Protein AF-0000000066221129 (afdb_homodimer)

Secondary structure (DSSP, 8-state):
-TTEE--SSSTTPPP--TTSEEEETTTTEEE--HHHHTS-SSPPGGGS-B--SSPPPEES-GGG-EEEEEES-SS-EEEEHHHHHTSPPEEEEEEEE-TTTTHHHHHHHS---S----S-SEEEEEEEEEEHHHHHHTTT--SS-S--TT---EEEEEES--BGGGTTB--EEEEEHHHHT-GGGT-EEEEEETTEE--GGGTTT-EEE-TTB-GGGS-SSEEEEEEESS---SHHHHSSS----TT--TTT--GGGSPPP-B---EEEE-SS-SEEEE-SEEEEEEEEEE-STT--EEEEEEESSTTSS-EEPEEESSTTS---TT-TTS-TB--EEEEEEEEESS-EEEEEEEEETT--B--S-GGGG--TT-----SPEEEEEEEP----/-TTEE--SSSTTPPP--TTSEEEETTTTEEE--GGGGGS-SSPPGGGS-B--SSPPPEES-GGG-EEEEEES-SS-EEEEHHHHHTSPPEEEEEEEE-TTTTHHHHHHHS---S----S-SEEEEEEEEEEHHHHHHTTT--SS-S--TT---EEEEEES--BGGGTTB--EEEEEHHHHT-GGGT-EEEEEETTEE--GGGTTT-EEE-TTB-GGGS-SSEEEEEEESS---SHHHHSSS----TT--TTT--GGGSPPP-B---EEEE-SS-SEEEE-SEEEEEEEEEE-STT--EEEEEEESSTTSS-EEPEEESSTTS---TT-TTS-TB--EEEEEEEEESS-EEEEEEEEETT--B--S-GGGG--TT-----S-EEEEEEEP----

Radius of gyration: 26.93 Å; Cα contacts (8 Å, |Δi|>4): 2223; chains: 2; bounding box: 74×80×70 Å

Organism: Arabidopsis thaliana (NCBI:txid3702)

Solvent-accessible surface area (backbone atoms only — not comparable to full-atom values): 39886 Å² total; per-residue (Å²): 102,62,25,37,44,44,40,91,57,68,87,75,54,77,89,72,55,84,70,44,45,74,54,35,78,85,38,46,23,30,23,29,53,46,50,61,61,65,72,37,74,59,39,52,75,74,54,36,40,42,84,48,70,29,28,62,49,46,75,78,34,71,87,57,24,52,35,37,38,41,64,57,57,88,50,64,45,76,40,37,61,68,60,51,66,69,42,71,73,47,77,46,50,27,32,41,30,47,52,34,26,26,15,40,66,40,31,72,77,53,78,43,57,69,72,60,22,59,86,22,34,41,36,27,38,37,36,27,25,23,43,39,21,63,56,42,39,77,44,69,42,59,64,67,33,56,61,47,96,74,49,20,31,15,37,29,40,30,25,46,31,26,16,69,86,44,77,60,31,48,50,38,29,48,47,46,23,38,53,48,16,24,72,88,48,57,30,24,43,25,41,26,45,69,91,34,71,40,49,59,92,72,10,38,72,34,18,40,41,43,51,14,27,33,35,78,60,31,44,42,29,51,37,33,40,30,31,29,58,57,74,44,80,31,49,62,35,51,71,34,63,51,83,52,56,66,72,44,42,92,90,69,63,56,55,85,79,47,64,57,63,43,35,38,39,37,23,40,42,70,22,64,56,52,63,71,30,80,42,75,74,39,79,43,72,46,29,19,44,34,40,30,28,71,48,35,25,58,63,46,38,35,38,15,67,62,85,59,76,50,58,43,77,36,50,61,34,56,55,89,95,44,85,64,48,62,80,36,90,89,44,62,50,29,36,52,31,39,34,42,39,78,42,79,38,86,56,70,35,50,41,34,38,40,25,25,23,59,37,62,39,41,33,27,66,48,55,78,73,56,34,25,50,56,20,46,64,56,31,24,45,28,69,29,34,38,37,60,64,76,76,81,127,102,62,26,37,43,44,39,94,56,66,88,75,56,78,90,71,55,84,72,43,46,76,54,34,78,86,37,46,23,29,23,30,52,44,50,60,62,66,72,36,74,58,39,54,76,74,55,37,40,42,82,48,70,29,29,60,49,48,76,78,32,72,86,56,25,50,34,38,39,41,63,55,56,89,50,64,46,77,40,36,62,68,58,49,66,68,42,72,73,46,78,47,49,27,32,40,29,48,52,34,28,27,14,41,65,40,30,72,76,53,76,44,57,70,72,58,21,58,85,23,34,43,38,28,39,38,34,27,25,22,43,38,22,64,56,41,40,76,44,69,42,60,64,68,33,56,60,47,96,75,49,22,33,16,37,28,42,31,26,46,31,27,15,68,85,44,78,59,32,48,51,37,27,47,49,47,23,39,53,47,16,24,70,88,49,57,30,23,43,24,41,25,45,68,89,34,70,41,49,58,91,73,10,38,74,32,18,40,42,45,52,14,26,33,35,80,59,32,45,43,28,52,37,32,39,30,32,28,58,58,75,45,80,30,48,63,36,51,72,33,64,51,81,54,56,65,72,44,43,94,90,68,64,57,54,85,79,46,63,54,62,43,34,38,39,38,23,41,43,71,23,63,56,53,63,70,29,80,41,74,74,40,80,44,74,47,29,21,44,35,40,30,28,71,48,35,24,58,63,46,38,35,38,17,67,63,83,60,74,50,60,43,77,36,51,58,34,55,54,88,95,43,84,63,49,62,80,36,90,89,42,61,51,31,35,52,32,38,34,40,40,78,42,79,39,86,54,69,35,49,40,35,39,40,26,24,24,61,38,62,39,42,34,26,67,47,55,76,74,58,34,26,50,56,20,46,63,56,31,26,43,27,67,30,34,39,37,59,64,78,75,82,126

InterPro domains:
  IPR000572 Oxidoreductase, molybdopterin-binding domain [PF00174] (53-236)
  IPR005066 Moybdenum cofactor oxidoreductase, dimerisation [PF03404] (260-386)
  IPR008335 Eukaryotic molybdopterin oxidoreductase [PR00407] (20-34)
  IPR008335 Eukaryotic molybdopterin oxidoreductase [PR00407] (41-57)
  IPR008335 Eukaryotic molybdopterin oxidoreductase [PR00407] (94-105)
  IPR008335 Eukaryotic molybdopterin oxidoreductase [PR00407] (105-117)
  IPR008335 Eukaryotic molybdopterin oxidoreductase [PR00407] (120-135)
  IPR008335 Eukaryotic molybdopterin oxidoreductase [PR00407] (182-198)
  IPR008335 Eukaryotic molybdopterin oxidoreductase [PR00407] (199-212)
  IPR008335 Eukaryotic molybdopterin oxidoreductase [PR00407] (215-228)
  IPR008335 Eukaryotic molybdopterin oxidoreductase [PR00407] (286-300)
  IPR008335 Eukaryotic molybdopterin oxidoreductase [PR00407] (300-312)
  IPR008335 Eukaryotic molybdopterin oxidoreductase [PR00407] (354-366)
  IPR008335 Eukaryotic molybdopterin oxidoreductase [PR00407] (369-382)
  IPR014756 Immunoglobulin E-set [SSF81296] (263-387)
  IPR036374 Oxidoreductase, molybdopterin-binding domain superfamily [G3DSA:3.90.420.10] (1-262)
  IPR036374 Oxidoreductase, molybdopterin-binding domain superfamily [SSF56524] (5-259)

GO terms:
  GO:0005777 peroxisome (C, IDA)
  GO:0008482 sulfite oxidase activity (F, IDA)
  GO:0006790 sulfur compound metabolic process (P, IDA)
  GO:0005739 mitochondrion (C, HDA)
  GO:0005777 peroxisome (C, HDA)
  GO:0005829 cytosol (C, HDA)
  GO:0010477 response to sulfur dioxide (P, IMP)
  GO:0015994 chlorophyll metabolic process (P, IMP)

Nearest PDB structures (foldseek):
  1ogp-assembly3_E  TM=9.984E-01  e=9.300E-80  Arabidopsis thaliana
  3r18-assembly1_A-2  TM=9.622E-01  e=3.123E-51  Gallus gallus
  2bpb-assembly1_A  TM=8.918E-01  e=7.217E-36  Ancylobacter novellus
  2bih-assembly1_A-2  TM=8.557E-01  e=4.887E-36  Ogataea angusta
  2bii-assembly1_A  TM=8.752E-01  e=2.159E-34  Ogataea angusta

pLDDT: mean 96.02, std 6.0, range [30.11, 98.94]

Structure (mmCIF, N/CA/C/O backbone):
data_AF-0000000066221129-model_v1
#
loop_
_entity.id
_entity.type
_entity.pdbx_description
1 polymer 'Sulfite oxidase'
#
loop_
_atom_site.group_PDB
_atom_site.id
_atom_site.type_symbol
_atom_site.label_atom_id
_atom_site.label_alt_id
_atom_site.label_comp_id
_atom_site.label_asym_id
_atom_site.label_entity_id
_atom_site.label_seq_id
_atom_site.pdbx_PDB_ins_code
_atom_site.Cartn_x
_atom_site.Cartn_y
_atom_site.Cartn_z
_atom_site.occupancy
_atom_site.B_iso_or_equiv
_atom_site.auth_seq_id
_atom_site.auth_comp_id
_atom_site.auth_asym_id
_atom_site.auth_atom_id
_atom_site.pdbx_PDB_model_num
ATOM 1 N N . MET A 1 1 ? -15.648 35.062 8.656 1 78.5 1 MET A N 1
ATOM 2 C CA . MET A 1 1 ? -16.719 34.188 9.156 1 78.5 1 MET A CA 1
ATOM 3 C C . MET A 1 1 ? -17.062 34.531 10.602 1 78.5 1 MET A C 1
ATOM 5 O O . MET A 1 1 ? -16.188 34.906 11.383 1 78.5 1 MET A O 1
ATOM 9 N N . PRO A 1 2 ? -18.312 34.406 10.93 1 83.81 2 PRO A N 1
ATOM 10 C CA . PRO A 1 2 ? -18.641 34.719 12.328 1 83.81 2 PRO A CA 1
ATOM 11 C C . PRO A 1 2 ? -17.891 33.844 13.312 1 83.81 2 PRO A C 1
ATOM 13 O O . PRO A 1 2 ? -17.75 32.625 13.094 1 83.81 2 PRO A O 1
ATOM 16 N N . GLY A 1 3 ? -17.266 34.562 14.281 1 91.5 3 GLY A N 1
ATOM 17 C CA . GLY A 1 3 ? -16.672 33.844 15.398 1 91.5 3 GLY A CA 1
ATOM 18 C C . GLY A 1 3 ? -15.195 33.594 15.219 1 91.5 3 GLY A C 1
ATOM 19 O O . GLY A 1 3 ? -14.477 33.344 16.188 1 91.5 3 GLY A O 1
ATOM 20 N N . ILE A 1 4 ? -14.711 33.594 13.953 1 94.56 4 ILE A N 1
ATOM 21 C CA . ILE A 1 4 ? -13.312 33.281 13.68 1 94.56 4 ILE A CA 1
ATOM 22 C C . ILE A 1 4 ? -12.82 34.125 12.508 1 94.56 4 ILE A C 1
ATOM 24 O O . ILE A 1 4 ? -13.57 34.375 11.562 1 94.56 4 ILE A O 1
ATOM 28 N N . ARG A 1 5 ? -11.602 34.688 12.594 1 94.56 5 ARG A N 1
ATOM 29 C CA . ARG A 1 5 ? -11.047 35.5 11.516 1 94.56 5 ARG A CA 1
ATOM 30 C C . ARG A 1 5 ? -9.695 34.969 11.062 1 94.56 5 ARG A C 1
ATOM 32 O O . ARG A 1 5 ? -8.898 34.5 11.891 1 94.56 5 ARG A O 1
ATOM 39 N N . GLY A 1 6 ? -9.484 34.969 9.781 1 95.81 6 GLY A N 1
ATOM 40 C CA . GLY A 1 6 ? -8.188 34.688 9.195 1 95.81 6 GLY A CA 1
ATOM 41 C C . GLY A 1 6 ? -7.348 35.938 8.984 1 95.81 6 GLY A C 1
ATOM 42 O O . GLY A 1 6 ? -7.551 36.656 8.016 1 95.81 6 GLY A O 1
ATOM 43 N N . PRO A 1 7 ? -6.398 36.156 9.883 1 95.38 7 PRO A N 1
ATOM 44 C CA . PRO A 1 7 ? -5.602 37.406 9.758 1 95.38 7 PRO A CA 1
ATOM 45 C C . PRO A 1 7 ? -4.672 37.375 8.547 1 95.38 7 PRO A C 1
ATOM 47 O O . PRO A 1 7 ? -4.402 36.312 7.992 1 95.38 7 PRO A O 1
ATOM 50 N N . SER A 1 8 ? -4.207 38.594 8.172 1 93.56 8 SER A N 1
ATOM 51 C CA . SER A 1 8 ? -3.244 38.688 7.082 1 93.56 8 SER A CA 1
ATOM 52 C C . SER A 1 8 ? -1.837 38.938 7.613 1 93.56 8 SER A C 1
ATOM 54 O O . SER A 1 8 ? -0.865 38.906 6.855 1 93.56 8 SER A O 1
ATOM 56 N N . GLU A 1 9 ? -1.808 39.156 8.867 1 94.94 9 GLU A N 1
ATOM 57 C CA . GLU A 1 9 ? -0.515 39.469 9.477 1 94.94 9 GLU A CA 1
ATOM 58 C C . GLU A 1 9 ? -0.186 38.469 10.586 1 94.94 9 GLU A C 1
ATOM 60 O O . GLU A 1 9 ? -1.065 37.75 11.07 1 94.94 9 GLU A O 1
ATOM 65 N N . TYR A 1 10 ? 1.005 38.438 11 1 96.75 10 TYR A N 1
ATOM 66 C CA . TYR A 1 10 ? 1.511 37.406 11.898 1 96.75 10 TYR A CA 1
ATOM 67 C C . TYR A 1 10 ? 1.676 37.938 13.312 1 96.75 10 TYR A C 1
ATOM 69 O O . TYR A 1 10 ? 2.344 37.312 14.141 1 96.75 10 TYR A O 1
ATOM 77 N N . SER A 1 11 ? 1.11 39.031 13.672 1 96 11 SER A N 1
ATOM 78 C CA . SER A 1 11 ? 1.355 39.719 14.93 1 96 11 SER A CA 1
ATOM 79 C C . SER A 1 11 ? 0.704 39 16.094 1 96 11 SER A C 1
ATOM 81 O O . SER A 1 11 ? 1.082 39.188 17.25 1 96 11 SER A O 1
ATOM 83 N N . GLN A 1 12 ? -0.255 38.125 15.914 1 96.5 12 GLN A N 1
ATOM 84 C CA . GLN A 1 12 ? -0.996 37.5 17 1 96.5 12 GLN A CA 1
ATOM 85 C C . GLN A 1 12 ? -0.803 35.969 16.984 1 96.5 12 GLN A C 1
ATOM 87 O O . GLN A 1 12 ? -1.718 35.219 17.344 1 96.5 12 GLN A O 1
ATOM 92 N N . GLU A 1 13 ? 0.343 35.562 16.547 1 97.38 13 GLU A N 1
ATOM 93 C CA . GLU A 1 13 ? 0.664 34.125 16.562 1 97.38 13 GLU A CA 1
ATOM 94 C C . GLU A 1 13 ? 0.7 33.594 17.984 1 97.38 13 GLU A C 1
ATOM 96 O O . GLU A 1 13 ? 1.102 34.281 18.922 1 97.38 13 GLU A O 1
ATOM 101 N N . PRO A 1 14 ? 0.333 32.406 18.234 1 97.06 14 PRO A N 1
ATOM 102 C CA . PRO A 1 14 ? 0.402 31.828 19.578 1 97.06 14 PRO A CA 1
ATOM 103 C C . PRO A 1 14 ? 1.832 31.516 20.016 1 97.06 14 PRO A C 1
ATOM 105 O O . PRO A 1 14 ? 2.715 31.344 19.172 1 97.06 14 PRO A O 1
ATOM 108 N N . PRO A 1 15 ? 2.076 31.484 21.297 1 96.25 15 PRO A N 1
ATOM 109 C CA . PRO A 1 15 ? 3.391 31.047 21.781 1 96.25 15 PRO A CA 1
ATOM 110 C C . PRO A 1 15 ? 3.635 29.562 21.531 1 96.25 15 PRO A C 1
ATOM 112 O O . PRO A 1 15 ? 2.686 28.766 21.484 1 96.25 15 PRO A O 1
ATOM 115 N N . ARG A 1 16 ? 4.84 29.25 21.312 1 97.25 16 ARG A N 1
ATOM 116 C CA . ARG A 1 16 ? 5.215 27.859 21.078 1 97.25 16 ARG A CA 1
ATOM 117 C C . ARG A 1 16 ? 6.34 27.438 22.016 1 97.25 16 ARG A C 1
ATOM 119 O O . ARG A 1 16 ? 7.047 28.281 22.562 1 97.25 16 ARG A O 1
ATOM 126 N N . HIS A 1 17 ? 6.434 26.125 22.172 1 97.31 17 HIS A N 1
ATOM 127 C CA . HIS A 1 17 ? 7.477 25.562 23.016 1 97.31 17 HIS A CA 1
ATOM 128 C C . HIS A 1 17 ? 8.867 25.969 22.531 1 97.31 17 HIS A C 1
ATOM 130 O O . HIS A 1 17 ? 9.164 25.859 21.328 1 97.31 17 HIS A O 1
ATOM 136 N N . PRO A 1 18 ? 9.758 26.406 23.359 1 97.56 18 PRO A N 1
ATOM 137 C CA . PRO A 1 18 ? 11.055 26.938 22.953 1 97.56 18 PRO A CA 1
ATOM 138 C C . PRO A 1 18 ? 11.984 25.859 22.375 1 97.56 18 PRO A C 1
ATOM 140 O O . PRO A 1 18 ? 12.969 26.172 21.719 1 97.56 18 PRO A O 1
ATOM 143 N N . SER A 1 19 ? 11.703 24.594 22.594 1 97.44 19 SER A N 1
ATOM 144 C CA . SER A 1 19 ? 12.586 23.531 22.141 1 97.44 19 SER A CA 1
ATOM 145 C C . SER A 1 19 ? 12.367 23.219 20.672 1 97.44 19 SER A C 1
ATOM 147 O O . SER A 1 19 ? 13.148 22.484 20.062 1 97.44 19 SER A O 1
ATOM 149 N N . LEU A 1 20 ? 11.328 23.781 20.094 1 98.5 20 LEU A N 1
ATOM 150 C CA . LEU A 1 20 ? 11.07 23.547 18.672 1 98.5 20 LEU A CA 1
ATOM 151 C C . LEU A 1 20 ? 12.148 24.172 17.812 1 98.5 20 LEU A C 1
ATOM 153 O O . LEU A 1 20 ? 12.609 25.281 18.094 1 98.5 20 LEU A O 1
ATOM 157 N N . LYS A 1 21 ? 12.617 23.438 16.922 1 98.38 21 LYS A N 1
ATOM 158 C CA . LYS A 1 21 ? 13.453 24.016 15.867 1 98.38 21 LYS A CA 1
ATOM 159 C C . LYS A 1 21 ? 12.609 24.75 14.828 1 98.38 21 LYS A C 1
ATOM 161 O O . LYS A 1 21 ? 11.805 24.125 14.125 1 98.38 21 LYS A O 1
ATOM 166 N N . VAL A 1 22 ? 12.797 26.062 14.703 1 98.56 22 VAL A N 1
ATOM 167 C CA . VAL A 1 22 ? 12.023 26.859 13.766 1 98.56 22 VAL A CA 1
ATOM 168 C C . VAL A 1 22 ? 12.609 26.719 12.359 1 98.56 22 VAL A C 1
ATOM 170 O O . VAL A 1 22 ? 13.75 27.125 12.117 1 98.56 22 VAL A O 1
ATOM 173 N N . ASN A 1 23 ? 11.859 26.156 11.461 1 98.5 23 ASN A N 1
ATOM 174 C CA . ASN A 1 23 ? 12.289 25.953 10.078 1 98.5 23 ASN A CA 1
ATOM 175 C C . ASN A 1 23 ? 11.883 27.125 9.18 1 98.5 23 ASN A C 1
ATOM 177 O O . ASN A 1 23 ? 12.508 27.359 8.148 1 98.5 23 ASN A O 1
ATOM 181 N N . ALA A 1 24 ? 10.781 27.781 9.523 1 97.81 24 ALA A N 1
ATOM 182 C CA . ALA A 1 24 ? 10.297 29.016 8.906 1 97.81 24 ALA A CA 1
ATOM 183 C C . ALA A 1 24 ? 9.508 29.859 9.906 1 97.81 24 ALA A C 1
ATOM 185 O O . ALA A 1 24 ? 8.594 29.359 10.562 1 97.81 24 ALA A O 1
ATOM 186 N N . LYS A 1 25 ? 9.758 31.094 9.969 1 97.19 25 LYS A N 1
ATOM 187 C CA . LYS A 1 25 ? 9.141 31.969 10.961 1 97.19 25 LYS A CA 1
ATOM 188 C C . LYS A 1 25 ? 7.766 32.438 10.492 1 97.19 25 LYS A C 1
ATOM 190 O O . LYS A 1 25 ? 6.836 32.562 11.297 1 97.19 25 LYS A O 1
ATOM 195 N N . GLU A 1 26 ? 7.723 32.844 9.242 1 96.69 26 GLU A N 1
ATOM 196 C CA . GLU A 1 26 ? 6.48 33.344 8.656 1 96.69 26 GLU A CA 1
ATOM 197 C C . GLU A 1 26 ? 6.258 32.75 7.258 1 96.69 26 GLU A C 1
ATOM 199 O O . GLU A 1 26 ? 6.934 33.156 6.305 1 96.69 26 GLU A O 1
ATOM 204 N N . PRO A 1 27 ? 5.266 31.922 7.141 1 97.25 27 PRO A N 1
ATOM 205 C CA . PRO A 1 27 ? 4.414 31.281 8.141 1 97.25 27 PRO A CA 1
ATOM 206 C C . PRO A 1 27 ? 5.203 30.391 9.102 1 97.25 27 PRO A C 1
ATOM 208 O O . PRO A 1 27 ? 6.273 29.906 8.75 1 97.25 27 PRO A O 1
ATOM 211 N N . PHE A 1 28 ? 4.676 30.234 10.258 1 98 28 PHE A N 1
ATOM 212 C CA . PHE A 1 28 ? 5.422 29.531 11.297 1 98 28 PHE A CA 1
ATOM 213 C C . PHE A 1 28 ? 5.449 28.031 11.016 1 98 28 PHE A C 1
ATOM 215 O O . PHE A 1 28 ? 4.398 27.391 10.914 1 98 28 PHE A O 1
ATOM 222 N N . ASN A 1 29 ? 6.594 27.453 10.859 1 98.69 29 ASN A N 1
ATOM 223 C CA . ASN A 1 29 ? 6.879 26.031 10.695 1 98.69 29 ASN A CA 1
ATOM 224 C C . ASN A 1 29 ? 8.023 25.578 11.602 1 98.69 29 ASN A C 1
ATOM 226 O O . ASN A 1 29 ? 9.07 26.234 11.656 1 98.69 29 ASN A O 1
ATOM 230 N N . ALA A 1 30 ? 7.785 24.531 12.297 1 98.88 30 ALA A N 1
ATOM 231 C CA . ALA A 1 30 ? 8.789 24.078 13.258 1 98.88 30 ALA A CA 1
ATOM 232 C C . ALA A 1 30 ? 8.648 22.578 13.531 1 98.88 30 ALA A C 1
ATOM 234 O O . ALA A 1 30 ? 7.57 22.016 13.336 1 98.88 30 ALA A O 1
ATOM 235 N N . GLU A 1 31 ? 9.727 21.953 13.914 1 98.81 31 GLU A N 1
ATOM 236 C CA . GLU A 1 31 ? 9.742 20.547 14.281 1 98.81 31 GLU A CA 1
ATOM 237 C C . GLU A 1 31 ? 10.414 20.328 15.633 1 98.81 31 GLU A C 1
ATOM 239 O O . GLU A 1 31 ? 11.289 21.109 16.031 1 98.81 31 GLU A O 1
ATOM 244 N N . PRO A 1 32 ? 10.016 19.375 16.359 1 98.69 32 PRO A N 1
ATOM 245 C CA . PRO A 1 32 ? 10.656 19.094 17.641 1 98.69 32 PRO A CA 1
ATOM 246 C C . PRO A 1 32 ? 12.023 18.438 17.5 1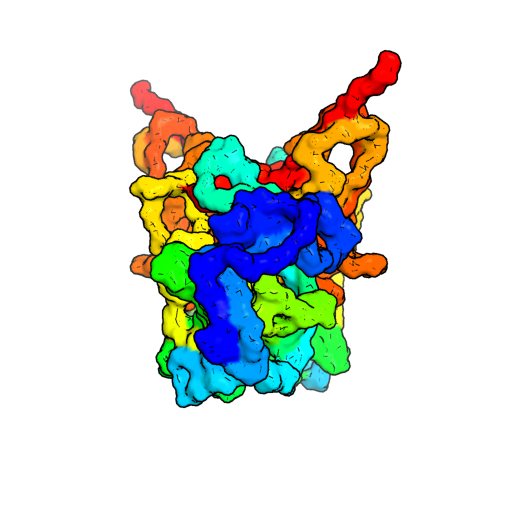 98.69 32 PRO A C 1
ATOM 248 O O . PRO A 1 32 ? 12.367 17.953 16.422 1 98.69 32 PRO A O 1
ATOM 251 N N . PRO A 1 33 ? 12.805 18.516 18.625 1 98 33 PRO A N 1
ATOM 252 C CA . PRO A 1 33 ? 13.969 17.641 18.578 1 98 33 PRO A CA 1
ATOM 253 C C . PRO A 1 33 ? 13.594 16.172 18.328 1 98 33 PRO A C 1
ATOM 255 O O . PRO A 1 33 ? 12.609 15.68 18.875 1 98 33 PRO A O 1
ATOM 258 N N . ARG A 1 34 ? 14.375 15.539 17.469 1 98 34 ARG A N 1
ATOM 259 C CA . ARG A 1 34 ? 13.992 14.203 17.031 1 98 34 ARG A CA 1
ATOM 260 C C . ARG A 1 34 ? 13.891 13.242 18.203 1 98 34 ARG A C 1
ATOM 262 O O . ARG A 1 34 ? 13.062 12.328 18.203 1 98 34 ARG A O 1
ATOM 269 N N . SER A 1 35 ? 14.672 13.477 19.234 1 97.44 35 SER A N 1
ATOM 270 C CA . SER A 1 35 ? 14.633 12.586 20.391 1 97.44 35 SER A CA 1
ATOM 271 C C . SER A 1 35 ? 13.281 12.648 21.094 1 97.44 35 SER A C 1
ATOM 273 O O . SER A 1 35 ? 12.867 11.688 21.75 1 97.44 35 SER A O 1
ATOM 275 N N . ALA A 1 36 ? 12.578 13.742 20.953 1 97.69 36 ALA A N 1
ATOM 276 C CA . ALA A 1 36 ? 11.273 13.898 21.578 1 97.69 36 ALA A CA 1
ATOM 277 C C . ALA A 1 36 ? 10.242 12.961 20.953 1 97.69 36 ALA A C 1
ATOM 279 O O . ALA A 1 36 ? 9.281 12.555 21.609 1 97.69 36 ALA A O 1
ATOM 280 N N . LEU A 1 37 ? 10.453 12.539 19.734 1 97.81 37 LEU A N 1
ATOM 281 C CA . LEU A 1 37 ? 9.484 11.719 19.016 1 97.81 37 LEU A CA 1
ATOM 282 C C . LEU A 1 37 ? 9.453 10.297 19.578 1 97.81 37 LEU A C 1
ATOM 284 O O . LEU A 1 37 ? 8.445 9.594 19.438 1 97.81 37 LEU A O 1
ATOM 288 N N . VAL A 1 38 ? 10.492 9.891 20.219 1 96.56 38 VAL A N 1
ATOM 289 C CA . VAL A 1 38 ? 10.547 8.5 20.641 1 96.56 38 VAL A CA 1
ATOM 290 C C . VAL A 1 38 ? 10.453 8.422 22.172 1 96.56 38 VAL A C 1
ATOM 292 O O . VAL A 1 38 ? 10.727 7.375 22.766 1 96.56 38 VAL A O 1
ATOM 295 N N . SER A 1 39 ? 10.156 9.531 22.766 1 94.94 39 SER A N 1
ATOM 296 C CA . SER A 1 39 ? 10.008 9.562 24.219 1 94.94 39 SER A CA 1
ATOM 297 C C . SER A 1 39 ? 8.625 9.062 24.641 1 94.94 39 SER A C 1
ATOM 299 O O . SER A 1 39 ? 8.438 8.633 25.781 1 94.94 39 SER A O 1
ATOM 301 N N . SER A 1 40 ? 7.691 9.148 23.75 1 95 40 SER A N 1
ATOM 302 C CA . SER A 1 40 ? 6.336 8.664 24 1 95 40 SER A CA 1
ATOM 303 C C . SER A 1 40 ? 5.656 8.242 22.688 1 95 40 SER A C 1
ATOM 305 O O . SER A 1 40 ? 5.926 8.805 21.641 1 95 40 SER A O 1
ATOM 307 N N . TYR A 1 41 ? 4.773 7.238 22.859 1 96.69 41 TYR A N 1
ATOM 308 C CA . TYR A 1 41 ? 4.023 6.762 21.719 1 96.69 41 TYR A CA 1
ATOM 309 C C . TYR A 1 41 ? 3.129 7.859 21.156 1 96.69 41 TYR A C 1
ATOM 311 O O . TYR A 1 41 ? 3.061 8.055 19.938 1 96.69 41 TYR A O 1
ATOM 319 N N . VAL A 1 42 ? 2.502 8.57 22.062 1 97.81 42 VAL A N 1
ATOM 320 C CA . VAL A 1 42 ? 1.704 9.734 21.703 1 97.81 42 VAL A CA 1
ATOM 321 C C . VAL A 1 42 ? 2.545 11 21.844 1 97.81 42 VAL A C 1
ATOM 323 O O . VAL A 1 42 ? 3.084 11.281 22.922 1 97.81 42 VAL A O 1
ATOM 326 N N . THR A 1 43 ? 2.707 11.773 20.781 1 98.31 43 THR A N 1
ATOM 327 C CA . THR A 1 43 ? 3.496 13 20.797 1 98.31 43 THR A CA 1
ATOM 328 C C . THR A 1 43 ? 2.801 14.078 21.625 1 98.31 43 THR A C 1
ATOM 330 O O . THR A 1 43 ? 1.631 14.391 21.391 1 98.31 43 THR A O 1
ATOM 333 N N . PRO A 1 44 ? 3.514 14.641 22.547 1 98 44 PRO A N 1
ATOM 334 C CA . PRO A 1 44 ? 2.906 15.758 23.281 1 98 44 PRO A CA 1
ATOM 335 C C . PRO A 1 44 ? 2.477 16.906 22.359 1 98 44 PRO A C 1
ATOM 337 O O . PRO A 1 44 ? 3.174 17.219 21.391 1 98 44 PRO A O 1
ATOM 340 N N . VAL A 1 45 ? 1.406 17.531 22.688 1 98.19 45 VAL A N 1
ATOM 341 C CA . VAL A 1 45 ? 0.809 18.547 21.828 1 98.19 45 VAL A CA 1
ATOM 342 C C . VAL A 1 45 ? 1.818 19.656 21.562 1 98.19 45 VAL A C 1
ATOM 344 O O . VAL A 1 45 ? 1.97 20.109 20.438 1 98.19 45 VAL A O 1
ATOM 347 N N . ASP A 1 46 ? 2.572 20.062 22.562 1 97.38 46 ASP A N 1
ATOM 348 C CA . ASP A 1 46 ? 3.512 21.188 22.453 1 97.38 46 ASP A CA 1
ATOM 349 C C . ASP A 1 46 ? 4.699 20.812 21.578 1 97.38 46 ASP A C 1
ATOM 351 O O . ASP A 1 46 ? 5.371 21.688 21.031 1 97.38 46 ASP A O 1
ATOM 355 N N . LEU A 1 47 ? 4.926 19.5 21.422 1 98.25 47 LEU A N 1
ATOM 356 C CA . LEU A 1 47 ? 6.074 19.047 20.641 1 98.25 47 LEU A CA 1
ATOM 357 C C . LEU A 1 47 ? 5.629 18.469 19.297 1 98.25 47 LEU A C 1
ATOM 359 O O . LEU A 1 47 ? 6.438 17.875 18.578 1 98.25 47 LEU A O 1
ATOM 363 N N . PHE A 1 48 ? 4.344 18.562 19.062 1 98.69 48 PHE A N 1
ATOM 364 C CA . PHE A 1 48 ? 3.859 18.188 17.75 1 98.69 48 PHE A CA 1
ATOM 365 C C . PHE A 1 48 ? 4.32 19.188 16.688 1 98.69 48 PHE A C 1
ATOM 367 O O . PHE A 1 48 ? 4.309 20.406 16.938 1 98.69 48 PHE A O 1
ATOM 374 N N . TYR A 1 49 ? 4.773 18.766 15.57 1 98.81 49 TYR A N 1
ATOM 375 C CA . TYR A 1 49 ? 5.305 19.688 14.562 1 98.81 49 TYR A CA 1
ATOM 376 C C . TYR A 1 49 ? 4.258 20.719 14.156 1 98.81 49 TYR A C 1
ATOM 378 O O . TYR A 1 49 ? 3.055 20.469 14.273 1 98.81 49 TYR A O 1
ATOM 386 N N . LYS A 1 50 ? 4.734 21.891 13.797 1 98.75 50 LYS A N 1
ATOM 387 C CA . LYS A 1 50 ? 3.879 22.953 13.289 1 98.75 50 LYS A CA 1
ATOM 388 C C . LYS A 1 50 ? 4.082 23.156 11.789 1 98.75 50 LYS A C 1
ATOM 390 O O . LYS A 1 50 ? 5.203 23.391 11.336 1 98.75 50 LYS A O 1
ATOM 395 N N . ARG A 1 51 ? 3.092 22.984 11.062 1 98.38 51 ARG A N 1
ATOM 396 C CA . ARG A 1 51 ? 3.094 23.25 9.625 1 98.38 51 ARG A CA 1
ATOM 397 C C . ARG A 1 51 ? 1.963 24.203 9.242 1 98.38 51 ARG A C 1
ATOM 399 O O . ARG A 1 51 ? 0.787 23.844 9.336 1 98.38 51 ARG A O 1
ATOM 406 N N . ASN A 1 52 ? 2.291 25.375 8.82 1 98.06 52 ASN A N 1
ATOM 407 C CA . ASN A 1 52 ? 1.307 26.391 8.453 1 98.06 52 ASN A CA 1
ATOM 408 C C . ASN A 1 52 ? 1.645 27.047 7.113 1 98.06 52 ASN A C 1
ATOM 410 O O . ASN A 1 52 ? 2.814 27.125 6.734 1 98.06 52 ASN A O 1
ATOM 414 N N . HIS A 1 53 ? 0.661 27.484 6.395 1 97.62 53 HIS A N 1
ATOM 415 C CA . HIS A 1 53 ? 0.824 28.172 5.113 1 97.62 53 HIS A CA 1
ATOM 416 C C . HIS A 1 53 ? 0.405 29.625 5.203 1 97.62 53 HIS A C 1
ATOM 418 O O . HIS A 1 53 ? 0.514 30.375 4.227 1 97.62 53 HIS A O 1
ATOM 424 N N . GLY A 1 54 ? -0.101 30.078 6.324 1 97.62 54 GLY A N 1
ATOM 425 C CA . GLY A 1 54 ? -0.5 31.438 6.629 1 97.62 54 GLY A CA 1
ATOM 426 C C . GLY A 1 54 ? -0.545 31.734 8.117 1 97.62 54 GLY A C 1
ATOM 427 O O . GLY A 1 54 ? -0.156 30.891 8.93 1 97.62 54 GLY A O 1
ATOM 428 N N . PRO A 1 55 ? -0.962 32.969 8.422 1 98 55 PRO A N 1
ATOM 429 C CA . PRO A 1 55 ? -1.117 33.312 9.836 1 98 55 PRO A CA 1
ATOM 430 C C . PRO A 1 55 ? -2.182 32.438 10.523 1 98 55 PRO A C 1
ATOM 432 O O . PRO A 1 55 ? -3.17 32.062 9.898 1 98 55 PRO A O 1
ATOM 435 N N . ILE A 1 56 ? -2.016 32.281 11.812 1 98.38 56 ILE A N 1
ATOM 436 C CA . ILE A 1 56 ? -2.914 31.406 12.57 1 98.38 56 ILE A CA 1
ATOM 437 C C . ILE A 1 56 ? -4.246 32.125 12.797 1 98.38 56 ILE A C 1
ATOM 439 O O . ILE A 1 56 ? -4.281 33.219 13.359 1 98.38 56 ILE A O 1
ATOM 443 N N . PRO A 1 57 ? -5.309 31.484 12.383 1 98.19 57 PRO A N 1
ATOM 444 C CA . PRO A 1 57 ? -6.621 32.094 12.609 1 98.19 57 PRO A CA 1
ATOM 445 C C . PRO A 1 57 ? -6.895 32.375 14.086 1 98.19 57 PRO A C 1
ATOM 447 O O . PRO A 1 57 ? -6.309 31.719 14.961 1 98.19 57 PRO A O 1
ATOM 450 N N . ILE A 1 58 ? -7.82 33.375 14.328 1 97.5 58 ILE A N 1
ATOM 451 C CA . ILE A 1 58 ? -8.141 33.844 15.672 1 97.5 58 ILE A CA 1
ATOM 452 C C . ILE A 1 58 ? -9.625 33.625 15.953 1 97.5 58 ILE A C 1
ATOM 454 O O . ILE A 1 58 ? -10.484 34.094 15.203 1 97.5 58 ILE A O 1
ATOM 458 N N . VAL A 1 59 ? -9.859 32.906 16.984 1 94.56 59 VAL A N 1
ATOM 459 C CA . VAL A 1 59 ? -11.234 32.625 17.375 1 94.56 59 VAL A CA 1
ATOM 460 C C . VAL A 1 59 ? -11.719 33.719 18.328 1 94.56 59 VAL A C 1
ATOM 462 O O . VAL A 1 59 ? -11.234 33.812 19.469 1 94.56 59 VAL A O 1
ATOM 465 N N . ASP A 1 60 ? -12.719 34.406 17.969 1 94.25 60 ASP A N 1
ATOM 466 C CA . ASP A 1 60 ? -13.25 35.5 18.766 1 94.25 60 ASP A CA 1
ATOM 467 C C . ASP A 1 60 ? -14.461 35.062 19.594 1 94.25 60 ASP A C 1
ATOM 469 O O . ASP A 1 60 ? -14.586 35.406 20.766 1 94.25 60 ASP A O 1
ATOM 473 N N . HIS A 1 61 ? -15.391 34.375 18.969 1 95.69 61 HIS A N 1
ATOM 474 C CA . HIS A 1 61 ? -16.609 33.875 19.594 1 95.69 61 HIS A CA 1
ATOM 475 C C . HIS A 1 61 ? -16.922 32.469 19.156 1 95.69 61 HIS A C 1
ATOM 477 O O . HIS A 1 61 ? -17.641 32.25 18.172 1 95.69 61 HIS A O 1
ATOM 483 N N . LEU A 1 62 ? -16.547 31.531 19.984 1 95.75 62 LEU A N 1
ATOM 484 C CA . LEU A 1 62 ? -16.672 30.125 19.641 1 95.75 62 LEU A CA 1
ATOM 485 C C . LEU A 1 62 ? -18.141 29.766 19.375 1 95.75 62 LEU A C 1
ATOM 487 O O . LEU A 1 62 ? -18.422 28.938 18.5 1 95.75 62 LEU A O 1
ATOM 491 N N . GLN A 1 63 ? -19.047 30.359 20.047 1 94.94 63 GLN A N 1
ATOM 492 C CA . GLN A 1 63 ? -20.453 30.031 19.922 1 94.94 63 GLN A CA 1
ATOM 493 C C . GLN A 1 63 ? -21.016 30.469 18.578 1 94.94 63 GLN A C 1
ATOM 495 O O . GLN A 1 63 ? -22.031 29.938 18.109 1 94.94 63 GLN A O 1
ATOM 500 N N . SER A 1 64 ? -20.375 31.453 18 1 96.25 64 SER A N 1
ATOM 501 C CA . SER A 1 64 ? -20.828 31.969 16.703 1 96.25 64 SER A CA 1
ATOM 502 C C . SER A 1 64 ? -20.172 31.219 15.547 1 96.25 64 SER A C 1
ATOM 504 O O . SER A 1 64 ? -20.609 31.328 14.406 1 96.25 64 SER A O 1
ATOM 506 N N . TYR A 1 65 ? -19.125 30.516 15.867 1 97 65 TYR A N 1
ATOM 507 C CA . TYR A 1 65 ? -18.422 29.734 14.859 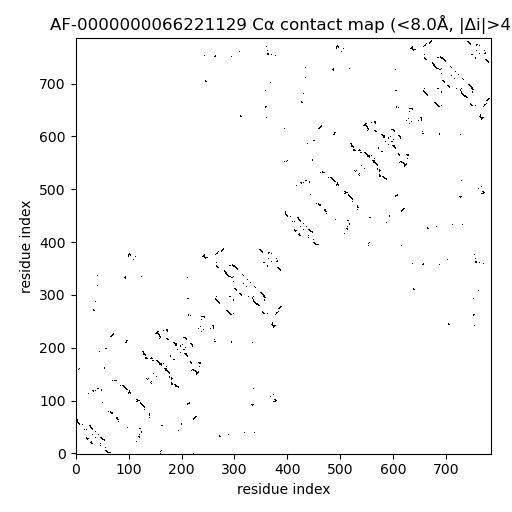1 97 65 TYR A CA 1
ATOM 508 C C . TYR A 1 65 ? -19.312 28.609 14.312 1 97 65 TYR A C 1
ATOM 510 O O . TYR A 1 65 ? -20.031 27.969 15.07 1 97 65 TYR A O 1
ATOM 518 N N . SER A 1 66 ? -19.281 28.453 12.945 1 97.69 66 SER A N 1
ATOM 519 C CA . SER A 1 66 ? -20.016 27.359 12.297 1 97.69 66 SER A CA 1
ATOM 520 C C . SER A 1 66 ? -19.312 26.906 11.016 1 97.69 66 SER A C 1
ATOM 522 O O . SER A 1 66 ? -18.5 27.641 10.453 1 97.69 66 SER A O 1
ATOM 524 N N . VAL A 1 67 ? -19.562 25.688 10.656 1 98.06 67 VAL A N 1
ATOM 525 C CA . VAL A 1 67 ? -19.109 25.141 9.383 1 98.06 67 VAL A CA 1
ATOM 526 C C . VAL A 1 67 ? -20.297 24.922 8.453 1 98.06 67 VAL A C 1
ATOM 528 O O . VAL A 1 67 ? -21.312 24.359 8.852 1 98.06 67 VAL A O 1
ATOM 531 N N . THR A 1 68 ? -20.141 25.391 7.238 1 97.94 68 THR A N 1
ATOM 532 C CA . THR A 1 68 ? -21.219 25.234 6.277 1 97.94 68 THR A CA 1
ATOM 533 C C . THR A 1 68 ? -20.984 24.031 5.379 1 97.94 68 THR A C 1
ATOM 535 O O . THR A 1 68 ? -19.875 23.844 4.863 1 97.94 68 THR A O 1
ATOM 538 N N . LEU A 1 69 ? -21.953 23.172 5.254 1 98.31 69 LEU A N 1
ATOM 539 C CA . LEU A 1 69 ? -21.969 22.078 4.289 1 98.31 69 LEU A CA 1
ATOM 540 C C . LEU A 1 69 ? -22.75 22.469 3.037 1 98.31 69 LEU A C 1
ATOM 542 O O . LEU A 1 69 ? -23.953 22.766 3.113 1 98.31 69 LEU A O 1
ATOM 546 N N . THR A 1 70 ? -22.031 22.516 1.904 1 97.94 70 THR A N 1
ATOM 547 C CA . THR A 1 70 ? -22.656 22.984 0.672 1 97.94 70 THR A CA 1
ATOM 548 C C . THR A 1 70 ? -22.188 22.156 -0.521 1 97.94 70 THR A C 1
ATOM 550 O O . THR A 1 70 ? -21.531 21.125 -0.347 1 97.94 70 THR A O 1
ATOM 553 N N . GLY A 1 71 ? -22.547 22.641 -1.735 1 97.88 71 GLY A N 1
ATOM 554 C CA . GLY A 1 71 ? -22.156 21.984 -2.971 1 97.88 71 GLY A CA 1
ATOM 555 C C . GLY A 1 71 ? -23.266 21.141 -3.572 1 97.88 71 GLY A C 1
ATOM 556 O O . GLY A 1 71 ? -24.422 21.578 -3.627 1 97.88 71 GLY A O 1
ATOM 557 N N . LEU A 1 72 ? -22.922 19.969 -4.109 1 97.94 72 LEU A N 1
ATOM 558 C CA . LEU A 1 72 ? -23.844 19.078 -4.82 1 97.94 72 LEU A CA 1
ATOM 559 C C . LEU A 1 72 ? -24.641 18.234 -3.842 1 97.94 72 LEU A C 1
ATOM 561 O O . LEU A 1 72 ? -24.578 17 -3.889 1 97.94 72 LEU A O 1
ATOM 565 N N . ILE A 1 73 ? -25.375 18.938 -3.01 1 96.25 73 ILE A N 1
ATOM 566 C CA . ILE A 1 73 ? -26.25 18.297 -2.035 1 96.25 73 ILE A CA 1
ATOM 567 C C . ILE A 1 73 ? -27.609 18.969 -2.045 1 96.25 73 ILE A C 1
ATOM 569 O O . ILE A 1 73 ? -27.734 20.125 -2.461 1 96.25 73 ILE A O 1
ATOM 573 N N . GLN A 1 74 ? -28.625 18.375 -1.563 1 92.94 74 GLN A N 1
ATOM 574 C CA . GLN A 1 74 ? -29.984 18.875 -1.611 1 92.94 74 GLN A CA 1
ATOM 575 C C . GLN A 1 74 ? -30.281 19.797 -0.429 1 92.94 74 GLN A C 1
ATOM 577 O O . GLN A 1 74 ? -31.031 20.766 -0.56 1 92.94 74 GLN A O 1
ATOM 582 N N . ASN A 1 75 ? -29.625 19.5 0.677 1 92 75 ASN A N 1
ATOM 583 C CA . ASN A 1 75 ? -29.969 20.219 1.9 1 92 75 ASN A CA 1
ATOM 584 C C . ASN A 1 75 ? -28.719 20.828 2.553 1 92 75 ASN A C 1
ATOM 586 O O . ASN A 1 75 ? -28.266 20.359 3.588 1 92 75 ASN A O 1
ATOM 590 N N . PRO A 1 76 ? -28.297 21.875 1.973 1 94.94 76 PRO A N 1
ATOM 591 C CA . PRO A 1 76 ? -27.172 22.547 2.648 1 94.94 76 PRO A CA 1
ATOM 592 C C . PRO A 1 76 ? -27.469 22.859 4.113 1 94.94 76 PRO A C 1
ATOM 594 O O . PRO A 1 76 ? -28.625 23.109 4.469 1 94.94 76 PRO A O 1
ATOM 597 N N . ARG A 1 77 ? -26.406 22.812 4.91 1 96.56 77 ARG A N 1
ATOM 598 C CA . ARG A 1 77 ? -26.609 22.984 6.348 1 96.56 77 ARG A CA 1
ATOM 599 C C . ARG A 1 77 ? -25.453 23.766 6.969 1 96.56 77 ARG A C 1
ATOM 601 O O . ARG A 1 77 ? -24.312 23.672 6.496 1 96.56 77 ARG A O 1
ATOM 608 N N . LYS A 1 78 ? -25.844 24.5 7.91 1 97.06 78 LYS A N 1
ATOM 609 C CA . LYS A 1 78 ? -24.859 25.141 8.773 1 97.06 78 LYS A CA 1
ATOM 610 C C . LYS A 1 78 ? -24.781 24.453 10.133 1 97.06 78 LYS A C 1
ATOM 612 O O . LYS A 1 78 ? -25.781 24.281 10.812 1 97.06 78 LYS A O 1
ATOM 617 N N . LEU A 1 79 ? -23.594 24.016 10.508 1 97.88 79 LEU A N 1
ATOM 618 C CA . LEU A 1 79 ? -23.422 23.297 11.766 1 97.88 79 LEU A CA 1
ATOM 619 C C . LEU A 1 79 ? -22.562 24.094 12.734 1 97.88 79 LEU A C 1
ATOM 621 O O . LEU A 1 79 ? -21.438 24.469 12.414 1 97.88 79 LEU A O 1
ATOM 625 N N . PHE A 1 80 ? -23.094 24.328 13.898 1 97.88 80 PHE A N 1
ATOM 626 C CA . PHE A 1 80 ? -22.312 24.922 14.977 1 97.88 80 PHE A CA 1
ATOM 627 C C . PHE A 1 80 ? -21.531 23.844 15.727 1 97.88 80 PHE A C 1
ATOM 629 O O . PHE A 1 80 ? -21.75 22.656 15.523 1 97.88 80 PHE A O 1
ATOM 636 N N . ILE A 1 81 ? -20.609 24.281 16.531 1 97.31 81 ILE A N 1
ATOM 637 C CA . ILE A 1 81 ? -19.766 23.344 17.266 1 97.31 81 ILE A CA 1
ATOM 638 C C . ILE A 1 81 ? -20.625 22.422 18.109 1 97.31 81 ILE A C 1
ATOM 640 O O . ILE A 1 81 ? -20.344 21.219 18.25 1 97.31 81 ILE A O 1
ATOM 644 N N . LYS A 1 82 ? -21.703 22.969 18.688 1 97 82 LYS A N 1
ATOM 645 C CA . LYS A 1 82 ? -22.609 22.172 19.516 1 97 82 LYS A CA 1
ATOM 646 C C . LYS A 1 82 ? -23.25 21.031 18.719 1 97 82 LYS A C 1
ATOM 648 O O . LYS A 1 82 ? -23.469 19.938 19.234 1 97 82 LYS A O 1
ATOM 653 N N . ASP A 1 83 ? -23.594 21.312 17.469 1 97.56 83 ASP A N 1
ATOM 654 C CA . ASP A 1 83 ? -24.188 20.297 16.594 1 97.56 83 ASP A CA 1
ATOM 655 C C . ASP A 1 83 ? -23.203 19.156 16.344 1 97.56 83 ASP A C 1
ATOM 657 O O . ASP A 1 83 ? -23.594 17.984 16.359 1 97.56 83 ASP A O 1
ATOM 661 N N . ILE A 1 84 ? -22 19.5 16.125 1 97.94 84 ILE A N 1
ATOM 662 C CA . ILE A 1 84 ? -20.969 18.5 15.852 1 97.94 84 ILE A CA 1
ATOM 663 C C . ILE A 1 84 ? -20.703 17.672 17.109 1 97.94 84 ILE A C 1
ATOM 665 O O . ILE A 1 84 ? -20.578 16.438 17.031 1 97.94 84 ILE A O 1
ATOM 669 N N . ARG A 1 85 ? -20.703 18.312 18.234 1 97.62 85 ARG A N 1
ATOM 670 C CA . ARG A 1 85 ? -20.422 17.641 19.5 1 97.62 85 ARG A CA 1
ATOM 671 C C . ARG A 1 85 ? -21.594 16.75 19.906 1 97.62 85 ARG A C 1
ATOM 673 O O . ARG A 1 85 ? -21.438 15.875 20.766 1 97.62 85 ARG A O 1
ATOM 680 N N . SER A 1 86 ? -22.719 16.953 19.312 1 98 86 SER A N 1
ATOM 681 C CA . SER A 1 86 ? -23.891 16.141 19.641 1 98 86 SER A CA 1
ATOM 682 C C . SER A 1 86 ? -23.828 14.797 18.922 1 98 86 SER A C 1
ATOM 684 O O . SER A 1 86 ? -24.562 13.875 19.266 1 98 86 SER A O 1
ATOM 686 N N . LEU A 1 87 ? -23.016 14.719 17.938 1 98.44 87 LEU A N 1
ATOM 687 C CA . LEU A 1 87 ? -22.812 13.438 17.25 1 98.44 87 LEU A CA 1
ATOM 688 C C . LEU A 1 87 ? -21.922 12.523 18.094 1 98.44 87 LEU A C 1
ATOM 690 O O . LEU A 1 87 ? -21.203 12.984 18.984 1 98.44 87 LEU A O 1
ATOM 694 N N . PRO A 1 88 ? -21.969 11.195 17.797 1 98.38 88 PRO A N 1
ATOM 695 C CA . PRO A 1 88 ? -21.062 10.289 18.516 1 98.38 88 PRO A CA 1
ATOM 696 C C . PRO A 1 88 ? -19.609 10.711 18.391 1 98.38 88 PRO A C 1
ATOM 698 O O . PRO A 1 88 ? -19.156 11.086 17.297 1 98.38 88 PRO A O 1
ATOM 701 N N . LYS A 1 89 ? -18.922 10.703 19.5 1 98.62 89 LYS A N 1
ATOM 702 C CA . LYS A 1 89 ? -17.5 11.023 19.5 1 98.62 89 LYS A CA 1
ATOM 703 C C . LYS A 1 89 ? -16.656 9.773 19.312 1 98.62 89 LYS A C 1
ATOM 705 O O . LYS A 1 89 ? -16.922 8.734 19.922 1 98.62 89 LYS A O 1
ATOM 710 N N . TYR A 1 90 ? -15.68 9.844 18.516 1 98.69 90 TYR A N 1
ATOM 711 C CA . TYR A 1 90 ? -14.695 8.789 18.312 1 98.69 90 TYR A CA 1
ATOM 712 C C . TYR A 1 90 ? -13.289 9.289 18.641 1 98.69 90 TYR A C 1
ATOM 714 O O . TYR A 1 90 ? -13 10.484 18.516 1 98.69 90 TYR A O 1
ATOM 722 N N . ASN A 1 91 ? -12.414 8.445 19.125 1 98.62 91 ASN A N 1
ATOM 723 C CA . ASN A 1 91 ? -10.984 8.68 19.281 1 98.62 91 ASN A CA 1
ATOM 724 C C . ASN A 1 91 ? -10.172 7.836 18.312 1 98.62 91 ASN A C 1
ATOM 726 O O . ASN A 1 91 ? -10.297 6.609 18.281 1 98.62 91 ASN A O 1
ATOM 730 N N . VAL A 1 92 ? -9.406 8.461 17.516 1 98.38 92 VAL A N 1
ATOM 731 C CA . VAL A 1 92 ? -8.578 7.785 16.516 1 98.38 92 VAL A CA 1
ATOM 732 C C . VAL A 1 92 ? -7.109 8.164 16.719 1 98.38 92 VAL A C 1
ATOM 734 O O . VAL A 1 92 ? -6.754 9.344 16.688 1 98.38 92 VAL A O 1
ATOM 737 N N . THR A 1 93 ? -6.258 7.184 17 1 98.44 93 THR A N 1
ATOM 738 C CA . THR A 1 93 ? -4.82 7.43 17.031 1 98.44 93 THR A CA 1
ATOM 739 C C . THR A 1 93 ? -4.242 7.406 15.617 1 98.44 93 THR A C 1
ATOM 741 O O . THR A 1 93 ? -4.332 6.395 14.922 1 98.44 93 THR A O 1
ATOM 744 N N . ALA A 1 94 ? -3.715 8.562 15.188 1 98.69 94 ALA A N 1
ATOM 745 C CA . ALA A 1 94 ? -3.213 8.648 13.812 1 98.69 94 ALA A CA 1
ATOM 746 C C . ALA A 1 94 ? -1.958 9.516 13.75 1 98.69 94 ALA A C 1
ATOM 748 O O . ALA A 1 94 ? -1.867 10.539 14.43 1 98.69 94 ALA A O 1
ATOM 749 N N . THR A 1 95 ? -1.046 9.039 12.961 1 98.75 95 THR A N 1
ATOM 750 C CA . THR A 1 95 ? 0.154 9.805 12.641 1 98.75 95 THR A CA 1
ATOM 751 C C . THR A 1 95 ? -0.135 10.828 11.547 1 98.75 95 THR A C 1
ATOM 753 O O . THR A 1 95 ? -0.737 10.492 10.523 1 98.75 95 THR A O 1
ATOM 756 N N . LEU A 1 96 ? 0.238 12.055 11.758 1 98.69 96 LEU A N 1
ATOM 757 C CA . LEU A 1 96 ? 0.25 13.07 10.711 1 98.69 96 LEU A CA 1
ATOM 758 C C . LEU A 1 96 ? 1.68 13.453 10.344 1 98.69 96 LEU A C 1
ATOM 760 O O . LEU A 1 96 ? 2.549 13.539 11.211 1 98.69 96 LEU A O 1
ATOM 764 N N . GLN A 1 97 ? 1.896 13.68 9.133 1 98.38 97 GLN A N 1
ATOM 765 C CA . GLN A 1 97 ? 3.221 14.062 8.656 1 98.38 97 GLN A CA 1
ATOM 766 C C . GLN A 1 97 ? 3.127 15.086 7.527 1 98.38 97 GLN A C 1
ATOM 768 O O . GLN A 1 97 ? 2.219 15.016 6.695 1 98.38 97 GLN A O 1
ATOM 773 N N . CYS A 1 98 ? 4.039 16.016 7.559 1 98.44 98 CYS A N 1
ATOM 774 C CA . CYS A 1 98 ? 4.238 16.859 6.379 1 98.44 98 CYS A CA 1
ATOM 775 C C . CYS A 1 98 ? 4.793 16.047 5.219 1 98.44 98 CYS A C 1
ATOM 777 O O . CYS A 1 98 ? 5.66 15.188 5.418 1 98.44 98 CYS A O 1
ATOM 779 N N . ALA A 1 99 ? 4.32 16.297 4.023 1 97.75 99 ALA A N 1
ATOM 780 C CA . ALA A 1 99 ? 4.844 15.625 2.836 1 97.75 99 ALA A CA 1
ATOM 781 C C . ALA A 1 99 ? 6.348 15.859 2.691 1 97.75 99 ALA A C 1
ATOM 783 O O . ALA A 1 99 ? 7.059 15.031 2.119 1 97.75 99 ALA A O 1
ATOM 784 N N . GLY A 1 100 ? 6.824 16.953 3.27 1 98.12 100 GLY A N 1
ATOM 785 C CA . GLY A 1 100 ? 8.219 17.344 3.115 1 98.12 100 GLY A CA 1
ATOM 786 C C . GLY A 1 100 ? 9.117 16.797 4.207 1 98.12 100 GLY A C 1
ATOM 787 O O . GLY A 1 100 ? 10.289 17.141 4.289 1 98.12 100 GLY A O 1
ATOM 788 N N . ASN A 1 101 ? 8.57 15.961 5.172 1 98.38 101 ASN A N 1
ATOM 789 C CA . ASN A 1 101 ? 9.43 15.344 6.176 1 98.38 101 ASN A CA 1
ATOM 790 C C . ASN A 1 101 ? 10.68 14.734 5.547 1 98.38 101 ASN A C 1
ATOM 792 O O . ASN A 1 101 ? 10.594 14.039 4.535 1 98.38 101 ASN A O 1
ATOM 796 N N . ARG A 1 102 ? 11.891 15.133 6.109 1 98.19 102 ARG A N 1
ATOM 797 C CA . ARG A 1 102 ? 13.203 14.664 5.684 1 98.19 102 ARG A CA 1
ATOM 798 C C . ARG A 1 102 ? 13.625 15.336 4.379 1 98.19 102 ARG A C 1
ATOM 800 O O . ARG A 1 102 ? 14.43 14.789 3.623 1 98.19 102 ARG A O 1
ATOM 807 N N . ARG A 1 103 ? 13.062 16.531 4.055 1 98.25 103 ARG A N 1
ATOM 808 C CA . ARG A 1 103 ? 13.359 17.266 2.832 1 98.25 103 ARG A CA 1
ATOM 809 C C . ARG A 1 103 ? 14.812 17.719 2.809 1 98.25 103 ARG A C 1
ATOM 811 O O . ARG A 1 103 ? 15.445 17.734 1.749 1 98.25 103 ARG A O 1
ATOM 818 N N . THR A 1 104 ? 15.352 18.109 3.971 1 97.81 104 THR A N 1
ATOM 819 C CA . THR A 1 104 ? 16.703 18.625 4.031 1 97.81 104 THR A CA 1
ATOM 820 C C . THR A 1 104 ? 17.703 17.625 3.457 1 97.81 104 THR A C 1
ATOM 822 O O . THR A 1 104 ? 18.609 18 2.703 1 97.81 104 THR A O 1
ATOM 825 N N . ALA A 1 105 ? 17.562 16.375 3.787 1 96.62 105 ALA A N 1
ATOM 826 C CA . ALA A 1 105 ? 18.453 15.344 3.266 1 96.62 105 ALA A CA 1
ATOM 827 C C . ALA A 1 105 ? 18.375 15.266 1.744 1 96.62 105 ALA A C 1
ATOM 829 O O . ALA A 1 105 ? 19.391 15.055 1.075 1 96.62 105 ALA A O 1
ATOM 830 N N . MET A 1 106 ? 17.203 15.367 1.218 1 96.75 106 MET A N 1
ATOM 831 C CA . MET A 1 106 ? 17.047 15.359 -0.233 1 96.75 106 MET A CA 1
ATOM 832 C C . MET A 1 106 ? 17.688 16.594 -0.858 1 96.75 106 MET A C 1
ATOM 834 O O . MET A 1 106 ? 18.344 16.5 -1.904 1 96.75 106 MET A O 1
ATOM 838 N N . SER A 1 107 ? 17.531 17.766 -0.224 1 97.19 107 SER A N 1
ATOM 839 C CA . SER A 1 107 ? 18.094 19.016 -0.709 1 97.19 107 SER A CA 1
ATOM 840 C C . SER A 1 107 ? 19.609 18.969 -0.731 1 97.19 107 SER A C 1
ATOM 842 O O . SER A 1 107 ? 20.25 19.656 -1.534 1 97.19 107 SER A O 1
ATOM 844 N N . LYS A 1 108 ? 20.203 18.188 0.137 1 96.25 108 LYS A N 1
ATOM 845 C CA . LYS A 1 108 ? 21.656 18.047 0.175 1 96.25 108 LYS A CA 1
ATOM 846 C C . LYS A 1 108 ? 22.172 17.312 -1.059 1 96.25 108 LYS A C 1
ATOM 848 O O . LYS A 1 108 ? 23.312 17.516 -1.482 1 96.25 108 LYS A O 1
ATOM 853 N N . VAL A 1 109 ? 21.328 16.438 -1.626 1 94.44 109 VAL A N 1
ATOM 854 C CA . VAL A 1 109 ? 21.703 15.727 -2.846 1 94.44 109 VAL A CA 1
ATOM 855 C C . VAL A 1 109 ? 21.609 16.672 -4.043 1 94.44 109 VAL A C 1
ATOM 857 O O . VAL A 1 109 ? 22.531 16.75 -4.852 1 94.44 109 VAL A O 1
ATOM 860 N N . ARG A 1 110 ? 20.516 17.328 -4.281 1 94.5 110 ARG A N 1
ATOM 861 C CA . ARG A 1 110 ? 20.188 18.359 -5.262 1 94.5 110 ARG A CA 1
ATOM 862 C C . ARG A 1 110 ? 19.125 19.312 -4.727 1 94.5 110 ARG A C 1
ATOM 864 O O . ARG A 1 110 ? 18.047 18.875 -4.297 1 94.5 110 ARG A O 1
ATOM 871 N N . ASN A 1 111 ? 19.359 20.5 -4.766 1 95.62 111 ASN A N 1
ATOM 872 C CA . ASN A 1 111 ? 18.531 21.516 -4.117 1 95.62 111 ASN A CA 1
ATOM 873 C C . ASN A 1 111 ? 17.078 21.391 -4.527 1 95.62 111 ASN A C 1
ATOM 875 O O . ASN A 1 111 ? 16.766 21.234 -5.711 1 95.62 111 ASN A O 1
ATOM 879 N N . VAL A 1 112 ? 16.234 21.422 -3.492 1 96.44 112 VAL A N 1
ATOM 880 C CA . VAL A 1 112 ? 14.805 21.391 -3.729 1 96.44 112 VAL A CA 1
ATOM 881 C C . VAL A 1 112 ? 14.156 22.656 -3.166 1 96.44 112 VAL A C 1
ATOM 883 O O . VAL A 1 112 ? 14.797 23.406 -2.441 1 96.44 112 VAL A O 1
ATOM 886 N N . ARG A 1 113 ? 12.906 22.953 -3.578 1 92.31 113 ARG A N 1
ATOM 887 C CA . ARG A 1 113 ? 12.18 24.109 -3.07 1 92.31 113 ARG A CA 1
ATOM 888 C C . ARG A 1 113 ? 11.156 23.688 -2.023 1 92.31 113 ARG A C 1
ATOM 890 O O . ARG A 1 113 ? 10.305 22.828 -2.283 1 92.31 113 ARG A O 1
ATOM 897 N N . GLY A 1 114 ? 11.195 24.297 -0.874 1 93.69 114 GLY A N 1
ATOM 898 C CA . GLY A 1 114 ? 10.297 24.031 0.239 1 93.69 114 GLY A CA 1
ATOM 899 C C . GLY A 1 114 ? 10.938 24.281 1.593 1 93.69 114 GLY A C 1
ATOM 900 O O . GLY A 1 114 ? 12.156 24.406 1.693 1 93.69 114 GLY A O 1
ATOM 901 N N . VAL A 1 115 ? 10.117 24.328 2.605 1 96.06 115 VAL A N 1
ATOM 902 C CA . VAL A 1 115 ? 10.617 24.453 3.973 1 96.06 115 VAL A CA 1
ATOM 903 C C . VAL A 1 115 ? 11.523 23.266 4.305 1 96.06 115 VAL A C 1
ATOM 905 O O . VAL A 1 115 ? 11.188 22.125 4.004 1 96.06 115 VAL A O 1
ATOM 908 N N . GLY A 1 116 ? 12.703 23.531 4.812 1 97.31 116 GLY A N 1
ATOM 909 C CA . GLY A 1 116 ? 13.602 22.469 5.23 1 97.31 116 GLY A CA 1
ATOM 910 C C . GLY A 1 116 ? 13.102 21.719 6.449 1 97.31 116 GLY A C 1
ATOM 911 O O . GLY A 1 116 ? 12.648 22.328 7.418 1 97.31 116 GLY A O 1
ATOM 912 N N . TRP A 1 117 ? 13.156 20.438 6.352 1 98.5 117 TRP A N 1
ATOM 913 C CA . TRP A 1 117 ? 12.75 19.562 7.445 1 98.5 117 TRP A CA 1
ATOM 914 C C . TRP A 1 117 ? 13.812 18.5 7.707 1 98.5 117 TRP A C 1
ATOM 916 O O . TRP A 1 117 ? 14.305 17.859 6.773 1 98.5 117 TRP A O 1
ATOM 926 N N . ASP A 1 118 ? 14.141 18.328 8.945 1 98 118 ASP A N 1
ATOM 927 C CA . ASP A 1 118 ? 14.883 17.125 9.32 1 98 118 ASP A CA 1
ATOM 928 C C . ASP A 1 118 ? 13.977 15.906 9.336 1 98 118 ASP A C 1
ATOM 930 O O . ASP A 1 118 ? 13.266 15.633 8.367 1 98 118 ASP A O 1
ATOM 934 N N . VAL A 1 119 ? 13.945 15.164 10.43 1 98.44 119 VAL A N 1
ATOM 935 C CA . VAL A 1 119 ? 13.203 13.906 10.414 1 98.44 119 VAL A CA 1
ATOM 936 C C . VAL A 1 119 ? 11.961 14.031 11.289 1 98.44 119 VAL A C 1
ATOM 938 O O . VAL A 1 119 ? 11.328 13.023 11.617 1 98.44 119 VAL A O 1
ATOM 941 N N . SER A 1 120 ? 11.539 15.266 11.719 1 98.75 120 SER A N 1
ATOM 942 C CA . SER A 1 120 ? 10.562 15.336 12.805 1 98.75 120 SER A CA 1
ATOM 943 C C . SER A 1 120 ? 9.336 16.156 12.398 1 98.75 120 SER A C 1
ATOM 945 O O . SER A 1 120 ? 8.625 16.672 13.258 1 98.75 120 SER A O 1
ATOM 947 N N . ALA A 1 121 ? 9.148 16.391 11.109 1 98.69 121 ALA A N 1
ATOM 948 C CA . ALA A 1 121 ? 7.883 16.984 10.664 1 98.69 121 ALA A CA 1
ATOM 949 C C . ALA A 1 121 ? 6.777 15.922 10.609 1 98.69 121 ALA A C 1
ATOM 951 O O . ALA A 1 121 ? 6.113 15.766 9.586 1 98.69 121 ALA A O 1
ATOM 952 N N . ILE A 1 122 ? 6.652 15.258 11.68 1 98.75 122 ILE A N 1
ATOM 953 C CA . ILE A 1 122 ? 5.719 14.148 11.867 1 98.75 122 ILE A CA 1
ATOM 954 C C . ILE A 1 122 ? 5.371 14.008 13.344 1 98.75 122 ILE A C 1
ATOM 956 O O . ILE A 1 122 ? 6.141 14.422 14.211 1 98.75 122 ILE A O 1
ATOM 960 N N . GLY A 1 123 ? 4.195 13.492 13.648 1 98.69 123 GLY A N 1
ATOM 961 C CA . GLY A 1 123 ? 3.758 13.227 15.008 1 98.69 123 GLY A CA 1
ATOM 962 C C . GLY A 1 123 ? 2.57 12.289 15.078 1 98.69 123 GLY A C 1
ATOM 963 O O . GLY A 1 123 ? 1.885 12.07 14.078 1 98.69 123 GLY A O 1
ATOM 964 N N . ASN A 1 124 ? 2.41 11.656 16.219 1 98.62 124 ASN A N 1
ATOM 965 C CA . ASN A 1 124 ? 1.314 10.727 16.5 1 98.62 124 ASN A CA 1
ATOM 966 C C . ASN A 1 124 ? 0.413 11.242 17.609 1 98.62 124 ASN A C 1
ATOM 968 O O . ASN A 1 124 ? 0.885 11.523 18.719 1 98.62 124 ASN A O 1
ATOM 972 N N . ALA A 1 125 ? -0.857 11.367 17.328 1 98.69 125 ALA A N 1
ATOM 973 C CA . ALA A 1 125 ? -1.777 11.914 18.312 1 98.69 125 ALA A CA 1
ATOM 974 C C . ALA A 1 125 ? -3.088 11.133 18.344 1 98.69 125 ALA A C 1
ATOM 976 O O . ALA A 1 125 ? -3.395 10.391 17.406 1 98.69 125 ALA A O 1
ATOM 977 N N . VAL A 1 126 ? -3.801 11.258 19.453 1 98.75 126 VAL A N 1
ATOM 978 C CA . VAL A 1 126 ? -5.176 10.781 19.562 1 98.75 126 VAL A CA 1
ATOM 979 C C . VAL A 1 126 ? -6.141 11.922 19.234 1 98.75 126 VAL A C 1
ATOM 981 O O . VAL A 1 126 ? -6.238 12.898 19.969 1 98.75 126 VAL A O 1
ATOM 984 N N . TRP A 1 127 ? -6.863 11.758 18.172 1 98.94 127 TRP A N 1
ATOM 985 C CA . TRP A 1 127 ? -7.805 12.773 17.719 1 98.94 127 TRP A CA 1
ATOM 986 C C . TRP A 1 127 ? -9.234 12.414 18.109 1 98.94 127 TRP A C 1
ATOM 988 O O . TRP A 1 127 ? -9.664 11.273 17.938 1 98.94 127 TRP A O 1
ATOM 998 N N . GLY A 1 128 ? -9.922 13.336 18.656 1 98.94 128 GLY A N 1
ATOM 999 C CA . GLY A 1 128 ? -11.297 13.117 19.078 1 98.94 128 GLY A CA 1
ATOM 1000 C C . GLY A 1 128 ? -12.289 13.992 18.344 1 98.94 128 GLY A C 1
ATOM 1001 O O . GLY A 1 128 ? -12.07 15.195 18.188 1 98.94 128 GLY A O 1
ATOM 1002 N N . GLY A 1 129 ? -13.344 13.438 17.906 1 98.88 129 GLY A N 1
ATOM 1003 C CA . GLY A 1 129 ? -14.383 14.188 17.219 1 98.88 129 GLY A CA 1
ATOM 1004 C C . GLY A 1 129 ? -15.414 13.297 16.547 1 98.88 129 GLY A C 1
ATOM 1005 O O . GLY A 1 129 ? -15.555 12.125 16.906 1 98.88 129 GLY A O 1
ATOM 1006 N N . ALA A 1 130 ? -16.188 13.898 15.664 1 98.88 130 ALA A N 1
ATOM 1007 C CA . ALA A 1 130 ? -17.219 13.18 14.922 1 98.88 130 ALA A CA 1
ATOM 1008 C C . ALA A 1 130 ? -16.672 12.641 13.609 1 98.88 130 ALA A C 1
ATOM 1010 O O . ALA A 1 130 ? -15.875 13.297 12.938 1 98.88 130 ALA A O 1
ATOM 1011 N N . LYS A 1 131 ? -17.125 11.461 13.234 1 98.88 131 LYS A N 1
ATOM 1012 C CA . LYS A 1 131 ? -16.75 10.953 11.914 1 98.88 131 LYS A CA 1
ATOM 1013 C C . LYS A 1 131 ? -17.406 11.781 10.805 1 98.88 131 LYS A C 1
ATOM 1015 O O . LYS A 1 131 ? -18.578 12.164 10.914 1 98.88 131 LYS A O 1
ATOM 1020 N N . LEU A 1 132 ? -16.656 12.086 9.828 1 98.88 132 LEU A N 1
ATOM 1021 C CA . LEU A 1 132 ? -17.172 12.82 8.68 1 98.88 132 LEU A CA 1
ATOM 1022 C C . LEU A 1 132 ? -18.359 12.086 8.055 1 98.88 132 LEU A C 1
ATOM 1024 O O . LEU A 1 132 ? -19.297 12.719 7.57 1 98.88 132 LEU A O 1
ATOM 1028 N N . ALA A 1 133 ? -18.281 10.719 8.039 1 98.56 133 ALA A N 1
ATOM 1029 C CA . ALA A 1 133 ? -19.375 9.914 7.496 1 98.56 133 ALA A CA 1
ATOM 1030 C C . ALA A 1 133 ? -20.688 10.227 8.203 1 98.56 133 ALA A C 1
ATOM 1032 O O . ALA A 1 133 ? -21.734 10.328 7.559 1 98.56 133 ALA A O 1
ATOM 1033 N N . ASP A 1 134 ? -20.672 10.375 9.516 1 98.38 134 ASP A N 1
ATOM 1034 C CA . ASP A 1 134 ? -21.859 10.727 10.297 1 98.38 134 ASP A CA 1
ATOM 1035 C C . ASP A 1 134 ? -22.344 12.125 9.953 1 98.38 134 ASP A C 1
ATOM 1037 O O . ASP A 1 134 ? -23.547 12.367 9.867 1 98.38 134 ASP A O 1
ATOM 1041 N N . VAL A 1 135 ? -21.469 13.008 9.75 1 98.5 135 VAL A N 1
ATOM 1042 C CA . VAL A 1 135 ? -21.812 14.391 9.438 1 98.5 135 VAL A CA 1
ATOM 1043 C C . VAL A 1 135 ? -22.484 14.461 8.07 1 98.5 135 VAL A C 1
ATOM 1045 O O . VAL A 1 135 ? -23.469 15.172 7.891 1 98.5 135 VAL A O 1
ATOM 1048 N N . LEU A 1 136 ? -21.906 13.758 7.09 1 98.25 136 LEU A N 1
ATOM 1049 C CA . LEU A 1 136 ? -22.438 13.781 5.734 1 98.25 136 LEU A CA 1
ATOM 1050 C C . LEU A 1 136 ? -23.812 13.148 5.68 1 98.25 136 LEU A C 1
ATOM 1052 O O . LEU A 1 136 ? -24.656 13.531 4.852 1 98.25 136 LEU A O 1
ATOM 1056 N N . GLU A 1 137 ? -24.078 12.227 6.574 1 97.19 137 GLU A N 1
ATOM 1057 C CA . GLU A 1 137 ? -25.406 11.641 6.668 1 97.19 137 GLU A CA 1
ATOM 1058 C C . GLU A 1 137 ? -26.453 12.688 7.035 1 97.19 137 GLU A C 1
ATOM 1060 O O . GLU A 1 137 ? -27.609 12.594 6.621 1 97.19 137 GLU A O 1
ATOM 1065 N N . LEU A 1 138 ? -26.094 13.688 7.801 1 95.94 138 LEU A N 1
ATOM 1066 C CA . LEU A 1 138 ? -27.016 14.75 8.203 1 95.94 138 LEU A CA 1
ATOM 1067 C C . LEU A 1 138 ? -27.547 15.5 6.988 1 95.94 138 LEU A C 1
ATOM 1069 O O . LEU A 1 138 ? -28.625 16.109 7.047 1 95.94 138 LEU A O 1
ATOM 1073 N N . VAL A 1 139 ? -26.75 15.461 5.941 1 95.94 139 VAL A N 1
ATOM 1074 C CA . VAL A 1 139 ? -27.172 16.219 4.766 1 95.94 139 VAL A CA 1
ATOM 1075 C C . VAL A 1 139 ? -27.641 15.242 3.676 1 95.94 139 VAL A C 1
ATOM 1077 O O . VAL A 1 139 ? -27.719 15.617 2.502 1 95.94 139 VAL A O 1
ATOM 1080 N N . GLY A 1 140 ? -27.781 14.031 3.996 1 95.5 140 GLY A N 1
ATOM 1081 C CA . GLY A 1 140 ? -28.469 13.094 3.125 1 95.5 140 GLY A CA 1
ATOM 1082 C C . GLY A 1 140 ? -27.531 12.242 2.295 1 95.5 140 GLY A C 1
ATOM 1083 O O . GLY A 1 140 ? -27.953 11.594 1.335 1 95.5 140 GLY A O 1
ATOM 1084 N N . ILE A 1 141 ? -26.312 12.219 2.564 1 97.12 141 ILE A N 1
ATOM 1085 C CA . ILE A 1 141 ? -25.375 11.352 1.844 1 97.12 141 ILE A CA 1
ATOM 1086 C C . ILE A 1 141 ? -25.156 10.055 2.629 1 97.12 141 ILE A C 1
ATOM 1088 O O . ILE A 1 141 ? -24.562 10.07 3.707 1 97.12 141 ILE A O 1
ATOM 1092 N N . PRO A 1 142 ? -25.594 8.961 2.094 1 96.06 142 PRO A N 1
ATOM 1093 C CA . PRO A 1 142 ? -25.438 7.695 2.818 1 96.06 142 PRO A CA 1
ATOM 1094 C C . PRO A 1 142 ? -23.984 7.281 2.977 1 96.06 142 PRO A C 1
ATOM 1096 O O . PRO A 1 142 ? -23.141 7.668 2.17 1 96.06 142 PRO A O 1
ATOM 1099 N N . LYS A 1 143 ? -23.734 6.488 3.99 1 95.56 143 LYS A N 1
ATOM 1100 C CA . LYS A 1 143 ? -22.406 5.883 4.141 1 95.56 143 LYS A CA 1
ATOM 1101 C C . LYS A 1 143 ? -22.062 5.016 2.936 1 95.56 143 LYS A C 1
ATOM 1103 O O . LYS A 1 143 ? -22.953 4.496 2.26 1 95.56 143 LYS A O 1
ATOM 1108 N N . LEU A 1 144 ? -20.812 4.961 2.666 1 92.75 144 LEU A N 1
ATOM 1109 C CA . LEU A 1 144 ? -20.266 4.113 1.609 1 92.75 144 LEU A CA 1
ATOM 1110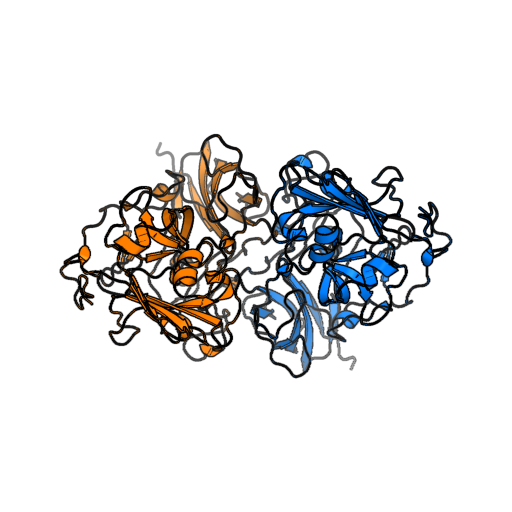 C C . LEU A 1 144 ? -20.828 4.512 0.25 1 92.75 144 LEU A C 1
ATOM 1112 O O . LEU A 1 144 ? -21.281 3.654 -0.515 1 92.75 144 LEU A O 1
ATOM 1116 N N . THR A 1 145 ? -20.844 5.809 -0.027 1 94.75 145 THR A N 1
ATOM 1117 C CA . THR A 1 145 ? -21.25 6.379 -1.306 1 94.75 145 THR A CA 1
ATOM 1118 C C . THR A 1 145 ? -20.047 6.82 -2.117 1 94.75 145 THR A C 1
ATOM 1120 O O . THR A 1 145 ? -19.25 7.652 -1.661 1 94.75 145 THR A O 1
ATOM 1123 N N . ALA A 1 146 ? -19.953 6.285 -3.301 1 92.19 146 ALA A N 1
ATOM 1124 C CA . ALA A 1 146 ? -18.812 6.656 -4.141 1 92.19 146 ALA A CA 1
ATOM 1125 C C . ALA A 1 146 ? -19.172 7.82 -5.059 1 92.19 146 ALA A C 1
ATOM 1127 O O . ALA A 1 146 ? -18.297 8.602 -5.445 1 92.19 146 ALA A O 1
ATOM 1128 N N . SER A 1 147 ? -20.391 7.906 -5.445 1 94.88 147 SER A N 1
ATOM 1129 C CA . SER A 1 147 ? -20.906 8.977 -6.285 1 94.88 147 SER A CA 1
ATOM 1130 C C . SER A 1 147 ? -22.391 9.203 -6.027 1 94.88 147 SER A C 1
ATOM 1132 O O . SER A 1 147 ? -23.109 8.281 -5.621 1 94.88 147 SER A O 1
ATOM 1134 N N . THR A 1 148 ? -22.828 10.422 -6.164 1 95.94 148 THR A N 1
ATOM 1135 C CA . THR A 1 148 ? -24.25 10.727 -5.977 1 95.94 148 THR A CA 1
ATOM 1136 C C . THR A 1 148 ? -24.922 10.977 -7.316 1 95.94 148 THR A C 1
ATOM 1138 O O . THR A 1 148 ? -24.25 11.141 -8.336 1 95.94 148 THR A O 1
ATOM 1141 N N . ASN A 1 149 ? -26.219 11.008 -7.301 1 94.5 149 ASN A N 1
ATOM 1142 C CA . ASN A 1 149 ? -27 11.297 -8.5 1 94.5 149 ASN A CA 1
ATOM 1143 C C . ASN A 1 149 ? -26.75 12.711 -9.008 1 94.5 149 ASN A C 1
ATOM 1145 O O . ASN A 1 149 ? -26.953 12.992 -10.188 1 94.5 149 ASN A O 1
ATOM 1149 N N . LEU A 1 150 ? -26.266 13.555 -8.133 1 95.5 150 LEU A N 1
ATOM 1150 C CA . LEU A 1 150 ? -25.969 14.938 -8.508 1 95.5 150 LEU A CA 1
ATOM 1151 C C . LEU A 1 150 ? -24.578 15.062 -9.094 1 95.5 150 LEU A C 1
ATOM 1153 O O . LEU A 1 150 ? -24.141 16.156 -9.461 1 95.5 150 LEU A O 1
ATOM 1157 N N . GLY A 1 151 ? -23.812 13.953 -9.102 1 95.75 151 GLY A N 1
ATOM 1158 C CA . GLY A 1 151 ? -22.516 13.914 -9.742 1 95.75 151 GLY A CA 1
ATOM 1159 C C . GLY A 1 151 ? -21.375 14.141 -8.766 1 95.75 151 GLY A C 1
ATOM 1160 O O . GLY A 1 151 ? -20.219 14.32 -9.18 1 95.75 151 GLY A O 1
ATOM 1161 N N . ALA A 1 152 ? -21.688 14.156 -7.484 1 97 152 ALA A N 1
ATOM 1162 C CA . ALA A 1 152 ? -20.656 14.383 -6.473 1 97 152 ALA A CA 1
ATOM 1163 C C . ALA A 1 152 ? -19.719 13.188 -6.367 1 97 152 ALA A C 1
ATOM 1165 O O . ALA A 1 152 ? -20.172 12.039 -6.336 1 97 152 ALA A O 1
ATOM 1166 N N . ARG A 1 153 ? -18.375 13.5 -6.328 1 97.06 153 ARG A N 1
ATOM 1167 C CA . ARG A 1 153 ? -17.391 12.438 -6.203 1 97.06 153 ARG A CA 1
ATOM 1168 C C . ARG A 1 153 ? -16.281 12.82 -5.215 1 97.06 153 ARG A C 1
ATOM 1170 O O . ARG A 1 153 ? -15.438 12 -4.875 1 97.06 153 ARG A O 1
ATOM 1177 N N . HIS A 1 154 ? -16.328 14.078 -4.746 1 98.31 154 HIS A N 1
ATOM 1178 C CA . HIS A 1 154 ? -15.305 14.57 -3.826 1 98.31 154 HIS A CA 1
ATOM 1179 C C . HIS A 1 154 ? -15.93 15.406 -2.709 1 98.31 154 HIS A C 1
ATOM 1181 O O . HIS A 1 154 ? -17.047 15.891 -2.844 1 98.31 154 HIS A O 1
ATOM 1187 N N . VAL A 1 155 ? -15.219 15.5 -1.643 1 98.88 155 VAL A N 1
ATOM 1188 C CA . VAL A 1 155 ? -15.531 16.422 -0.548 1 98.88 155 VAL A CA 1
ATOM 1189 C C . VAL A 1 155 ? -14.367 17.391 -0.339 1 98.88 155 VAL A C 1
ATOM 1191 O O . VAL A 1 155 ? -13.242 16.953 -0.055 1 98.88 155 VAL A O 1
ATOM 1194 N N . GLU A 1 156 ? -14.625 18.641 -0.474 1 98.88 156 GLU A N 1
ATOM 1195 C CA . GLU A 1 156 ? -13.602 19.672 -0.325 1 98.88 156 GLU A CA 1
ATOM 1196 C C . GLU A 1 156 ? -13.688 20.344 1.045 1 98.88 156 GLU A C 1
ATOM 1198 O O . GLU A 1 156 ? -14.781 20.625 1.531 1 98.88 156 GLU A O 1
ATOM 1203 N N . PHE A 1 157 ? -12.617 20.562 1.643 1 98.94 157 PHE A N 1
ATOM 1204 C CA . PHE A 1 157 ? -12.477 21.281 2.902 1 98.94 157 PHE A CA 1
ATOM 1205 C C . PHE A 1 157 ? -11.836 22.641 2.674 1 98.94 157 PHE A C 1
ATOM 1207 O O . PHE A 1 157 ? -10.773 22.734 2.059 1 98.94 157 PHE A O 1
ATOM 1214 N N . VAL A 1 158 ? -12.477 23.641 3.182 1 98.75 158 VAL A N 1
ATOM 1215 C CA . VAL A 1 158 ? -11.977 25 3.033 1 98.75 158 VAL A CA 1
ATOM 1216 C C . VAL A 1 158 ? -11.625 25.578 4.402 1 98.75 158 VAL A C 1
ATOM 1218 O O . VAL A 1 158 ? -12.438 25.516 5.332 1 98.75 158 VAL A O 1
ATOM 1221 N N . SER A 1 159 ? -10.469 26.141 4.5 1 98.62 159 SER A N 1
ATOM 1222 C CA . SER A 1 159 ? -9.984 26.719 5.746 1 98.62 159 SER A CA 1
ATOM 1223 C C . SER A 1 159 ? -10.375 28.188 5.852 1 98.62 159 SER A C 1
ATOM 1225 O O . SER A 1 159 ? -10.758 28.812 4.855 1 98.62 159 SER A O 1
ATOM 1227 N N . VAL A 1 160 ? -10.234 28.719 7.074 1 98.19 160 VAL A N 1
ATOM 1228 C CA . VAL A 1 160 ? -10.422 30.156 7.336 1 98.19 160 VAL A CA 1
ATOM 1229 C C . VAL A 1 160 ? -9.117 30.906 7.047 1 98.19 160 VAL A C 1
ATOM 1231 O O . VAL A 1 160 ? -9.133 32.125 6.832 1 98.19 160 VAL A O 1
ATOM 1234 N N . ASP A 1 161 ? -8.008 30.203 7.031 1 97.88 161 ASP A N 1
ATOM 1235 C CA . ASP A 1 161 ? -6.699 30.844 6.93 1 97.88 161 ASP A CA 1
ATOM 1236 C C . ASP A 1 161 ? -6.531 31.531 5.578 1 97.88 161 ASP A C 1
ATOM 1238 O O . ASP A 1 161 ? -7.41 31.453 4.719 1 97.88 161 ASP A O 1
ATOM 1242 N N . ARG A 1 162 ? -5.516 32.312 5.465 1 96.62 162 ARG A N 1
ATOM 1243 C CA . ARG A 1 162 ? -5.148 33.062 4.25 1 96.62 162 ARG A CA 1
ATOM 1244 C C . ARG A 1 162 ? -3.729 32.688 3.814 1 96.62 162 ARG A C 1
ATOM 1246 O O . ARG A 1 162 ? -2.777 32.875 4.574 1 96.62 162 ARG A O 1
ATOM 1253 N N . CYS A 1 163 ? -3.623 32.281 2.594 1 96.19 163 CYS A N 1
ATOM 1254 C CA . CYS A 1 163 ? -2.336 31.797 2.1 1 96.19 163 CYS A CA 1
ATOM 1255 C C . CYS A 1 163 ? -1.877 32.594 0.896 1 96.19 163 CYS A C 1
ATOM 1257 O O . CYS A 1 163 ? -2.672 32.906 0.003 1 96.19 163 CYS A O 1
ATOM 1259 N N . LYS A 1 164 ? -0.644 32.906 0.879 1 95.5 164 LYS A N 1
ATOM 1260 C CA . LYS A 1 164 ? -0.066 33.656 -0.25 1 95.5 164 LYS A CA 1
ATOM 1261 C C . LYS A 1 164 ? -0.216 32.844 -1.546 1 95.5 164 LYS A C 1
ATOM 1263 O O . LYS A 1 164 ? -0.51 33.438 -2.598 1 95.5 164 LYS A O 1
ATOM 1268 N N . GLU A 1 165 ? -0.004 31.516 -1.473 1 95.56 165 GLU A N 1
ATOM 1269 C CA . GLU A 1 165 ? -0.072 30.656 -2.643 1 95.56 165 GLU A CA 1
ATOM 1270 C C . GLU A 1 165 ? -1.473 30.656 -3.248 1 95.56 165 GLU A C 1
ATOM 1272 O O . GLU A 1 165 ? -1.642 30.359 -4.434 1 95.56 165 GLU A O 1
ATOM 1277 N N . GLU A 1 166 ? -2.439 30.984 -2.4 1 96.69 166 GLU A N 1
ATOM 1278 C CA . GLU A 1 166 ? -3.828 31.078 -2.842 1 96.69 166 GLU A CA 1
ATOM 1279 C C . GLU A 1 166 ? -4.223 32.531 -3.119 1 96.69 166 GLU A C 1
ATOM 1281 O O . GLU A 1 166 ? -5.398 32.875 -3.01 1 96.69 166 GLU A O 1
ATOM 1286 N N . ASN A 1 167 ? -3.305 33.375 -3.426 1 95.94 167 ASN A N 1
ATOM 1287 C CA . ASN A 1 167 ? -3.514 34.781 -3.676 1 95.94 167 ASN A CA 1
ATOM 1288 C C . ASN A 1 167 ? -4.301 35.438 -2.545 1 95.94 167 ASN A C 1
ATOM 1290 O O . ASN A 1 167 ? -5.273 36.156 -2.795 1 95.94 167 ASN A O 1
ATOM 1294 N N . GLY A 1 168 ? -3.959 35.062 -1.376 1 95.19 168 GLY A N 1
ATOM 1295 C CA . GLY A 1 168 ? -4.621 35.594 -0.207 1 95.19 168 GLY A CA 1
ATOM 1296 C C . GLY A 1 168 ? -5.918 34.906 0.136 1 95.19 168 GLY A C 1
ATOM 1297 O O . GLY A 1 168 ? -6.648 35.344 1.033 1 95.19 168 GLY A O 1
ATOM 1298 N N . GLY A 1 169 ? -6.215 33.875 -0.564 1 96.19 169 GLY A N 1
ATOM 1299 C CA . GLY A 1 169 ? -7.391 33.062 -0.286 1 96.19 169 GLY A CA 1
ATOM 1300 C C . GLY A 1 169 ? -7.113 31.938 0.667 1 96.19 169 GLY A C 1
ATOM 1301 O O . GLY A 1 169 ? -5.992 31.781 1.154 1 96.19 169 GLY A O 1
ATOM 1302 N N . PRO A 1 170 ? -8.125 31.156 0.898 1 97.56 170 PRO A N 1
ATOM 1303 C CA . PRO A 1 170 ? -8.023 30.078 1.9 1 97.56 170 PRO A CA 1
ATOM 1304 C C . PRO A 1 170 ? -7.34 28.828 1.363 1 97.56 170 PRO A C 1
ATOM 1306 O O . PRO A 1 170 ? -7.391 28.562 0.161 1 97.56 170 PRO A O 1
ATOM 1309 N N . TYR A 1 171 ? -6.719 28.156 2.309 1 98.44 171 TYR A N 1
ATOM 1310 C CA . TYR A 1 171 ? -6.25 26.797 2.041 1 98.44 171 TYR A CA 1
ATOM 1311 C C . TYR A 1 171 ? -7.414 25.875 1.708 1 98.44 171 TYR A C 1
ATOM 1313 O O . TYR A 1 171 ? -8.461 25.922 2.361 1 98.44 171 TYR A O 1
ATOM 1321 N N . LYS A 1 172 ? -7.234 25 0.642 1 98.19 172 LYS A N 1
ATOM 1322 C CA . LYS A 1 172 ? -8.258 24.047 0.23 1 98.19 172 LYS A CA 1
ATOM 1323 C C . LYS A 1 172 ? -7.641 22.688 -0.084 1 98.19 172 LYS A C 1
ATOM 1325 O O . LYS A 1 172 ? -6.543 22.609 -0.636 1 98.19 172 LYS A O 1
ATOM 1330 N N . ALA A 1 173 ? -8.367 21.625 0.228 1 98.56 173 ALA A N 1
ATOM 1331 C CA . ALA A 1 173 ? -8.016 20.266 -0.146 1 98.56 173 ALA A CA 1
ATOM 1332 C C . ALA A 1 173 ? -9.258 19.375 -0.197 1 98.56 173 ALA A C 1
ATOM 1334 O O . ALA A 1 173 ? -10.305 19.719 0.338 1 98.56 173 ALA A O 1
ATOM 1335 N N . SER A 1 174 ? -9.188 18.281 -0.86 1 98.75 174 SER A N 1
ATOM 1336 C CA . SER A 1 174 ? -10.344 17.406 -0.941 1 98.75 174 SER A CA 1
ATOM 1337 C C . SER A 1 174 ? -9.93 15.938 -0.856 1 98.75 174 SER A C 1
ATOM 1339 O O . SER A 1 174 ? -8.758 15.609 -1.027 1 98.75 174 SER A O 1
ATOM 1341 N N . ILE A 1 175 ? -10.812 15.109 -0.493 1 98.5 175 ILE A N 1
ATOM 1342 C CA . ILE A 1 175 ? -10.727 13.656 -0.575 1 98.5 175 ILE A CA 1
ATOM 1343 C C . ILE A 1 175 ? -11.898 13.109 -1.377 1 98.5 175 ILE A C 1
ATOM 1345 O O . ILE A 1 175 ? -12.852 13.844 -1.673 1 98.5 175 ILE A O 1
ATOM 1349 N N . THR A 1 176 ? -11.805 11.898 -1.799 1 97.12 176 THR A N 1
ATOM 1350 C CA . THR A 1 176 ? -12.891 11.297 -2.562 1 97.12 176 THR A CA 1
ATOM 1351 C C . THR A 1 176 ? -14.133 11.125 -1.688 1 97.12 176 THR A C 1
ATOM 1353 O O . THR A 1 176 ? -14.016 10.953 -0.472 1 97.12 176 THR A O 1
ATOM 1356 N N . LEU A 1 177 ? -15.273 11.18 -2.303 1 98 177 LEU A N 1
ATOM 1357 C CA . LEU A 1 177 ? -16.516 10.945 -1.587 1 98 177 LEU A CA 1
ATOM 1358 C C . LEU A 1 177 ? -16.531 9.555 -0.962 1 98 177 LEU A C 1
ATOM 1360 O O . LEU A 1 177 ? -17.047 9.375 0.146 1 98 177 LEU A O 1
ATOM 1364 N N . SER A 1 178 ? -16 8.578 -1.656 1 95.38 178 SER A N 1
ATOM 1365 C CA . SER A 1 178 ? -15.93 7.215 -1.149 1 95.38 178 SER A CA 1
ATOM 1366 C C . SER A 1 178 ? -15.172 7.156 0.175 1 95.38 178 SER A C 1
ATOM 1368 O O . SER A 1 178 ? -15.594 6.461 1.104 1 95.38 178 SER A O 1
ATOM 1370 N N . GLN A 1 179 ? -14.102 7.855 0.28 1 96.81 179 GLN A N 1
ATOM 1371 C CA . GLN A 1 179 ? -13.336 7.891 1.523 1 96.81 179 GLN A CA 1
ATOM 1372 C C . GLN A 1 179 ? -14.086 8.664 2.605 1 96.81 179 GLN A C 1
ATOM 1374 O O . GLN A 1 179 ? -14.125 8.242 3.764 1 96.81 179 GLN A O 1
ATOM 1379 N N . ALA A 1 180 ? -14.688 9.719 2.234 1 98.69 180 ALA A N 1
ATOM 1380 C CA . ALA A 1 180 ? -15.367 10.609 3.172 1 98.69 180 ALA A CA 1
ATOM 1381 C C . ALA A 1 180 ? -16.562 9.914 3.816 1 98.69 180 ALA A C 1
ATOM 1383 O O . ALA A 1 180 ? -16.906 10.188 4.973 1 98.69 180 ALA A O 1
ATOM 1384 N N . THR A 1 181 ? -17.172 9.016 3.064 1 97.94 181 THR A N 1
ATOM 1385 C CA . THR A 1 181 ? -18.406 8.398 3.537 1 97.94 181 THR A CA 1
ATOM 1386 C C . THR A 1 181 ? -18.141 7.016 4.113 1 97.94 181 THR A C 1
ATOM 1388 O O . THR A 1 181 ? -19.062 6.281 4.453 1 97.94 181 THR A O 1
ATOM 1391 N N . ASN A 1 182 ? -16.922 6.637 4.184 1 95.69 182 ASN A N 1
ATOM 1392 C CA . ASN A 1 182 ? -16.531 5.336 4.727 1 95.69 182 ASN A CA 1
ATOM 1393 C C . ASN A 1 182 ? -16.219 5.422 6.215 1 95.69 182 ASN A C 1
ATOM 1395 O O . ASN A 1 182 ? -15.188 5.965 6.605 1 95.69 182 ASN A O 1
ATOM 1399 N N . PRO A 1 183 ? -17.078 4.84 7.047 1 95.56 183 PRO A N 1
ATOM 1400 C CA . PRO A 1 183 ? -16.797 4.906 8.484 1 95.56 183 PRO A CA 1
ATOM 1401 C C . PRO A 1 183 ? -15.445 4.273 8.852 1 95.56 183 PRO A C 1
ATOM 1403 O O . PRO A 1 183 ? -14.812 4.695 9.82 1 95.56 183 PRO A O 1
ATOM 1406 N N . GLU A 1 184 ? -14.969 3.346 8.062 1 92.62 184 GLU A N 1
ATOM 1407 C CA . GLU A 1 184 ? -13.742 2.627 8.375 1 92.62 184 GLU A CA 1
ATOM 1408 C C . GLU A 1 184 ? -12.508 3.443 7.984 1 92.62 184 GLU A C 1
ATOM 1410 O O . GLU A 1 184 ? -11.391 3.121 8.391 1 92.62 184 GLU A O 1
ATOM 1415 N N . ALA A 1 185 ? -12.766 4.508 7.215 1 96.62 185 ALA A N 1
ATOM 1416 C CA . ALA A 1 185 ? -11.664 5.398 6.871 1 96.62 185 ALA A CA 1
ATOM 1417 C C . ALA A 1 185 ? -11.312 6.32 8.039 1 96.62 185 ALA A C 1
ATOM 1419 O O . ALA A 1 185 ? -10.266 6.965 8.039 1 96.62 185 ALA A O 1
ATOM 1420 N N . ASP A 1 186 ? -12.156 6.477 9 1 98.12 186 ASP A N 1
ATOM 1421 C CA . ASP A 1 186 ? -11.945 7.164 10.266 1 98.12 186 ASP A CA 1
ATOM 1422 C C . ASP A 1 186 ? -11.625 8.641 10.047 1 98.12 186 ASP A C 1
ATOM 1424 O O . ASP A 1 186 ? -10.812 9.219 10.766 1 98.12 186 ASP A O 1
ATOM 1428 N N . VAL A 1 187 ? -12.211 9.18 8.953 1 98.88 187 VAL A N 1
ATOM 1429 C CA . VAL A 1 187 ? -12.055 10.617 8.789 1 98.88 187 VAL A CA 1
ATOM 1430 C C . VAL A 1 187 ? -12.859 11.352 9.859 1 98.88 187 VAL A C 1
ATOM 1432 O O . VAL A 1 187 ? -14.055 11.102 10.031 1 98.88 187 VAL A O 1
ATOM 1435 N N . LEU A 1 188 ? -12.188 12.352 10.539 1 98.88 188 LEU A N 1
ATOM 1436 C CA . LEU A 1 188 ? -12.82 13 11.68 1 98.88 188 LEU A CA 1
ATOM 1437 C C . LEU A 1 188 ? -12.938 14.5 11.453 1 98.88 188 LEU A C 1
ATOM 1439 O O . LEU A 1 188 ? -12.031 15.125 10.898 1 98.88 188 LEU A O 1
ATOM 1443 N N . LEU A 1 189 ? -14.016 14.984 11.836 1 98.94 189 LEU A N 1
ATOM 1444 C CA . LEU A 1 189 ? -14.016 16.375 12.297 1 98.94 189 LEU A CA 1
ATOM 1445 C C . LEU A 1 189 ? -13.57 16.469 13.758 1 98.94 189 LEU A C 1
ATOM 1447 O O . LEU A 1 189 ? -14.375 16.25 14.664 1 98.94 189 LEU A O 1
ATOM 1451 N N . ALA A 1 190 ? -12.406 16.828 13.938 1 98.94 190 ALA A N 1
ATOM 1452 C CA . ALA A 1 190 ? -11.781 16.734 15.258 1 98.94 190 ALA A CA 1
ATOM 1453 C C . ALA A 1 190 ? -11.859 18.062 15.992 1 98.94 190 ALA A C 1
ATOM 1455 O O . ALA A 1 190 ? -11.547 19.109 15.414 1 98.94 190 ALA A O 1
ATOM 1456 N N . TYR A 1 191 ? -12.273 18.031 17.203 1 98.88 191 TYR A N 1
ATOM 1457 C CA . TYR A 1 191 ? -12.266 19.188 18.094 1 98.88 191 TYR A CA 1
ATOM 1458 C C . TYR A 1 191 ? -11.414 18.938 19.328 1 98.88 191 TYR A C 1
ATOM 1460 O O . TYR A 1 191 ? -11.289 19.797 20.188 1 98.88 191 TYR A O 1
ATOM 1468 N N . GLU A 1 192 ? -10.781 17.75 19.406 1 98.88 192 GLU A N 1
ATOM 1469 C CA . GLU A 1 192 ? -9.875 17.391 20.484 1 98.88 192 GLU A CA 1
ATOM 1470 C C . GLU A 1 192 ? -8.594 16.75 19.969 1 98.88 192 GLU A C 1
ATOM 1472 O O . GLU A 1 192 ? -8.602 16.125 18.891 1 98.88 192 GLU A O 1
ATOM 1477 N N . MET A 1 193 ? -7.551 16.953 20.703 1 98.81 193 MET A N 1
ATOM 1478 C CA . MET A 1 193 ? -6.242 16.328 20.516 1 98.81 193 MET A CA 1
ATOM 1479 C C . MET A 1 193 ? -5.656 15.875 21.844 1 98.81 193 MET A C 1
ATOM 1481 O O . MET A 1 193 ? -5.512 16.672 22.766 1 98.81 193 MET A O 1
ATOM 1485 N N . ASN A 1 194 ? -5.367 14.57 21.875 1 98.62 194 ASN A N 1
ATOM 1486 C CA . ASN A 1 194 ? -4.805 13.961 23.078 1 98.62 194 ASN A CA 1
ATOM 1487 C C . ASN A 1 194 ? -5.699 14.195 24.281 1 98.62 194 ASN A C 1
ATOM 1489 O O . ASN A 1 194 ? -5.207 14.492 25.375 1 98.62 194 ASN A O 1
ATOM 1493 N N . GLY A 1 195 ? -6.953 14.195 24.109 1 98.38 195 GLY A N 1
ATOM 1494 C CA . GLY A 1 195 ? -7.91 14.258 25.203 1 98.38 195 GLY A CA 1
ATOM 1495 C C . GLY A 1 195 ? -8.266 15.68 25.594 1 98.38 195 GLY A C 1
ATOM 1496 O O . GLY A 1 195 ? -9.102 15.891 26.484 1 98.38 195 GLY A O 1
ATOM 1497 N N . GLU A 1 196 ? -7.688 16.625 24.938 1 98.5 196 GLU A N 1
ATOM 1498 C CA . GLU A 1 196 ? -7.949 18.047 25.234 1 98.5 196 GLU A CA 1
ATOM 1499 C C . GLU A 1 196 ? -8.477 18.766 24 1 98.5 196 GLU A C 1
ATOM 1501 O O . GLU A 1 196 ? -8.312 18.281 22.875 1 98.5 196 GLU A O 1
ATOM 1506 N N . THR A 1 197 ? -9.062 19.922 24.281 1 98.31 197 THR A N 1
ATOM 1507 C CA . THR A 1 197 ? -9.508 20.781 23.188 1 98.31 197 THR A CA 1
ATOM 1508 C C . THR A 1 197 ? -8.336 21.172 22.297 1 98.31 197 THR A C 1
ATOM 1510 O O . THR A 1 197 ? -7.246 21.469 22.797 1 98.31 197 THR A O 1
ATOM 1513 N N . LEU A 1 198 ? -8.547 21.203 21.016 1 98.5 198 LEU A N 1
ATOM 1514 C CA . LEU A 1 198 ? -7.516 21.641 20.078 1 98.5 198 LEU A CA 1
ATOM 1515 C C . LEU A 1 198 ? -6.969 23 20.484 1 98.5 198 LEU A C 1
ATOM 1517 O O . LEU A 1 198 ? -7.707 23.844 21 1 98.5 198 LEU A O 1
ATOM 1521 N N . ASN A 1 199 ? -5.727 23.234 20.266 1 98 199 ASN A N 1
ATOM 1522 C CA . ASN A 1 199 ? -5.211 24.594 20.375 1 98 199 ASN A CA 1
ATOM 1523 C C . ASN A 1 199 ? -5.195 25.297 19.016 1 98 199 ASN A C 1
ATOM 1525 O O . ASN A 1 199 ? -5.547 24.703 18 1 98 199 ASN A O 1
ATOM 1529 N N . ARG A 1 200 ? -4.805 26.531 18.922 1 97.56 200 ARG A N 1
ATOM 1530 C CA . ARG A 1 200 ? -4.906 27.344 17.719 1 97.56 200 ARG A CA 1
ATOM 1531 C C . ARG A 1 200 ? -3.975 26.812 16.625 1 97.56 200 ARG A C 1
ATOM 1533 O O . ARG A 1 200 ? -4.352 26.75 15.453 1 97.56 200 ARG A O 1
ATOM 1540 N N . ASP A 1 201 ? -2.787 26.297 16.969 1 97.69 201 ASP A N 1
ATOM 1541 C CA . ASP A 1 201 ? -1.83 25.797 15.992 1 97.69 201 ASP A CA 1
ATOM 1542 C C . ASP A 1 201 ? -2.375 24.562 15.281 1 97.69 201 ASP A C 1
ATOM 1544 O O . ASP A 1 201 ? -2.025 24.297 14.125 1 97.69 201 ASP A O 1
ATOM 1548 N N . HIS A 1 202 ? -3.18 23.875 15.953 1 98.56 202 HIS A N 1
ATOM 1549 C CA . HIS A 1 202 ? -3.57 22.562 15.438 1 98.56 202 HIS A CA 1
ATOM 1550 C C . HIS A 1 202 ? -5.02 22.578 14.961 1 98.56 202 HIS A C 1
ATOM 1552 O O . HIS A 1 202 ? -5.645 21.516 14.836 1 98.56 202 HIS A O 1
ATOM 1558 N N . GLY A 1 203 ? -5.562 23.719 14.797 1 98.5 203 GLY A N 1
ATOM 1559 C CA . GLY A 1 203 ? -6.777 23.797 14 1 98.5 203 GLY A CA 1
ATOM 1560 C C . GLY A 1 203 ? -8.008 24.109 14.82 1 98.5 203 GLY A C 1
ATOM 1561 O O . GLY A 1 203 ? -9.141 23.922 14.359 1 98.5 203 GLY A O 1
ATOM 1562 N N . PHE A 1 204 ? -7.852 24.594 16.094 1 98.5 204 PHE A N 1
ATOM 1563 C CA . PHE A 1 204 ? -8.992 25.062 16.875 1 98.5 204 PHE A CA 1
ATOM 1564 C C . PHE A 1 204 ? -9.828 26.047 16.062 1 98.5 204 PHE A C 1
ATOM 1566 O O . PHE A 1 204 ? -9.289 26.953 15.43 1 98.5 204 PHE A O 1
ATOM 1573 N N . PRO A 1 205 ? -11.125 25.891 16.078 1 98.25 205 PRO A N 1
ATOM 1574 C CA . PRO A 1 205 ? -11.93 25.016 16.922 1 98.25 205 PRO A CA 1
ATOM 1575 C C . PRO A 1 205 ? -12.211 23.656 16.297 1 98.25 205 PRO A C 1
ATOM 1577 O O . PRO A 1 205 ? -12.617 22.719 16.984 1 98.25 205 PRO A O 1
ATOM 1580 N N . LEU A 1 206 ? -11.984 23.594 14.945 1 98.75 206 LEU A N 1
ATOM 1581 C CA . LEU A 1 206 ? -12.359 22.375 14.234 1 98.75 206 LEU A CA 1
ATOM 1582 C C . LEU A 1 206 ? -11.438 22.141 13.039 1 98.75 206 LEU A C 1
ATOM 1584 O O . LEU A 1 206 ? -11.148 23.062 12.289 1 98.75 206 LEU A O 1
ATOM 1588 N N . ARG A 1 207 ? -10.992 20.938 12.938 1 98.88 207 ARG A N 1
ATOM 1589 C CA . ARG A 1 207 ? -10.227 20.531 11.766 1 98.88 207 ARG A CA 1
ATOM 1590 C C . ARG A 1 207 ? -10.703 19.188 11.227 1 98.88 207 ARG A C 1
ATOM 1592 O O . ARG A 1 207 ? -11.398 18.438 11.93 1 98.88 207 ARG A O 1
ATOM 1599 N N . VAL A 1 208 ? -10.367 18.922 10 1 98.94 208 VAL A N 1
ATOM 1600 C CA . VAL A 1 208 ? -10.539 17.562 9.508 1 98.94 208 VAL A CA 1
ATOM 1601 C C . VAL A 1 208 ? -9.242 16.781 9.68 1 98.94 208 VAL A C 1
ATOM 1603 O O . VAL A 1 208 ? -8.148 17.328 9.516 1 98.94 208 VAL A O 1
ATOM 1606 N N . VAL A 1 209 ? -9.289 15.578 10.125 1 98.94 209 VAL A N 1
ATOM 1607 C CA . VAL A 1 209 ? -8.18 14.625 10.188 1 98.94 209 VAL A CA 1
ATOM 1608 C C . VAL A 1 209 ? -8.453 13.461 9.25 1 98.94 209 VAL A C 1
ATOM 1610 O O . VAL A 1 209 ? -9.461 12.766 9.383 1 98.94 209 VAL A O 1
ATOM 1613 N N . VAL A 1 210 ? -7.617 13.289 8.289 1 98.88 210 VAL A N 1
ATOM 1614 C CA . VAL A 1 210 ? -7.695 12.195 7.328 1 98.88 210 VAL A CA 1
ATOM 1615 C C . VAL A 1 210 ? -6.57 11.195 7.59 1 98.88 210 VAL A C 1
ATOM 1617 O O . VAL A 1 210 ? -5.492 11.289 7 1 98.88 210 VAL A O 1
ATOM 1620 N N . PRO A 1 211 ? -6.805 10.148 8.391 1 98.62 211 PRO A N 1
ATOM 1621 C CA . PRO A 1 211 ? -5.738 9.227 8.789 1 98.62 211 PRO A CA 1
ATOM 1622 C C . PRO A 1 211 ? -5.133 8.477 7.602 1 98.62 211 PRO A C 1
ATOM 1624 O O . PRO A 1 211 ? -5.852 8.086 6.684 1 98.62 211 PRO A O 1
ATOM 1627 N N . GLY A 1 212 ? -3.801 8.305 7.637 1 97.75 212 GLY A N 1
ATOM 1628 C CA . GLY A 1 212 ? -3.117 7.504 6.633 1 97.75 212 GLY A CA 1
ATOM 1629 C C . GLY A 1 212 ? -2.723 8.297 5.402 1 97.75 212 GLY A C 1
ATOM 1630 O O . GLY A 1 212 ? -2.092 7.762 4.488 1 97.75 212 GLY A O 1
ATOM 1631 N N . VAL A 1 213 ? -3.094 9.555 5.375 1 98.19 213 VAL A N 1
ATOM 1632 C CA . VAL A 1 213 ? -2.828 10.469 4.27 1 98.19 213 VAL A CA 1
ATOM 1633 C C . VAL A 1 213 ? -1.901 11.586 4.738 1 98.19 213 VAL A C 1
ATOM 1635 O O . VAL A 1 213 ? -1.842 11.891 5.934 1 98.19 213 VAL A O 1
ATOM 1638 N N . ILE A 1 214 ? -1.149 12.133 3.789 1 98.19 214 ILE A N 1
ATOM 1639 C CA . ILE A 1 214 ? -0.247 13.219 4.156 1 98.19 214 ILE A CA 1
ATOM 1640 C C . ILE A 1 214 ? -1.027 14.32 4.871 1 98.19 214 ILE A C 1
ATOM 1642 O O . ILE A 1 214 ? -2.201 14.555 4.574 1 98.19 214 ILE A O 1
ATOM 1646 N N . GLY A 1 215 ? -0.373 15.039 5.73 1 98.56 215 GLY A N 1
ATOM 1647 C CA . GLY A 1 215 ? -0.99 16.047 6.57 1 98.56 215 GLY A CA 1
ATOM 1648 C C . GLY A 1 215 ? -1.68 17.141 5.777 1 98.56 215 GLY A C 1
ATOM 1649 O O . GLY A 1 215 ? -2.629 17.766 6.262 1 98.56 215 GLY A O 1
ATOM 1650 N N . ALA A 1 216 ? -1.28 17.312 4.559 1 98.5 216 ALA A N 1
ATOM 1651 C CA . ALA A 1 216 ? -1.789 18.375 3.711 1 98.5 216 ALA A CA 1
ATOM 1652 C C . ALA A 1 216 ? -3.283 18.219 3.451 1 98.5 216 ALA A C 1
ATOM 1654 O O . ALA A 1 216 ? -3.957 19.156 3.041 1 98.5 216 ALA A O 1
ATOM 1655 N N . ARG A 1 217 ? -3.814 17 3.695 1 98.69 217 ARG A N 1
ATOM 1656 C CA . ARG A 1 217 ? -5.23 16.781 3.428 1 98.69 217 ARG A CA 1
ATOM 1657 C C . ARG A 1 217 ? -6.062 16.953 4.695 1 98.69 217 ARG A C 1
ATOM 1659 O O . ARG A 1 217 ? -7.293 16.922 4.641 1 98.69 217 ARG A O 1
ATOM 1666 N N . SER A 1 218 ? -5.426 17.094 5.812 1 98.88 218 SER A N 1
ATOM 1667 C CA . SER A 1 218 ? -6.082 17.344 7.094 1 98.88 218 SER A CA 1
ATOM 1668 C C . SER A 1 218 ? -6.203 18.828 7.379 1 98.88 218 SER A C 1
ATOM 1670 O O . SER A 1 218 ? -5.488 19.359 8.227 1 98.88 218 SER A O 1
ATOM 1672 N N . VAL A 1 219 ? -7.129 19.406 6.789 1 98.88 219 VAL A N 1
ATOM 1673 C CA . VAL A 1 219 ? -7.273 20.859 6.762 1 98.88 219 VAL A CA 1
ATOM 1674 C C . VAL A 1 219 ? -7.645 21.375 8.156 1 98.88 219 VAL A C 1
ATOM 1676 O O . VAL A 1 219 ? -8.531 20.812 8.805 1 98.88 219 VAL A O 1
ATOM 1679 N N . LYS A 1 220 ? -6.988 22.406 8.586 1 98.56 220 LYS A N 1
ATOM 1680 C CA . LYS A 1 220 ? -7.23 23.062 9.875 1 98.56 220 LYS A CA 1
ATOM 1681 C C . LYS A 1 220 ? -8.211 24.219 9.727 1 98.56 220 LYS A C 1
ATOM 1683 O O . LYS A 1 220 ? -8.367 24.781 8.641 1 98.56 220 LYS A O 1
ATOM 1688 N N . TRP A 1 221 ? -8.867 24.641 10.828 1 98.62 221 TRP A N 1
ATOM 1689 C CA . TRP A 1 221 ? -9.719 25.812 10.938 1 98.62 221 TRP A CA 1
ATOM 1690 C C . TRP A 1 221 ? -10.789 25.812 9.852 1 98.62 221 TRP A C 1
ATOM 1692 O O . TRP A 1 221 ? -10.844 26.719 9.023 1 98.62 221 TRP A O 1
ATOM 1702 N N . LEU A 1 222 ? -11.656 24.844 9.914 1 98.69 222 LEU A N 1
ATOM 1703 C CA . LEU A 1 222 ? -12.609 24.609 8.836 1 98.69 222 LEU A CA 1
ATOM 1704 C C . LEU A 1 222 ? -13.602 25.766 8.719 1 98.69 222 LEU A C 1
ATOM 1706 O O . LEU A 1 222 ? -14.148 26.219 9.727 1 98.69 222 LEU A O 1
ATOM 1710 N N . ASP A 1 223 ? -13.758 26.219 7.512 1 98.38 223 ASP A N 1
ATOM 1711 C CA . ASP A 1 223 ? -14.789 27.188 7.156 1 98.38 223 ASP A CA 1
ATOM 1712 C C . ASP A 1 223 ? -16 26.5 6.535 1 98.38 223 ASP A C 1
ATOM 1714 O O . ASP A 1 223 ? -17.141 26.75 6.938 1 98.38 223 ASP A O 1
ATOM 1718 N N . SER A 1 224 ? -15.719 25.641 5.582 1 98.56 224 SER A N 1
ATOM 1719 C CA . SER A 1 224 ? -16.812 24.953 4.898 1 98.56 224 SER A CA 1
ATOM 1720 C C . SER A 1 224 ? -16.375 23.578 4.402 1 98.56 224 SER A C 1
ATOM 1722 O O . SER A 1 224 ? -15.18 23.297 4.281 1 98.56 224 SER A O 1
ATOM 1724 N N . ILE A 1 225 ? -17.328 22.734 4.227 1 98.81 225 ILE A N 1
ATOM 1725 C CA . ILE A 1 225 ? -17.219 21.406 3.621 1 98.81 225 ILE A CA 1
ATOM 1726 C C . ILE A 1 225 ? -18.125 21.328 2.391 1 98.81 225 ILE A C 1
ATOM 1728 O O . ILE A 1 225 ? -19.344 21.438 2.504 1 98.81 225 ILE A O 1
ATOM 1732 N N . ASN A 1 226 ? -17.516 21.172 1.256 1 98.81 226 ASN A N 1
ATOM 1733 C CA . ASN A 1 226 ? -18.25 21.219 0.001 1 98.81 226 ASN A CA 1
ATOM 1734 C C . ASN A 1 226 ? -18.25 19.875 -0.71 1 98.81 226 ASN A C 1
ATOM 1736 O O . ASN A 1 226 ? -17.188 19.344 -1.018 1 98.81 226 ASN A O 1
ATOM 1740 N N . VAL A 1 227 ? -19.422 19.344 -0.948 1 98.62 227 VAL A N 1
ATOM 1741 C CA . VAL A 1 227 ? -19.547 18.156 -1.788 1 98.62 227 VAL A CA 1
ATOM 1742 C C . VAL A 1 227 ? -19.484 18.547 -3.26 1 98.62 227 VAL A C 1
ATOM 1744 O O . VAL A 1 227 ? -20.312 19.328 -3.736 1 98.62 227 VAL A O 1
ATOM 1747 N N . ILE A 1 228 ? -18.453 18.031 -3.988 1 98.62 228 ILE A N 1
ATOM 1748 C CA . ILE A 1 228 ? -18.188 18.578 -5.316 1 98.62 228 ILE A CA 1
ATOM 1749 C C . ILE A 1 228 ? -17.953 17.438 -6.305 1 98.62 228 ILE A C 1
ATOM 1751 O O . ILE A 1 228 ? -17.766 16.297 -5.902 1 98.62 228 ILE A O 1
ATOM 1755 N N . ALA A 1 229 ? -17.953 17.734 -7.586 1 97.69 229 ALA A N 1
ATOM 1756 C CA . ALA A 1 229 ? -17.891 16.734 -8.648 1 97.69 229 ALA A CA 1
ATOM 1757 C C . ALA A 1 229 ? -16.453 16.281 -8.898 1 97.69 229 ALA A C 1
ATOM 1759 O O . ALA A 1 229 ? -16.188 15.117 -9.188 1 97.69 229 ALA A O 1
ATOM 1760 N N . GLU A 1 230 ? -15.555 17.266 -8.836 1 96.25 230 GLU A N 1
ATOM 1761 C CA . GLU A 1 230 ? -14.148 17.016 -9.156 1 96.25 230 GLU A CA 1
ATOM 1762 C C . GLU A 1 230 ? -13.242 17.391 -7.98 1 96.25 230 GLU A C 1
ATOM 1764 O O . GLU A 1 230 ? -13.672 18.078 -7.047 1 96.25 230 GLU A O 1
ATOM 1769 N N . GLU A 1 231 ? -12.062 16.922 -8.055 1 96.56 231 GLU A N 1
ATOM 1770 C CA . GLU A 1 231 ? -11.047 17.234 -7.043 1 96.56 231 GLU A CA 1
ATOM 1771 C C . GLU A 1 231 ? -10.891 18.734 -6.852 1 96.56 231 GLU A C 1
ATOM 1773 O O . GLU A 1 231 ? -11.039 19.5 -7.801 1 96.56 231 GLU A O 1
ATOM 1778 N N . SER A 1 232 ? -10.539 19.125 -5.637 1 98.31 232 SER A N 1
ATOM 1779 C CA . SER A 1 232 ? -10.344 20.531 -5.309 1 98.31 232 SER A CA 1
ATOM 1780 C C . SER A 1 232 ? -9.391 21.203 -6.297 1 98.31 232 SER A C 1
ATOM 1782 O O . SER A 1 232 ? -8.383 20.609 -6.688 1 98.31 232 SER A O 1
ATOM 1784 N N . GLN A 1 233 ? -9.695 22.375 -6.668 1 97.38 233 GLN A N 1
ATOM 1785 C CA . GLN A 1 233 ? -8.875 23.125 -7.617 1 97.38 233 GLN A CA 1
ATOM 1786 C C . GLN A 1 233 ? -7.93 24.078 -6.891 1 97.38 233 GLN A C 1
ATOM 1788 O O . GLN A 1 233 ? -7.285 24.922 -7.52 1 97.38 233 GLN A O 1
ATOM 1793 N N . GLY A 1 234 ? -7.871 23.984 -5.555 1 97.75 234 GLY A N 1
ATOM 1794 C CA . GLY A 1 234 ? -6.926 24.781 -4.789 1 97.75 234 GLY A CA 1
ATOM 1795 C C . GLY A 1 234 ? -5.48 24.516 -5.16 1 97.75 234 GLY A C 1
ATOM 1796 O O . GLY A 1 234 ? -5.152 23.438 -5.676 1 97.75 234 GLY A O 1
ATOM 1797 N N . PHE A 1 235 ? -4.648 25.484 -4.859 1 98.06 235 PHE A N 1
ATOM 1798 C CA . PHE A 1 235 ? -3.23 25.438 -5.195 1 98.06 235 PHE A CA 1
ATOM 1799 C C . PHE A 1 235 ? -2.58 24.172 -4.637 1 98.06 235 PHE A C 1
ATOM 1801 O O . PHE A 1 235 ? -1.808 23.5 -5.332 1 98.06 235 PHE A O 1
ATOM 1808 N N . PHE A 1 236 ? -2.875 23.797 -3.449 1 97.81 236 PHE A N 1
ATOM 1809 C CA . PHE A 1 236 ? -2.176 22.75 -2.713 1 97.81 236 PHE A CA 1
ATOM 1810 C C . PHE A 1 236 ? -2.629 21.375 -3.172 1 97.81 236 PHE A C 1
ATOM 1812 O O . PHE A 1 236 ? -2.082 20.359 -2.736 1 97.81 236 PHE A O 1
ATOM 1819 N N . MET A 1 237 ? -3.584 21.344 -4.016 1 97.12 237 MET A N 1
ATOM 1820 C CA . MET A 1 237 ? -3.994 20.109 -4.684 1 97.12 237 MET A CA 1
ATOM 1821 C C . MET A 1 237 ? -3.494 20.078 -6.125 1 97.12 237 MET A C 1
ATOM 1823 O O . MET A 1 237 ? -3.068 19.031 -6.617 1 97.12 237 MET A O 1
ATOM 1827 N N . GLN A 1 238 ? -3.459 21.234 -6.766 1 97.38 238 GLN A N 1
ATOM 1828 C CA . GLN A 1 238 ? -3.234 21.266 -8.211 1 97.38 238 GLN A CA 1
ATOM 1829 C C . GLN A 1 238 ? -1.782 21.609 -8.531 1 97.38 238 GLN A C 1
ATOM 1831 O O . GLN A 1 238 ? -1.271 21.234 -9.586 1 97.38 238 GLN A O 1
ATOM 1836 N N . LYS A 1 239 ? -1.088 22.25 -7.598 1 96.62 239 LYS A N 1
ATOM 1837 C CA . LYS A 1 239 ? 0.213 22.797 -7.969 1 96.62 239 LYS A CA 1
ATOM 1838 C C . LYS A 1 239 ? 1.25 22.547 -6.879 1 96.62 239 LYS A C 1
ATOM 1840 O O . LYS A 1 239 ? 2.32 23.156 -6.879 1 96.62 239 LYS A O 1
ATOM 1845 N N . ASP A 1 240 ? 0.921 21.734 -5.922 1 96.38 240 ASP A N 1
ATOM 1846 C CA . ASP A 1 240 ? 1.838 21.328 -4.863 1 96.38 240 ASP A CA 1
ATOM 1847 C C . ASP A 1 240 ? 1.485 19.938 -4.336 1 96.38 240 ASP A C 1
ATOM 1849 O O . ASP A 1 240 ? 0.469 19.359 -4.73 1 96.38 240 ASP A O 1
ATOM 1853 N N . TYR A 1 241 ? 2.387 19.375 -3.584 1 96.94 241 TYR A N 1
ATOM 1854 C CA . TYR A 1 241 ? 2.18 18.062 -2.965 1 96.94 241 TYR A CA 1
ATOM 1855 C C . TYR A 1 241 ? 1.909 17 -4.02 1 96.94 241 TYR A C 1
ATOM 1857 O O . TYR A 1 241 ? 0.927 16.266 -3.926 1 96.94 241 TYR A O 1
ATOM 1865 N N . LYS A 1 242 ? 2.682 17 -4.98 1 95.69 242 LYS A N 1
ATOM 1866 C CA . LYS A 1 242 ? 2.738 16 -6.043 1 95.69 242 LYS A CA 1
ATOM 1867 C C . LYS A 1 242 ? 4.145 15.43 -6.18 1 95.69 242 LYS A C 1
ATOM 1869 O O . LYS A 1 242 ? 5.133 16.141 -6.004 1 95.69 242 LYS A O 1
ATOM 1874 N N . MET A 1 243 ? 4.258 14.188 -6.402 1 93.44 243 MET A N 1
ATOM 1875 C CA . MET A 1 243 ? 5.562 13.539 -6.512 1 93.44 243 MET A CA 1
ATOM 1876 C C . MET A 1 243 ? 5.961 13.359 -7.973 1 93.44 243 MET A C 1
ATOM 1878 O O . MET A 1 243 ? 5.375 12.547 -8.688 1 93.44 243 MET A O 1
ATOM 1882 N N . PHE A 1 244 ? 6.945 14.055 -8.422 1 94.19 244 PHE A N 1
ATOM 1883 C CA . PHE A 1 244 ? 7.469 13.984 -9.781 1 94.19 244 PHE A CA 1
ATOM 1884 C C . PHE A 1 244 ? 8.703 13.094 -9.836 1 94.19 244 PHE A C 1
ATOM 1886 O O . PHE A 1 244 ? 9.367 12.875 -8.812 1 94.19 244 PHE A O 1
ATOM 1893 N N . PRO A 1 245 ? 9.008 12.555 -10.984 1 92.56 245 PRO A N 1
ATOM 1894 C CA . PRO A 1 245 ? 10.266 11.82 -11.109 1 92.56 245 PRO A CA 1
ATOM 1895 C C . PRO A 1 245 ? 11.492 12.734 -11.047 1 92.56 245 PRO A C 1
ATOM 1897 O O . PRO A 1 245 ? 11.367 13.945 -11.234 1 92.56 245 PRO A O 1
ATOM 1900 N N . PRO A 1 246 ? 12.617 12.117 -10.82 1 91.12 246 PRO A N 1
ATOM 1901 C CA . PRO A 1 246 ? 13.844 12.906 -10.656 1 91.12 246 PRO A CA 1
ATOM 1902 C C . PRO A 1 246 ? 14.211 13.68 -11.922 1 91.12 246 PRO A C 1
ATOM 1904 O O . PRO A 1 246 ? 15.008 14.625 -11.859 1 91.12 246 PRO A O 1
ATOM 1907 N N . SER A 1 247 ? 13.633 13.359 -13.062 1 90 247 SER A N 1
ATOM 1908 C CA . SER A 1 247 ? 13.961 14.016 -14.32 1 90 247 SER A CA 1
ATOM 1909 C C . SER A 1 247 ? 13.242 15.352 -14.461 1 90 247 SER A C 1
ATOM 1911 O O . SER A 1 247 ? 13.57 16.156 -15.328 1 90 247 SER A O 1
ATOM 1913 N N . VAL A 1 248 ? 12.234 15.578 -13.641 1 94.06 248 VAL A N 1
ATOM 1914 C CA . VAL A 1 248 ? 11.43 16.797 -13.734 1 94.06 248 VAL A CA 1
ATOM 1915 C C . VAL A 1 248 ? 12.07 17.906 -12.898 1 94.06 248 VAL A C 1
ATOM 1917 O O . VAL A 1 248 ? 12.531 17.656 -11.789 1 94.06 248 VAL A O 1
ATOM 1920 N N . ASN A 1 249 ? 12.133 19.078 -13.492 1 93.31 249 ASN A N 1
ATOM 1921 C CA . ASN A 1 249 ? 12.609 20.297 -12.844 1 93.31 249 ASN A CA 1
ATOM 1922 C C . ASN A 1 249 ? 11.672 21.469 -13.094 1 93.31 249 ASN A C 1
ATOM 1924 O O . ASN A 1 249 ? 10.562 21.281 -13.602 1 93.31 249 ASN A O 1
ATOM 1928 N N . TRP A 1 250 ? 12.062 22.672 -12.688 1 94.75 250 TRP A N 1
ATOM 1929 C CA . TRP A 1 250 ? 11.18 23.844 -12.734 1 94.75 250 TRP A CA 1
ATOM 1930 C C . TRP A 1 250 ? 10.984 24.328 -14.164 1 94.75 250 TRP A C 1
ATOM 1932 O O . TRP A 1 250 ? 10.047 25.062 -14.453 1 94.75 250 TRP A O 1
ATOM 1942 N N . ASP A 1 251 ? 11.812 23.859 -15.133 1 95.5 251 ASP A N 1
ATOM 1943 C CA . ASP A 1 251 ? 11.734 24.297 -16.531 1 95.5 251 ASP A CA 1
ATOM 1944 C C . ASP A 1 251 ? 10.805 23.391 -17.328 1 95.5 251 ASP A C 1
ATOM 1946 O O . ASP A 1 251 ? 10.305 23.781 -18.391 1 95.5 251 ASP A O 1
ATOM 1950 N N . ASN A 1 252 ? 10.57 22.125 -16.812 1 95.06 252 ASN A N 1
ATOM 1951 C CA . ASN A 1 252 ? 9.812 21.188 -17.625 1 95.06 252 ASN A CA 1
ATOM 1952 C C . ASN A 1 252 ? 8.625 20.609 -16.859 1 95.06 252 ASN A C 1
ATOM 1954 O O . ASN A 1 252 ? 7.996 19.641 -17.297 1 95.06 252 ASN A O 1
ATOM 1958 N N . ILE A 1 253 ? 8.297 21.219 -15.773 1 96.25 253 ILE A N 1
ATOM 1959 C CA . ILE A 1 253 ? 7.238 20.703 -14.914 1 96.25 253 ILE A CA 1
ATOM 1960 C C . ILE A 1 253 ? 5.883 20.891 -15.594 1 96.25 253 ILE A C 1
ATOM 1962 O O . ILE A 1 253 ? 5.598 21.953 -16.141 1 96.25 253 ILE A O 1
ATOM 1966 N N . ASN A 1 254 ? 5.105 19.781 -15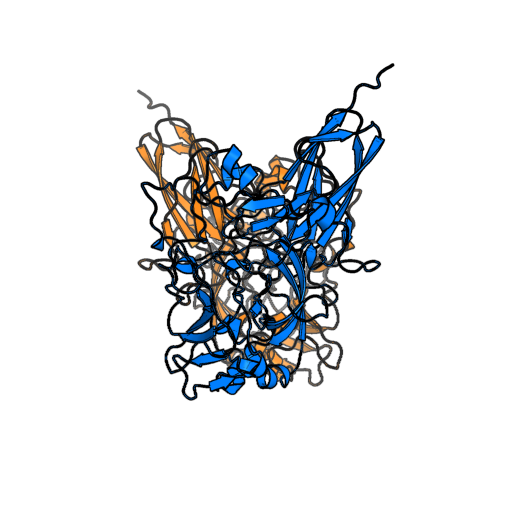.594 1 96.75 254 ASN A N 1
ATOM 1967 C CA . ASN A 1 254 ? 3.682 19.766 -15.898 1 96.75 254 ASN A CA 1
ATOM 1968 C C . ASN A 1 254 ? 2.857 19.266 -14.711 1 96.75 254 ASN A C 1
ATOM 1970 O O . ASN A 1 254 ? 2.652 18.062 -14.547 1 96.75 254 ASN A O 1
ATOM 1974 N N . TRP A 1 255 ? 2.287 20.203 -13.992 1 96.06 255 TRP A N 1
ATOM 1975 C CA . TRP A 1 255 ? 1.608 19.891 -12.734 1 96.06 255 TRP A CA 1
ATOM 1976 C C . TRP A 1 255 ? 0.46 18.922 -12.961 1 96.06 255 TRP A C 1
ATOM 1978 O O . TRP A 1 255 ? 0.193 18.062 -12.117 1 96.06 255 TRP A O 1
ATOM 1988 N N . SER A 1 256 ? -0.172 19.016 -14.062 1 94.19 256 SER A N 1
ATOM 1989 C CA . SER A 1 256 ? -1.365 18.219 -14.336 1 94.19 256 SER A CA 1
ATOM 1990 C C . SER A 1 256 ? -1.005 16.766 -14.672 1 94.19 256 SER A C 1
ATOM 1992 O O . SER A 1 256 ? -1.877 15.906 -14.711 1 94.19 256 SER A O 1
ATOM 1994 N N . SER A 1 257 ? 0.29 16.484 -14.812 1 92.81 257 SER A N 1
ATOM 1995 C CA . SER A 1 257 ? 0.727 15.141 -15.18 1 92.81 257 SER A CA 1
ATOM 1996 C C . SER A 1 257 ? 0.753 14.219 -13.969 1 92.81 257 SER A C 1
ATOM 1998 O O . SER A 1 257 ? 0.892 13 -14.109 1 92.81 257 SER A O 1
ATOM 2000 N N . ARG A 1 258 ? 0.584 14.828 -12.781 1 94.5 258 ARG A N 1
ATOM 2001 C CA . ARG A 1 258 ? 0.633 14.039 -11.555 1 94.5 258 ARG A CA 1
ATOM 2002 C C . ARG A 1 258 ? -0.629 14.242 -10.719 1 94.5 258 ARG A C 1
ATOM 2004 O O . ARG A 1 258 ? -1.187 15.344 -10.688 1 94.5 258 ARG A O 1
ATOM 2011 N N . ARG A 1 259 ? -0.993 13.203 -10.133 1 93.38 259 ARG A N 1
ATOM 2012 C CA . ARG A 1 259 ? -2.096 13.281 -9.18 1 93.38 259 ARG A CA 1
ATOM 2013 C C . ARG A 1 259 ? -1.636 13.898 -7.859 1 93.38 259 ARG A C 1
ATOM 2015 O O . ARG A 1 259 ? -0.452 13.836 -7.52 1 93.38 259 ARG A O 1
ATOM 2022 N N . PRO A 1 260 ? -2.572 14.469 -7.125 1 96.06 260 PRO A N 1
ATOM 2023 C CA . PRO A 1 260 ? -2.207 14.898 -5.773 1 96.06 260 PRO A CA 1
ATOM 2024 C C . PRO A 1 260 ? -1.75 13.742 -4.891 1 96.06 260 PRO A C 1
ATOM 2026 O O . PRO A 1 260 ? -2.32 12.648 -4.953 1 96.06 260 PRO A O 1
ATOM 2029 N N . GLN A 1 261 ? -0.747 14.047 -4.129 1 95.81 261 GLN A N 1
ATOM 2030 C CA . GLN A 1 261 ? -0.272 13.047 -3.172 1 95.81 261 GLN A CA 1
ATOM 2031 C C . GLN A 1 261 ? -1.299 12.812 -2.066 1 95.81 261 GLN A C 1
ATOM 2033 O O . GLN A 1 261 ? -1.813 13.766 -1.479 1 95.81 261 GLN A O 1
ATOM 2038 N N . MET A 1 262 ? -1.664 11.531 -1.843 1 96.88 262 MET A N 1
ATOM 2039 C CA . MET A 1 262 ? -2.568 11.148 -0.762 1 96.88 262 MET A CA 1
ATOM 2040 C C . MET A 1 262 ? -1.85 10.281 0.267 1 96.88 262 MET A C 1
ATOM 2042 O O . MET A 1 262 ? -1.022 10.773 1.033 1 96.88 262 MET A O 1
ATOM 2046 N N . ASP A 1 263 ? -1.887 8.922 0.169 1 96.88 263 ASP A N 1
ATOM 2047 C CA . ASP A 1 263 ? -1.181 8.023 1.078 1 96.88 263 ASP A CA 1
ATOM 2048 C C . ASP A 1 263 ? 0.329 8.242 1.006 1 96.88 263 ASP A C 1
ATOM 2050 O O . ASP A 1 263 ? 0.842 8.734 -0.003 1 96.88 263 ASP A O 1
ATOM 2054 N N . PHE A 1 264 ? 0.973 8.031 2.072 1 96.75 264 PHE A N 1
ATOM 2055 C CA . PHE A 1 264 ? 2.43 8.102 2.049 1 96.75 264 PHE A CA 1
ATOM 2056 C C . PHE A 1 264 ? 3.043 6.719 2.207 1 96.75 264 PHE A C 1
ATOM 2058 O O . PHE A 1 264 ? 2.449 5.836 2.834 1 96.75 264 PHE A O 1
ATOM 2065 N N . PRO A 1 265 ? 4.156 6.539 1.602 1 97.62 265 PRO A N 1
ATOM 2066 C CA . PRO A 1 265 ? 4.785 5.219 1.576 1 97.62 265 PRO A CA 1
ATOM 2067 C C . PRO A 1 265 ? 5.449 4.855 2.902 1 97.62 265 PRO A C 1
ATOM 2069 O O . PRO A 1 265 ? 5.539 5.695 3.803 1 97.62 265 PRO A O 1
ATOM 2072 N N . VAL A 1 266 ? 5.867 3.58 3.018 1 98.5 266 VAL A N 1
ATOM 2073 C CA . VAL A 1 266 ? 6.57 3.088 4.199 1 98.5 266 VAL A CA 1
ATOM 2074 C C . VAL A 1 266 ? 7.859 3.887 4.402 1 98.5 266 VAL A C 1
ATOM 2076 O O . VAL A 1 266 ? 8.555 4.211 3.439 1 98.5 266 VAL A O 1
ATOM 2079 N N . GLN A 1 267 ? 8.125 4.227 5.645 1 98.56 267 GLN A N 1
ATOM 2080 C CA . GLN A 1 267 ? 9.312 5 5.996 1 98.56 267 GLN A CA 1
ATOM 2081 C C . GLN A 1 267 ? 9.719 4.75 7.449 1 98.56 267 GLN A C 1
ATOM 2083 O O . GLN A 1 267 ? 8.953 4.18 8.227 1 98.56 267 GLN A O 1
ATOM 2088 N N . SER A 1 268 ? 10.914 5.195 7.809 1 98.81 268 SER A N 1
ATOM 2089 C CA . SER A 1 268 ? 11.438 5.129 9.172 1 98.81 268 SER A CA 1
ATOM 2090 C C . SER A 1 268 ? 12.547 6.152 9.383 1 98.81 268 SER A C 1
ATOM 2092 O O . SER A 1 268 ? 13.125 6.668 8.422 1 98.81 268 SER A O 1
ATOM 2094 N N . ALA A 1 269 ? 12.797 6.473 10.594 1 98.88 269 ALA A N 1
ATOM 2095 C CA . ALA A 1 269 ? 13.914 7.352 10.93 1 98.88 269 ALA A CA 1
ATOM 2096 C C . ALA A 1 269 ? 14.422 7.074 12.344 1 98.88 269 ALA A C 1
ATOM 2098 O O . ALA A 1 269 ? 13.633 6.832 13.258 1 98.88 269 ALA A O 1
ATOM 2099 N N . ILE A 1 270 ? 15.703 7.078 12.43 1 98.88 270 ILE A N 1
ATOM 2100 C CA . ILE A 1 270 ? 16.359 6.977 13.727 1 98.88 270 ILE A CA 1
ATOM 2101 C C . ILE A 1 270 ? 16.281 8.32 14.453 1 98.88 270 ILE A C 1
ATOM 2103 O O . ILE A 1 270 ? 16.641 9.359 13.891 1 98.88 270 ILE A O 1
ATOM 2107 N N . CYS A 1 271 ? 15.875 8.258 15.727 1 98.75 271 CYS A N 1
ATOM 2108 C CA . CYS A 1 271 ? 15.609 9.508 16.438 1 98.75 271 CYS A CA 1
ATOM 2109 C C . CYS A 1 271 ? 16.422 9.586 17.719 1 98.75 271 CYS A C 1
ATOM 2111 O O . CYS A 1 271 ? 16.547 10.664 18.312 1 98.75 271 CYS A O 1
ATOM 2113 N N . SER A 1 272 ? 17.047 8.531 18.188 1 98 272 SER A N 1
ATOM 2114 C CA . SER A 1 272 ? 17.734 8.5 19.469 1 98 272 SER A CA 1
ATOM 2115 C C . SER A 1 272 ? 19.109 9.156 19.375 1 98 272 SER A C 1
ATOM 2117 O O . SER A 1 272 ? 19.734 9.453 20.391 1 98 272 SER A O 1
ATOM 2119 N N . VAL A 1 273 ? 19.672 9.305 18.172 1 96.94 273 VAL A N 1
ATOM 2120 C CA . VAL A 1 273 ? 20.953 9.953 17.938 1 96.94 273 VAL A CA 1
ATOM 2121 C C . VAL A 1 273 ? 20.828 10.938 16.781 1 96.94 273 VAL A C 1
ATOM 2123 O O . VAL A 1 273 ? 19.953 10.805 15.93 1 96.94 273 VAL A O 1
ATOM 2126 N N . GLU A 1 274 ? 21.672 11.883 16.766 1 96.62 274 GLU A N 1
ATOM 2127 C CA . GLU A 1 274 ? 21.703 12.852 15.68 1 96.62 274 GLU A CA 1
ATOM 2128 C C . GLU A 1 274 ? 22.359 12.258 14.43 1 96.62 274 GLU A C 1
ATOM 2130 O O . GLU A 1 274 ? 22.812 11.109 14.453 1 96.62 274 GLU A O 1
ATOM 2135 N N . ASP A 1 275 ? 22.375 13.016 13.359 1 96.31 275 ASP A N 1
ATOM 2136 C CA . ASP A 1 275 ? 22.938 12.547 12.109 1 96.31 275 ASP A CA 1
ATOM 2137 C C . ASP A 1 275 ? 24.375 12.07 12.305 1 96.31 275 ASP A C 1
ATOM 2139 O O . ASP A 1 275 ? 24.797 11.062 11.719 1 96.31 275 ASP A O 1
ATOM 2143 N N . VAL A 1 276 ? 25.062 12.898 13.031 1 95.94 276 VAL A N 1
ATOM 2144 C CA . VAL A 1 276 ? 26.406 12.562 13.508 1 95.94 276 VAL A CA 1
ATOM 2145 C C . VAL A 1 276 ? 26.469 12.695 15.023 1 95.94 276 VAL A C 1
ATOM 2147 O O . VAL A 1 276 ? 26.219 13.773 15.57 1 95.94 276 VAL A O 1
ATOM 2150 N N . GLN A 1 277 ? 26.75 11.562 15.648 1 95.44 277 GLN A N 1
ATOM 2151 C CA . GLN A 1 277 ? 26.734 11.547 17.109 1 95.44 277 GLN A CA 1
ATOM 2152 C C . GLN A 1 277 ? 28.016 10.922 17.656 1 95.44 277 GLN A C 1
ATOM 2154 O O . GLN A 1 277 ? 28.422 9.844 17.234 1 95.44 277 GLN A O 1
ATOM 2159 N N . MET A 1 278 ? 28.672 11.586 18.578 1 95.81 278 MET A N 1
ATOM 2160 C CA . MET A 1 278 ? 29.797 11 19.312 1 95.81 278 MET A CA 1
ATOM 2161 C C . MET A 1 278 ? 29.297 10.008 20.359 1 95.81 278 MET A C 1
ATOM 2163 O O . MET A 1 278 ? 28.391 10.32 21.141 1 95.81 278 MET A O 1
ATOM 2167 N N . VAL A 1 279 ? 29.922 8.773 20.266 1 94.81 279 VAL A N 1
ATOM 2168 C CA . VAL A 1 279 ? 29.5 7.754 21.219 1 94.81 279 VAL A CA 1
ATOM 2169 C C . VAL A 1 279 ? 30.719 7.047 21.797 1 94.81 279 VAL A C 1
ATOM 2171 O O . VAL A 1 279 ? 31.797 7.082 21.203 1 94.81 279 VAL A O 1
ATOM 2174 N N . LYS A 1 280 ? 30.609 6.402 23.016 1 92.81 280 LYS A N 1
ATOM 2175 C CA . LYS A 1 280 ? 31.625 5.504 23.594 1 92.81 280 LYS A CA 1
ATOM 2176 C C . LYS A 1 280 ? 31.453 4.086 23.062 1 92.81 280 LYS A C 1
ATOM 2178 O O . LYS A 1 280 ? 30.344 3.682 22.703 1 92.81 280 LYS A O 1
ATOM 2183 N N . PRO A 1 281 ? 32.594 3.463 22.953 1 93.56 281 PRO A N 1
ATOM 2184 C CA . PRO A 1 281 ? 32.438 2.062 22.547 1 93.56 281 PRO A CA 1
ATOM 2185 C C . PRO A 1 281 ? 31.531 1.265 23.484 1 93.56 281 PRO A C 1
ATOM 2187 O O . PRO A 1 281 ? 31.547 1.477 2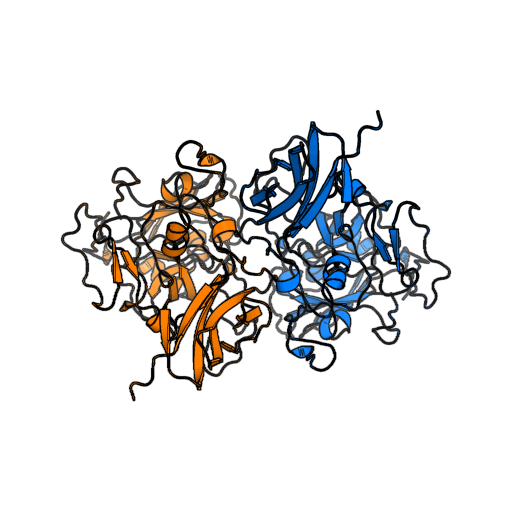4.703 1 93.56 281 PRO A O 1
ATOM 2190 N N . GLY A 1 282 ? 30.734 0.36 22.938 1 94.88 282 GLY A N 1
ATOM 2191 C CA . GLY A 1 282 ? 29.828 -0.458 23.719 1 94.88 282 GLY A CA 1
ATOM 2192 C C . GLY A 1 282 ? 28.422 -0.507 23.141 1 94.88 282 GLY A C 1
ATOM 2193 O O . GLY A 1 282 ? 28.234 -0.322 21.938 1 94.88 282 GLY A O 1
ATOM 2194 N N . LYS A 1 283 ? 27.531 -0.891 23.984 1 96.12 283 LYS A N 1
ATOM 2195 C CA . LYS A 1 283 ? 26.141 -1.046 23.578 1 96.12 283 LYS A CA 1
ATOM 2196 C C . LYS A 1 283 ? 25.453 0.31 23.422 1 96.12 283 LYS A C 1
ATOM 2198 O O . LYS A 1 283 ? 25.594 1.175 24.297 1 96.12 283 LYS A O 1
ATOM 2203 N N . VAL A 1 284 ? 24.844 0.539 22.328 1 95.94 284 VAL A N 1
ATOM 2204 C CA . VAL A 1 284 ? 24.094 1.757 22.047 1 95.94 284 VAL A CA 1
ATOM 2205 C C . VAL A 1 284 ? 22.641 1.403 21.688 1 95.94 284 VAL A C 1
ATOM 2207 O O . VAL A 1 284 ? 22.391 0.487 20.906 1 95.94 284 VAL A O 1
ATOM 2210 N N . SER A 1 285 ? 21.734 2.113 22.266 1 96.44 285 SER A N 1
ATOM 2211 C CA . SER A 1 285 ? 20.312 1.933 21.953 1 96.44 285 SER A CA 1
ATOM 2212 C C . SER A 1 285 ? 19.891 2.812 20.781 1 96.44 285 SER A C 1
ATOM 2214 O O . SER A 1 285 ? 20.047 4.035 20.844 1 96.44 285 SER A O 1
ATOM 2216 N N . ILE A 1 286 ? 19.406 2.195 19.75 1 98 286 ILE A N 1
ATOM 2217 C CA . ILE A 1 286 ? 18.891 2.889 18.578 1 98 286 ILE A CA 1
ATOM 2218 C C . ILE A 1 286 ? 17.359 2.855 18.594 1 98 286 ILE A C 1
ATOM 2220 O O . ILE A 1 286 ? 16.766 1.781 18.625 1 98 286 ILE A O 1
ATOM 2224 N N . LYS A 1 287 ? 16.734 4.035 18.625 1 98.5 287 LYS A N 1
ATOM 2225 C CA . LYS A 1 287 ? 15.281 4.172 18.641 1 98.5 287 LYS A CA 1
ATOM 2226 C C . LYS A 1 287 ? 14.805 5.078 17.516 1 98.5 287 LYS A C 1
ATOM 2228 O O . LYS A 1 287 ? 15.523 5.992 17.094 1 98.5 287 LYS A O 1
ATOM 2233 N N . GLY A 1 288 ? 13.68 4.816 17.047 1 98.81 288 GLY A N 1
ATOM 2234 C CA . GLY A 1 288 ? 13.07 5.648 16.016 1 98.81 288 GLY A CA 1
ATOM 2235 C C . GLY A 1 288 ? 11.617 5.312 15.766 1 98.81 288 GLY A C 1
ATOM 2236 O O . GLY A 1 288 ? 10.977 4.633 16.578 1 98.81 288 GLY A O 1
ATOM 2237 N N . TYR A 1 289 ? 11.055 5.914 14.742 1 98.88 289 TYR A N 1
ATOM 2238 C CA . TYR A 1 289 ? 9.688 5.621 14.32 1 98.88 289 TYR A CA 1
ATOM 2239 C C . TYR A 1 289 ? 9.664 4.961 12.953 1 98.88 289 TYR A C 1
ATOM 2241 O O . TYR A 1 289 ? 10.609 5.117 12.164 1 98.88 289 TYR A O 1
ATOM 2249 N N . ALA A 1 290 ? 8.672 4.164 12.68 1 98.88 290 ALA A N 1
ATOM 2250 C CA . ALA A 1 290 ? 8.305 3.643 11.367 1 98.88 290 ALA A CA 1
ATOM 2251 C C . ALA A 1 290 ? 6.809 3.793 11.117 1 98.88 290 ALA A C 1
ATOM 2253 O O . ALA A 1 290 ? 6 3.629 12.039 1 98.88 290 ALA A O 1
ATOM 2254 N N . VAL A 1 291 ? 6.473 4.129 9.906 1 98.56 291 VAL A N 1
ATOM 2255 C CA . VAL A 1 291 ? 5.066 4.379 9.602 1 98.56 291 VAL A CA 1
ATOM 2256 C C . VAL A 1 291 ? 4.797 4.102 8.125 1 98.56 291 VAL A C 1
ATOM 2258 O O . VAL A 1 291 ? 5.707 4.188 7.293 1 98.56 291 VAL A O 1
ATOM 2261 N N . SER A 1 292 ? 3.67 3.654 7.832 1 98.12 292 SER A N 1
ATOM 2262 C CA . SER A 1 292 ? 3.16 3.469 6.477 1 98.12 292 SER A CA 1
ATOM 2263 C C . SER A 1 292 ? 1.743 4.016 6.34 1 98.12 292 SER A C 1
ATOM 2265 O O . SER A 1 292 ? 0.907 3.816 7.223 1 98.12 292 SER A O 1
ATOM 2267 N N . GLY A 1 293 ? 1.477 4.73 5.309 1 96.75 293 GLY A N 1
ATOM 2268 C CA . GLY A 1 293 ? 0.17 5.332 5.09 1 96.75 293 GLY A CA 1
ATOM 2269 C C . GLY A 1 293 ? -0.865 4.344 4.59 1 96.75 293 GLY A C 1
ATOM 2270 O O . GLY A 1 293 ? -0.577 3.15 4.453 1 96.75 293 GLY A O 1
ATOM 2271 N N . GLY A 1 294 ? -2.113 4.867 4.375 1 95.06 294 GLY A N 1
ATOM 2272 C CA . GLY A 1 294 ? -3.199 4.09 3.803 1 95.06 294 GLY A CA 1
ATOM 2273 C C . GLY A 1 294 ? -3.699 2.992 4.727 1 95.06 294 GLY A C 1
ATOM 2274 O O . GLY A 1 294 ? -4.375 2.062 4.285 1 95.06 294 GLY A O 1
ATOM 2275 N N . GLY A 1 295 ? -3.248 3.014 5.945 1 93.69 295 GLY A N 1
ATOM 2276 C CA . GLY A 1 295 ? -3.738 2.043 6.91 1 93.69 295 GLY A CA 1
ATOM 2277 C C . GLY A 1 295 ? -2.873 0.8 7 1 93.69 295 GLY A C 1
ATOM 2278 O O . GLY A 1 295 ? -3.234 -0.168 7.672 1 93.69 295 GLY A O 1
ATOM 2279 N N . ARG A 1 296 ? -1.775 0.788 6.406 1 96.12 296 ARG A N 1
ATOM 2280 C CA . ARG A 1 296 ? -0.878 -0.361 6.477 1 96.12 296 ARG A CA 1
ATOM 2281 C C . ARG A 1 296 ? -0.005 -0.297 7.727 1 96.12 296 ARG A C 1
ATOM 2283 O O . ARG A 1 296 ? 0.448 0.78 8.117 1 96.12 296 ARG A O 1
ATOM 2290 N N . GLY A 1 297 ? 0.17 -1.448 8.32 1 96.62 297 GLY A N 1
ATOM 2291 C CA . GLY A 1 297 ? 1.051 -1.541 9.477 1 96.62 297 GLY A CA 1
ATOM 2292 C C . GLY A 1 297 ? 2.5 -1.783 9.102 1 96.62 297 GLY A C 1
ATOM 2293 O O . GLY A 1 297 ? 2.832 -1.897 7.918 1 96.62 297 GLY A O 1
ATOM 2294 N N . ILE A 1 298 ? 3.338 -1.796 10.062 1 98.06 298 ILE A N 1
ATOM 2295 C CA . ILE A 1 298 ? 4.762 -2.059 9.891 1 98.06 298 ILE A CA 1
ATOM 2296 C C . ILE A 1 298 ? 5.066 -3.514 10.242 1 98.06 298 ILE A C 1
ATOM 2298 O O . ILE A 1 298 ? 4.871 -3.934 11.391 1 98.06 298 ILE A O 1
ATOM 2302 N N . GLU A 1 299 ? 5.516 -4.242 9.297 1 96.75 299 GLU A N 1
ATOM 2303 C CA . GLU A 1 299 ? 5.82 -5.656 9.508 1 96.75 299 GLU A CA 1
ATOM 2304 C C . GLU A 1 299 ? 7.152 -5.832 10.234 1 96.75 299 GLU A C 1
ATOM 2306 O O . GLU A 1 299 ? 7.285 -6.715 11.086 1 96.75 299 GLU A O 1
ATOM 2311 N N . ARG A 1 300 ? 8.117 -5.016 9.844 1 96.94 300 ARG A N 1
ATOM 2312 C CA . ARG A 1 300 ? 9.438 -5.145 10.461 1 96.94 300 ARG A CA 1
ATOM 2313 C C . ARG A 1 300 ? 10.273 -3.889 10.227 1 96.94 300 ARG A C 1
ATOM 2315 O O . ARG A 1 300 ? 10 -3.117 9.305 1 96.94 300 ARG A O 1
ATOM 2322 N N . VAL A 1 301 ? 11.203 -3.674 11.086 1 98.12 301 VAL A N 1
ATOM 2323 C CA . VAL A 1 301 ? 12.258 -2.678 10.945 1 98.12 301 VAL A CA 1
ATOM 2324 C C . VAL A 1 301 ? 13.625 -3.348 11.086 1 98.12 301 VAL A C 1
ATOM 2326 O O . VAL A 1 301 ? 13.875 -4.047 12.07 1 98.12 301 VAL A O 1
ATOM 2329 N N . ASP A 1 302 ? 14.5 -3.107 10.133 1 97.44 302 ASP A N 1
ATOM 2330 C CA . ASP A 1 302 ? 15.828 -3.721 10.094 1 97.44 302 ASP A CA 1
ATOM 2331 C C . ASP A 1 302 ? 16.922 -2.676 10.305 1 97.44 302 ASP A C 1
ATOM 2333 O O . ASP A 1 302 ? 16.875 -1.595 9.711 1 97.44 302 ASP A O 1
ATOM 2337 N N . ILE A 1 303 ? 17.891 -3.016 11.156 1 98.12 303 ILE A N 1
ATOM 2338 C CA . ILE A 1 303 ? 19.016 -2.143 11.445 1 98.12 303 ILE A CA 1
ATOM 2339 C C . ILE A 1 303 ? 20.297 -2.766 10.898 1 98.12 303 ILE A C 1
ATOM 2341 O O . ILE A 1 303 ? 20.562 -3.955 11.109 1 98.12 303 ILE A O 1
ATOM 2345 N N . SER A 1 304 ? 21.062 -1.986 10.195 1 97.5 304 SER A N 1
ATOM 2346 C CA . SER A 1 304 ? 22.344 -2.463 9.656 1 97.5 304 SER A CA 1
ATOM 2347 C C . SER A 1 304 ? 23.5 -1.616 10.156 1 97.5 304 SER A C 1
ATOM 2349 O O . SER A 1 304 ? 23.375 -0.403 10.328 1 97.5 304 SER A O 1
ATOM 2351 N N . LEU A 1 305 ? 24.656 -2.277 10.344 1 97.19 305 LEU A N 1
ATOM 2352 C CA . LEU A 1 305 ? 25.875 -1.608 10.781 1 97.19 305 LEU A CA 1
ATOM 2353 C C . LEU A 1 305 ? 26.969 -1.724 9.734 1 97.19 305 LEU A C 1
ATOM 2355 O O . LEU A 1 305 ? 28.109 -1.31 9.961 1 97.19 305 LEU A O 1
ATOM 2359 N N . ASP A 1 306 ? 26.625 -2.324 8.57 1 95.88 306 ASP A N 1
ATOM 2360 C CA . ASP A 1 306 ? 27.656 -2.596 7.574 1 95.88 306 ASP A CA 1
ATOM 2361 C C . ASP A 1 306 ? 27.156 -2.268 6.168 1 95.88 306 ASP A C 1
ATOM 2363 O O . ASP A 1 306 ? 27.391 -3.029 5.23 1 95.88 306 ASP A O 1
ATOM 2367 N N . GLY A 1 307 ? 26.422 -1.237 6.152 1 94.31 307 GLY A N 1
ATOM 2368 C CA . GLY A 1 307 ? 26.031 -0.712 4.852 1 94.31 307 GLY A CA 1
ATOM 2369 C C . GLY A 1 307 ? 24.906 -1.499 4.207 1 94.31 307 GLY A C 1
ATOM 2370 O O . GLY A 1 307 ? 24.766 -1.502 2.98 1 94.31 307 GLY A O 1
ATOM 2371 N N . GLY A 1 308 ? 24.125 -2.314 4.918 1 93.69 308 GLY A N 1
ATOM 2372 C CA . GLY A 1 308 ? 22.984 -3.037 4.398 1 93.69 308 GLY A CA 1
ATOM 2373 C C . GLY A 1 308 ? 23.297 -4.477 4.031 1 93.69 308 GLY A C 1
ATOM 2374 O O . GLY A 1 308 ? 22.484 -5.152 3.396 1 93.69 308 GLY A O 1
ATOM 2375 N N . LYS A 1 309 ? 24.438 -4.93 4.426 1 93.38 309 LYS A N 1
ATOM 2376 C CA . LYS A 1 309 ? 24.812 -6.309 4.113 1 93.38 309 LYS A CA 1
ATOM 2377 C C . LYS A 1 309 ? 24.141 -7.289 5.07 1 93.38 309 LYS A C 1
ATOM 2379 O O . LYS A 1 309 ? 23.703 -8.359 4.66 1 93.38 309 LYS A O 1
ATOM 2384 N N . ASN A 1 310 ? 24.203 -6.922 6.32 1 92.94 310 ASN A N 1
ATOM 2385 C CA . ASN A 1 310 ? 23.531 -7.688 7.363 1 92.94 310 ASN A CA 1
ATOM 2386 C C . ASN A 1 310 ? 22.562 -6.824 8.156 1 92.94 310 ASN A C 1
ATOM 2388 O O . ASN A 1 310 ? 22.75 -5.609 8.266 1 92.94 310 ASN A O 1
ATOM 2392 N N . TRP A 1 311 ? 21.578 -7.539 8.672 1 94 311 TRP A N 1
ATOM 2393 C CA . TRP A 1 311 ? 20.516 -6.797 9.336 1 94 311 TRP A CA 1
ATOM 2394 C C . TRP A 1 311 ? 20.125 -7.453 10.656 1 94 311 TRP A C 1
ATOM 2396 O O . TRP A 1 311 ? 20.172 -8.68 10.781 1 94 311 TRP A O 1
ATOM 2406 N N . VAL A 1 312 ? 19.781 -6.594 11.562 1 93.44 312 VAL A N 1
ATOM 2407 C CA . VAL A 1 312 ? 19.172 -7.016 12.828 1 93.44 312 VAL A CA 1
ATOM 2408 C C . VAL A 1 312 ? 17.766 -6.43 12.953 1 93.44 312 VAL A C 1
ATOM 2410 O O . VAL A 1 312 ? 17.578 -5.23 12.742 1 93.44 312 VAL A O 1
ATOM 2413 N N . GLU A 1 313 ? 16.828 -7.305 13.242 1 95.62 313 GLU A N 1
ATOM 2414 C CA . GLU A 1 313 ? 15.445 -6.844 13.367 1 95.62 313 GLU A CA 1
ATOM 2415 C C . GLU A 1 313 ? 15.227 -6.117 14.695 1 95.62 313 GLU A C 1
ATOM 2417 O O . GLU A 1 313 ? 15.641 -6.602 15.75 1 95.62 313 GLU A O 1
ATOM 2422 N N . ALA A 1 314 ? 14.617 -4.941 14.641 1 97.44 314 ALA A N 1
ATOM 2423 C CA . ALA A 1 314 ? 14.305 -4.16 15.828 1 97.44 314 ALA A CA 1
ATOM 2424 C C . ALA A 1 314 ? 12.969 -4.594 16.422 1 97.44 314 ALA A C 1
ATOM 2426 O O . ALA A 1 314 ? 12.109 -5.129 15.719 1 97.44 314 ALA A O 1
ATOM 2427 N N . SER A 1 315 ? 12.805 -4.43 17.734 1 96.38 315 SER A N 1
ATOM 2428 C CA . SER A 1 315 ? 11.5 -4.578 18.359 1 96.38 315 SER A CA 1
ATOM 2429 C C . SER A 1 315 ? 10.586 -3.404 18.016 1 96.38 315 SER A C 1
ATOM 2431 O O . SER A 1 315 ? 11.062 -2.309 17.703 1 96.38 315 SER A O 1
ATOM 2433 N N . ARG A 1 316 ? 9.32 -3.605 18.047 1 96.56 316 ARG A N 1
ATOM 2434 C CA . ARG A 1 316 ? 8.328 -2.592 17.703 1 96.56 316 ARG A CA 1
ATOM 2435 C C . ARG A 1 316 ? 7.273 -2.473 18.812 1 96.56 316 ARG A C 1
ATOM 2437 O O . ARG A 1 316 ? 6.867 -3.479 19.391 1 96.56 316 ARG A O 1
ATOM 2444 N N . THR A 1 317 ? 6.773 -1.235 18.969 1 96.25 317 THR A N 1
ATOM 2445 C CA . THR A 1 317 ? 5.785 -1.028 20.016 1 96.25 317 THR A CA 1
ATOM 2446 C C . THR A 1 317 ? 4.828 0.1 19.641 1 96.25 317 THR A C 1
ATOM 2448 O O . THR A 1 317 ? 5.23 1.086 19.031 1 96.25 317 THR A O 1
ATOM 2451 N N . GLN A 1 318 ? 3.592 -0.04 19.984 1 95.94 318 GLN A N 1
ATOM 2452 C CA . GLN A 1 318 ? 2.602 1.028 20.047 1 95.94 318 GLN A CA 1
ATOM 2453 C C . GLN A 1 318 ? 2.182 1.308 21.484 1 95.94 318 GLN A C 1
ATOM 2455 O O . GLN A 1 318 ? 2.771 2.156 22.156 1 95.94 318 GLN A O 1
ATOM 2460 N N . GLU A 1 319 ? 1.371 0.427 22.016 1 88.06 319 GLU A N 1
ATOM 2461 C CA . GLU A 1 319 ? 1.028 0.518 23.422 1 88.06 319 GLU A CA 1
ATOM 2462 C C . GLU A 1 319 ? 2.084 -0.161 24.297 1 88.06 319 GLU A C 1
ATOM 2464 O O . GLU A 1 319 ? 2.432 -1.321 24.062 1 88.06 319 GLU A O 1
ATOM 2469 N N . PRO A 1 320 ? 2.51 0.606 25.297 1 82.75 320 PRO A N 1
ATOM 2470 C CA . PRO A 1 320 ? 3.531 -0.007 26.156 1 82.75 320 PRO A CA 1
ATOM 2471 C C . PRO A 1 320 ? 3.059 -1.307 26.797 1 82.75 320 PRO A C 1
ATOM 2473 O O . PRO A 1 320 ? 1.931 -1.379 27.297 1 82.75 320 PRO A O 1
ATOM 2476 N N . GLY A 1 321 ? 3.885 -2.289 26.75 1 80.81 321 GLY A N 1
ATOM 2477 C CA . GLY A 1 321 ? 3.604 -3.543 27.438 1 80.81 321 GLY A CA 1
ATOM 2478 C C . GLY A 1 321 ? 2.824 -4.523 26.578 1 80.81 321 GLY A C 1
ATOM 2479 O O . GLY A 1 321 ? 2.652 -5.684 26.953 1 80.81 321 GLY A O 1
ATOM 2480 N N . LYS A 1 322 ? 2.344 -4.035 25.422 1 87.44 322 LYS A N 1
ATOM 2481 C CA . LYS A 1 322 ? 1.587 -4.93 24.562 1 87.44 322 LYS A CA 1
ATOM 2482 C C . LYS A 1 322 ? 2.391 -5.285 23.312 1 87.44 322 LYS A C 1
ATOM 2484 O O . LYS A 1 322 ? 3.09 -4.438 22.75 1 87.44 322 LYS A O 1
ATOM 2489 N N . GLN A 1 323 ? 2.252 -6.52 22.953 1 88.75 323 GLN A N 1
ATOM 2490 C CA . GLN A 1 323 ? 2.916 -6.965 21.734 1 88.75 323 GLN A CA 1
ATOM 2491 C C . GLN A 1 323 ? 2.26 -6.359 20.5 1 88.75 323 GLN A C 1
ATOM 2493 O O . GLN A 1 323 ? 1.038 -6.422 20.344 1 88.75 323 GLN A O 1
ATOM 2498 N N . TYR A 1 324 ? 3.08 -5.762 19.75 1 92.94 324 TYR A N 1
ATOM 2499 C CA . TYR A 1 324 ? 2.566 -5.223 18.5 1 92.94 324 TYR A CA 1
ATOM 2500 C C . TYR A 1 324 ? 2.49 -6.309 17.422 1 92.94 324 TYR A C 1
ATOM 2502 O O . TYR A 1 324 ? 3.48 -6.996 17.156 1 92.94 324 TYR A O 1
ATOM 2510 N N . ILE A 1 325 ? 1.309 -6.469 16.859 1 88.5 325 ILE A N 1
ATOM 2511 C CA . ILE A 1 325 ? 1.103 -7.336 15.703 1 88.5 325 ILE A CA 1
ATOM 2512 C C . ILE A 1 325 ? 0.511 -6.527 14.555 1 88.5 325 ILE A C 1
ATOM 2514 O O . ILE A 1 325 ? -0.603 -6.008 14.656 1 88.5 325 ILE A O 1
ATOM 2518 N N . SER A 1 326 ? 1.26 -6.445 13.539 1 90.69 326 SER A N 1
ATOM 2519 C CA . SER A 1 326 ? 0.854 -5.641 12.391 1 90.69 326 SER A CA 1
ATOM 2520 C C . SER A 1 326 ? -0.52 -6.062 11.875 1 90.69 326 SER A C 1
ATOM 2522 O O . SER A 1 326 ? -0.786 -7.254 11.703 1 90.69 326 SER A O 1
ATOM 2524 N N . GLU A 1 327 ? -1.412 -5.086 11.664 1 86.69 327 GLU A N 1
ATOM 2525 C CA . GLU A 1 327 ? -2.748 -5.207 11.086 1 86.69 327 GLU A CA 1
ATOM 2526 C C . GLU A 1 327 ? -3.682 -5.98 12.008 1 86.69 327 GLU A C 1
ATOM 2528 O O . GLU A 1 327 ? -4.766 -6.402 11.594 1 86.69 327 GLU A O 1
ATOM 2533 N N . HIS A 1 328 ? -3.242 -6.262 13.211 1 86.5 328 HIS A N 1
ATOM 2534 C CA . HIS A 1 328 ? -4.125 -6.875 14.195 1 86.5 328 HIS A CA 1
ATOM 2535 C C . HIS A 1 328 ? -5.168 -5.883 14.703 1 86.5 328 HIS A C 1
ATOM 2537 O O . HIS A 1 328 ? -4.918 -4.672 14.727 1 86.5 328 HIS A O 1
ATOM 2543 N N . SER A 1 329 ? -6.273 -6.465 15.133 1 83 329 SER A N 1
ATOM 2544 C CA . SER A 1 329 ? -7.383 -5.629 15.594 1 83 329 SER A CA 1
ATOM 2545 C C . SER A 1 329 ? -7.008 -4.852 16.844 1 83 329 SER A C 1
ATOM 2547 O O . SER A 1 329 ? -7.605 -3.812 17.141 1 83 329 SER A O 1
ATOM 2549 N N . SER A 1 330 ? -5.988 -5.297 17.578 1 84.81 330 SER A N 1
ATOM 2550 C CA . SER A 1 330 ? -5.574 -4.629 18.797 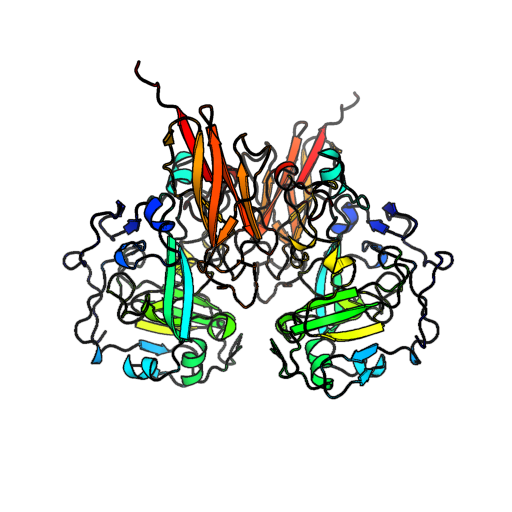1 84.81 330 SER A CA 1
ATOM 2551 C C . SER A 1 330 ? -4.602 -3.492 18.516 1 84.81 330 SER A C 1
ATOM 2553 O O . SER A 1 330 ? -4.297 -2.691 19.406 1 84.81 330 SER A O 1
ATOM 2555 N N . SER A 1 331 ? -4.137 -3.389 17.297 1 92 331 SER A N 1
ATOM 2556 C CA . SER A 1 331 ? -3.164 -2.359 16.953 1 92 331 SER A CA 1
ATOM 2557 C C . SER A 1 331 ? -3.854 -1.121 16.391 1 92 331 SER A C 1
ATOM 2559 O O . SER A 1 331 ? -4.926 -1.22 15.781 1 92 331 SER A O 1
ATOM 2561 N N . ASP A 1 332 ? -3.234 0.014 16.641 1 94.5 332 ASP A N 1
ATOM 2562 C CA . ASP A 1 332 ? -3.719 1.257 16.047 1 94.5 332 ASP A CA 1
ATOM 2563 C C . ASP A 1 332 ? -3.396 1.318 14.562 1 94.5 332 ASP A C 1
ATOM 2565 O O . ASP A 1 332 ? -2.258 1.592 14.18 1 94.5 332 ASP A O 1
ATOM 2569 N N . LYS A 1 333 ? -4.344 1.277 13.773 1 94.44 333 LYS A N 1
ATOM 2570 C CA . LYS A 1 333 ? -4.254 1.104 12.328 1 94.44 333 LYS A CA 1
ATOM 2571 C C . LYS A 1 333 ? -3.504 2.264 11.68 1 94.44 333 LYS A C 1
ATOM 2573 O O . LYS A 1 333 ? -2.711 2.059 10.758 1 94.44 333 LYS A O 1
ATOM 2578 N N . TRP A 1 334 ? -3.756 3.449 12.18 1 98 334 TRP A N 1
ATOM 2579 C CA . TRP A 1 334 ? -3.307 4.645 11.469 1 98 334 TRP A CA 1
ATOM 2580 C C . TRP A 1 334 ? -2.064 5.23 12.133 1 98 334 TRP A C 1
ATOM 2582 O O . TRP A 1 334 ? -1.613 6.32 11.758 1 98 334 TRP A O 1
ATOM 2592 N N . ALA A 1 335 ? -1.497 4.527 13.102 1 98.25 335 ALA A N 1
ATOM 2593 C CA . ALA A 1 335 ? -0.445 5.105 13.938 1 98.25 335 ALA A CA 1
ATOM 2594 C C . ALA A 1 335 ? 0.921 4.531 13.57 1 98.25 335 ALA A C 1
ATOM 2596 O O . ALA A 1 335 ? 1.016 3.406 13.078 1 98.25 335 ALA A O 1
ATOM 2597 N N . TRP A 1 336 ? 1.925 5.273 13.82 1 98.56 336 TRP A N 1
ATOM 2598 C CA . TRP A 1 336 ? 3.291 4.785 13.672 1 98.56 336 TRP A CA 1
ATOM 2599 C C . TRP A 1 336 ? 3.625 3.754 14.742 1 98.56 336 TRP A C 1
ATOM 2601 O O . TRP A 1 336 ? 2.812 3.49 15.633 1 98.56 336 TRP A O 1
ATOM 2611 N N . VAL A 1 337 ? 4.719 3.088 14.547 1 98.19 337 VAL A N 1
ATOM 2612 C CA . VAL A 1 337 ? 5.32 2.258 15.586 1 98.19 337 VAL A CA 1
ATOM 2613 C C . VAL A 1 337 ? 6.668 2.846 15.992 1 98.19 337 VAL A C 1
ATOM 2615 O O . VAL A 1 337 ? 7.348 3.488 15.188 1 98.19 337 VAL A O 1
ATOM 2618 N N . LEU A 1 338 ? 6.93 2.719 17.219 1 98.38 338 LEU A N 1
ATOM 2619 C CA . LEU A 1 338 ? 8.289 2.998 17.672 1 98.38 338 LEU A CA 1
ATOM 2620 C C . LEU A 1 338 ? 9.141 1.736 17.641 1 98.38 338 LEU A C 1
ATOM 2622 O O . LEU A 1 338 ? 8.664 0.648 17.969 1 98.38 338 LEU A O 1
ATOM 2626 N N . PHE A 1 339 ? 10.336 1.889 17.172 1 98.44 339 PHE A N 1
ATOM 2627 C CA . PHE A 1 339 ? 11.219 0.727 17.156 1 98.44 339 PHE A CA 1
ATOM 2628 C C . PHE A 1 339 ? 12.453 0.966 18.016 1 98.44 339 PHE A C 1
ATOM 2630 O O . PHE A 1 339 ? 12.828 2.113 18.266 1 98.44 339 PHE A O 1
ATOM 2637 N N . GLU A 1 340 ? 13.039 -0.13 18.453 1 97.62 340 GLU A N 1
ATOM 2638 C CA . GLU A 1 340 ? 14.242 -0.081 19.281 1 97.62 340 GLU A CA 1
ATOM 2639 C C . GLU A 1 340 ? 15.133 -1.292 19.016 1 97.62 340 GLU A C 1
ATOM 2641 O O . GLU A 1 340 ? 14.641 -2.406 18.828 1 97.62 340 GLU A O 1
ATOM 2646 N N . ALA A 1 341 ? 16.359 -1.052 18.953 1 97.75 341 ALA A N 1
ATOM 2647 C CA . ALA A 1 341 ? 17.375 -2.092 18.844 1 97.75 341 ALA A CA 1
ATOM 2648 C C . ALA A 1 341 ? 18.641 -1.701 19.625 1 97.75 341 ALA A C 1
ATOM 2650 O O . ALA A 1 341 ? 19 -0.523 19.672 1 97.75 341 ALA A O 1
ATOM 2651 N N . THR A 1 342 ? 19.25 -2.666 20.203 1 97.69 342 THR A N 1
ATOM 2652 C CA . THR A 1 342 ? 20.547 -2.453 20.828 1 97.69 342 THR A CA 1
ATOM 2653 C C . THR A 1 342 ? 21.672 -2.977 19.938 1 97.69 342 THR A C 1
ATOM 2655 O O . THR A 1 342 ? 21.656 -4.133 19.516 1 97.69 342 THR A O 1
ATOM 2658 N N . ILE A 1 343 ? 22.594 -2.105 19.703 1 96.75 343 ILE A N 1
ATOM 2659 C CA . ILE A 1 343 ? 23.719 -2.502 18.844 1 96.75 343 ILE A CA 1
ATOM 2660 C C . ILE A 1 343 ? 25.031 -2.346 19.609 1 96.75 343 ILE A C 1
ATOM 2662 O O . ILE A 1 343 ? 25.094 -1.597 20.594 1 96.75 343 ILE A O 1
ATOM 2666 N N . ASP A 1 344 ? 26.047 -3.098 19.141 1 95.88 344 ASP A N 1
ATOM 2667 C CA . ASP A 1 344 ? 27.391 -2.99 19.672 1 95.88 344 ASP A CA 1
ATOM 2668 C C . ASP A 1 344 ? 28.312 -2.213 18.734 1 95.88 344 ASP A C 1
ATOM 2670 O O . ASP A 1 344 ? 28.484 -2.604 17.578 1 95.88 344 ASP A O 1
ATOM 2674 N N . VAL A 1 345 ? 28.859 -1.131 19.25 1 95 345 VAL A N 1
ATOM 2675 C CA . VAL A 1 345 ? 29.688 -0.258 18.438 1 95 345 VAL A CA 1
ATOM 2676 C C . VAL A 1 345 ? 31.125 -0.277 18.938 1 95 345 VAL A C 1
ATOM 2678 O O . VAL A 1 345 ? 31.375 -0.007 20.109 1 95 345 VAL A O 1
ATOM 2681 N N . SER A 1 346 ? 32.094 -0.661 18.078 1 94.75 346 SER A N 1
ATOM 2682 C CA . SER A 1 346 ? 33.5 -0.722 18.453 1 94.75 346 SER A CA 1
ATOM 2683 C C . SER A 1 346 ? 34.375 0.197 17.594 1 94.75 346 SER A C 1
ATOM 2685 O O . SER A 1 346 ? 35.531 0.407 17.875 1 94.75 346 SER A O 1
ATOM 2687 N N . GLN A 1 347 ? 33.781 0.702 16.547 1 95.06 347 GLN A N 1
ATOM 2688 C CA . GLN A 1 347 ? 34.406 1.664 15.656 1 95.06 347 GLN A CA 1
ATOM 2689 C C . GLN A 1 347 ? 33.406 2.623 15.062 1 95.06 347 GLN A C 1
ATOM 2691 O O . GLN A 1 347 ? 32.188 2.469 15.289 1 95.06 347 GLN A O 1
ATOM 2696 N N . THR A 1 348 ? 33.938 3.648 14.484 1 95.69 348 THR A N 1
ATOM 2697 C CA . THR A 1 348 ? 33.031 4.527 13.766 1 95.69 348 THR A CA 1
ATOM 2698 C C . THR A 1 348 ? 32.156 3.723 12.82 1 95.69 348 THR A C 1
ATOM 2700 O O . THR A 1 348 ? 32.625 2.92 12.023 1 95.69 348 THR A O 1
ATOM 2703 N N . THR A 1 349 ? 30.797 3.896 12.977 1 96.38 349 THR A N 1
ATOM 2704 C CA . THR A 1 349 ? 29.844 3.008 12.328 1 96.38 349 THR A CA 1
ATOM 2705 C C . THR A 1 349 ? 28.656 3.797 11.781 1 96.38 349 THR A C 1
ATOM 2707 O O . THR A 1 349 ? 28.062 4.621 12.484 1 96.38 349 THR A O 1
ATOM 2710 N N . GLU A 1 350 ? 28.344 3.549 10.508 1 98.06 350 GLU A N 1
ATOM 2711 C CA . GLU A 1 350 ? 27.078 4.023 9.977 1 98.06 350 GLU A CA 1
ATOM 2712 C C . GLU A 1 350 ? 25.938 3.072 10.336 1 98.06 350 GLU A C 1
ATOM 2714 O O . GLU A 1 350 ? 26.016 1.871 10.07 1 98.06 350 GLU A O 1
ATOM 2719 N N . VAL A 1 351 ? 24.969 3.613 11 1 98.62 351 VAL A N 1
ATOM 2720 C CA . VAL A 1 351 ? 23.781 2.838 11.352 1 98.62 351 VAL A CA 1
ATOM 2721 C C . VAL A 1 351 ? 22.656 3.152 10.367 1 98.62 351 VAL A C 1
ATOM 2723 O O . VAL A 1 351 ? 22.359 4.32 10.109 1 98.62 351 VAL A O 1
ATOM 2726 N N . ILE A 1 352 ? 22.031 2.111 9.82 1 98.5 352 ILE A N 1
ATOM 2727 C CA . ILE A 1 352 ? 20.969 2.262 8.82 1 98.5 352 ILE A CA 1
ATOM 2728 C C . ILE A 1 352 ? 19.688 1.633 9.336 1 98.5 352 ILE A C 1
ATOM 2730 O O . ILE A 1 352 ? 19.703 0.537 9.898 1 98.5 352 ILE A O 1
ATOM 2734 N N . ALA A 1 353 ? 18.578 2.316 9.18 1 98.75 353 ALA A N 1
ATOM 2735 C CA . ALA A 1 353 ? 17.25 1.77 9.477 1 98.75 353 ALA A CA 1
ATOM 2736 C C . ALA A 1 353 ? 16.422 1.638 8.203 1 98.75 353 ALA A C 1
ATOM 2738 O O . ALA A 1 353 ? 16.391 2.555 7.379 1 98.75 353 ALA A O 1
ATOM 2739 N N . LYS A 1 354 ? 15.75 0.538 8.055 1 98 354 LYS A N 1
ATOM 2740 C CA . LYS A 1 354 ? 14.859 0.22 6.938 1 98 354 LYS A CA 1
ATOM 2741 C C . LYS A 1 354 ? 13.57 -0.441 7.43 1 98 354 LYS A C 1
ATOM 2743 O O . LYS A 1 354 ? 13.625 -1.431 8.164 1 98 354 LYS A O 1
ATOM 2748 N N . ALA A 1 355 ? 12.422 0.065 7 1 98.5 355 ALA A N 1
ATOM 2749 C CA . ALA A 1 355 ? 11.141 -0.504 7.41 1 98.5 355 ALA A CA 1
ATOM 2750 C C . ALA A 1 355 ? 10.477 -1.253 6.258 1 98.5 355 ALA A C 1
ATOM 2752 O O . ALA A 1 355 ? 10.742 -0.964 5.09 1 98.5 355 ALA A O 1
ATOM 2753 N N . VAL A 1 356 ? 9.703 -2.221 6.566 1 97.62 356 VAL A N 1
ATOM 2754 C CA . VAL A 1 356 ? 8.859 -3.012 5.68 1 97.62 356 VAL A CA 1
ATOM 2755 C C . VAL A 1 356 ? 7.414 -2.965 6.168 1 97.62 356 VAL A C 1
ATOM 2757 O O . VAL A 1 356 ? 7.141 -3.189 7.348 1 97.62 356 VAL A O 1
ATOM 2760 N N . ASP A 1 357 ? 6.523 -2.646 5.258 1 97.5 357 ASP A N 1
ATOM 2761 C CA . ASP A 1 357 ? 5.145 -2.559 5.73 1 97.5 357 ASP A CA 1
ATOM 2762 C C . ASP A 1 357 ? 4.414 -3.885 5.539 1 97.5 357 ASP A C 1
ATOM 2764 O O . ASP A 1 357 ? 5.016 -4.883 5.137 1 97.5 357 ASP A O 1
ATOM 2768 N N . SER A 1 358 ? 3.137 -3.941 5.855 1 95.88 358 SER A N 1
ATOM 2769 C CA . SER A 1 358 ? 2.355 -5.172 5.914 1 95.88 358 SER A CA 1
ATOM 2770 C C . SER A 1 358 ? 2.082 -5.719 4.516 1 95.88 358 SER A C 1
ATOM 2772 O O . SER A 1 358 ? 1.667 -6.871 4.363 1 95.88 358 SER A O 1
ATOM 2774 N N . ALA A 1 359 ? 2.266 -4.898 3.463 1 95.88 359 ALA A N 1
ATOM 2775 C CA . ALA A 1 359 ? 2.146 -5.359 2.082 1 95.88 359 ALA A CA 1
ATOM 2776 C C . ALA A 1 359 ? 3.51 -5.73 1.509 1 95.88 359 ALA A C 1
ATOM 2778 O O . ALA A 1 359 ? 3.654 -5.898 0.295 1 95.88 359 ALA A O 1
ATOM 2779 N N . ALA A 1 360 ? 4.539 -5.703 2.355 1 96.25 360 ALA A N 1
ATOM 2780 C CA . ALA A 1 360 ? 5.91 -6.105 2.045 1 96.25 360 ALA A CA 1
ATOM 2781 C C . ALA A 1 360 ? 6.613 -5.051 1.194 1 96.25 360 ALA A C 1
ATOM 2783 O O . ALA A 1 360 ? 7.609 -5.344 0.529 1 96.25 360 ALA A O 1
ATOM 2784 N N . ASN A 1 361 ? 6.039 -3.871 1.126 1 97.81 361 ASN A N 1
ATOM 2785 C CA . ASN A 1 361 ? 6.828 -2.789 0.545 1 97.81 361 ASN A CA 1
ATOM 2786 C C . ASN A 1 361 ? 8.031 -2.445 1.413 1 97.81 361 ASN A C 1
ATOM 2788 O O . ASN A 1 361 ? 7.93 -2.402 2.641 1 97.81 361 ASN A O 1
ATOM 2792 N N . VAL A 1 362 ? 9.125 -2.264 0.779 1 97.44 362 VAL A N 1
ATOM 2793 C CA . VAL A 1 362 ? 10.391 -1.982 1.456 1 97.44 362 VAL A CA 1
ATOM 2794 C C . VAL A 1 362 ? 10.867 -0.577 1.096 1 97.44 362 VAL A C 1
ATOM 2796 O O . VAL A 1 362 ? 10.75 -0.152 -0.056 1 97.44 362 VAL A O 1
ATOM 2799 N N . GLN A 1 363 ? 11.375 0.131 2.07 1 98.12 363 GLN A N 1
ATOM 2800 C CA . GLN A 1 363 ? 11.945 1.449 1.803 1 98.12 363 GLN A CA 1
ATOM 2801 C C . GLN A 1 363 ? 13.008 1.38 0.712 1 98.12 363 GLN A C 1
ATOM 2803 O O . GLN A 1 363 ? 13.797 0.434 0.668 1 98.12 363 GLN A O 1
ATOM 2808 N N . PRO A 1 364 ? 13.039 2.389 -0.152 1 97 364 PRO A N 1
ATOM 2809 C CA . PRO A 1 364 ? 14.156 2.459 -1.1 1 97 364 PRO A CA 1
ATOM 2810 C C . PRO A 1 364 ? 15.484 2.77 -0.422 1 97 364 PRO A C 1
ATOM 2812 O O . PRO A 1 364 ? 15.508 3.293 0.695 1 97 364 PRO A O 1
ATOM 2815 N N . GLU A 1 365 ? 16.516 2.523 -1.11 1 96.69 365 GLU A N 1
ATOM 2816 C CA . GLU A 1 365 ? 17.844 2.555 -0.489 1 96.69 365 GLU A CA 1
ATOM 2817 C C . GLU A 1 365 ? 18.391 3.977 -0.435 1 96.69 365 GLU A C 1
ATOM 2819 O O . GLU A 1 365 ? 18.828 4.438 0.621 1 96.69 365 GLU A O 1
ATOM 2824 N N . ASN A 1 366 ? 18.312 4.688 -1.545 1 95.31 366 ASN A N 1
ATOM 2825 C CA . ASN A 1 366 ? 19.047 5.941 -1.66 1 95.31 366 ASN A CA 1
ATOM 2826 C C . ASN A 1 366 ? 18.125 7.109 -1.972 1 95.31 366 ASN A C 1
ATOM 2828 O O . ASN A 1 366 ? 17.156 6.961 -2.73 1 95.31 366 ASN A O 1
ATOM 2832 N N . VAL A 1 367 ? 18.453 8.258 -1.415 1 95.56 367 VAL A N 1
ATOM 2833 C CA . VAL A 1 367 ? 17.656 9.461 -1.623 1 95.56 367 VAL A CA 1
ATOM 2834 C C . VAL A 1 367 ? 17.672 9.844 -3.102 1 95.56 367 VAL A C 1
ATOM 2836 O O . VAL A 1 367 ? 16.672 10.328 -3.635 1 95.56 367 VAL A O 1
ATOM 2839 N N . GLU A 1 368 ? 18.781 9.57 -3.83 1 93.62 368 GLU A N 1
ATOM 2840 C CA . GLU A 1 368 ? 18.938 9.938 -5.234 1 93.62 368 GLU A CA 1
ATOM 2841 C C . GLU A 1 368 ? 17.875 9.273 -6.105 1 93.62 368 GLU A C 1
ATOM 2843 O O . GLU A 1 368 ? 17.391 9.875 -7.07 1 93.62 368 GLU A O 1
ATOM 2848 N N . SER A 1 369 ? 17.484 8.109 -5.688 1 90.69 369 SER A N 1
ATOM 2849 C CA . SER A 1 369 ? 16.578 7.328 -6.52 1 90.69 369 SER A CA 1
ATOM 2850 C C . SER A 1 369 ? 15.125 7.781 -6.34 1 90.69 369 SER A C 1
ATOM 2852 O O . SER A 1 369 ? 14.258 7.422 -7.133 1 90.69 369 SER A O 1
ATOM 2854 N N . VAL A 1 370 ? 14.852 8.594 -5.32 1 93.88 370 VAL A N 1
ATOM 2855 C CA . VAL A 1 370 ? 13.484 9.047 -5.078 1 93.88 370 VAL A CA 1
ATOM 2856 C C . VAL A 1 370 ? 13.438 10.578 -5.102 1 93.88 370 VAL A C 1
ATOM 2858 O O . VAL A 1 370 ? 12.438 11.172 -4.695 1 93.88 370 VAL A O 1
ATOM 2861 N N . TRP A 1 371 ? 14.516 11.234 -5.523 1 95.69 371 TRP A N 1
ATOM 2862 C CA . TRP A 1 371 ? 14.594 12.695 -5.535 1 95.69 371 TRP A CA 1
ATOM 2863 C C . TRP A 1 371 ? 13.477 13.289 -6.387 1 95.69 371 TRP A C 1
ATOM 2865 O O . TRP A 1 371 ? 13.133 12.75 -7.441 1 95.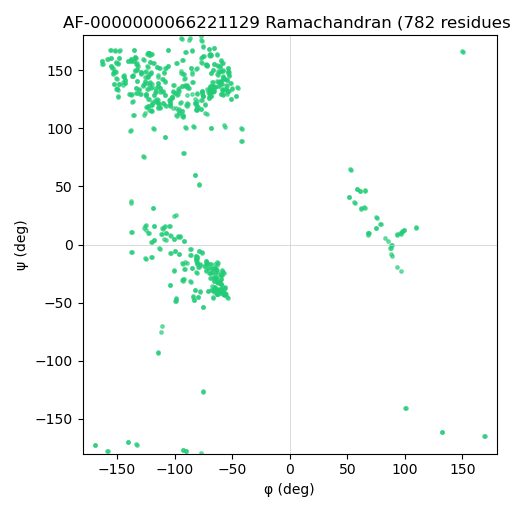69 371 TRP A O 1
ATOM 2875 N N . ASN A 1 372 ? 12.883 14.383 -6.031 1 95.81 372 ASN A N 1
ATOM 2876 C CA . ASN A 1 372 ? 11.953 15.188 -6.82 1 95.81 372 ASN A CA 1
ATOM 2877 C C . ASN A 1 372 ? 12.07 16.672 -6.473 1 95.81 372 ASN A C 1
ATOM 2879 O O . ASN A 1 372 ? 12.539 17.031 -5.391 1 95.81 372 ASN A O 1
ATOM 2883 N N . LEU A 1 373 ? 11.625 17.547 -7.289 1 95.62 373 LEU A N 1
ATOM 2884 C CA . LEU A 1 373 ? 11.93 18.969 -7.258 1 95.62 373 LEU A CA 1
ATOM 2885 C C . LEU A 1 373 ? 11.32 19.641 -6.027 1 95.62 373 LEU A C 1
ATOM 2887 O O . LEU A 1 373 ? 11.766 20.703 -5.605 1 95.62 373 LEU A O 1
ATOM 2891 N N . ARG A 1 374 ? 10.258 18.969 -5.418 1 96.25 374 ARG A N 1
ATOM 2892 C CA . ARG A 1 374 ? 9.617 19.562 -4.258 1 96.25 374 ARG A CA 1
ATOM 2893 C C . ARG A 1 374 ? 10.125 18.938 -2.963 1 96.25 374 ARG A C 1
ATOM 2895 O O . ARG A 1 374 ? 9.773 19.391 -1.87 1 96.25 374 ARG A O 1
ATOM 2902 N N . GLY A 1 375 ? 10.953 17.906 -3.096 1 96.94 375 GLY A N 1
ATOM 2903 C CA . GLY A 1 375 ? 11.539 17.25 -1.937 1 96.94 375 GLY A CA 1
ATOM 2904 C C . GLY A 1 375 ? 10.516 16.578 -1.047 1 96.94 375 GLY A C 1
ATOM 2905 O O . GLY A 1 375 ? 10.656 16.562 0.177 1 96.94 375 GLY A O 1
ATOM 2906 N N . VAL A 1 376 ? 9.477 16.094 -1.662 1 97.19 376 VAL A N 1
ATOM 2907 C CA . VAL A 1 376 ? 8.445 15.438 -0.859 1 97.19 376 VAL A CA 1
ATOM 2908 C C . VAL A 1 376 ? 8.727 13.938 -0.796 1 97.19 376 VAL A C 1
ATOM 2910 O O . VAL A 1 376 ? 9.352 13.375 -1.698 1 97.19 376 VAL A O 1
ATOM 2913 N N . LEU A 1 377 ? 8.391 13.297 0.344 1 96.31 377 LEU A N 1
ATOM 2914 C CA . LEU A 1 377 ? 8.359 11.852 0.528 1 96.31 377 LEU A CA 1
ATOM 2915 C C . LEU A 1 377 ? 9.766 11.258 0.408 1 96.31 377 LEU A C 1
ATOM 2917 O O . LEU A 1 377 ? 9.977 10.312 -0.353 1 96.31 377 LEU A O 1
ATOM 2921 N N . ASN A 1 378 ? 10.734 11.867 1.06 1 96.69 378 ASN A N 1
ATOM 2922 C CA . ASN A 1 378 ? 12 11.156 1.244 1 96.69 378 ASN A CA 1
ATOM 2923 C C . ASN A 1 378 ? 11.836 9.969 2.184 1 96.69 378 ASN A C 1
ATOM 2925 O O . ASN A 1 378 ? 11.883 10.117 3.404 1 96.69 378 ASN A O 1
ATOM 2929 N N . THR A 1 379 ? 11.734 8.805 1.606 1 95 379 THR A N 1
ATOM 2930 C CA . THR A 1 379 ? 11.469 7.617 2.404 1 95 379 THR A CA 1
ATOM 2931 C C . THR A 1 379 ? 12.617 6.617 2.285 1 95 379 THR A C 1
ATOM 2933 O O . THR A 1 379 ? 12.445 5.426 2.553 1 95 379 THR A O 1
ATOM 2936 N N . SER A 1 380 ? 13.758 7.098 1.793 1 97.62 380 SER A N 1
ATOM 2937 C CA . SER A 1 380 ? 14.93 6.238 1.67 1 97.62 380 SER A CA 1
ATOM 2938 C C . SER A 1 380 ? 15.406 5.75 3.035 1 97.62 380 SER A C 1
ATOM 2940 O O . SER A 1 380 ? 14.977 6.273 4.066 1 97.62 380 SER A O 1
ATOM 2942 N N . TRP A 1 381 ? 16.234 4.734 2.998 1 98.5 381 TRP A N 1
ATOM 2943 C CA . TRP A 1 381 ? 16.844 4.289 4.242 1 98.5 381 TRP A CA 1
ATOM 2944 C C . TRP A 1 381 ? 17.375 5.473 5.043 1 98.5 381 TRP A C 1
ATOM 2946 O O . TRP A 1 381 ? 17.953 6.406 4.473 1 98.5 381 TRP A O 1
ATOM 2956 N N . HIS A 1 382 ? 17.125 5.488 6.336 1 98.75 382 HIS A N 1
ATOM 2957 C CA . HIS A 1 382 ? 17.703 6.539 7.164 1 98.75 382 HIS A CA 1
ATOM 2958 C C . HIS A 1 382 ? 19.078 6.125 7.691 1 98.75 382 HIS A C 1
ATOM 2960 O O . HIS A 1 382 ? 19.266 4.984 8.125 1 98.75 382 HIS A O 1
ATOM 2966 N N . ARG A 1 383 ? 19.984 7.02 7.648 1 98.38 383 ARG A N 1
ATOM 2967 C CA . ARG A 1 383 ? 21.375 6.746 8.031 1 98.38 383 ARG A CA 1
ATOM 2968 C C . ARG A 1 383 ? 21.859 7.766 9.055 1 98.38 383 ARG A C 1
ATOM 2970 O O . ARG A 1 383 ? 21.562 8.953 8.945 1 98.38 383 ARG A O 1
ATOM 2977 N N . VAL A 1 384 ? 22.531 7.285 10.031 1 98.31 384 VAL A N 1
ATOM 2978 C CA . VAL A 1 384 ? 23.234 8.125 11 1 98.31 384 VAL A CA 1
ATOM 2979 C C . VAL A 1 384 ? 24.656 7.613 11.195 1 98.31 384 VAL A C 1
ATOM 2981 O O . VAL A 1 384 ? 24.938 6.43 10.984 1 98.31 384 VAL A O 1
ATOM 2984 N N . LEU A 1 385 ? 25.547 8.508 11.578 1 98.19 385 LEU A N 1
ATOM 2985 C CA . LEU A 1 385 ? 26.938 8.148 11.789 1 98.19 385 LEU A CA 1
ATOM 2986 C C . LEU A 1 385 ? 27.312 8.258 13.266 1 98.19 385 LEU A C 1
ATOM 2988 O O . LEU A 1 385 ? 27.219 9.344 13.859 1 98.19 385 LEU A O 1
ATOM 2992 N N . LEU A 1 386 ? 27.688 7.137 13.859 1 97.81 386 LEU A N 1
ATOM 2993 C CA . LEU A 1 386 ? 28.219 7.113 15.219 1 97.81 386 LEU A CA 1
ATOM 2994 C C . LEU A 1 386 ? 29.734 7.199 15.211 1 97.81 386 LEU A C 1
ATOM 2996 O O . LEU A 1 386 ? 30.406 6.273 14.758 1 97.81 386 LEU A O 1
ATOM 3000 N N . ARG A 1 387 ? 30.281 8.312 15.68 1 96.06 387 ARG A N 1
ATOM 3001 C CA . ARG A 1 387 ? 31.719 8.523 15.727 1 96.06 387 ARG A CA 1
ATOM 3002 C C . ARG A 1 387 ? 32.281 8.195 17.109 1 96.06 387 ARG A C 1
ATOM 3004 O O . ARG A 1 387 ? 31.688 8.57 18.125 1 96.06 387 ARG A O 1
ATOM 3011 N N . LEU A 1 388 ? 33.406 7.43 17.125 1 89.94 388 LEU A N 1
ATOM 3012 C CA . LEU A 1 388 ? 34 7.129 18.406 1 89.94 388 LEU A CA 1
ATOM 3013 C C . LEU A 1 388 ? 34.875 8.289 18.891 1 89.94 388 LEU A C 1
ATOM 3015 O O . LEU A 1 388 ? 35.594 8.891 18.109 1 89.94 388 LEU A O 1
ATOM 3019 N N . GLY A 1 389 ? 34.562 8.891 20.062 1 75.81 389 GLY A N 1
ATOM 3020 C CA . GLY A 1 389 ? 35.375 9.938 20.672 1 75.81 389 GLY A CA 1
ATOM 3021 C C . GLY A 1 389 ? 36.75 9.445 21.125 1 75.81 389 GLY A C 1
ATOM 3022 O O . GLY A 1 389 ? 36.906 8.258 21.406 1 75.81 389 GLY A O 1
ATOM 3023 N N . HIS A 1 390 ? 37.875 10.141 20.812 1 62.25 390 HIS A N 1
ATOM 3024 C CA . HIS A 1 390 ? 39.188 9.867 21.375 1 62.25 390 HIS A CA 1
ATOM 3025 C C . HIS A 1 390 ? 39.188 9.922 22.891 1 62.25 390 HIS A C 1
ATOM 3027 O O . HIS A 1 390 ? 38.562 10.82 23.484 1 62.25 390 HIS A O 1
ATOM 3033 N N . SER A 1 391 ? 39.156 8.844 23.531 1 49.94 391 SER A N 1
ATOM 3034 C CA . SER A 1 391 ? 39.5 8.93 24.953 1 49.94 391 SER A CA 1
ATOM 3035 C C . SER A 1 391 ? 40.688 9.859 25.172 1 49.94 391 SER A C 1
ATOM 3037 O O . SER A 1 391 ? 41.719 9.719 24.516 1 49.94 391 SER A O 1
ATOM 3039 N N . ASN A 1 392 ? 40.469 11.156 25.375 1 41.81 392 ASN A N 1
ATOM 3040 C CA . ASN A 1 392 ? 41.625 11.812 25.969 1 41.81 392 ASN A CA 1
ATOM 3041 C C . ASN A 1 392 ? 42.25 10.969 27.078 1 41.81 392 ASN A C 1
ATOM 3043 O O . ASN A 1 392 ? 41.594 10.648 28.062 1 41.81 392 ASN A O 1
ATOM 3047 N N . LEU A 1 393 ? 43.344 10.219 26.875 1 30.11 393 LEU A N 1
ATOM 3048 C CA . LEU A 1 393 ? 44.344 10.156 27.953 1 30.11 393 LEU A CA 1
ATOM 3049 C C . LEU A 1 393 ? 45 11.508 28.141 1 30.11 393 LEU A C 1
ATOM 3051 O O . LEU A 1 393 ? 45.312 12.203 27.172 1 30.11 393 LEU A O 1
ATOM 3055 N N . MET B 1 1 ? -15.062 -36.312 -3.018 1 78.88 1 MET B N 1
ATOM 3056 C CA . MET B 1 1 ? -16.297 -35.531 -3.086 1 78.88 1 MET B CA 1
ATOM 3057 C C . MET B 1 1 ? -17.109 -35.906 -4.324 1 78.88 1 MET B C 1
ATOM 3059 O O . MET B 1 1 ? -16.531 -36.219 -5.371 1 78.88 1 MET B O 1
ATOM 3063 N N . PRO B 1 2 ? -18.391 -35.875 -4.211 1 83.88 2 PRO B N 1
ATOM 3064 C CA . PRO B 1 2 ? -19.172 -36.219 -5.406 1 83.88 2 PRO B CA 1
ATOM 3065 C C . PRO B 1 2 ? -18.859 -35.312 -6.59 1 83.88 2 PRO B C 1
ATOM 3067 O O . PRO B 1 2 ? -18.719 -34.094 -6.414 1 83.88 2 PRO B O 1
ATOM 3070 N N . GLY B 1 3 ? -18.578 -36 -7.703 1 91.69 3 GLY B N 1
ATOM 3071 C CA . GLY B 1 3 ? -18.453 -35.281 -8.961 1 91.69 3 GLY B CA 1
ATOM 3072 C C . GLY B 1 3 ? -17.031 -34.875 -9.289 1 91.69 3 GLY B C 1
ATOM 3073 O O . GLY B 1 3 ? -16.703 -34.594 -10.445 1 91.69 3 GLY B O 1
ATOM 3074 N N . ILE B 1 4 ? -16.125 -34.844 -8.281 1 94.5 4 ILE B N 1
ATOM 3075 C CA . ILE B 1 4 ? -14.75 -34.438 -8.5 1 94.5 4 ILE B CA 1
ATOM 3076 C C . ILE B 1 4 ? -13.82 -35.25 -7.586 1 94.5 4 ILE B C 1
ATOM 3078 O O . ILE B 1 4 ? -14.172 -35.531 -6.438 1 94.5 4 ILE B O 1
ATOM 3082 N N . ARG B 1 5 ? -12.656 -35.688 -8.078 1 94.5 5 ARG B N 1
ATOM 3083 C CA . ARG B 1 5 ? -11.703 -36.438 -7.277 1 94.5 5 ARG B CA 1
ATOM 3084 C C . ARG B 1 5 ? -10.32 -35.812 -7.312 1 94.5 5 ARG B C 1
ATOM 3086 O O . ARG B 1 5 ? -9.898 -35.281 -8.352 1 94.5 5 ARG B O 1
ATOM 3093 N N . GLY B 1 6 ? -9.695 -35.781 -6.176 1 95.81 6 GLY B N 1
ATOM 3094 C CA . GLY B 1 6 ? -8.297 -35.406 -6.07 1 95.81 6 GLY B CA 1
ATOM 3095 C C . GLY B 1 6 ? -7.348 -36.562 -6.18 1 95.81 6 GLY B C 1
ATOM 3096 O O . GLY B 1 6 ? -7.152 -37.312 -5.211 1 95.81 6 GLY B O 1
ATOM 3097 N N . PRO B 1 7 ? -6.742 -36.75 -7.359 1 95.44 7 PRO B N 1
ATOM 3098 C CA . PRO B 1 7 ? -5.863 -37.906 -7.531 1 95.44 7 PRO B CA 1
ATOM 3099 C C . PRO B 1 7 ? -4.578 -37.781 -6.715 1 95.44 7 PRO B C 1
ATOM 3101 O O . PRO B 1 7 ? -4.219 -36.688 -6.266 1 95.44 7 PRO B O 1
ATOM 3104 N N . SER B 1 8 ? -3.92 -38.969 -6.547 1 93.69 8 SER B N 1
ATOM 3105 C CA . SER B 1 8 ? -2.635 -39 -5.855 1 93.69 8 SER B CA 1
ATOM 3106 C C . SER B 1 8 ? -1.482 -39.156 -6.844 1 93.69 8 SER B C 1
ATOM 3108 O O . SER B 1 8 ? -0.315 -39.031 -6.465 1 93.69 8 SER B O 1
ATOM 3110 N N . GLU B 1 9 ? -1.872 -39.375 -8.031 1 95 9 GLU B N 1
ATOM 3111 C CA . GLU B 1 9 ? -0.855 -39.594 -9.055 1 95 9 GLU B CA 1
ATOM 3112 C C . GLU B 1 9 ? -1.001 -38.594 -10.203 1 95 9 GLU B C 1
ATOM 3114 O O . GLU B 1 9 ? -2.039 -37.938 -10.336 1 95 9 GLU B O 1
ATOM 3119 N N . TYR B 1 10 ? -0.036 -38.469 -10.992 1 96.75 10 TYR B N 1
ATOM 3120 C CA . TYR B 1 10 ? 0.052 -37.438 -12 1 96.75 10 TYR B CA 1
ATOM 3121 C C . TYR B 1 10 ? -0.243 -37.969 -13.391 1 96.75 10 TYR B C 1
ATOM 3123 O O . TYR B 1 10 ? 0.056 -37.312 -14.391 1 96.75 10 TYR B O 1
ATOM 3131 N N . SER B 1 11 ? -0.822 -39.125 -13.539 1 96.12 11 SER B N 1
ATOM 3132 C CA . SER B 1 11 ? -0.982 -39.812 -14.812 1 96.12 11 SER B CA 1
ATOM 3133 C C . SER B 1 11 ? -2.049 -39.156 -15.672 1 96.12 11 SER B C 1
ATOM 3135 O O . SER B 1 11 ? -2.086 -39.344 -16.891 1 96.12 11 SER B O 1
ATOM 3137 N N . GLN B 1 12 ? -2.945 -38.344 -15.164 1 96.56 12 GLN B N 1
ATOM 3138 C CA . GLN B 1 12 ? -4.062 -37.781 -15.922 1 96.56 12 GLN B CA 1
ATOM 3139 C C . GLN B 1 12 ? -3.99 -36.25 -15.953 1 96.56 12 GLN B C 1
ATOM 3141 O O . GLN B 1 12 ? -5.023 -35.562 -15.953 1 96.56 12 GLN B O 1
ATOM 3146 N N . GLU B 1 13 ? -2.785 -35.75 -15.93 1 97.38 13 GLU B N 1
ATOM 3147 C CA . GLU B 1 13 ? -2.598 -34.312 -16.047 1 97.38 13 GLU B CA 1
ATOM 3148 C C . GLU B 1 13 ? -3.1 -33.781 -17.375 1 97.38 13 GLU B C 1
ATOM 3150 O O . GLU B 1 13 ? -2.996 -34.469 -18.406 1 97.38 13 GLU B O 1
ATOM 3155 N N . PRO B 1 14 ? -3.621 -32.625 -17.469 1 97.06 14 PRO B N 1
ATOM 3156 C CA . PRO B 1 14 ? -4.066 -32.062 -18.75 1 97.06 14 PRO B CA 1
ATOM 3157 C C . PRO B 1 14 ? -2.906 -31.641 -19.656 1 97.06 14 PRO B C 1
ATOM 3159 O O . PRO B 1 14 ? -1.801 -31.391 -19.172 1 97.06 14 PRO B O 1
ATOM 3162 N N . PRO B 1 15 ? -3.121 -31.625 -20.938 1 96.38 15 PRO B N 1
ATOM 3163 C CA . PRO B 1 15 ? -2.09 -31.094 -21.828 1 96.38 15 PRO B CA 1
ATOM 3164 C C . PRO B 1 15 ? -1.887 -29.594 -21.672 1 96.38 15 PRO B C 1
ATOM 3166 O O . PRO B 1 15 ? -2.82 -28.875 -21.312 1 96.38 15 PRO B O 1
ATOM 3169 N N . ARG B 1 16 ? -0.704 -29.203 -21.875 1 97.31 16 ARG B N 1
ATOM 3170 C CA . ARG B 1 16 ? -0.377 -27.781 -21.766 1 97.31 16 ARG B CA 1
ATOM 3171 C C . ARG B 1 16 ? 0.319 -27.281 -23.031 1 97.31 16 ARG B C 1
ATOM 3173 O O . ARG B 1 16 ? 0.846 -28.078 -23.812 1 97.31 16 ARG B O 1
ATOM 3180 N N . HIS B 1 17 ? 0.258 -25.984 -23.203 1 97.25 17 HIS B N 1
ATOM 3181 C CA . HIS B 1 17 ? 0.898 -25.344 -24.344 1 97.25 17 HIS B CA 1
ATOM 3182 C C . HIS B 1 17 ? 2.395 -25.641 -24.375 1 97.25 17 HIS B C 1
ATOM 3184 O O . HIS B 1 17 ? 3.078 -25.484 -23.359 1 97.25 17 HIS B O 1
ATOM 3190 N N . PRO B 1 18 ? 2.977 -26.016 -25.469 1 97.56 18 PRO B N 1
ATOM 3191 C CA . PRO B 1 18 ? 4.375 -26.438 -25.547 1 97.56 18 PRO B CA 1
ATOM 3192 C C . PRO B 1 18 ? 5.355 -25.297 -25.328 1 97.56 18 PRO B C 1
ATOM 3194 O O . PRO B 1 18 ? 6.535 -25.531 -25.047 1 97.56 18 PRO B O 1
ATOM 3197 N N . SER B 1 19 ? 4.934 -24.062 -25.422 1 97.5 19 SER B N 1
ATOM 3198 C CA . SER B 1 19 ? 5.84 -22.922 -25.281 1 97.5 19 SER B CA 1
ATOM 3199 C C . SER B 1 19 ? 6.125 -22.609 -23.812 1 97.5 19 SER B C 1
ATOM 3201 O O . SER B 1 19 ? 7.016 -21.828 -23.516 1 97.5 19 SER B O 1
ATOM 3203 N N . LEU B 1 20 ? 5.379 -23.234 -22.922 1 98.5 20 LEU B N 1
ATOM 3204 C CA . LEU B 1 20 ? 5.609 -23 -21.5 1 98.5 20 LEU B CA 1
ATOM 3205 C C . LEU B 1 20 ? 6.969 -23.547 -21.078 1 98.5 20 LEU B C 1
ATOM 3207 O O . LEU B 1 20 ? 7.379 -24.625 -21.516 1 98.5 20 LEU B O 1
ATOM 3211 N N . LYS B 1 21 ? 7.668 -22.75 -20.391 1 98.38 21 LYS B N 1
ATOM 3212 C CA . LYS B 1 21 ? 8.859 -23.25 -19.703 1 98.38 21 LYS B CA 1
ATOM 3213 C C . LYS B 1 21 ? 8.484 -24.031 -18.438 1 98.38 21 LYS B C 1
ATOM 3215 O O . LYS B 1 21 ? 7.938 -23.469 -17.5 1 98.38 21 LYS B O 1
ATOM 3220 N N . VAL B 1 22 ? 8.797 -25.344 -18.406 1 98.56 22 VAL B N 1
ATOM 3221 C CA . VAL B 1 22 ? 8.461 -26.172 -17.266 1 98.56 22 VAL B CA 1
ATOM 3222 C C . VAL B 1 22 ? 9.492 -25.969 -16.156 1 98.56 22 VAL B C 1
ATOM 3224 O O . VAL B 1 22 ? 10.672 -26.266 -16.328 1 98.56 22 VAL B O 1
ATOM 3227 N N . ASN B 1 23 ? 9.062 -25.453 -15.039 1 98.44 23 ASN B N 1
ATOM 3228 C CA . ASN B 1 23 ? 9.93 -25.203 -13.898 1 98.44 23 ASN B CA 1
ATOM 3229 C C . ASN B 1 23 ? 9.945 -26.375 -12.93 1 98.44 23 ASN B C 1
ATOM 3231 O O . ASN B 1 23 ? 10.906 -26.562 -12.18 1 98.44 23 ASN B O 1
ATOM 3235 N N . ALA B 1 24 ? 8.836 -27.125 -12.867 1 97.81 24 ALA B N 1
ATOM 3236 C CA . ALA B 1 24 ? 8.695 -28.391 -12.133 1 97.81 24 ALA B CA 1
ATOM 3237 C C . ALA B 1 24 ? 7.676 -29.297 -12.805 1 97.81 24 ALA B C 1
ATOM 3239 O O . ALA B 1 24 ? 6.555 -28.875 -13.102 1 97.81 24 ALA B O 1
ATOM 3240 N N . LYS B 1 25 ? 7.98 -30.516 -12.961 1 97.19 25 LYS B N 1
ATOM 3241 C CA . LYS B 1 25 ? 7.125 -31.438 -13.688 1 97.19 25 LYS B CA 1
ATOM 3242 C C . LYS B 1 25 ? 6.031 -32 -12.789 1 97.19 25 LYS B C 1
ATOM 3244 O O . LYS B 1 25 ? 4.891 -32.188 -13.219 1 97.19 25 LYS B O 1
ATOM 3249 N N . GLU B 1 26 ? 6.445 -32.375 -11.602 1 96.75 26 GLU B N 1
ATOM 3250 C CA . GLU B 1 26 ? 5.523 -32.969 -10.633 1 96.75 26 GLU B CA 1
ATOM 3251 C C . GLU B 1 26 ? 5.754 -32.375 -9.234 1 96.75 26 GLU B C 1
ATOM 3253 O O . GLU B 1 26 ? 6.746 -32.719 -8.586 1 96.75 26 GLU B O 1
ATOM 3258 N N . PRO B 1 27 ? 4.809 -31.625 -8.766 1 97.25 27 PRO B N 1
ATOM 3259 C CA . PRO B 1 27 ? 3.619 -31.062 -9.398 1 97.25 27 PRO B CA 1
ATOM 3260 C C . PRO B 1 27 ? 3.961 -30.125 -10.562 1 97.25 27 PRO B C 1
ATOM 3262 O O . PRO B 1 27 ? 5.051 -29.547 -10.594 1 97.25 27 PRO B O 1
ATOM 3265 N N . PHE B 1 28 ? 3.053 -30.031 -11.469 1 98.06 28 PHE B N 1
ATOM 3266 C CA . PHE B 1 28 ? 3.342 -29.281 -12.688 1 98.06 28 PHE B CA 1
ATOM 3267 C C . PHE B 1 28 ? 3.355 -27.781 -12.414 1 98.06 28 PHE B C 1
ATOM 3269 O O . PHE B 1 28 ? 2.367 -27.219 -11.938 1 98.06 28 PHE B O 1
ATOM 3276 N N . ASN B 1 29 ? 4.441 -27.125 -12.664 1 98.69 29 ASN B N 1
ATOM 3277 C CA . ASN B 1 29 ? 4.66 -25.672 -12.594 1 98.69 29 ASN B CA 1
ATOM 3278 C C . ASN B 1 29 ? 5.387 -25.156 -13.836 1 98.69 29 ASN B C 1
ATOM 3280 O O . ASN B 1 29 ? 6.395 -25.734 -14.258 1 98.69 29 ASN B O 1
ATOM 3284 N N . ALA B 1 30 ? 4.84 -24.141 -14.391 1 98.88 30 ALA B N 1
ATOM 3285 C CA . ALA B 1 30 ? 5.41 -23.625 -15.633 1 98.88 30 ALA B CA 1
ATOM 3286 C C . ALA B 1 30 ? 5.074 -22.156 -15.82 1 98.88 30 ALA B C 1
ATOM 3288 O O . ALA B 1 30 ? 4.094 -21.656 -15.266 1 98.88 30 ALA B O 1
ATOM 3289 N N . GLU B 1 31 ? 5.91 -21.453 -16.547 1 98.81 31 GLU B N 1
ATOM 3290 C CA . GLU B 1 31 ? 5.695 -20.047 -16.891 1 98.81 31 GLU B CA 1
ATOM 3291 C C . GLU B 1 31 ? 5.84 -19.812 -18.391 1 98.81 31 GLU B C 1
ATOM 3293 O O . GLU B 1 31 ? 6.574 -20.531 -19.062 1 98.81 31 GLU B O 1
ATOM 3298 N N . PRO B 1 32 ? 5.137 -18.891 -18.906 1 98.69 32 PRO B N 1
ATOM 3299 C CA . PRO B 1 32 ? 5.266 -18.594 -20.344 1 98.69 32 PRO B CA 1
ATOM 3300 C C . PRO B 1 32 ? 6.551 -17.828 -20.672 1 98.69 32 PRO B C 1
ATOM 3302 O O . PRO B 1 32 ? 7.211 -17.312 -19.766 1 98.69 32 PRO B O 1
ATOM 3305 N N . PRO B 1 33 ? 6.898 -17.875 -22 1 98 33 PRO B N 1
ATOM 3306 C CA . PRO B 1 33 ? 7.938 -16.891 -22.359 1 98 33 PRO B CA 1
ATOM 3307 C C . PRO B 1 33 ? 7.57 -15.469 -21.969 1 98 33 PRO B C 1
ATOM 3309 O O . PRO B 1 33 ? 6.418 -15.055 -22.125 1 98 33 PRO B O 1
ATOM 3312 N N . ARG B 1 34 ? 8.539 -14.766 -21.422 1 98 34 ARG B N 1
ATOM 3313 C CA . ARG B 1 34 ? 8.242 -13.461 -20.859 1 98 34 ARG B CA 1
ATOM 3314 C C . ARG B 1 34 ? 7.664 -12.523 -21.922 1 98 34 ARG B C 1
ATOM 3316 O O . ARG B 1 34 ? 6.824 -11.672 -21.609 1 98 34 ARG B O 1
ATOM 3323 N N . SER B 1 35 ? 8.055 -12.711 -23.172 1 97.44 35 SER B N 1
ATOM 3324 C CA . SER B 1 35 ? 7.543 -11.844 -24.219 1 97.44 35 SER B CA 1
ATOM 3325 C C . SER B 1 35 ? 6.039 -12.023 -24.406 1 97.44 35 SER B C 1
ATOM 3327 O O . SER B 1 35 ? 5.355 -11.102 -24.859 1 97.44 35 SER B O 1
ATOM 3329 N N . ALA B 1 36 ? 5.523 -13.156 -24.031 1 97.69 36 ALA B N 1
ATOM 3330 C CA . ALA B 1 36 ? 4.094 -13.43 -24.172 1 97.69 36 ALA B CA 1
ATOM 3331 C C . ALA B 1 36 ? 3.283 -12.555 -23.219 1 97.69 36 ALA B C 1
ATOM 3333 O O . ALA B 1 36 ? 2.123 -12.234 -23.484 1 97.69 36 ALA B O 1
ATOM 3334 N N . LEU B 1 37 ? 3.859 -12.094 -22.141 1 97.81 37 LEU B N 1
ATOM 3335 C CA . LEU B 1 37 ? 3.148 -11.336 -21.125 1 97.81 37 LEU B CA 1
ATOM 3336 C C . LEU B 1 37 ? 2.818 -9.93 -21.625 1 97.81 37 LEU B C 1
ATOM 3338 O O . LEU B 1 37 ? 1.883 -9.297 -21.125 1 97.81 37 LEU B O 1
ATOM 3342 N N . VAL B 1 38 ? 3.535 -9.461 -22.578 1 96.62 38 VAL B N 1
ATOM 3343 C CA . VAL B 1 38 ? 3.34 -8.078 -23 1 96.62 38 VAL B CA 1
ATOM 3344 C C . VAL B 1 38 ? 2.727 -8.031 -24.391 1 96.62 38 VAL B C 1
ATOM 3346 O O . VAL B 1 38 ? 2.699 -6.977 -25.031 1 96.62 38 VAL B O 1
ATOM 3349 N N . SER B 1 39 ? 2.326 -9.164 -24.875 1 94.94 39 SER B N 1
ATOM 3350 C CA . SER B 1 39 ? 1.684 -9.227 -26.188 1 94.94 39 SER B CA 1
ATOM 3351 C C . SER B 1 39 ? 0.213 -8.828 -26.094 1 94.94 39 SER B C 1
ATOM 3353 O O . SER B 1 39 ? -0.385 -8.43 -27.094 1 94.94 39 SER B O 1
ATOM 3355 N N . SER B 1 40 ? -0.345 -8.984 -24.938 1 95 40 SER B N 1
ATOM 3356 C CA . SER B 1 40 ? -1.733 -8.609 -24.688 1 95 40 SER B CA 1
ATOM 3357 C C . SER B 1 40 ? -1.953 -8.219 -23.234 1 95 40 SER B C 1
ATOM 3359 O O . SER B 1 40 ? -1.291 -8.742 -22.328 1 95 40 SER B O 1
ATOM 3361 N N . TYR B 1 41 ? -2.912 -7.277 -23.078 1 96.81 41 TYR B N 1
ATOM 3362 C CA . TYR B 1 41 ? -3.254 -6.84 -21.734 1 96.81 41 TYR B CA 1
ATOM 3363 C C . TYR B 1 41 ? -3.807 -7.996 -20.906 1 96.81 41 TYR B C 1
ATOM 3365 O O . TYR B 1 41 ? -3.436 -8.172 -19.75 1 96.81 41 TYR B O 1
ATOM 3373 N N . VAL B 1 42 ? -4.656 -8.758 -21.562 1 97.88 42 VAL B N 1
ATOM 3374 C CA . VAL B 1 42 ? -5.188 -9.977 -20.953 1 97.88 42 VAL B CA 1
ATOM 3375 C C . VAL B 1 42 ? -4.355 -11.18 -21.375 1 97.88 42 VAL B C 1
ATOM 3377 O O . VAL B 1 42 ? -4.195 -11.43 -22.578 1 97.88 42 VAL B O 1
ATOM 3380 N N . THR B 1 43 ? -3.793 -11.914 -20.453 1 98.31 43 THR B N 1
ATOM 3381 C CA . THR B 1 43 ? -2.971 -13.078 -20.75 1 98.31 43 THR B CA 1
ATOM 3382 C C . THR B 1 43 ? -3.828 -14.219 -21.297 1 98.31 43 THR B C 1
ATOM 3384 O O . THR B 1 43 ? -4.824 -14.602 -20.672 1 98.31 43 THR B O 1
ATOM 3387 N N . PRO B 1 44 ? -3.434 -14.75 -22.422 1 98 44 PRO B N 1
ATOM 3388 C CA . PRO B 1 44 ? -4.172 -15.922 -22.906 1 98 44 PRO B CA 1
ATOM 3389 C C . PRO B 1 44 ? -4.176 -17.078 -21.891 1 98 44 PRO B C 1
ATOM 3391 O O . PRO B 1 44 ? -3.166 -17.328 -21.234 1 98 44 PRO B O 1
ATOM 3394 N N . VAL B 1 45 ? -5.25 -17.781 -21.844 1 98.19 45 VAL B N 1
ATOM 3395 C CA . VAL B 1 45 ? -5.441 -18.828 -20.844 1 98.19 45 VAL B CA 1
ATOM 3396 C C . VAL B 1 45 ? -4.324 -19.859 -20.953 1 98.19 45 VAL B C 1
ATOM 3398 O O . VAL B 1 45 ? -3.758 -20.281 -19.938 1 98.19 45 VAL B O 1
ATOM 3401 N N . ASP B 1 46 ? -3.936 -20.219 -22.156 1 97.31 46 ASP B N 1
ATOM 3402 C CA . ASP B 1 46 ? -2.938 -21.266 -22.391 1 97.31 46 ASP B CA 1
ATOM 3403 C C . ASP B 1 46 ? -1.547 -20.797 -21.969 1 97.31 46 ASP B C 1
ATOM 3405 O O . ASP B 1 46 ? -0.666 -21.609 -21.688 1 97.31 46 ASP B O 1
ATOM 3409 N N . LEU B 1 47 ? -1.372 -19.484 -21.875 1 98.25 47 LEU B N 1
ATOM 3410 C CA . LEU B 1 47 ? -0.062 -18.938 -21.547 1 98.25 47 LEU B CA 1
ATOM 3411 C C . LEU B 1 47 ? -0.059 -18.359 -20.141 1 98.25 47 LEU B C 1
ATOM 3413 O O . LEU B 1 47 ? 0.909 -17.719 -19.719 1 98.25 47 LEU B O 1
ATOM 3417 N N . PHE B 1 48 ? -1.179 -18.547 -19.469 1 98.69 48 PHE B N 1
ATOM 3418 C CA . PHE B 1 48 ? -1.199 -18.188 -18.062 1 98.69 48 PHE B CA 1
ATOM 3419 C C . PHE B 1 48 ? -0.331 -19.141 -17.25 1 98.69 48 PHE B C 1
ATOM 3421 O O . PHE B 1 48 ? -0.339 -20.344 -17.484 1 98.69 48 PHE B O 1
ATOM 3428 N N . TYR B 1 49 ? 0.459 -18.656 -16.344 1 98.81 49 TYR B N 1
ATOM 3429 C CA . TYR B 1 49 ? 1.372 -19.516 -15.602 1 98.81 49 TYR B CA 1
ATOM 3430 C C . TYR B 1 49 ? 0.611 -20.625 -14.867 1 98.81 49 TYR B C 1
ATOM 3432 O O . TYR B 1 49 ? -0.573 -20.469 -14.562 1 98.81 49 TYR B O 1
ATOM 3440 N N . LYS B 1 50 ? 1.272 -21.75 -14.703 1 98.75 50 LYS B N 1
ATOM 3441 C CA . LYS B 1 50 ? 0.727 -22.875 -13.938 1 98.75 50 LYS B CA 1
ATOM 3442 C C . LYS B 1 50 ? 1.454 -23.031 -12.609 1 98.75 50 LYS B C 1
ATOM 3444 O O . LYS B 1 50 ? 2.678 -23.172 -12.578 1 98.75 50 LYS B O 1
ATOM 3449 N N . ARG B 1 51 ? 0.777 -22.938 -11.578 1 98.44 51 ARG B N 1
ATOM 3450 C CA . ARG B 1 51 ? 1.293 -23.172 -10.234 1 98.44 51 ARG B CA 1
ATOM 3451 C C . ARG B 1 51 ? 0.438 -24.188 -9.492 1 98.44 51 ARG B C 1
ATOM 3453 O O . ARG B 1 51 ? -0.718 -23.922 -9.164 1 98.44 51 ARG B O 1
ATOM 3460 N N . ASN B 1 52 ? 0.976 -25.344 -9.234 1 98.06 52 ASN B N 1
ATOM 3461 C CA . ASN B 1 52 ? 0.253 -26.422 -8.562 1 98.06 52 ASN B CA 1
ATOM 3462 C C . ASN B 1 52 ? 1.079 -27.031 -7.434 1 98.06 52 ASN B C 1
ATOM 3464 O O . ASN B 1 52 ? 2.311 -27.031 -7.484 1 98.06 52 ASN B O 1
ATOM 3468 N N . HIS B 1 53 ? 0.439 -27.547 -6.426 1 97.62 53 HIS B N 1
ATOM 3469 C CA . HIS B 1 53 ? 1.084 -28.188 -5.289 1 97.62 53 HIS B CA 1
ATOM 3470 C C . HIS B 1 53 ? 0.762 -29.672 -5.246 1 97.62 53 HIS B C 1
ATOM 3472 O O . HIS B 1 53 ? 1.247 -30.391 -4.371 1 97.62 53 HIS B O 1
ATOM 3478 N N . GLY B 1 54 ? -0.06 -30.172 -6.133 1 97.62 54 GLY B N 1
ATOM 3479 C CA . GLY B 1 54 ? -0.441 -31.562 -6.297 1 97.62 54 GLY B CA 1
ATOM 3480 C C . GLY B 1 54 ? -0.981 -31.875 -7.68 1 97.62 54 GLY B C 1
ATOM 3481 O O . GLY B 1 54 ? -0.964 -31.031 -8.562 1 97.62 54 GLY B O 1
ATOM 3482 N N . PRO B 1 55 ? -1.379 -33.156 -7.836 1 98.06 55 PRO B N 1
ATOM 3483 C CA . PRO B 1 55 ? -1.992 -33.5 -9.117 1 98.06 55 PRO B CA 1
ATOM 3484 C C . PRO B 1 55 ? -3.289 -32.75 -9.383 1 98.06 55 PRO B C 1
ATOM 3486 O O . PRO B 1 55 ? -4.023 -32.438 -8.445 1 98.06 55 PRO B O 1
ATOM 3489 N N . ILE B 1 56 ? -3.596 -32.594 -10.641 1 98.38 56 ILE B N 1
ATOM 3490 C CA . ILE B 1 56 ? -4.762 -31.797 -11.031 1 98.38 56 ILE B CA 1
ATOM 3491 C C . ILE B 1 56 ? -6.035 -32.594 -10.789 1 98.38 56 ILE B C 1
ATOM 3493 O O . ILE B 1 56 ? -6.18 -33.719 -11.32 1 98.38 56 ILE B O 1
ATOM 3497 N N . PRO B 1 57 ? -6.941 -32.031 -10.031 1 98.25 57 PRO B N 1
ATOM 3498 C CA . PRO B 1 57 ? -8.203 -32.75 -9.797 1 98.25 57 PRO B CA 1
ATOM 3499 C C . PRO B 1 57 ? -8.953 -33.062 -11.094 1 98.25 57 PRO B C 1
ATOM 3501 O O . PRO B 1 57 ? -8.75 -32.375 -12.102 1 98.25 57 PRO B O 1
ATOM 3504 N N . ILE B 1 58 ? -9.82 -34.125 -11.008 1 97.5 58 ILE B N 1
ATOM 3505 C CA . ILE B 1 58 ? -10.555 -34.656 -12.156 1 97.5 58 ILE B CA 1
ATOM 3506 C C . ILE B 1 58 ? -12.055 -34.531 -11.906 1 97.5 58 ILE B C 1
ATOM 3508 O O . ILE B 1 58 ? -12.562 -35.062 -10.914 1 97.5 58 ILE B O 1
ATOM 3512 N N . VAL B 1 59 ? -12.688 -33.844 -12.781 1 94.62 59 VAL B N 1
ATOM 3513 C CA . VAL B 1 59 ? -14.133 -33.688 -12.664 1 94.62 59 VAL B CA 1
ATOM 3514 C C . VAL B 1 59 ? -14.836 -34.812 -13.414 1 94.62 59 VAL B C 1
ATOM 3516 O O . VAL B 1 59 ? -14.766 -34.906 -14.641 1 94.62 59 VAL B O 1
ATOM 3519 N N . ASP B 1 60 ? -15.594 -35.562 -12.742 1 94.31 60 ASP B N 1
ATOM 3520 C CA . ASP B 1 60 ? -16.297 -36.719 -13.328 1 94.31 60 ASP B CA 1
ATOM 3521 C C . ASP B 1 60 ? -17.734 -36.375 -13.672 1 94.31 60 ASP B C 1
ATOM 3523 O O . ASP B 1 60 ? -18.234 -36.75 -14.734 1 94.31 60 ASP B O 1
ATOM 3527 N N . HIS B 1 61 ? -18.453 -35.719 -12.75 1 95.81 61 HIS B N 1
ATOM 3528 C CA . HIS B 1 61 ? -19.844 -35.344 -12.914 1 95.81 61 HIS B CA 1
ATOM 3529 C C . HIS B 1 61 ? -20.078 -33.938 -12.375 1 95.81 61 HIS B C 1
ATOM 3531 O O . HIS B 1 61 ? -20.406 -33.75 -11.203 1 95.81 61 HIS B O 1
ATOM 3537 N N . LEU B 1 62 ? -20.078 -33 -13.266 1 95.81 62 LEU B N 1
ATOM 3538 C CA . LEU B 1 62 ? -20.188 -31.609 -12.883 1 95.81 62 LEU B CA 1
ATOM 3539 C C . LEU B 1 62 ? -21.484 -31.344 -12.117 1 95.81 62 LEU B C 1
ATOM 3541 O O . LEU B 1 62 ? -21.5 -30.531 -11.188 1 95.81 62 LEU B O 1
ATOM 3545 N N . GLN B 1 63 ? -22.516 -32 -12.438 1 95 63 GLN B N 1
ATOM 3546 C CA . GLN B 1 63 ? -23.828 -31.781 -11.828 1 95 63 GLN B CA 1
ATOM 3547 C C . GLN B 1 63 ? -23.844 -32.25 -10.375 1 95 63 GLN B C 1
ATOM 3549 O O . GLN B 1 63 ? -24.672 -31.781 -9.586 1 95 63 GLN B O 1
ATOM 3554 N N . SER B 1 64 ? -22.984 -33.156 -10.07 1 96.25 64 SER B N 1
ATOM 3555 C CA . SER B 1 64 ? -22.922 -33.688 -8.711 1 96.25 64 SER B CA 1
ATOM 3556 C C . SER B 1 64 ? -21.953 -32.906 -7.848 1 96.25 64 SER B C 1
ATOM 3558 O O . SER B 1 64 ? -21.953 -33 -6.621 1 96.25 64 SER B O 1
ATOM 3560 N N . TYR B 1 65 ? -21.125 -32.125 -8.508 1 97 65 TYR B N 1
ATOM 3561 C CA . TYR B 1 65 ? -20.172 -31.281 -7.785 1 97 65 TYR B CA 1
ATOM 3562 C C . TYR B 1 65 ? -20.891 -30.219 -6.957 1 97 65 TYR B C 1
ATOM 3564 O O . TYR B 1 65 ? -21.875 -29.625 -7.41 1 97 65 TYR B O 1
ATOM 3572 N N . SER B 1 66 ? -20.422 -30.031 -5.684 1 97.75 66 SER B N 1
ATOM 3573 C CA . SER B 1 66 ? -20.953 -28.984 -4.809 1 97.75 66 SER B CA 1
ATOM 3574 C C . SER B 1 66 ? -19.891 -28.469 -3.85 1 97.75 66 SER B C 1
ATOM 3576 O O . SER B 1 66 ? -18.875 -29.141 -3.611 1 97.75 66 SER B O 1
ATOM 3578 N N . VAL B 1 67 ? -20.094 -27.266 -3.398 1 98.12 67 VAL B N 1
ATOM 3579 C CA . VAL B 1 67 ? -19.266 -26.672 -2.357 1 98.12 67 VAL B CA 1
ATOM 3580 C C . VAL B 1 67 ? -20.062 -26.531 -1.067 1 98.12 67 VAL B C 1
ATOM 3582 O O . VAL B 1 67 ? -21.203 -26.047 -1.083 1 98.12 67 VAL B O 1
ATOM 3585 N N . THR B 1 68 ? -19.469 -26.969 0.011 1 97.94 68 THR B N 1
ATOM 3586 C CA . THR B 1 68 ? -20.156 -26.875 1.291 1 97.94 68 THR B CA 1
ATOM 3587 C C . THR B 1 68 ? -19.719 -25.641 2.062 1 97.94 68 THR B C 1
ATOM 3589 O O . THR B 1 68 ? -18.516 -25.359 2.168 1 97.94 68 THR B O 1
ATOM 3592 N N . LEU B 1 69 ? -20.641 -24.859 2.535 1 98.31 69 LEU B N 1
ATOM 3593 C CA . LEU B 1 69 ? -20.406 -23.766 3.459 1 98.31 69 LEU B CA 1
ATOM 3594 C C . LEU B 1 69 ? -20.672 -24.188 4.898 1 98.31 69 LEU B C 1
ATOM 3596 O O . LEU B 1 69 ? -21.797 -24.562 5.238 1 98.31 69 LEU B O 1
ATOM 3600 N N . THR B 1 70 ? -19.609 -24.172 5.699 1 97.94 70 THR B N 1
ATOM 3601 C CA . THR B 1 70 ? -19.734 -24.656 7.066 1 97.94 70 THR B CA 1
ATOM 3602 C C . THR B 1 70 ? -18.938 -23.781 8.031 1 97.94 70 THR B C 1
ATOM 3604 O O . THR B 1 70 ? -18.469 -22.703 7.656 1 97.94 70 THR B O 1
ATOM 3607 N N . GLY B 1 71 ? -18.812 -24.281 9.297 1 97.88 71 GLY B N 1
ATOM 3608 C CA . GLY B 1 71 ? -18.078 -23.562 10.328 1 97.88 71 GLY B CA 1
ATOM 3609 C C . GLY B 1 71 ? -18.969 -22.797 11.281 1 97.88 71 GLY B C 1
ATOM 3610 O O . GLY B 1 71 ? -20 -23.312 11.727 1 97.88 71 GLY B O 1
ATOM 3611 N N . LEU B 1 72 ? -18.547 -21.594 11.68 1 97.94 72 LEU B N 1
ATOM 3612 C CA . LEU B 1 72 ? -19.219 -20.766 12.672 1 97.94 72 LEU B CA 1
ATOM 3613 C C . LEU B 1 72 ? -20.359 -19.984 12.039 1 97.94 72 LEU B C 1
ATOM 3615 O O . LEU B 1 72 ? -20.375 -18.75 12.078 1 97.94 72 LEU B O 1
ATOM 3619 N N . ILE B 1 73 ? -21.281 -20.766 11.5 1 96.25 73 ILE B N 1
ATOM 3620 C CA . ILE B 1 73 ? -22.484 -20.203 10.898 1 96.25 73 ILE B CA 1
ATOM 3621 C C . ILE B 1 73 ? -23.719 -20.984 11.367 1 96.25 73 ILE B C 1
ATOM 3623 O O . ILE B 1 73 ? -23.594 -22.125 11.789 1 96.25 73 ILE B O 1
ATOM 3627 N N . GLN B 1 74 ? -24.859 -20.453 11.273 1 92.81 74 GLN B N 1
ATOM 3628 C CA . GLN B 1 74 ? -26.094 -21.062 11.789 1 92.81 74 GLN B CA 1
ATOM 3629 C C . GLN B 1 74 ? -26.703 -22.016 10.766 1 92.81 74 GLN B C 1
ATOM 3631 O O . GLN B 1 74 ? -27.297 -23.031 11.141 1 92.81 74 GLN B O 1
ATOM 3636 N N . ASN B 1 75 ? -26.516 -21.688 9.508 1 92.06 75 ASN B N 1
ATOM 3637 C CA . ASN B 1 75 ? -27.203 -22.453 8.469 1 92.06 75 ASN B CA 1
ATOM 3638 C C . ASN B 1 75 ? -26.219 -22.984 7.426 1 92.06 75 ASN B C 1
ATOM 3640 O O . ASN B 1 75 ? -26.188 -22.484 6.293 1 92.06 75 ASN B O 1
ATOM 3644 N N . PRO B 1 76 ? -25.531 -23.969 7.812 1 94.94 76 PRO B N 1
ATOM 3645 C CA . PRO B 1 76 ? -24.672 -24.562 6.785 1 94.94 76 PRO B CA 1
ATOM 3646 C C . PRO B 1 76 ? -25.438 -24.922 5.516 1 94.94 76 PRO B C 1
ATOM 3648 O O . PRO B 1 76 ? -26.609 -25.266 5.578 1 94.94 76 PRO B O 1
ATOM 3651 N N . ARG B 1 77 ? -24.719 -24.828 4.395 1 96.56 77 ARG B N 1
ATOM 3652 C CA . ARG B 1 77 ? -25.391 -25.031 3.111 1 96.56 77 ARG B CA 1
ATOM 3653 C C . ARG B 1 77 ? -24.453 -25.719 2.121 1 96.56 77 ARG B C 1
ATOM 3655 O O . ARG B 1 77 ? -23.234 -25.547 2.168 1 96.56 77 ARG B O 1
ATOM 3662 N N . LYS B 1 78 ? -25.094 -26.516 1.368 1 97.06 78 LYS B N 1
ATOM 3663 C CA . LYS B 1 78 ? -24.422 -27.094 0.207 1 97.06 78 LYS B CA 1
ATOM 3664 C C . LYS B 1 78 ? -24.875 -26.406 -1.082 1 97.06 78 LYS B C 1
ATOM 3666 O O . LYS B 1 78 ? -26.062 -26.328 -1.368 1 97.06 78 LYS B O 1
ATOM 3671 N N . LEU B 1 79 ? -23.938 -25.891 -1.853 1 97.88 79 LEU B N 1
ATOM 3672 C CA . LEU B 1 79 ? -24.266 -25.172 -3.082 1 97.88 79 LEU B CA 1
ATOM 3673 C C . LEU B 1 79 ? -23.734 -25.922 -4.301 1 97.88 79 LEU B C 1
ATOM 3675 O O . LEU B 1 79 ? -22.531 -26.219 -4.391 1 97.88 79 LEU B O 1
ATOM 3679 N N . PHE B 1 80 ? -24.609 -26.203 -5.203 1 97.88 80 PHE B N 1
ATOM 3680 C CA . PHE B 1 80 ? -24.219 -26.75 -6.496 1 97.88 80 PHE B CA 1
ATOM 3681 C C . PHE B 1 80 ? -23.828 -25.625 -7.457 1 97.88 80 PHE B C 1
ATOM 3683 O O . PHE B 1 80 ? -24.047 -24.453 -7.172 1 97.88 80 PHE B O 1
ATOM 3690 N N . ILE B 1 81 ? -23.203 -26.016 -8.547 1 97.38 81 ILE B N 1
ATOM 3691 C CA . ILE B 1 81 ? -22.734 -25.016 -9.508 1 97.38 81 ILE B CA 1
ATOM 3692 C C . ILE B 1 81 ? -23.906 -24.172 -9.984 1 97.38 81 ILE B C 1
ATOM 3694 O O . ILE B 1 81 ? -23.766 -22.969 -10.188 1 97.38 81 ILE B O 1
ATOM 3698 N N . LYS B 1 82 ? -25.078 -24.797 -10.148 1 97 82 LYS B N 1
ATOM 3699 C CA . LYS B 1 82 ? -26.266 -24.078 -10.602 1 97 82 LYS B CA 1
ATOM 3700 C C . LYS B 1 82 ? -26.656 -23 -9.609 1 97 82 LYS B C 1
ATOM 3702 O O . LYS B 1 82 ? -27.125 -21.922 -10.008 1 97 82 LYS B O 1
ATOM 3707 N N . ASP B 1 83 ? -26.531 -23.281 -8.336 1 97.62 83 ASP B N 1
ATOM 3708 C CA . ASP B 1 83 ? -26.859 -22.312 -7.301 1 97.62 83 ASP B CA 1
ATOM 3709 C C . ASP B 1 83 ? -25.938 -21.094 -7.383 1 97.62 83 ASP B C 1
ATOM 3711 O O . ASP B 1 83 ? -26.391 -19.953 -7.254 1 97.62 83 ASP B O 1
ATOM 3715 N N . ILE B 1 84 ? -24.703 -21.344 -7.598 1 97.94 84 ILE B N 1
ATOM 3716 C CA . ILE B 1 84 ? -23.719 -20.266 -7.684 1 97.94 84 ILE B CA 1
ATOM 3717 C C . ILE B 1 84 ? -23.984 -19.438 -8.938 1 97.94 84 ILE B C 1
ATOM 3719 O O . ILE B 1 84 ? -23.922 -18.203 -8.898 1 97.94 84 ILE B O 1
ATOM 3723 N N . ARG B 1 85 ? -24.328 -20.078 -10.008 1 97.62 85 ARG B N 1
ATOM 3724 C CA . ARG B 1 85 ? -24.547 -19.406 -11.281 1 97.62 85 ARG B CA 1
ATOM 3725 C C . ARG B 1 85 ? -25.859 -18.609 -11.258 1 97.62 85 ARG B C 1
ATOM 3727 O O . ARG B 1 85 ? -26.078 -17.734 -12.102 1 97.62 85 ARG B O 1
ATOM 3734 N N . SER B 1 86 ? -26.672 -18.891 -10.312 1 98.06 86 SER B N 1
ATOM 3735 C CA . SER B 1 86 ? -27.938 -18.172 -10.195 1 98.06 86 SER B CA 1
ATOM 3736 C C . SER B 1 86 ? -27.75 -16.812 -9.516 1 98.06 86 SER B C 1
ATOM 3738 O O . SER B 1 86 ? -28.609 -15.953 -9.586 1 98.06 86 SER B O 1
ATOM 3740 N N . LEU B 1 87 ? -26.625 -16.656 -8.875 1 98.44 87 LEU B N 1
ATOM 3741 C CA . LEU B 1 87 ? -26.297 -15.367 -8.297 1 98.44 87 LEU B CA 1
ATOM 3742 C C . LEU B 1 87 ? -25.828 -14.398 -9.375 1 98.44 87 LEU B C 1
ATOM 3744 O O . LEU B 1 87 ? -25.438 -14.82 -10.469 1 98.44 87 LEU B O 1
ATOM 3748 N N . PRO B 1 88 ? -25.875 -13.07 -9.07 1 98.38 88 PRO B N 1
ATOM 3749 C CA . PRO B 1 88 ? -25.344 -12.109 -10.039 1 98.38 88 PRO B CA 1
ATOM 3750 C C . PRO B 1 88 ? -23.891 -12.422 -10.438 1 98.38 88 PRO B C 1
ATOM 3752 O O . PRO B 1 88 ? -23.078 -12.758 -9.586 1 98.38 88 PRO B O 1
ATOM 3755 N N . LYS B 1 89 ? -23.641 -12.391 -11.719 1 98.62 89 LYS B N 1
ATOM 3756 C CA . LYS B 1 89 ? -22.297 -12.609 -12.227 1 98.62 89 LYS B CA 1
ATOM 3757 C C . LYS B 1 89 ? -21.516 -11.289 -12.328 1 98.62 89 LYS B C 1
ATOM 3759 O O . LYS B 1 89 ? -22.062 -10.289 -12.789 1 98.62 89 LYS B O 1
ATOM 3764 N N . TYR B 1 90 ? -20.344 -11.289 -11.922 1 98.69 90 TYR B N 1
ATOM 3765 C CA . TYR B 1 90 ? -19.422 -10.164 -12.055 1 98.69 90 TYR B CA 1
ATOM 3766 C C . TYR B 1 90 ? -18.188 -10.57 -12.852 1 98.69 90 TYR B C 1
ATOM 3768 O O . TYR B 1 90 ? -17.781 -11.734 -12.844 1 98.69 90 TYR B O 1
ATOM 3776 N N . ASN B 1 91 ? -17.609 -9.664 -13.609 1 98.62 91 ASN B N 1
ATOM 3777 C CA . ASN B 1 91 ? -16.297 -9.797 -14.258 1 98.62 91 ASN B CA 1
ATOM 3778 C C . ASN B 1 91 ? -15.266 -8.883 -13.617 1 98.62 91 ASN B C 1
ATOM 3780 O O . ASN B 1 91 ? -15.461 -7.668 -13.539 1 98.62 91 ASN B O 1
ATOM 3784 N N . VAL B 1 92 ? -14.219 -9.438 -13.141 1 98.44 92 VAL B N 1
ATOM 3785 C CA . VAL B 1 92 ? -13.156 -8.688 -12.484 1 98.44 92 VAL B CA 1
ATOM 3786 C C . VAL B 1 92 ? -11.828 -8.961 -13.195 1 98.44 92 VAL B C 1
ATOM 3788 O O . VAL B 1 92 ? -11.391 -10.109 -13.289 1 98.44 92 VAL B O 1
ATOM 3791 N N . THR B 1 93 ? -11.195 -7.922 -13.742 1 98.44 93 THR B N 1
ATOM 3792 C CA . THR B 1 93 ? -9.844 -8.062 -14.266 1 98.44 93 THR B CA 1
ATOM 3793 C C . THR B 1 93 ? -8.812 -7.977 -13.141 1 98.44 93 THR B C 1
ATOM 3795 O O . THR B 1 93 ? -8.727 -6.961 -12.445 1 98.44 93 THR B O 1
ATOM 3798 N N . ALA B 1 94 ? -8.094 -9.086 -12.93 1 98.69 94 ALA B N 1
ATOM 3799 C CA . ALA B 1 94 ? -7.141 -9.117 -11.82 1 98.69 94 ALA B CA 1
ATOM 3800 C C . ALA B 1 94 ? -5.883 -9.891 -12.203 1 98.69 94 ALA B C 1
ATOM 3802 O O . ALA B 1 94 ? -5.957 -10.922 -12.883 1 98.69 94 ALA B O 1
ATOM 3803 N N . THR B 1 95 ? -4.793 -9.336 -11.781 1 98.75 95 THR B N 1
ATOM 3804 C CA . THR B 1 95 ? -3.504 -10.008 -11.906 1 98.75 95 THR B CA 1
ATOM 3805 C C . THR B 1 95 ? -3.32 -11.031 -10.789 1 98.75 95 THR B C 1
ATOM 3807 O O . THR B 1 95 ? -3.566 -10.727 -9.617 1 98.75 95 THR B O 1
ATOM 3810 N N . LEU B 1 96 ? -2.951 -12.234 -11.125 1 98.69 96 LEU B N 1
ATOM 3811 C CA . LEU B 1 96 ? -2.504 -13.227 -10.156 1 98.69 96 LEU B CA 1
ATOM 3812 C C . LEU B 1 96 ? -1.012 -13.508 -10.312 1 98.69 96 LEU B C 1
ATOM 3814 O O . LEU B 1 96 ? -0.497 -13.547 -11.438 1 98.69 96 LEU B O 1
ATOM 3818 N N . GLN B 1 97 ? -0.375 -13.695 -9.258 1 98.38 97 GLN B N 1
ATOM 3819 C CA . GLN B 1 97 ? 1.056 -13.977 -9.273 1 98.38 97 GLN B CA 1
ATOM 3820 C C . GLN B 1 97 ? 1.432 -14.992 -8.195 1 98.38 97 GLN B C 1
ATOM 3822 O O . GLN B 1 97 ? 0.862 -14.977 -7.105 1 98.38 97 GLN B O 1
ATOM 3827 N N . CYS B 1 98 ? 2.348 -15.852 -8.555 1 98.44 98 CYS B N 1
ATOM 3828 C CA . CYS B 1 98 ? 3.004 -16.656 -7.531 1 98.44 98 CYS B CA 1
ATOM 3829 C C . CYS B 1 98 ? 3.869 -15.781 -6.629 1 98.44 98 CYS B C 1
ATOM 3831 O O . CYS B 1 98 ? 4.555 -14.875 -7.102 1 98.44 98 CYS B O 1
ATOM 3833 N N . ALA B 1 99 ? 3.85 -16.062 -5.328 1 97.75 99 ALA B N 1
ATOM 3834 C CA . ALA B 1 99 ? 4.703 -15.336 -4.391 1 97.75 99 ALA B CA 1
ATOM 3835 C C . ALA B 1 99 ? 6.176 -15.469 -4.777 1 97.75 99 ALA B C 1
ATOM 3837 O O . ALA B 1 99 ? 6.984 -14.586 -4.477 1 97.75 99 ALA B O 1
ATOM 3838 N N . GLY B 1 100 ? 6.504 -16.531 -5.504 1 98.12 100 GLY B N 1
ATOM 3839 C CA . GLY B 1 100 ? 7.887 -16.812 -5.848 1 98.12 100 GLY B CA 1
ATOM 3840 C C . GLY B 1 100 ? 8.305 -16.219 -7.176 1 98.12 100 GLY B C 1
ATOM 3841 O O . GLY B 1 100 ? 9.406 -16.484 -7.664 1 98.12 100 GLY B O 1
ATOM 3842 N N . ASN B 1 101 ? 7.406 -15.438 -7.883 1 98.38 101 ASN B N 1
ATOM 3843 C CA . ASN B 1 101 ? 7.816 -14.773 -9.117 1 98.38 101 ASN B CA 1
ATOM 3844 C C . ASN B 1 101 ? 9.156 -14.07 -8.953 1 98.38 101 ASN B C 1
ATOM 3846 O O . ASN B 1 101 ? 9.375 -13.367 -7.961 1 98.38 101 ASN B O 1
ATOM 3850 N N . ARG B 1 102 ? 10.125 -14.375 -9.906 1 98.19 102 ARG B N 1
ATOM 3851 C CA . ARG B 1 102 ? 11.469 -13.812 -9.953 1 98.19 102 ARG B CA 1
ATOM 3852 C C . ARG B 1 102 ? 12.359 -14.43 -8.875 1 98.19 102 ARG B C 1
ATOM 3854 O O . ARG B 1 102 ? 13.328 -13.812 -8.438 1 98.19 102 ARG B O 1
ATOM 3861 N N . ARG B 1 103 ? 12.039 -15.656 -8.391 1 98.25 103 ARG B N 1
ATOM 3862 C CA . ARG B 1 103 ? 12.797 -16.359 -7.359 1 98.25 103 ARG B CA 1
ATOM 3863 C C . ARG B 1 103 ? 14.195 -16.703 -7.844 1 98.25 103 ARG B C 1
ATOM 3865 O O . ARG B 1 103 ? 15.156 -16.656 -7.07 1 98.25 103 ARG B O 1
ATOM 3872 N N . THR B 1 104 ? 14.328 -17.062 -9.133 1 97.81 104 THR B N 1
ATOM 3873 C CA . THR B 1 104 ? 15.617 -17.484 -9.672 1 97.81 104 THR B CA 1
ATOM 3874 C C . THR B 1 104 ? 16.672 -16.406 -9.461 1 97.81 104 THR B C 1
ATOM 3876 O O . THR B 1 104 ? 17.797 -16.703 -9.07 1 97.81 104 THR B O 1
ATOM 3879 N N . ALA B 1 105 ? 16.328 -15.18 -9.703 1 96.69 105 ALA B N 1
ATOM 3880 C CA . ALA B 1 105 ? 17.266 -14.07 -9.508 1 96.69 105 ALA B CA 1
ATOM 3881 C C . ALA B 1 105 ? 17.719 -13.977 -8.055 1 96.69 105 ALA B C 1
ATOM 3883 O O . ALA B 1 105 ? 18.891 -13.688 -7.773 1 96.69 105 ALA B O 1
ATOM 3884 N N . MET B 1 106 ? 16.812 -14.156 -7.148 1 96.69 106 MET B N 1
ATOM 3885 C CA . MET B 1 106 ? 17.156 -14.141 -5.73 1 96.69 106 MET B CA 1
ATOM 3886 C C . MET B 1 106 ? 18.062 -15.312 -5.387 1 96.69 106 MET B C 1
ATOM 3888 O O . MET B 1 106 ? 19.031 -15.148 -4.629 1 96.69 106 MET B O 1
ATOM 3892 N N . SER B 1 107 ? 17.797 -16.484 -5.949 1 97.19 107 SER B N 1
ATOM 3893 C CA . SER B 1 107 ? 18.578 -17.688 -5.703 1 97.19 107 SER B CA 1
ATOM 3894 C C . SER B 1 107 ? 20 -17.531 -6.211 1 97.19 107 SER B C 1
ATOM 3896 O O . SER B 1 107 ? 20.938 -18.156 -5.688 1 97.19 107 SER B O 1
ATOM 3898 N N . LYS B 1 108 ? 20.203 -16.734 -7.227 1 96.25 108 LYS B N 1
ATOM 3899 C CA . LYS B 1 108 ? 21.531 -16.484 -7.766 1 96.25 108 LYS B CA 1
ATOM 3900 C C . LYS B 1 108 ? 22.391 -15.695 -6.773 1 96.25 108 LYS B C 1
ATOM 3902 O O . LYS B 1 108 ? 23.609 -15.82 -6.77 1 96.25 108 LYS B O 1
ATOM 3907 N N . VAL B 1 109 ? 21.734 -14.867 -5.938 1 94.38 109 VAL B N 1
ATOM 3908 C CA . VAL B 1 109 ? 22.453 -14.117 -4.914 1 94.38 109 VAL B CA 1
ATOM 3909 C C . VAL B 1 109 ? 22.844 -15.047 -3.77 1 94.38 109 VAL B C 1
ATOM 3911 O O . VAL B 1 109 ? 24 -15.047 -3.334 1 94.38 109 VAL B O 1
ATOM 3914 N N . ARG B 1 110 ? 21.953 -15.781 -3.176 1 94.44 110 ARG B N 1
ATOM 3915 C CA . ARG B 1 110 ? 22.062 -16.812 -2.154 1 94.44 110 ARG B CA 1
ATOM 3916 C C . ARG B 1 110 ? 20.953 -17.859 -2.299 1 94.44 110 ARG B C 1
ATOM 3918 O O . ARG B 1 110 ? 19.781 -17.5 -2.32 1 94.44 110 ARG B O 1
ATOM 3925 N N . ASN B 1 111 ? 21.281 -19.016 -2.361 1 95.56 111 ASN B N 1
ATOM 3926 C CA . ASN B 1 111 ? 20.359 -20.094 -2.693 1 95.56 111 ASN B CA 1
ATOM 3927 C C . ASN B 1 111 ? 19.125 -20.078 -1.799 1 95.56 111 ASN B C 1
ATOM 3929 O O . ASN B 1 111 ? 19.234 -19.938 -0.581 1 95.56 111 ASN B O 1
ATOM 3933 N N . VAL B 1 112 ? 17.984 -20.188 -2.479 1 96.38 112 VAL B N 1
ATOM 3934 C CA . VAL B 1 112 ? 16.719 -20.25 -1.758 1 96.38 112 VAL B CA 1
ATOM 3935 C C . VAL B 1 112 ? 16.016 -21.562 -2.084 1 96.38 112 VAL B C 1
ATOM 3937 O O . VAL B 1 112 ? 16.422 -22.281 -3.006 1 96.38 112 VAL B O 1
ATOM 3940 N N . ARG B 1 113 ? 15.008 -21.953 -1.264 1 92.06 113 ARG B N 1
ATOM 3941 C CA . ARG B 1 113 ? 14.242 -23.172 -1.505 1 92.06 113 ARG B CA 1
ATOM 3942 C C . ARG B 1 113 ? 12.883 -22.844 -2.117 1 92.06 113 ARG B C 1
ATOM 3944 O O . ARG B 1 113 ? 12.117 -22.062 -1.56 1 92.06 113 ARG B O 1
ATOM 3951 N N . GLY B 1 114 ? 12.57 -23.453 -3.229 1 93.56 114 GLY B N 1
ATOM 3952 C CA . GLY B 1 114 ? 11.32 -23.281 -3.953 1 93.56 114 GLY B CA 1
ATOM 3953 C C . GLY B 1 114 ? 11.461 -23.484 -5.449 1 93.56 114 GLY B C 1
ATOM 3954 O O . GLY B 1 114 ? 12.578 -23.547 -5.969 1 93.56 114 GLY B O 1
ATOM 3955 N N . VAL B 1 115 ? 10.359 -23.625 -6.105 1 95.94 115 VAL B N 1
ATOM 3956 C CA . VAL B 1 115 ? 10.352 -23.734 -7.559 1 95.94 115 VAL B CA 1
ATOM 3957 C C . VAL B 1 115 ? 11 -22.5 -8.18 1 95.94 115 VAL B C 1
ATOM 3959 O O . VAL B 1 115 ? 10.719 -21.359 -7.762 1 95.94 115 VAL B O 1
ATOM 3962 N N . GLY B 1 116 ? 11.953 -22.688 -9.07 1 97.25 116 GLY B N 1
ATOM 3963 C CA . GLY B 1 116 ? 12.57 -21.562 -9.758 1 97.25 116 GLY B CA 1
ATOM 3964 C C . GLY B 1 116 ? 11.633 -20.875 -10.727 1 97.25 116 GLY B C 1
ATOM 3965 O O . GLY B 1 116 ? 10.914 -21.531 -11.484 1 97.25 116 GLY B O 1
ATOM 3966 N N . TRP B 1 117 ? 11.617 -19.578 -10.625 1 98.5 117 TRP B N 1
ATOM 3967 C CA . TRP B 1 117 ? 10.797 -18.75 -11.508 1 98.5 117 TRP B CA 1
ATOM 3968 C C . TRP B 1 117 ? 11.617 -17.625 -12.102 1 98.5 117 TRP B C 1
ATOM 3970 O O . TRP B 1 117 ? 12.359 -16.938 -11.391 1 98.5 117 TRP B O 1
ATOM 3980 N N . ASP B 1 118 ? 11.484 -17.438 -13.375 1 98 118 ASP B N 1
ATOM 3981 C CA . ASP B 1 118 ? 11.969 -16.203 -13.969 1 98 118 ASP B CA 1
ATOM 3982 C C . ASP B 1 118 ? 11.031 -15.039 -13.656 1 98 118 ASP B C 1
ATOM 3984 O O . ASP B 1 118 ? 10.703 -14.797 -12.492 1 98 118 ASP B O 1
ATOM 3988 N N . VAL B 1 119 ? 10.562 -14.328 -14.672 1 98.44 119 VAL B N 1
ATOM 3989 C CA . VAL B 1 119 ? 9.789 -13.125 -14.375 1 98.44 119 VAL B CA 1
ATOM 3990 C C . VAL B 1 119 ? 8.328 -13.344 -14.773 1 98.44 119 VAL B C 1
ATOM 3992 O O . VAL B 1 119 ? 7.551 -12.391 -14.844 1 98.44 119 VAL B O 1
ATOM 3995 N N . SER B 1 120 ? 7.863 -14.617 -15.039 1 98.75 120 SER B N 1
ATOM 3996 C CA . SER B 1 120 ? 6.586 -14.766 -15.727 1 98.75 120 SER B CA 1
ATOM 3997 C C . SER B 1 120 ? 5.637 -15.664 -14.93 1 98.75 120 SER B C 1
ATOM 3999 O O . SER B 1 120 ? 4.699 -16.234 -15.492 1 98.75 120 SER B O 1
ATOM 4001 N N . ALA B 1 121 ? 5.91 -15.906 -13.656 1 98.75 121 ALA B N 1
ATOM 4002 C CA . ALA B 1 121 ? 4.926 -16.578 -12.812 1 98.75 121 ALA B CA 1
ATOM 4003 C C . ALA B 1 121 ? 3.836 -15.609 -12.367 1 98.75 121 ALA B C 1
ATOM 4005 O O . ALA B 1 121 ? 3.559 -15.484 -11.172 1 98.75 121 ALA B O 1
ATOM 4006 N N . ILE B 1 122 ? 3.309 -14.953 -13.312 1 98.75 122 ILE B N 1
ATOM 4007 C CA . ILE B 1 122 ? 2.291 -13.922 -13.148 1 98.75 122 ILE B CA 1
ATOM 4008 C C . ILE B 1 122 ? 1.442 -13.82 -14.414 1 98.75 122 ILE B C 1
ATOM 4010 O O . ILE B 1 122 ? 1.895 -14.188 -15.5 1 98.75 122 ILE B O 1
ATOM 4014 N N . GLY B 1 123 ? 0.203 -13.406 -14.281 1 98.69 123 GLY B N 1
ATOM 4015 C CA . GLY B 1 123 ? -0.698 -13.188 -15.398 1 98.69 123 GLY B CA 1
ATOM 4016 C C . GLY B 1 123 ? -1.902 -12.336 -15.047 1 98.69 123 GLY B C 1
ATOM 4017 O O . GLY B 1 123 ? -2.213 -12.156 -13.867 1 98.69 123 GLY B O 1
ATOM 4018 N N . ASN B 1 124 ? -2.498 -11.742 -16.062 1 98.62 124 ASN B N 1
ATOM 4019 C CA . ASN B 1 124 ? -3.686 -10.906 -15.922 1 98.62 124 ASN B CA 1
ATOM 4020 C C . ASN B 1 124 ? -4.879 -11.5 -16.672 1 98.62 124 ASN B C 1
ATOM 4022 O O . ASN B 1 124 ? -4.797 -11.758 -17.859 1 98.62 124 ASN B O 1
ATOM 4026 N N . ALA B 1 125 ? -5.957 -11.711 -15.953 1 98.75 125 ALA B N 1
ATOM 4027 C CA . ALA B 1 125 ? -7.121 -12.336 -16.578 1 98.75 125 ALA B CA 1
ATOM 4028 C C . ALA B 1 125 ? -8.414 -11.656 -16.141 1 98.75 125 ALA B C 1
ATOM 4030 O O . ALA B 1 125 ? -8.43 -10.922 -15.141 1 98.75 125 ALA B O 1
ATOM 4031 N N . VAL B 1 126 ? -9.453 -11.852 -16.938 1 98.75 126 VAL B N 1
ATOM 4032 C CA . VAL B 1 126 ? -10.812 -11.484 -16.562 1 98.75 126 VAL B CA 1
ATOM 4033 C C . VAL B 1 126 ? -11.516 -12.68 -15.93 1 98.75 126 VAL B C 1
ATOM 4035 O O . VAL B 1 126 ? -11.781 -13.68 -16.594 1 98.75 126 VAL B O 1
ATOM 4038 N N . TRP B 1 127 ? -11.844 -12.555 -14.68 1 98.94 127 TRP B N 1
ATOM 4039 C CA . TRP B 1 127 ? -12.492 -13.625 -13.93 1 98.94 127 TRP B CA 1
ATOM 4040 C C . TRP B 1 127 ? -13.992 -13.375 -13.805 1 98.94 127 TRP B C 1
ATOM 4042 O O . TRP B 1 127 ? -14.414 -12.266 -13.477 1 98.94 127 TRP B O 1
ATOM 4052 N N . GLY B 1 128 ? -14.766 -14.359 -14.102 1 98.94 128 GLY B N 1
ATOM 4053 C CA . GLY B 1 128 ? -16.203 -14.25 -14.016 1 98.94 128 GLY B CA 1
ATOM 4054 C C . GLY B 1 128 ? -16.828 -15.18 -12.992 1 98.94 128 GLY B C 1
ATOM 4055 O O . GLY B 1 128 ? -16.469 -16.359 -12.922 1 98.94 128 GLY B O 1
ATOM 4056 N N . GLY B 1 129 ? -17.688 -14.695 -12.203 1 98.88 129 GLY B N 1
ATOM 4057 C CA . GLY B 1 129 ? -18.359 -15.508 -11.195 1 98.88 129 GLY B CA 1
ATOM 4058 C C . GLY B 1 129 ? -19.156 -14.688 -10.203 1 98.88 129 GLY B C 1
ATOM 4059 O O . GLY B 1 129 ? -19.5 -13.531 -10.477 1 98.88 129 GLY B O 1
ATOM 4060 N N . ALA B 1 130 ? -19.516 -15.328 -9.117 1 98.88 130 ALA B N 1
ATOM 4061 C CA . ALA B 1 130 ? -20.297 -14.68 -8.055 1 98.88 130 ALA B CA 1
ATOM 4062 C C . ALA B 1 130 ? -19.359 -14.078 -7 1 98.88 130 ALA B C 1
ATOM 4064 O O . ALA B 1 130 ? -18.344 -14.672 -6.656 1 98.88 130 ALA B O 1
ATOM 4065 N N . LYS B 1 131 ? -19.734 -12.922 -6.477 1 98.88 131 LYS B N 1
ATOM 4066 C CA . LYS B 1 131 ? -18.969 -12.383 -5.363 1 98.88 131 LYS B CA 1
ATOM 4067 C C . LYS B 1 131 ? -19.125 -13.234 -4.109 1 98.88 131 LYS B C 1
ATOM 4069 O O . LYS B 1 131 ? -20.234 -13.703 -3.809 1 98.88 131 LYS B O 1
ATOM 4074 N N . LEU B 1 132 ? -18.078 -13.469 -3.449 1 98.88 132 LEU B N 1
ATOM 4075 C CA . LEU B 1 132 ? -18.109 -14.219 -2.201 1 98.88 132 LEU B CA 1
ATOM 4076 C C . LEU B 1 132 ? -19.047 -13.57 -1.197 1 98.88 132 LEU B C 1
ATOM 4078 O O . LEU B 1 132 ? -19.719 -14.266 -0.426 1 98.88 132 LEU B O 1
ATOM 4082 N N . ALA B 1 133 ? -19.078 -12.211 -1.194 1 98.56 133 ALA B N 1
ATOM 4083 C CA . ALA B 1 133 ? -19.969 -11.477 -0.296 1 98.56 133 ALA B CA 1
ATOM 4084 C C . ALA B 1 133 ? -21.422 -11.898 -0.508 1 98.56 133 ALA B C 1
ATOM 4086 O O . ALA B 1 133 ? -22.172 -12.062 0.456 1 98.56 133 ALA B O 1
ATOM 4087 N N . ASP B 1 134 ? -21.844 -12.055 -1.757 1 98.38 134 ASP B N 1
ATOM 4088 C CA . ASP B 1 134 ? -23.188 -12.492 -2.08 1 98.38 134 ASP B CA 1
ATOM 4089 C C . ASP B 1 134 ? -23.438 -13.93 -1.605 1 98.38 134 ASP B C 1
ATOM 4091 O O . ASP B 1 134 ? -24.516 -14.25 -1.115 1 98.38 134 ASP B O 1
ATOM 4095 N N . VAL B 1 135 ? -22.484 -14.742 -1.725 1 98.5 135 VAL B N 1
ATOM 4096 C CA . VAL B 1 135 ? -22.578 -16.141 -1.332 1 98.5 135 VAL B CA 1
ATOM 4097 C C . VAL B 1 135 ? -22.734 -16.25 0.184 1 98.5 135 VAL B C 1
ATOM 4099 O O . VAL B 1 135 ? -23.547 -17.016 0.683 1 98.5 135 VAL B O 1
ATOM 4102 N N . LEU B 1 136 ? -21.906 -15.492 0.913 1 98.25 136 LEU B N 1
ATOM 4103 C CA . LEU B 1 136 ? -21.938 -15.531 2.371 1 98.25 136 LEU B CA 1
ATOM 4104 C C . LEU B 1 136 ? -23.266 -15 2.908 1 98.25 136 LEU B C 1
ATOM 4106 O O . LEU B 1 136 ? -23.719 -15.43 3.969 1 98.25 136 LEU B O 1
ATOM 4110 N N . GLU B 1 137 ? -23.875 -14.109 2.16 1 97.12 137 GLU B N 1
ATOM 4111 C CA . GLU B 1 137 ? -25.203 -13.617 2.543 1 97.12 137 GLU B CA 1
ATOM 4112 C C . GLU B 1 137 ? -26.219 -14.75 2.551 1 97.12 137 GLU B C 1
ATOM 4114 O O . GLU B 1 137 ? -27.172 -14.734 3.34 1 97.12 137 GLU B O 1
ATOM 4119 N N . LEU B 1 138 ? -26.094 -15.734 1.694 1 95.88 138 LEU B N 1
ATOM 4120 C CA . LEU B 1 138 ? -27 -16.859 1.62 1 95.88 138 LEU B CA 1
ATOM 4121 C C . LEU B 1 138 ? -27.031 -17.641 2.938 1 95.88 138 LEU B C 1
ATOM 4123 O O . LEU B 1 138 ? -28 -18.312 3.244 1 95.88 138 LEU B O 1
ATOM 4127 N N . VAL B 1 139 ? -25.922 -17.531 3.639 1 95.88 139 VAL B N 1
ATOM 4128 C CA . VAL B 1 139 ? -25.859 -18.297 4.883 1 95.88 139 VAL B 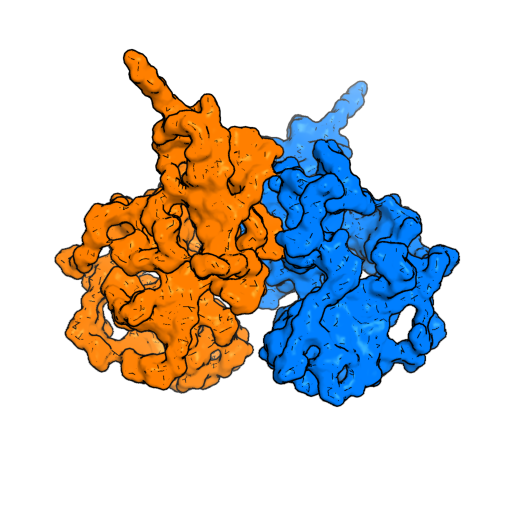CA 1
ATOM 4129 C C . VAL B 1 139 ? -25.984 -17.344 6.074 1 95.88 139 VAL B C 1
ATOM 4131 O O . VAL B 1 139 ? -25.625 -17.703 7.199 1 95.88 139 VAL B O 1
ATOM 4134 N N . GLY B 1 140 ? -26.312 -16.141 5.84 1 95.44 140 GLY B N 1
ATOM 4135 C CA . GLY B 1 140 ? -26.734 -15.242 6.906 1 95.44 140 GLY B CA 1
ATOM 4136 C C . GLY B 1 140 ? -25.625 -14.32 7.367 1 95.44 140 GLY B C 1
ATOM 4137 O O . GLY B 1 140 ? -25.734 -13.688 8.422 1 95.44 140 GLY B O 1
ATOM 4138 N N . ILE B 1 141 ? -24.578 -14.211 6.695 1 97.12 141 ILE B N 1
ATOM 4139 C CA . ILE B 1 141 ? -23.516 -13.273 7.062 1 97.12 141 ILE B CA 1
ATOM 4140 C C . ILE B 1 141 ? -23.672 -11.977 6.262 1 97.12 141 ILE B C 1
ATOM 4142 O O . ILE B 1 141 ? -23.484 -11.969 5.043 1 97.12 141 ILE B O 1
ATOM 4146 N N . PRO B 1 142 ? -23.984 -10.906 6.934 1 96.06 142 PRO B N 1
ATOM 4147 C CA . PRO B 1 142 ? -24.188 -9.648 6.215 1 96.06 142 PRO B CA 1
ATOM 4148 C C . PRO B 1 142 ? -22.906 -9.125 5.566 1 96.06 142 PRO B C 1
ATOM 4150 O O . PRO B 1 142 ? -21.797 -9.445 6.027 1 96.06 142 PRO B O 1
ATOM 4153 N N . LYS B 1 143 ? -23.062 -8.328 4.535 1 95.62 143 LYS B N 1
ATOM 4154 C CA . LYS B 1 143 ? -21.922 -7.625 3.945 1 95.62 143 LYS B CA 1
ATOM 4155 C C . LYS B 1 143 ? -21.25 -6.719 4.965 1 95.62 143 LYS B C 1
ATOM 4157 O O . LYS B 1 143 ? -21.891 -6.25 5.91 1 95.62 143 LYS B O 1
ATOM 4162 N N . LEU B 1 144 ? -19.984 -6.57 4.785 1 92.81 144 LEU B N 1
ATOM 4163 C CA . LEU B 1 144 ? -19.172 -5.676 5.598 1 92.81 144 LEU B CA 1
ATOM 4164 C C . LEU B 1 144 ? -19.203 -6.094 7.062 1 92.81 144 LEU B C 1
ATOM 4166 O O . LEU B 1 144 ? -19.422 -5.262 7.949 1 92.81 144 LEU B O 1
ATOM 4170 N N . THR B 1 145 ? -19.031 -7.391 7.312 1 94.81 145 THR B N 1
ATOM 4171 C CA . THR B 1 145 ? -18.938 -7.969 8.648 1 94.81 145 THR B CA 1
ATOM 4172 C C . THR B 1 145 ? -17.484 -8.312 8.984 1 94.81 145 THR B C 1
ATOM 4174 O O . THR B 1 145 ? -16.844 -9.086 8.273 1 94.81 145 THR B O 1
ATOM 4177 N N . ALA B 1 146 ? -17.031 -7.754 10.062 1 92.31 146 ALA B N 1
ATOM 4178 C CA . ALA B 1 146 ? -15.648 -8.023 10.453 1 92.31 146 ALA B CA 1
ATOM 4179 C C . ALA B 1 146 ? -15.57 -9.203 11.422 1 92.31 146 ALA B C 1
ATOM 4181 O O . ALA B 1 146 ? -14.562 -9.906 11.469 1 92.31 146 ALA B O 1
ATOM 4182 N N . SER B 1 147 ? -16.578 -9.375 12.203 1 95 147 SER B N 1
ATOM 4183 C CA . SER B 1 147 ? -16.703 -10.469 13.156 1 95 147 SER B CA 1
ATOM 4184 C C . SER B 1 147 ? -18.156 -10.805 13.43 1 95 147 SER B C 1
ATOM 4186 O O . SER B 1 147 ? -19.031 -9.945 13.312 1 95 147 SER B O 1
ATOM 4188 N N . THR B 1 148 ? -18.438 -12.039 13.703 1 96 148 THR B N 1
ATOM 4189 C CA . THR B 1 148 ? -19.797 -12.453 14.016 1 96 148 THR B CA 1
ATOM 4190 C C . THR B 1 148 ? -19.953 -12.727 15.508 1 96 148 THR B C 1
ATOM 4192 O O . THR B 1 148 ? -18.969 -12.836 16.234 1 96 148 THR B O 1
ATOM 4195 N N . ASN B 1 149 ? -21.172 -12.859 15.938 1 94.56 149 ASN B N 1
ATOM 4196 C CA . ASN B 1 149 ? -21.453 -13.18 17.328 1 94.56 149 ASN B CA 1
ATOM 4197 C C . ASN B 1 149 ? -20.938 -14.57 17.703 1 94.56 149 ASN B C 1
ATOM 4199 O O . ASN B 1 149 ? -20.703 -14.852 18.875 1 94.56 149 ASN B O 1
ATOM 4203 N N . LEU B 1 150 ? -20.734 -15.406 16.703 1 95.56 150 LEU B N 1
ATOM 4204 C CA . LEU B 1 150 ? -20.234 -16.75 16.938 1 95.56 150 LEU B CA 1
ATOM 4205 C C . LEU B 1 150 ? -18.703 -16.766 17 1 95.56 150 LEU B C 1
ATOM 4207 O O . LEU B 1 150 ? -18.094 -17.828 17.188 1 95.56 150 LEU B O 1
ATOM 4211 N N . GLY B 1 151 ? -18.078 -15.609 16.766 1 95.88 151 GLY B N 1
ATOM 4212 C CA . GLY B 1 151 ? -16.641 -15.469 16.906 1 95.88 151 GLY B CA 1
ATOM 4213 C C . GLY B 1 151 ? -15.891 -15.633 15.594 1 95.88 151 GLY B C 1
ATOM 4214 O O . GLY B 1 151 ? -14.664 -15.727 15.586 1 95.88 151 GLY B O 1
ATOM 4215 N N . ALA B 1 152 ? -16.641 -15.672 14.5 1 97.06 152 ALA B N 1
ATOM 4216 C CA . ALA B 1 152 ? -16 -15.844 13.195 1 97.06 152 ALA B CA 1
ATOM 4217 C C . ALA B 1 152 ? -15.25 -14.586 12.781 1 97.06 152 ALA B C 1
ATOM 4219 O O . ALA B 1 152 ? -15.758 -13.469 12.914 1 97.06 152 ALA B O 1
ATOM 4220 N N . ARG B 1 153 ? -13.977 -14.789 12.281 1 97.12 153 ARG B N 1
ATOM 4221 C CA . ARG B 1 153 ? -13.172 -13.656 11.828 1 97.12 153 ARG B CA 1
ATOM 4222 C C . ARG B 1 153 ? -12.461 -13.977 10.516 1 97.12 153 ARG B C 1
ATOM 4224 O O . ARG B 1 153 ? -11.844 -13.102 9.914 1 97.12 153 ARG B O 1
ATOM 4231 N N . HIS B 1 154 ? -12.57 -15.242 10.078 1 98.31 154 HIS B N 1
ATOM 4232 C CA . HIS B 1 154 ? -11.898 -15.672 8.852 1 98.31 154 HIS B CA 1
ATOM 4233 C C . HIS B 1 154 ? -12.805 -16.562 8.016 1 98.31 154 HIS B C 1
ATOM 4235 O O . HIS B 1 154 ? -13.773 -17.125 8.523 1 98.31 154 HIS B O 1
ATOM 4241 N N . VAL B 1 155 ? -12.516 -16.625 6.766 1 98.88 155 VAL B N 1
ATOM 4242 C CA . VAL B 1 155 ? -13.109 -17.578 5.836 1 98.88 155 VAL B CA 1
ATOM 4243 C C . VAL B 1 155 ? -12.023 -18.453 5.223 1 98.88 155 VAL B C 1
ATOM 4245 O O . VAL B 1 155 ? -11.102 -17.953 4.574 1 98.88 155 VAL B O 1
ATOM 4248 N N . GLU B 1 156 ? -12.125 -19.719 5.426 1 98.88 156 GLU B N 1
ATOM 4249 C CA . GLU B 1 156 ? -11.141 -20.688 4.918 1 98.88 156 GLU B CA 1
ATOM 4250 C C . GLU B 1 156 ? -11.648 -21.375 3.656 1 98.88 156 GLU B C 1
ATOM 4252 O O . GLU B 1 156 ? -12.82 -21.75 3.576 1 98.88 156 GLU B O 1
ATOM 4257 N N . PHE B 1 157 ? -10.836 -21.516 2.725 1 98.94 157 PHE B N 1
ATOM 4258 C CA . PHE B 1 157 ? -11.086 -22.234 1.484 1 98.94 157 PHE B CA 1
ATOM 4259 C C . PHE B 1 157 ? -10.312 -23.547 1.459 1 98.94 157 PHE B C 1
ATOM 4261 O O . PHE B 1 157 ? -9.102 -23.562 1.671 1 98.94 157 PHE B O 1
ATOM 4268 N N . VAL B 1 158 ? -11.016 -24.594 1.184 1 98.75 158 VAL B N 1
ATOM 4269 C CA . VAL B 1 158 ? -10.398 -25.922 1.133 1 98.75 158 VAL B CA 1
ATOM 4270 C C . VAL B 1 158 ? -10.508 -26.484 -0.279 1 98.75 158 VAL B C 1
ATOM 4272 O O . VAL B 1 158 ? -11.594 -26.5 -0.867 1 98.75 158 VAL B O 1
ATOM 4275 N N . SER B 1 159 ? -9.422 -26.969 -0.784 1 98.62 159 SER B N 1
ATOM 4276 C CA . SER B 1 159 ? -9.359 -27.531 -2.127 1 98.62 159 SER B CA 1
ATOM 4277 C C . SER B 1 159 ? -9.648 -29.031 -2.105 1 98.62 159 SER B C 1
ATOM 4279 O O . SER B 1 159 ? -9.633 -29.656 -1.045 1 98.62 159 SER B O 1
ATOM 4281 N N . VAL B 1 160 ? -9.906 -29.578 -3.309 1 98.19 160 VAL B N 1
ATOM 4282 C CA . VAL B 1 160 ? -10.07 -31 -3.508 1 98.19 160 VAL B CA 1
ATOM 4283 C C . VAL B 1 160 ? -8.703 -31.656 -3.697 1 98.19 160 VAL B C 1
ATOM 4285 O O . VAL B 1 160 ? -8.555 -32.875 -3.51 1 98.19 160 VAL B O 1
ATOM 4288 N N . ASP B 1 161 ? -7.711 -30.891 -4.059 1 97.88 161 ASP B N 1
ATOM 4289 C CA . ASP B 1 161 ? -6.41 -31.438 -4.426 1 97.88 161 ASP B CA 1
ATOM 4290 C C . ASP B 1 161 ? -5.73 -32.094 -3.227 1 97.88 161 ASP B C 1
ATOM 4292 O O . ASP B 1 161 ? -6.266 -32.094 -2.117 1 97.88 161 ASP B O 1
ATOM 4296 N N . ARG B 1 162 ? -4.672 -32.812 -3.471 1 96.69 162 ARG B N 1
ATOM 4297 C CA . ARG B 1 162 ? -3.854 -33.469 -2.469 1 96.69 162 ARG B CA 1
ATOM 4298 C C . ARG B 1 162 ? -2.402 -33.031 -2.549 1 96.69 162 ARG B C 1
ATOM 4300 O O . ARG B 1 162 ? -1.761 -33.156 -3.594 1 96.69 162 ARG B O 1
ATOM 4307 N N . CYS B 1 163 ? -1.914 -32.562 -1.437 1 96.19 163 CYS B N 1
ATOM 4308 C CA . CYS B 1 163 ? -0.575 -31.984 -1.412 1 96.19 163 CYS B CA 1
ATOM 4309 C C . CYS B 1 163 ? 0.331 -32.75 -0.453 1 96.19 163 CYS B C 1
ATOM 4311 O O . CYS B 1 163 ? -0.081 -33.094 0.657 1 96.19 163 CYS B O 1
ATOM 4313 N N . LYS B 1 164 ? 1.517 -32.969 -0.871 1 95.5 164 LYS B N 1
ATOM 4314 C CA . LYS B 1 164 ? 2.5 -33.625 -0.02 1 95.5 164 LYS B CA 1
ATOM 4315 C C . LYS B 1 164 ? 2.748 -32.844 1.258 1 95.5 164 LYS B C 1
ATOM 4317 O O . LYS B 1 164 ? 2.875 -33.406 2.34 1 95.5 164 LYS B O 1
ATOM 4322 N N . GLU B 1 165 ? 2.828 -31.5 1.134 1 95.56 165 GLU B N 1
ATOM 4323 C CA . GLU B 1 165 ? 3.105 -30.625 2.266 1 95.56 165 GLU B CA 1
ATOM 4324 C C . GLU B 1 165 ? 2.004 -30.703 3.318 1 95.56 165 GLU B C 1
ATOM 4326 O O . GLU B 1 165 ? 2.234 -30.422 4.492 1 95.56 165 GLU B O 1
ATOM 4331 N N . GLU B 1 166 ? 0.833 -31.141 2.859 1 96.69 166 GLU B N 1
ATOM 4332 C CA . GLU B 1 166 ? -0.305 -31.328 3.754 1 96.69 166 GLU B CA 1
ATOM 4333 C C . GLU B 1 166 ? -0.475 -32.781 4.133 1 96.69 166 GLU B C 1
ATOM 4335 O O . GLU B 1 166 ? -1.586 -33.25 4.426 1 96.69 166 GLU B O 1
ATOM 4340 N N . ASN B 1 167 ? 0.548 -33.562 4.09 1 95.94 167 ASN B N 1
ATOM 4341 C CA . ASN B 1 167 ? 0.542 -35 4.375 1 95.94 167 ASN B CA 1
ATOM 4342 C C . ASN B 1 167 ? -0.537 -35.719 3.578 1 95.94 167 ASN B C 1
ATOM 4344 O O . ASN B 1 167 ? -1.311 -36.5 4.137 1 95.94 167 ASN B O 1
ATOM 4348 N N . GLY B 1 168 ? -0.649 -35.312 2.365 1 95.25 168 GLY B N 1
ATOM 4349 C CA . GLY B 1 168 ? -1.634 -35.938 1.49 1 95.25 168 GLY B CA 1
ATOM 4350 C C . GLY B 1 168 ? -3.016 -35.312 1.625 1 95.25 168 GLY B C 1
ATOM 4351 O O . GLY B 1 168 ? -3.977 -35.812 1.027 1 95.25 168 GLY B O 1
ATOM 4352 N N . GLY B 1 169 ? -3.123 -34.312 2.408 1 96.19 169 GLY B N 1
ATOM 4353 C CA . GLY B 1 169 ? -4.379 -33.594 2.562 1 96.19 169 GLY B CA 1
ATOM 4354 C C . GLY B 1 169 ? -4.527 -32.438 1.586 1 96.19 169 GLY B C 1
ATOM 4355 O O . GLY B 1 169 ? -3.66 -32.219 0.739 1 96.19 169 GLY B O 1
ATOM 4356 N N . PRO B 1 170 ? -5.613 -31.75 1.725 1 97.56 170 PRO B N 1
ATOM 4357 C CA . PRO B 1 170 ? -5.941 -30.688 0.762 1 97.56 170 PRO B CA 1
ATOM 4358 C C . PRO B 1 170 ? -5.203 -29.391 1.043 1 97.56 170 PRO B C 1
ATOM 4360 O O . PRO B 1 170 ? -4.852 -29.109 2.191 1 97.56 170 PRO B O 1
ATOM 4363 N N . TYR B 1 171 ? -5.012 -28.672 -0.05 1 98.44 171 TYR B N 1
ATOM 4364 C CA . TYR B 1 171 ? -4.582 -27.297 0.055 1 98.44 171 TYR B CA 1
ATOM 4365 C C . TYR B 1 171 ? -5.621 -26.453 0.784 1 98.44 171 TYR B C 1
ATOM 4367 O O . TYR B 1 171 ? -6.82 -26.578 0.532 1 98.44 171 TYR B O 1
ATOM 4375 N N . LYS B 1 172 ? -5.137 -25.547 1.74 1 98.19 172 LYS B N 1
ATOM 4376 C CA . LYS B 1 172 ? -6.023 -24.656 2.496 1 98.19 172 LYS B CA 1
ATOM 4377 C C . LYS B 1 172 ? -5.438 -23.25 2.596 1 98.19 172 LYS B C 1
ATOM 4379 O O . LYS B 1 172 ? -4.223 -23.094 2.734 1 98.19 172 LYS B O 1
ATOM 4384 N N . ALA B 1 173 ? -6.305 -22.266 2.562 1 98.56 173 ALA B N 1
ATOM 4385 C CA . ALA B 1 173 ? -5.945 -20.859 2.811 1 98.56 173 ALA B CA 1
ATOM 4386 C C . ALA B 1 173 ? -7.148 -20.062 3.297 1 98.56 173 ALA B C 1
ATOM 4388 O O . ALA B 1 173 ? -8.289 -20.5 3.156 1 98.56 173 ALA B O 1
ATOM 4389 N N . SER B 1 174 ? -6.926 -18.969 3.908 1 98.75 174 SER B N 1
ATOM 4390 C CA . SER B 1 174 ? -8.047 -18.172 4.395 1 98.75 174 SER B CA 1
ATOM 4391 C C . SER B 1 174 ? -7.797 -16.672 4.191 1 98.75 174 SER B C 1
ATOM 4393 O O . SER B 1 174 ? -6.66 -16.266 3.951 1 98.75 174 SER B O 1
ATOM 4395 N N . ILE B 1 175 ? -8.805 -15.93 4.16 1 98.5 175 ILE B N 1
ATOM 4396 C CA . ILE B 1 175 ? -8.797 -14.469 4.227 1 98.5 175 ILE B CA 1
ATOM 4397 C C . ILE B 1 175 ? -9.664 -14 5.395 1 98.5 175 ILE B C 1
ATOM 4399 O O . ILE B 1 175 ? -10.391 -14.797 5.988 1 98.5 175 ILE B O 1
ATOM 4403 N N . THR B 1 176 ? -9.516 -12.773 5.773 1 97.19 176 THR B N 1
ATOM 4404 C CA . THR B 1 176 ? -10.32 -12.242 6.875 1 97.19 176 THR B CA 1
ATOM 4405 C C . THR B 1 176 ? -11.789 -12.172 6.484 1 97.19 176 THR B C 1
ATOM 4407 O O . THR B 1 176 ? -12.117 -12.008 5.305 1 97.19 176 THR B O 1
ATOM 4410 N N . LEU B 1 177 ? -12.641 -12.305 7.449 1 98 177 LEU B N 1
ATOM 4411 C CA . LEU B 1 177 ? -14.07 -12.172 7.211 1 98 177 LEU B CA 1
ATOM 4412 C C . LEU B 1 177 ? -14.406 -10.789 6.648 1 98 177 LEU B C 1
ATOM 4414 O O . LEU B 1 177 ? -15.273 -10.664 5.789 1 98 177 LEU B O 1
ATOM 4418 N N . SER B 1 178 ? -13.727 -9.773 7.133 1 95.44 178 SER B N 1
ATOM 4419 C CA . SER B 1 178 ? -13.93 -8.414 6.652 1 95.44 178 SER B CA 1
ATOM 4420 C C . SER B 1 178 ? -13.688 -8.312 5.148 1 95.44 178 SER B C 1
ATOM 4422 O O . SER B 1 178 ? -14.453 -7.668 4.434 1 95.44 178 SER B O 1
ATOM 4424 N N . GLN B 1 179 ? -12.672 -8.938 4.672 1 96.81 179 GLN B N 1
ATOM 4425 C CA . GLN B 1 179 ? -12.383 -8.938 3.24 1 96.81 179 GLN B CA 1
ATOM 4426 C C . GLN B 1 179 ? -13.406 -9.773 2.473 1 96.81 179 GLN B C 1
ATOM 4428 O O . GLN B 1 179 ? -13.875 -9.367 1.406 1 96.81 179 GLN B O 1
ATOM 4433 N N . ALA B 1 180 ? -13.766 -10.859 3.018 1 98.69 180 ALA B N 1
ATOM 4434 C CA . ALA B 1 180 ? -14.664 -11.805 2.363 1 98.69 180 ALA B CA 1
ATOM 4435 C C . ALA B 1 180 ? -16.062 -11.211 2.18 1 98.69 180 ALA B C 1
ATOM 4437 O O . ALA B 1 180 ? -16.75 -11.523 1.208 1 98.69 180 ALA B O 1
ATOM 4438 N N . THR B 1 181 ? -16.438 -10.352 3.102 1 97.94 181 THR B N 1
ATOM 4439 C CA . THR B 1 181 ? -17.797 -9.836 3.092 1 97.94 181 THR B CA 1
ATOM 4440 C C . THR B 1 181 ? -17.844 -8.438 2.473 1 97.94 181 THR B C 1
ATOM 4442 O O . THR B 1 181 ? -18.891 -7.781 2.482 1 97.94 181 THR B O 1
ATOM 4445 N N . ASN B 1 182 ? -16.75 -7.98 1.994 1 95.69 182 ASN B N 1
ATOM 4446 C CA . ASN B 1 182 ? -16.672 -6.664 1.37 1 95.69 182 ASN B CA 1
ATOM 4447 C C . ASN B 1 182 ? -16.891 -6.746 -0.138 1 95.69 182 ASN B C 1
ATOM 4449 O O . ASN B 1 182 ? -16.016 -7.215 -0.868 1 95.69 182 ASN B O 1
ATOM 4453 N N . PRO B 1 183 ? -18.016 -6.238 -0.62 1 95.56 183 PRO B N 1
ATOM 4454 C CA . PRO B 1 183 ? -18.234 -6.301 -2.064 1 95.56 183 PRO B CA 1
ATOM 4455 C C . PRO B 1 183 ? -17.156 -5.578 -2.865 1 95.56 183 PRO B C 1
ATOM 4457 O O . PRO B 1 183 ? -16.875 -5.961 -4 1 95.56 183 PRO B O 1
ATOM 4460 N N . GLU B 1 184 ? -16.516 -4.605 -2.283 1 92.56 184 GLU B N 1
ATOM 4461 C CA . GLU B 1 184 ? -15.523 -3.801 -2.992 1 92.56 184 GLU B CA 1
ATOM 4462 C C . GLU B 1 184 ? -14.18 -4.52 -3.062 1 92.56 184 GLU B C 1
ATOM 4464 O O . GLU B 1 184 ? -13.297 -4.121 -3.824 1 92.56 184 GLU B O 1
ATOM 4469 N N . ALA B 1 185 ? -14.078 -5.598 -2.264 1 96.69 185 ALA B N 1
ATOM 4470 C CA . ALA B 1 185 ? -12.859 -6.398 -2.336 1 96.69 185 ALA B CA 1
ATOM 4471 C C . ALA B 1 185 ? -12.867 -7.309 -3.561 1 96.69 185 ALA B C 1
ATOM 4473 O O . ALA B 1 185 ? -11.836 -7.875 -3.93 1 96.69 185 ALA B O 1
ATOM 4474 N N . ASP B 1 186 ? -13.984 -7.531 -4.176 1 98.12 186 ASP B N 1
ATOM 4475 C CA . ASP B 1 186 ? -14.172 -8.219 -5.445 1 98.12 186 ASP B CA 1
ATOM 4476 C C . ASP B 1 186 ? -13.695 -9.672 -5.363 1 98.12 186 ASP B C 1
ATOM 4478 O O . ASP B 1 186 ? -13.133 -10.203 -6.328 1 98.12 186 ASP B O 1
ATOM 4482 N N . VAL B 1 187 ? -13.82 -10.234 -4.145 1 98.88 187 VAL B N 1
ATOM 4483 C CA . VAL B 1 187 ? -13.516 -11.656 -4.051 1 98.88 187 VAL B CA 1
ATOM 4484 C C . VAL B 1 187 ? -14.578 -12.469 -4.785 1 98.88 187 VAL B C 1
ATOM 4486 O O . VAL B 1 187 ? -15.773 -12.305 -4.527 1 98.88 187 VAL B O 1
ATOM 4489 N N . LEU B 1 188 ? -14.117 -13.414 -5.668 1 98.88 188 LEU B N 1
ATOM 4490 C CA . LEU B 1 188 ? -15.062 -14.125 -6.527 1 98.88 188 LEU B CA 1
ATOM 4491 C C . LEU B 1 188 ? -14.984 -15.633 -6.297 1 98.88 188 LEU B C 1
ATOM 4493 O O . LEU B 1 188 ? -13.898 -16.172 -6.09 1 98.88 188 LEU B O 1
ATOM 4497 N N . LEU B 1 189 ? -16.094 -16.203 -6.293 1 98.94 189 LEU B N 1
ATOM 4498 C CA . LEU B 1 189 ? -16.141 -17.594 -6.742 1 98.94 189 LEU B CA 1
ATOM 4499 C C . LEU B 1 189 ? -16.234 -17.672 -8.258 1 98.94 189 LEU B C 1
ATOM 4501 O O . LEU B 1 189 ? -17.312 -17.531 -8.836 1 98.94 189 LEU B O 1
ATOM 4505 N N . ALA B 1 190 ? -15.18 -17.953 -8.844 1 98.94 190 ALA B N 1
ATOM 4506 C CA . ALA B 1 190 ? -15.062 -17.828 -10.297 1 98.94 190 ALA B CA 1
ATOM 4507 C C . ALA B 1 190 ? -15.289 -19.188 -10.977 1 98.94 190 ALA B C 1
ATOM 4509 O O . ALA B 1 190 ? -14.734 -20.203 -10.555 1 98.94 190 ALA B O 1
ATOM 4510 N N . TYR B 1 191 ? -16.109 -19.188 -11.977 1 98.88 191 TYR B N 1
ATOM 4511 C CA . TYR B 1 191 ? -16.312 -20.359 -12.82 1 98.88 191 TYR B CA 1
ATOM 4512 C C . TYR B 1 191 ? -15.961 -20.047 -14.266 1 98.88 191 TYR B C 1
ATOM 4514 O O . TYR B 1 191 ? -16.078 -20.922 -15.141 1 98.88 191 TYR B O 1
ATOM 4522 N N . GLU B 1 192 ? -15.484 -18.812 -14.539 1 98.88 192 GLU B N 1
ATOM 4523 C CA . GLU B 1 192 ? -15.047 -18.406 -15.867 1 98.88 192 GLU B CA 1
ATOM 4524 C C . GLU B 1 192 ? -13.711 -17.672 -15.812 1 98.88 192 GLU B C 1
ATOM 4526 O O . GLU B 1 192 ? -13.391 -17.047 -14.805 1 98.88 192 GLU B O 1
ATOM 4531 N N . MET B 1 193 ? -12.977 -17.828 -16.875 1 98.81 193 MET B N 1
ATOM 4532 C CA . MET B 1 193 ? -11.734 -17.109 -17.141 1 98.81 193 MET B CA 1
ATOM 4533 C C . MET B 1 193 ? -11.68 -16.625 -18.578 1 98.81 193 MET B C 1
ATOM 4535 O O . MET B 1 193 ? -11.812 -17.438 -19.516 1 98.81 193 MET B O 1
ATOM 4539 N N . ASN B 1 194 ? -11.508 -15.305 -18.703 1 98.69 194 ASN B N 1
ATOM 4540 C CA . ASN B 1 194 ? -11.445 -14.672 -20.016 1 98.69 194 ASN B CA 1
ATOM 4541 C C . ASN B 1 194 ? -12.688 -14.992 -20.844 1 98.69 194 ASN B C 1
ATOM 4543 O O . ASN B 1 194 ? -12.578 -15.273 -22.031 1 98.69 194 ASN B O 1
ATOM 4547 N N . GLY B 1 195 ? -13.797 -15.07 -20.25 1 98.38 195 GLY B N 1
ATOM 4548 C CA . GLY B 1 195 ? -15.062 -15.219 -20.938 1 98.38 195 GLY B CA 1
ATOM 4549 C C . GLY B 1 195 ? -15.438 -16.672 -21.203 1 98.38 195 GLY B C 1
ATOM 4550 O O . GLY B 1 195 ? -16.516 -16.953 -21.734 1 98.38 195 GLY B O 1
ATOM 4551 N N . GLU B 1 196 ? -14.602 -17.562 -20.797 1 98.5 196 GLU B N 1
ATOM 4552 C CA . GLU B 1 196 ? -14.844 -19 -21 1 98.5 196 GLU B CA 1
ATOM 4553 C C . GLU B 1 196 ? -14.852 -19.734 -19.656 1 98.5 196 GLU B C 1
ATOM 4555 O O . GLU B 1 196 ? -14.352 -19.234 -18.656 1 98.5 196 GLU B O 1
ATOM 4560 N N . THR B 1 197 ? -15.422 -20.938 -19.75 1 98.31 197 THR B N 1
ATOM 4561 C CA . THR B 1 197 ? -15.391 -21.812 -18.578 1 98.31 197 THR B CA 1
ATOM 4562 C C . THR B 1 197 ? -13.953 -22.109 -18.141 1 98.31 197 THR B C 1
ATOM 4564 O O . THR B 1 197 ? -13.086 -22.328 -19 1 98.31 197 THR B O 1
ATOM 4567 N N . LEU B 1 198 ? -13.711 -22.125 -16.875 1 98.5 198 LEU B N 1
ATOM 4568 C CA . LEU B 1 198 ? -12.391 -22.469 -16.359 1 98.5 198 LEU B CA 1
ATOM 4569 C C . LEU B 1 198 ? -11.914 -23.812 -16.938 1 98.5 198 LEU B C 1
ATOM 4571 O O . LEU B 1 198 ? -12.727 -24.703 -17.172 1 98.5 198 LEU B O 1
ATOM 4575 N N . ASN B 1 199 ? -10.656 -23.938 -17.172 1 98 199 ASN B N 1
ATOM 4576 C CA . ASN B 1 199 ? -10.109 -25.266 -17.469 1 98 199 ASN B CA 1
ATOM 4577 C C . ASN B 1 199 ? -9.578 -25.938 -16.219 1 98 199 ASN B C 1
ATOM 4579 O O . ASN B 1 199 ? -9.602 -25.359 -15.133 1 98 199 ASN B O 1
ATOM 4583 N N . ARG B 1 200 ? -9.102 -27.156 -16.266 1 97.56 200 ARG B N 1
ATOM 4584 C CA . ARG B 1 200 ? -8.711 -27.953 -15.109 1 97.56 200 ARG B CA 1
ATOM 4585 C C . ARG B 1 200 ? -7.504 -27.328 -14.406 1 97.56 200 ARG B C 1
ATOM 4587 O O . ARG B 1 200 ? -7.453 -27.281 -13.172 1 97.56 200 ARG B O 1
ATOM 4594 N N . ASP B 1 201 ? -6.547 -26.75 -15.133 1 97.75 201 ASP B N 1
ATOM 4595 C CA . ASP B 1 201 ? -5.348 -26.156 -14.547 1 97.75 201 ASP B CA 1
ATOM 4596 C C . ASP B 1 201 ? -5.695 -24.969 -13.672 1 97.75 201 ASP B C 1
ATOM 4598 O O . ASP B 1 201 ? -4.988 -24.656 -12.703 1 97.75 201 ASP B O 1
ATOM 4602 N N . HIS B 1 202 ? -6.734 -24.328 -14.016 1 98.56 202 HIS B N 1
ATOM 4603 C CA . HIS B 1 202 ? -7.012 -23.047 -13.375 1 98.56 202 HIS B CA 1
ATOM 4604 C C . HIS B 1 202 ? -8.203 -23.156 -12.43 1 98.56 202 HIS B C 1
ATOM 4606 O O . HIS B 1 202 ? -8.82 -22.141 -12.086 1 98.56 202 HIS B O 1
ATOM 4612 N N . GLY B 1 203 ? -8.562 -24.344 -12.086 1 98.5 203 GLY B N 1
ATOM 4613 C CA . GLY B 1 203 ? -9.422 -24.484 -10.922 1 98.5 203 GLY B CA 1
ATOM 4614 C C . GLY B 1 203 ? -10.836 -24.906 -11.273 1 98.5 203 GLY B C 1
ATOM 4615 O O . GLY B 1 203 ? -11.75 -24.797 -10.445 1 98.5 203 GLY B O 1
ATOM 4616 N N . PHE B 1 204 ? -11.094 -25.406 -12.547 1 98.56 204 PHE B N 1
ATOM 4617 C CA . PHE B 1 204 ? -12.398 -25.969 -12.883 1 98.56 204 PHE B CA 1
ATOM 4618 C C . PHE B 1 204 ? -12.836 -27 -11.852 1 98.56 204 PHE B C 1
ATOM 4620 O O . PHE B 1 204 ? -12.047 -27.859 -11.453 1 98.56 204 PHE B O 1
ATOM 4627 N N . PRO B 1 205 ? -14.078 -26.922 -11.414 1 98.31 205 PRO B N 1
ATOM 4628 C CA . PRO B 1 205 ? -15.195 -26.125 -11.922 1 98.31 205 PRO B CA 1
ATOM 4629 C C . PRO B 1 205 ? -15.328 -24.781 -11.203 1 98.31 205 PRO B C 1
ATOM 4631 O O . PRO B 1 205 ? -16.031 -23.891 -11.695 1 98.31 205 PRO B O 1
ATOM 4634 N N . LEU B 1 206 ? -14.641 -24.672 -10.023 1 98.75 206 LEU B N 1
ATOM 4635 C CA . LEU B 1 206 ? -14.828 -23.484 -9.203 1 98.75 206 LEU B CA 1
ATOM 4636 C C . LEU B 1 206 ? -13.57 -23.172 -8.406 1 98.75 206 LEU B C 1
ATOM 4638 O O . LEU B 1 206 ? -12.969 -24.062 -7.805 1 98.75 206 LEU B O 1
ATOM 4642 N N . ARG B 1 207 ? -13.211 -21.922 -8.445 1 98.88 207 ARG B N 1
ATOM 4643 C CA . ARG B 1 207 ? -12.117 -21.453 -7.605 1 98.88 207 ARG B CA 1
ATOM 4644 C C . ARG B 1 207 ? -12.477 -20.141 -6.922 1 98.88 207 ARG B C 1
ATOM 4646 O O . ARG B 1 207 ? -13.414 -19.469 -7.332 1 98.88 207 ARG B O 1
ATOM 4653 N N . VAL B 1 208 ? -11.758 -19.828 -5.883 1 98.94 208 VAL B N 1
ATOM 4654 C CA . VAL B 1 208 ? -11.844 -18.484 -5.34 1 98.94 208 VAL B CA 1
ATOM 4655 C C . VAL B 1 208 ? -10.75 -17.609 -5.949 1 98.94 208 VAL B C 1
ATOM 4657 O O . VAL B 1 208 ? -9.633 -18.078 -6.176 1 98.94 208 VAL B O 1
ATOM 4660 N N . VAL B 1 209 ? -11.039 -16.422 -6.328 1 98.94 209 VAL B N 1
ATOM 4661 C CA . VAL B 1 209 ? -10.094 -15.398 -6.762 1 98.94 209 VAL B CA 1
ATOM 4662 C C . VAL B 1 209 ? -10.102 -14.234 -5.773 1 98.94 209 VAL B C 1
ATOM 4664 O O . VAL B 1 209 ? -11.141 -13.617 -5.539 1 98.94 209 VAL B O 1
ATOM 4667 N N . VAL B 1 210 ? -9 -13.992 -5.152 1 98.88 210 VAL B N 1
ATOM 4668 C CA . VAL B 1 210 ? -8.82 -12.891 -4.211 1 98.88 210 VAL B CA 1
ATOM 4669 C C . VAL B 1 210 ? -7.934 -11.812 -4.84 1 98.88 210 VAL B C 1
ATOM 4671 O O . VAL B 1 210 ? -6.715 -11.828 -4.664 1 98.88 210 VAL B O 1
ATOM 4674 N N . PRO B 1 211 ? -8.5 -10.805 -5.496 1 98.62 211 PRO B N 1
ATOM 4675 C CA . PRO B 1 211 ? -7.711 -9.812 -6.23 1 98.62 211 PRO B CA 1
ATOM 4676 C C . PRO B 1 211 ? -6.785 -9.008 -5.328 1 98.62 211 PRO B C 1
ATOM 4678 O O . PRO B 1 211 ? -7.164 -8.648 -4.207 1 98.62 211 PRO B O 1
ATOM 4681 N N . GLY B 1 212 ? -5.562 -8.742 -5.82 1 97.81 212 GLY B N 1
ATOM 4682 C CA . GLY B 1 212 ? -4.629 -7.879 -5.109 1 97.81 212 GLY B CA 1
ATOM 4683 C C . GLY B 1 212 ? -3.777 -8.625 -4.102 1 97.81 212 GLY B C 1
ATOM 4684 O O . GLY B 1 212 ? -2.91 -8.031 -3.457 1 97.81 212 GLY B O 1
ATOM 4685 N N . VAL B 1 213 ? -4.027 -9.898 -3.961 1 98.19 213 VAL B N 1
ATOM 4686 C CA . VAL B 1 213 ? -3.334 -10.773 -3.025 1 98.19 213 VAL B CA 1
ATOM 4687 C C . VAL B 1 213 ? -2.551 -11.836 -3.799 1 98.19 213 VAL B C 1
ATOM 4689 O O . VAL B 1 213 ? -2.887 -12.156 -4.941 1 98.19 213 VAL B O 1
ATOM 4692 N N . ILE B 1 214 ? -1.478 -12.305 -3.178 1 98.25 214 ILE B N 1
ATOM 4693 C CA . ILE B 1 214 ? -0.683 -13.328 -3.844 1 98.25 214 ILE B CA 1
ATOM 4694 C C . ILE B 1 214 ? -1.582 -14.492 -4.258 1 98.25 214 ILE B C 1
ATOM 4696 O O . ILE B 1 214 ? -2.559 -14.805 -3.57 1 98.25 214 ILE B O 1
ATOM 4700 N N . GLY B 1 215 ? -1.218 -15.18 -5.297 1 98.56 215 GLY B N 1
ATOM 4701 C CA . GLY B 1 215 ? -2.016 -16.25 -5.879 1 98.56 215 GLY B CA 1
ATOM 4702 C C . GLY B 1 215 ? -2.303 -17.375 -4.91 1 98.56 215 GLY B C 1
ATOM 4703 O O . GLY B 1 215 ? -3.314 -18.062 -5.035 1 98.56 215 GLY B O 1
ATOM 4704 N N . ALA B 1 216 ? -1.492 -17.484 -3.898 1 98.5 216 ALA B N 1
ATOM 4705 C CA . ALA B 1 216 ? -1.593 -18.594 -2.941 1 98.5 216 ALA B CA 1
ATOM 4706 C C . ALA B 1 216 ? -2.912 -18.531 -2.174 1 98.5 216 ALA B C 1
ATOM 4708 O O . ALA B 1 216 ? -3.328 -19.516 -1.566 1 98.5 216 ALA B O 1
ATOM 4709 N N . ARG B 1 217 ? -3.584 -17.359 -2.199 1 98.69 217 ARG B N 1
ATOM 4710 C CA . ARG B 1 217 ? -4.832 -17.25 -1.453 1 98.69 217 ARG B CA 1
ATOM 4711 C C . ARG B 1 217 ? -6.035 -17.5 -2.354 1 98.69 217 ARG B C 1
ATOM 4713 O O . ARG B 1 217 ? -7.172 -17.562 -1.878 1 98.69 217 ARG B O 1
ATOM 4720 N N . SER B 1 218 ? -5.816 -17.609 -3.633 1 98.88 218 SER B N 1
ATOM 4721 C CA . SER B 1 218 ? -6.855 -17.906 -4.609 1 98.88 218 SER B CA 1
ATOM 4722 C C . SER B 1 218 ? -6.961 -19.406 -4.859 1 98.88 218 SER B C 1
ATOM 4724 O O . SER B 1 218 ? -6.547 -19.906 -5.91 1 98.88 218 SER B O 1
ATOM 4726 N N . VAL B 1 219 ? -7.582 -20.047 -3.986 1 98.88 219 VAL B N 1
ATOM 4727 C CA . VAL B 1 219 ? -7.605 -21.5 -3.932 1 98.88 219 VAL B CA 1
ATOM 4728 C C . VAL B 1 219 ? -8.398 -22.047 -5.113 1 98.88 219 VAL B C 1
ATOM 4730 O O . VAL B 1 219 ? -9.492 -21.578 -5.41 1 98.88 219 VAL B O 1
ATOM 4733 N N . LYS B 1 220 ? -7.852 -23.062 -5.766 1 98.56 220 LYS B N 1
ATOM 4734 C CA . LYS B 1 220 ? -8.477 -23.75 -6.895 1 98.56 220 LYS B CA 1
ATOM 4735 C C . LYS B 1 220 ? -9.258 -24.969 -6.438 1 98.56 220 LYS B C 1
ATOM 4737 O O . LYS B 1 220 ? -8.984 -25.516 -5.367 1 98.56 220 LYS B O 1
ATOM 4742 N N . TRP B 1 221 ? -10.219 -25.438 -7.242 1 98.62 221 TRP B N 1
ATOM 4743 C CA . TRP B 1 221 ? -10.977 -26.688 -7.066 1 98.62 221 TRP B CA 1
ATOM 4744 C C . TRP B 1 221 ? -11.602 -26.75 -5.68 1 98.62 221 TRP B C 1
ATOM 4746 O O . TRP B 1 221 ? -11.297 -27.641 -4.895 1 98.62 221 TRP B O 1
ATOM 4756 N N . LEU B 1 222 ? -12.5 -25.844 -5.426 1 98.69 222 LEU B N 1
ATOM 4757 C CA . LEU B 1 222 ? -13.039 -25.656 -4.078 1 98.69 222 LEU B CA 1
ATOM 4758 C C . LEU B 1 222 ? -13.836 -26.891 -3.643 1 98.69 222 LEU B C 1
ATOM 4760 O O . LEU B 1 222 ? -14.664 -27.391 -4.398 1 98.69 222 LEU B O 1
ATOM 4764 N N . ASP B 1 223 ? -13.539 -27.328 -2.463 1 98.38 223 ASP B N 1
ATOM 4765 C CA . ASP B 1 223 ? -14.305 -28.359 -1.783 1 98.38 223 ASP B CA 1
ATOM 4766 C C . ASP B 1 223 ? -15.273 -27.75 -0.771 1 98.38 223 ASP B C 1
ATOM 4768 O O . ASP B 1 223 ? -16.453 -28.094 -0.754 1 98.38 223 ASP B O 1
ATOM 4772 N N . SER B 1 224 ? -14.734 -26.859 0.03 1 98.56 224 SER B N 1
ATOM 4773 C CA . SER B 1 224 ? -15.57 -26.25 1.056 1 98.56 224 SER B CA 1
ATOM 4774 C C . SER B 1 224 ? -15.094 -24.844 1.385 1 98.56 224 SER B C 1
ATOM 4776 O O . SER B 1 224 ? -13.953 -24.484 1.084 1 98.56 224 SER B O 1
ATOM 4778 N N . ILE B 1 225 ? -15.984 -24.078 1.892 1 98.81 225 ILE B N 1
ATOM 4779 C CA . ILE B 1 225 ? -15.766 -22.734 2.439 1 98.81 225 ILE B CA 1
ATOM 4780 C C . ILE B 1 225 ? -16.188 -22.703 3.906 1 98.81 225 ILE B C 1
ATOM 4782 O O . ILE B 1 225 ? -17.359 -22.891 4.223 1 98.81 225 ILE B O 1
ATOM 4786 N N . ASN B 1 226 ? -15.242 -22.484 4.762 1 98.81 226 ASN B N 1
ATOM 4787 C CA . ASN B 1 226 ? -15.5 -22.562 6.195 1 98.81 226 ASN B CA 1
ATOM 4788 C C . ASN B 1 226 ? -15.344 -21.203 6.875 1 98.81 226 ASN B C 1
ATOM 4790 O O . ASN B 1 226 ? -14.281 -20.594 6.805 1 98.81 226 ASN B O 1
ATOM 4794 N N . VAL B 1 227 ? -16.391 -20.766 7.512 1 98.62 227 VAL B N 1
ATOM 4795 C CA . VAL B 1 227 ? -16.297 -19.578 8.359 1 98.62 227 VAL B CA 1
ATOM 4796 C C . VAL B 1 227 ? -15.703 -19.953 9.711 1 98.62 227 VAL B C 1
ATOM 4798 O O . VAL B 1 227 ? -16.266 -20.781 10.438 1 98.62 227 VAL B O 1
ATOM 4801 N N . ILE B 1 228 ? -14.539 -19.344 10.039 1 98.62 228 ILE B N 1
ATOM 4802 C CA . ILE B 1 228 ? -13.789 -19.859 11.188 1 98.62 228 ILE B CA 1
ATOM 4803 C C . ILE B 1 228 ? -13.312 -18.688 12.047 1 98.62 228 ILE B C 1
ATOM 4805 O O . ILE B 1 228 ? -13.359 -17.531 11.625 1 98.62 228 ILE B O 1
ATOM 4809 N N . ALA B 1 229 ? -12.844 -18.984 13.25 1 97.75 229 ALA B N 1
ATOM 4810 C CA . ALA B 1 229 ? -12.492 -17.953 14.242 1 97.75 229 ALA B CA 1
ATOM 4811 C C . ALA B 1 229 ? -11.094 -17.406 13.984 1 97.75 229 ALA B C 1
ATOM 4813 O O . ALA B 1 229 ? -10.844 -16.219 14.188 1 97.75 229 ALA B O 1
ATOM 4814 N N . GLU B 1 230 ? -10.203 -18.328 13.602 1 96.31 230 GLU B N 1
ATOM 4815 C CA . GLU B 1 230 ? -8.797 -17.969 13.414 1 96.31 230 GLU B CA 1
ATOM 4816 C C . GLU B 1 230 ? -8.336 -18.281 12 1 96.31 230 GLU B C 1
ATOM 4818 O O . GLU B 1 230 ? -9.008 -19 11.266 1 96.31 230 GLU B O 1
ATOM 4823 N N . GLU B 1 231 ? -7.23 -17.719 11.664 1 96.62 231 GLU B N 1
ATOM 4824 C CA . GLU B 1 231 ? -6.609 -17.969 10.367 1 96.62 231 GLU B CA 1
ATOM 4825 C C . GLU B 1 231 ? -6.418 -19.453 10.109 1 96.62 231 GLU B C 1
ATOM 4827 O O . GLU B 1 231 ? -6.164 -20.219 11.039 1 96.62 231 GLU B O 1
ATOM 4832 N N . SER B 1 232 ? -6.488 -19.844 8.844 1 98.31 232 SER B N 1
ATOM 4833 C CA . SER B 1 232 ? -6.312 -21.234 8.445 1 98.31 232 SER B CA 1
ATOM 4834 C C . SER B 1 232 ? -5.035 -21.812 9.039 1 98.31 232 SER B C 1
ATOM 4836 O O . SER B 1 232 ? -3.996 -21.156 9.062 1 98.31 232 SER B O 1
ATOM 4838 N N . GLN B 1 233 ? -5.094 -23 9.484 1 97.31 233 GLN B N 1
ATOM 4839 C CA . GLN B 1 233 ? -3.945 -23.688 10.078 1 97.31 233 GLN B CA 1
ATOM 4840 C C . GLN B 1 233 ? -3.242 -24.578 9.055 1 97.31 233 GLN B C 1
ATOM 4842 O O . GLN B 1 233 ? -2.365 -25.359 9.414 1 97.31 233 GLN B O 1
ATOM 4847 N N . GLY B 1 234 ? -3.664 -24.5 7.781 1 97.75 234 GLY B N 1
ATOM 4848 C CA . GLY B 1 234 ? -2.988 -25.234 6.727 1 97.75 234 GLY B CA 1
ATOM 4849 C C . GLY B 1 234 ? -1.525 -24.859 6.582 1 97.75 234 GLY B C 1
ATOM 4850 O O . GLY B 1 234 ? -1.12 -23.766 6.953 1 97.75 234 GLY B O 1
ATOM 4851 N N . PHE B 1 235 ? -0.785 -25.75 5.992 1 98.06 235 PHE B N 1
ATOM 4852 C CA . PHE B 1 235 ? 0.655 -25.609 5.812 1 98.06 235 PHE B CA 1
ATOM 4853 C C . PHE B 1 235 ? 0.98 -24.312 5.078 1 98.06 235 PHE B C 1
ATOM 4855 O O . PHE B 1 235 ? 1.896 -23.594 5.465 1 98.06 235 PHE B O 1
ATOM 4862 N N . PHE B 1 236 ? 0.264 -23.984 4.078 1 97.81 236 PHE B N 1
ATOM 4863 C CA . PHE B 1 236 ? 0.589 -22.891 3.154 1 97.81 236 PHE B CA 1
ATOM 4864 C C . PHE B 1 236 ? 0.228 -21.547 3.76 1 97.81 236 PHE B C 1
ATOM 4866 O O . PHE B 1 236 ? 0.518 -20.5 3.172 1 97.81 236 PHE B O 1
ATOM 4873 N N . MET B 1 237 ? -0.375 -21.578 4.887 1 97.12 237 MET B N 1
ATOM 4874 C CA . MET B 1 237 ? -0.616 -20.359 5.672 1 97.12 237 MET B CA 1
ATOM 4875 C C . MET B 1 237 ? 0.349 -20.281 6.848 1 97.12 237 MET B C 1
ATOM 4877 O O . MET B 1 237 ? 0.845 -19.188 7.172 1 97.12 237 MET B O 1
ATOM 4881 N N . GLN B 1 238 ? 0.686 -21.406 7.414 1 97.38 238 GLN B N 1
ATOM 4882 C CA . GLN B 1 238 ? 1.397 -21.406 8.688 1 97.38 238 GLN B CA 1
ATOM 4883 C C . GLN B 1 238 ? 2.893 -21.641 8.484 1 97.38 238 GLN B C 1
ATOM 4885 O O . GLN B 1 238 ? 3.711 -21.219 9.297 1 97.38 238 GLN B O 1
ATOM 4890 N N . LYS B 1 239 ? 3.268 -22.25 7.363 1 96.56 239 LYS B N 1
ATOM 4891 C CA . LYS B 1 239 ? 4.652 -22.703 7.258 1 96.56 239 LYS B CA 1
ATOM 4892 C C . LYS B 1 239 ? 5.227 -22.391 5.879 1 96.56 239 LYS B C 1
ATOM 4894 O O . LYS B 1 239 ? 6.273 -22.922 5.5 1 96.56 239 LYS B O 1
ATOM 4899 N N . ASP B 1 240 ? 4.523 -21.609 5.098 1 96.25 240 ASP B N 1
ATOM 4900 C CA . ASP B 1 240 ? 4.984 -21.141 3.789 1 96.25 240 ASP B CA 1
ATOM 4901 C C . ASP B 1 240 ? 4.375 -19.797 3.438 1 96.25 240 ASP B C 1
ATOM 4903 O O . ASP B 1 240 ? 3.521 -19.281 4.164 1 96.25 240 ASP B O 1
ATOM 4907 N N . TYR B 1 241 ? 4.926 -19.188 2.43 1 96.94 241 TYR B N 1
ATOM 4908 C CA . TYR B 1 241 ? 4.426 -17.906 1.936 1 96.94 241 TYR B CA 1
ATOM 4909 C C . TYR B 1 241 ? 4.457 -16.844 3.033 1 96.94 241 TYR B C 1
ATOM 4911 O O . TYR B 1 241 ? 3.451 -16.188 3.291 1 96.94 241 TYR B O 1
ATOM 4919 N N . LYS B 1 242 ? 5.516 -16.766 3.666 1 95.69 242 LYS B N 1
ATOM 4920 C CA . LYS B 1 242 ? 5.859 -15.758 4.656 1 95.69 242 LYS B CA 1
ATOM 4921 C C . LYS B 1 242 ? 7.18 -15.07 4.305 1 95.69 242 LYS B C 1
ATOM 4923 O O . LYS B 1 242 ? 8.102 -15.711 3.793 1 95.69 242 LYS B O 1
ATOM 4928 N N . MET B 1 243 ? 7.266 -13.828 4.484 1 93.38 243 MET B N 1
ATOM 4929 C CA . MET B 1 243 ? 8.477 -13.078 4.145 1 93.38 243 MET B CA 1
ATOM 4930 C C . MET B 1 243 ? 9.344 -12.859 5.379 1 93.38 243 MET B C 1
ATOM 4932 O O . MET B 1 243 ? 8.992 -12.078 6.262 1 93.38 243 MET B O 1
ATOM 4936 N N . PHE B 1 244 ? 10.469 -13.477 5.457 1 94.12 244 PHE B N 1
ATOM 4937 C CA . PHE B 1 244 ? 11.43 -13.344 6.547 1 94.12 244 PHE B CA 1
ATOM 4938 C C . PHE B 1 244 ? 12.531 -12.367 6.188 1 94.12 244 PHE B C 1
ATOM 4940 O O . PHE B 1 244 ? 12.781 -12.109 5.004 1 94.12 244 PHE B O 1
ATOM 4947 N N . PRO B 1 245 ? 13.164 -11.797 7.164 1 92.5 245 PRO B N 1
ATOM 4948 C CA . PRO B 1 245 ? 14.336 -10.969 6.852 1 92.5 245 PRO B CA 1
ATOM 4949 C C . PRO B 1 245 ? 15.523 -11.789 6.359 1 92.5 245 PRO B C 1
ATOM 4951 O O . PRO B 1 245 ? 15.57 -13.008 6.562 1 92.5 245 PRO B O 1
ATOM 4954 N N . PRO B 1 246 ? 16.453 -11.078 5.762 1 91 246 PRO B N 1
ATOM 4955 C CA . PRO B 1 246 ? 17.609 -11.773 5.18 1 91 246 PRO B CA 1
ATOM 4956 C C . PRO B 1 246 ? 18.438 -12.508 6.227 1 91 246 PRO B C 1
ATOM 4958 O O . PRO B 1 246 ? 19.234 -13.383 5.883 1 91 246 PRO B O 1
ATOM 4961 N N . SER B 1 247 ? 18.266 -12.211 7.508 1 89.81 247 SER B N 1
ATOM 4962 C CA . SER B 1 247 ? 19.062 -12.82 8.562 1 89.81 247 SER B CA 1
ATOM 4963 C C . SER B 1 247 ? 18.531 -14.203 8.93 1 89.81 247 SER B C 1
ATOM 4965 O O . SER B 1 247 ? 19.203 -14.977 9.617 1 89.81 247 SER B O 1
ATOM 4967 N N . VAL B 1 248 ? 17.328 -14.531 8.5 1 94 248 VAL B N 1
ATOM 4968 C CA . VAL B 1 248 ? 16.703 -15.797 8.852 1 94 248 VAL B CA 1
ATOM 4969 C C . VAL B 1 248 ? 17.094 -16.875 7.836 1 94 248 VAL B C 1
ATOM 4971 O O . VAL B 1 248 ? 17.109 -16.609 6.633 1 94 248 VAL B O 1
ATOM 4974 N N . ASN B 1 249 ? 17.438 -18.016 8.352 1 93.19 249 ASN B N 1
ATOM 4975 C CA . ASN B 1 249 ? 17.734 -19.203 7.559 1 93.19 249 ASN B CA 1
ATOM 4976 C C . ASN B 1 249 ? 17.031 -20.453 8.109 1 93.19 249 ASN B C 1
ATOM 4978 O O . ASN B 1 249 ? 16.156 -20.344 8.969 1 93.19 249 ASN B O 1
ATOM 4982 N N . TRP B 1 250 ? 17.359 -21.641 7.574 1 94.69 250 TRP B N 1
ATOM 4983 C CA . TRP B 1 250 ? 16.641 -22.859 7.906 1 94.69 250 TRP B CA 1
ATOM 4984 C C . TRP B 1 250 ? 16.984 -23.328 9.312 1 94.69 250 TRP B C 1
ATOM 4986 O O . TRP B 1 250 ? 16.25 -24.141 9.898 1 94.69 250 TRP B O 1
ATOM 4996 N N . ASP B 1 251 ? 18.047 -22.797 9.938 1 95.44 251 ASP B N 1
ATOM 4997 C CA . ASP B 1 251 ? 18.484 -23.219 11.266 1 95.44 251 ASP B CA 1
ATOM 4998 C C . ASP B 1 251 ? 17.828 -22.359 12.352 1 95.44 251 ASP B C 1
ATOM 5000 O O . ASP B 1 251 ? 17.766 -22.766 13.516 1 95.44 251 ASP B O 1
ATOM 5004 N N . ASN B 1 252 ? 17.359 -21.141 11.969 1 95 252 ASN B N 1
ATOM 5005 C CA . ASN B 1 252 ? 16.859 -20.234 13 1 95 252 ASN B CA 1
ATOM 5006 C C . ASN B 1 252 ? 15.438 -19.781 12.703 1 95 252 ASN B C 1
ATOM 5008 O O . ASN B 1 252 ? 14.938 -18.844 13.352 1 95 252 ASN B O 1
ATOM 5012 N N . ILE B 1 253 ? 14.805 -20.406 11.789 1 96.19 253 ILE B N 1
ATOM 5013 C CA . ILE B 1 253 ? 13.477 -19.984 11.352 1 96.19 253 ILE B CA 1
ATOM 5014 C C . ILE B 1 253 ? 12.461 -20.266 12.453 1 96.19 253 ILE B C 1
ATOM 5016 O O . ILE B 1 253 ? 12.469 -21.328 13.055 1 96.19 253 ILE B O 1
ATOM 5020 N N . ASN B 1 254 ? 11.656 -19.203 12.742 1 96.69 254 ASN B N 1
ATOM 5021 C CA . ASN B 1 254 ? 10.43 -19.281 13.531 1 96.69 254 ASN B CA 1
ATOM 5022 C C . ASN B 1 254 ? 9.211 -18.875 12.711 1 96.69 254 ASN B C 1
ATOM 5024 O O . ASN B 1 254 ? 8.875 -17.688 12.641 1 96.69 254 ASN B O 1
ATOM 5028 N N . TRP B 1 255 ? 8.492 -19.859 12.219 1 96 255 TRP B N 1
ATOM 5029 C CA . TRP B 1 255 ? 7.395 -19.625 11.281 1 96 255 TRP B CA 1
ATOM 5030 C C . TRP B 1 255 ? 6.328 -18.734 11.906 1 96 255 TRP B C 1
ATOM 5032 O O . TRP B 1 255 ? 5.723 -17.906 11.219 1 96 255 TRP B O 1
ATOM 5042 N N . SER B 1 256 ? 6.121 -18.859 13.156 1 94.25 256 SER B N 1
ATOM 5043 C CA . SER B 1 256 ? 5.043 -18.141 13.836 1 94.25 256 SER B CA 1
ATOM 5044 C C . SER B 1 256 ? 5.391 -16.672 14.047 1 94.25 256 SER B C 1
ATOM 5046 O O . SER B 1 256 ? 4.527 -15.875 14.398 1 94.25 256 SER B O 1
ATOM 5048 N N . SER B 1 257 ? 6.637 -16.297 13.727 1 92.81 257 SER B N 1
ATOM 5049 C CA . SER B 1 257 ? 7.07 -14.914 13.93 1 92.81 257 SER B CA 1
ATOM 5050 C C . SER B 1 257 ? 6.605 -14.016 12.797 1 92.81 257 SER B C 1
ATOM 5052 O O . SER B 1 257 ? 6.695 -12.789 12.891 1 92.81 257 SER B O 1
ATOM 5054 N N . ARG B 1 258 ? 6.094 -14.664 11.727 1 94.5 258 ARG B N 1
ATOM 5055 C CA . ARG B 1 258 ? 5.656 -13.891 10.57 1 94.5 258 ARG B CA 1
ATOM 5056 C C . ARG B 1 258 ? 4.203 -14.195 10.227 1 94.5 258 ARG B C 1
ATOM 5058 O O . ARG B 1 258 ? 3.75 -15.336 10.375 1 94.5 258 ARG B O 1
ATOM 5065 N N . ARG B 1 259 ? 3.57 -13.188 9.812 1 93.44 259 ARG B N 1
ATOM 5066 C CA . ARG B 1 259 ? 2.215 -13.367 9.305 1 93.44 259 ARG B CA 1
ATOM 5067 C C . ARG B 1 259 ? 2.234 -13.961 7.898 1 93.44 259 ARG B C 1
ATOM 5069 O O . ARG B 1 259 ? 3.219 -13.812 7.172 1 93.44 259 ARG B O 1
ATOM 5076 N N . PRO B 1 260 ? 1.145 -14.594 7.527 1 96.12 260 PRO B N 1
ATOM 5077 C CA . PRO B 1 260 ? 1.047 -15.016 6.129 1 96.12 260 PRO B CA 1
ATOM 5078 C C . PRO B 1 260 ? 1.082 -13.844 5.156 1 96.12 260 PRO B C 1
ATOM 5080 O O . PRO B 1 260 ? 0.491 -12.789 5.426 1 96.12 260 PRO B O 1
ATOM 5083 N N . GLN B 1 261 ? 1.779 -14.078 4.082 1 95.88 261 GLN B N 1
ATOM 5084 C CA . GLN B 1 261 ? 1.816 -13.062 3.033 1 95.88 261 GLN B CA 1
ATOM 5085 C C . GLN B 1 261 ? 0.455 -12.922 2.359 1 95.88 261 GLN B C 1
ATOM 5087 O O . GLN B 1 261 ? -0.165 -13.914 1.98 1 95.88 261 GLN B O 1
ATOM 5092 N N . MET B 1 262 ? -0.053 -11.664 2.293 1 96.81 262 MET B N 1
ATOM 5093 C CA . MET B 1 262 ? -1.302 -11.359 1.6 1 96.81 262 MET B CA 1
ATOM 5094 C C . MET B 1 262 ? -1.05 -10.461 0.393 1 96.81 262 MET B C 1
ATOM 5096 O O . MET B 1 262 ? -0.512 -10.914 -0.62 1 96.81 262 MET B O 1
ATOM 5100 N N . ASP B 1 263 ? -1.135 -9.117 0.507 1 96.88 263 ASP B N 1
ATOM 5101 C CA . ASP B 1 263 ? -0.864 -8.188 -0.586 1 96.88 263 ASP B CA 1
ATOM 5102 C C . ASP B 1 263 ? 0.586 -8.297 -1.052 1 96.88 263 ASP B C 1
ATOM 5104 O O . ASP B 1 263 ? 1.459 -8.719 -0.289 1 96.88 263 ASP B O 1
ATOM 5108 N N . PHE B 1 264 ? 0.799 -8.055 -2.27 1 96.69 264 PHE B N 1
ATOM 5109 C CA . PHE B 1 264 ? 2.172 -8.016 -2.758 1 96.69 264 PHE B CA 1
ATOM 5110 C C . PHE B 1 264 ? 2.586 -6.586 -3.092 1 96.69 264 PHE B C 1
ATOM 5112 O O . PHE B 1 264 ? 1.746 -5.762 -3.457 1 96.69 264 PHE B O 1
ATOM 5119 N N . PRO B 1 265 ? 3.82 -6.312 -2.904 1 97.62 265 PRO B N 1
ATOM 5120 C CA . PRO B 1 265 ? 4.316 -4.945 -3.082 1 97.62 265 PRO B CA 1
ATOM 5121 C C . PRO B 1 265 ? 4.453 -4.551 -4.551 1 97.62 265 PRO B C 1
ATOM 5123 O O . PRO B 1 265 ? 4.281 -5.395 -5.438 1 97.62 265 PRO B O 1
ATOM 5126 N N . VAL B 1 266 ? 4.711 -3.252 -4.789 1 98.5 266 VAL B N 1
ATOM 5127 C CA . VAL B 1 266 ? 4.926 -2.727 -6.133 1 98.5 266 VAL B CA 1
ATOM 5128 C C . VAL B 1 266 ? 6.113 -3.436 -6.781 1 98.5 266 VAL B C 1
ATOM 5130 O O . VAL B 1 266 ? 7.125 -3.697 -6.125 1 98.5 266 VAL B O 1
ATOM 5133 N N . GLN B 1 267 ? 5.961 -3.764 -8.039 1 98.56 267 GLN B N 1
ATOM 5134 C CA . GLN B 1 267 ? 7 -4.457 -8.797 1 98.56 267 GLN B CA 1
ATOM 5135 C C . GLN B 1 267 ? 6.859 -4.203 -10.289 1 98.56 267 GLN B C 1
ATOM 5137 O O . GLN B 1 267 ? 5.828 -3.699 -10.75 1 98.56 267 GLN B O 1
ATOM 5142 N N . SER B 1 268 ? 7.883 -4.562 -11.047 1 98.88 268 SER B N 1
ATOM 5143 C CA . SER B 1 268 ? 7.898 -4.477 -12.5 1 98.88 268 SER B CA 1
ATOM 5144 C C . SER B 1 268 ? 8.938 -5.422 -13.102 1 98.88 268 SER B C 1
ATOM 5146 O O . SER B 1 268 ? 9.844 -5.883 -12.398 1 98.88 268 SER B O 1
ATOM 5148 N N . ALA B 1 269 ? 8.773 -5.738 -14.32 1 98.88 269 ALA B N 1
ATOM 5149 C CA . ALA B 1 269 ? 9.766 -6.539 -15.039 1 98.88 269 ALA B CA 1
ATOM 5150 C C . ALA B 1 269 ? 9.734 -6.242 -16.531 1 98.88 269 ALA B C 1
ATOM 5152 O O . ALA B 1 269 ? 8.656 -6.07 -17.125 1 98.88 269 ALA B O 1
ATOM 5153 N N . ILE B 1 270 ? 10.898 -6.148 -17.062 1 98.88 270 ILE B N 1
ATOM 5154 C CA . ILE B 1 270 ? 11.062 -6.016 -18.5 1 98.88 270 ILE B CA 1
ATOM 5155 C C . ILE B 1 270 ? 10.828 -7.371 -19.172 1 98.88 270 ILE B C 1
ATOM 5157 O O . ILE B 1 270 ? 11.43 -8.375 -18.781 1 98.88 270 ILE B O 1
ATOM 5161 N N . CYS B 1 271 ? 10.008 -7.367 -20.234 1 98.75 271 CYS B N 1
ATOM 5162 C CA . CYS B 1 271 ? 9.609 -8.641 -20.812 1 98.75 271 CYS B CA 1
ATOM 5163 C C . CYS B 1 271 ? 9.922 -8.68 -22.312 1 98.75 271 CYS B C 1
ATOM 5165 O O . CYS B 1 271 ? 9.898 -9.75 -22.922 1 98.75 271 CYS B O 1
ATOM 5167 N N . SER B 1 272 ? 10.258 -7.578 -22.938 1 97.94 272 SER B N 1
ATOM 5168 C CA . SER B 1 272 ? 10.461 -7.508 -24.375 1 97.94 272 SER B CA 1
ATOM 5169 C C . SER B 1 272 ? 11.828 -8.07 -24.781 1 97.94 272 SER B C 1
ATOM 5171 O O . SER B 1 272 ? 12.078 -8.328 -25.953 1 97.94 272 SER B O 1
ATOM 5173 N N . VAL B 1 273 ? 12.766 -8.164 -23.859 1 96.94 273 VAL B N 1
ATOM 5174 C CA . VAL B 1 273 ? 14.102 -8.711 -24.094 1 96.94 273 VAL B CA 1
ATOM 5175 C C . VAL B 1 273 ? 14.469 -9.688 -22.969 1 96.94 273 VAL B C 1
ATOM 5177 O O . VAL B 1 273 ? 13.922 -9.609 -21.875 1 96.94 273 VAL B O 1
ATOM 5180 N N . GLU B 1 274 ? 15.328 -10.57 -23.266 1 96.56 274 GLU B N 1
ATOM 5181 C CA . GLU B 1 274 ? 15.812 -11.523 -22.281 1 96.56 274 GLU B CA 1
ATOM 5182 C C . GLU B 1 274 ? 16.812 -10.859 -21.328 1 96.56 274 GLU B C 1
ATOM 5184 O O . GLU B 1 274 ? 17.141 -9.68 -21.484 1 96.56 274 GLU B O 1
ATOM 5189 N N . ASP B 1 275 ? 17.25 -11.602 -20.328 1 96.38 275 ASP B N 1
ATOM 5190 C CA . ASP B 1 275 ? 18.188 -11.078 -19.344 1 96.38 275 ASP B CA 1
ATOM 5191 C C . ASP B 1 275 ? 19.422 -10.5 -20.031 1 96.38 275 ASP B C 1
ATOM 5193 O O . ASP B 1 275 ? 19.938 -9.461 -19.609 1 96.38 275 ASP B O 1
ATOM 5197 N N . VAL B 1 276 ? 19.875 -11.289 -20.938 1 95.94 276 VAL B N 1
ATOM 5198 C CA . VAL B 1 276 ? 20.938 -10.859 -21.844 1 95.94 276 VAL B CA 1
ATOM 5199 C C . VAL B 1 276 ? 20.484 -11.008 -23.297 1 95.94 276 VAL B C 1
ATOM 5201 O O . VAL B 1 276 ? 20.141 -12.109 -23.734 1 95.94 276 VAL B O 1
ATOM 5204 N N . GLN B 1 277 ? 20.438 -9.875 -23.969 1 95.44 277 GLN B N 1
ATOM 5205 C CA . GLN B 1 277 ? 19.922 -9.883 -25.328 1 95.44 277 GLN B CA 1
ATOM 5206 C C . GLN B 1 277 ? 20.891 -9.18 -26.281 1 95.44 277 GLN B C 1
ATOM 5208 O O . GLN B 1 277 ? 21.344 -8.07 -26 1 95.44 277 GLN B O 1
ATOM 5213 N N . MET B 1 278 ? 21.234 -9.789 -27.375 1 95.81 278 MET B N 1
ATOM 5214 C CA . MET B 1 278 ? 21.984 -9.133 -28.453 1 95.81 278 MET B CA 1
ATOM 5215 C C . MET B 1 278 ? 21.078 -8.195 -29.25 1 95.81 278 MET B C 1
ATOM 5217 O O . MET B 1 278 ? 19.984 -8.578 -29.656 1 95.81 278 MET B O 1
ATOM 5221 N N . VAL B 1 279 ? 21.609 -6.93 -29.359 1 94.88 279 VAL B N 1
ATOM 5222 C CA . VAL B 1 279 ? 20.812 -5.957 -30.109 1 94.88 279 VAL B CA 1
ATOM 5223 C C . VAL B 1 279 ? 21.703 -5.172 -31.047 1 94.88 279 VAL B C 1
ATOM 5225 O O . VAL B 1 279 ? 22.922 -5.117 -30.859 1 94.88 279 VAL B O 1
ATOM 5228 N N . LYS B 1 280 ? 21.125 -4.559 -32.156 1 92.81 280 LYS B N 1
ATOM 5229 C CA . LYS B 1 280 ? 21.812 -3.6 -33.031 1 92.81 280 LYS B CA 1
ATOM 5230 C C . LYS B 1 280 ? 21.719 -2.188 -32.438 1 92.81 280 LYS B C 1
ATOM 5232 O O . LYS B 1 280 ? 20.781 -1.862 -31.719 1 92.81 280 LYS B O 1
ATOM 5237 N N . PRO B 1 281 ? 22.781 -1.473 -32.75 1 93.56 281 PRO B N 1
ATOM 5238 C CA . PRO B 1 281 ? 22.688 -0.08 -32.312 1 93.56 281 PRO B CA 1
ATOM 5239 C C . PRO B 1 281 ? 21.453 0.63 -32.844 1 93.56 281 PRO B C 1
ATOM 5241 O O . PRO B 1 281 ? 21.047 0.4 -34 1 93.56 281 PRO B O 1
ATOM 5244 N N . GLY B 1 282 ? 20.828 1.495 -32.062 1 94.88 282 GLY B N 1
ATOM 5245 C CA . GLY B 1 282 ? 19.641 2.229 -32.469 1 94.88 282 GLY B CA 1
ATOM 5246 C C . GLY B 1 282 ? 18.531 2.189 -31.422 1 94.88 282 GLY B C 1
ATOM 5247 O O . GLY B 1 282 ? 18.781 2.006 -30.234 1 94.88 282 GLY B O 1
ATOM 5248 N N . LYS B 1 283 ? 17.375 2.488 -31.906 1 96.12 283 LYS B N 1
ATOM 5249 C CA . LYS B 1 283 ? 16.203 2.549 -31.031 1 96.12 283 LYS B CA 1
ATOM 5250 C C . LYS B 1 283 ? 15.719 1.149 -30.672 1 96.12 283 LYS B C 1
ATOM 5252 O O . LYS B 1 283 ? 15.602 0.284 -31.531 1 96.12 283 LYS B O 1
ATOM 5257 N N . VAL B 1 284 ? 15.531 0.893 -29.438 1 95.94 284 VAL B N 1
ATOM 5258 C CA . VAL B 1 284 ? 15.016 -0.372 -28.922 1 95.94 284 VAL B CA 1
ATOM 5259 C C . VAL B 1 284 ? 13.766 -0.118 -28.078 1 95.94 284 VAL B C 1
ATOM 5261 O O . VAL B 1 284 ? 13.742 0.79 -27.25 1 95.94 284 VAL B O 1
ATOM 5264 N N . SER B 1 285 ? 12.773 -0.9 -28.312 1 96.38 285 SER B N 1
ATOM 5265 C CA . SER B 1 285 ? 11.547 -0.816 -27.531 1 96.38 285 SER B CA 1
ATOM 5266 C C . SER B 1 285 ? 11.617 -1.709 -26.297 1 96.38 285 SER B C 1
ATOM 5268 O O . SER B 1 285 ? 11.836 -2.918 -26.406 1 96.38 285 SER B O 1
ATOM 5270 N N . ILE B 1 286 ? 11.469 -1.112 -25.141 1 97.94 286 ILE B N 1
ATOM 5271 C CA . ILE B 1 286 ? 11.438 -1.825 -23.875 1 97.94 286 ILE B CA 1
ATOM 5272 C C . ILE B 1 286 ? 10 -1.906 -23.359 1 97.94 286 ILE B C 1
ATOM 5274 O O . ILE B 1 286 ? 9.352 -0.879 -23.172 1 97.94 286 ILE B O 1
ATOM 5278 N N . LYS B 1 287 ? 9.492 -3.125 -23.203 1 98.5 287 LYS B N 1
ATOM 5279 C CA . LYS B 1 287 ? 8.141 -3.365 -22.703 1 98.5 287 LYS B CA 1
ATOM 5280 C C . LYS B 1 287 ? 8.148 -4.289 -21.5 1 98.5 287 LYS B C 1
ATOM 5282 O O . LYS B 1 287 ? 9.031 -5.141 -21.359 1 98.5 287 LYS B O 1
ATOM 5287 N N . GLY B 1 288 ? 7.234 -4.102 -20.656 1 98.81 288 GLY B N 1
ATOM 5288 C CA . GLY B 1 288 ? 7.086 -4.957 -19.5 1 98.81 288 GLY B CA 1
ATOM 5289 C C . GLY B 1 288 ? 5.789 -4.727 -18.75 1 98.81 288 GLY B C 1
ATOM 5290 O O . GLY B 1 288 ? 4.867 -4.098 -19.266 1 98.81 288 GLY B O 1
ATOM 5291 N N . TYR B 1 289 ? 5.66 -5.363 -17.609 1 98.88 289 TYR B N 1
ATOM 5292 C CA . TYR B 1 289 ? 4.508 -5.164 -16.734 1 98.88 289 TYR B CA 1
ATOM 5293 C C . TYR B 1 289 ? 4.914 -4.484 -15.438 1 98.88 289 TYR B C 1
ATOM 5295 O O . TYR B 1 289 ? 6.074 -4.562 -15.023 1 98.88 289 TYR B O 1
ATOM 5303 N N . ALA B 1 290 ? 4.027 -3.76 -14.836 1 98.88 290 ALA B N 1
ATOM 5304 C CA . ALA B 1 290 ? 4.098 -3.24 -13.477 1 98.88 290 ALA B CA 1
ATOM 5305 C C . ALA B 1 290 ? 2.795 -3.488 -12.727 1 98.88 290 ALA B C 1
ATOM 5307 O O . ALA B 1 290 ? 1.71 -3.393 -13.305 1 98.88 290 ALA B O 1
ATOM 5308 N N . VAL B 1 291 ? 2.924 -3.834 -11.469 1 98.62 291 VAL B N 1
ATOM 5309 C CA . VAL B 1 291 ? 1.731 -4.176 -10.703 1 98.62 291 VAL B CA 1
ATOM 5310 C C . VAL B 1 291 ? 1.972 -3.898 -9.219 1 98.62 291 VAL B C 1
ATOM 5312 O O . VAL B 1 291 ? 3.115 -3.908 -8.758 1 98.62 291 VAL B O 1
ATOM 5315 N N . SER B 1 292 ? 0.989 -3.535 -8.547 1 98.12 292 SER B N 1
ATOM 5316 C CA . SER B 1 292 ? 0.968 -3.377 -7.094 1 98.12 292 SER B CA 1
ATOM 5317 C C . SER B 1 292 ? -0.268 -4.027 -6.484 1 98.12 292 SER B C 1
ATOM 5319 O O . SER B 1 292 ? -1.368 -3.918 -7.031 1 98.12 292 SER B O 1
ATOM 5321 N N . GLY B 1 293 ? -0.108 -4.742 -5.434 1 96.75 293 GLY B N 1
ATOM 5322 C CA . GLY B 1 293 ? -1.211 -5.43 -4.777 1 96.75 293 GLY B CA 1
ATOM 5323 C C . GLY B 1 293 ? -2.078 -4.508 -3.943 1 96.75 293 GLY B C 1
ATOM 5324 O O . GLY B 1 293 ? -1.858 -3.295 -3.92 1 96.75 293 GLY B O 1
ATOM 5325 N N . GLY B 1 294 ? -3.121 -5.121 -3.305 1 94.94 294 GLY B N 1
ATOM 5326 C CA . GLY B 1 294 ? -3.99 -4.41 -2.381 1 94.94 294 GLY B CA 1
ATOM 5327 C C . GLY B 1 294 ? -4.859 -3.367 -3.062 1 94.94 294 GLY B C 1
ATOM 5328 O O . GLY B 1 294 ? -5.41 -2.482 -2.402 1 94.94 294 GLY B O 1
ATOM 5329 N N . GLY B 1 295 ? -4.871 -3.379 -4.371 1 93.69 295 GLY B N 1
ATOM 5330 C CA . GLY B 1 295 ? -5.734 -2.461 -5.094 1 93.69 295 GLY B CA 1
ATOM 5331 C C . GLY B 1 295 ? -5.047 -1.161 -5.469 1 93.69 295 GLY B C 1
ATOM 5332 O O . GLY B 1 295 ? -5.691 -0.234 -5.965 1 93.69 295 GLY B O 1
ATOM 5333 N N . ARG B 1 296 ? -3.816 -1.056 -5.289 1 96.19 296 ARG B N 1
ATOM 5334 C CA . ARG B 1 296 ? -3.086 0.156 -5.652 1 96.19 296 ARG B CA 1
ATOM 5335 C C . ARG B 1 296 ? -2.695 0.141 -7.125 1 96.19 296 ARG B C 1
ATOM 5337 O O . ARG B 1 296 ? -2.328 -0.905 -7.664 1 96.19 296 ARG B O 1
ATOM 5344 N N . GLY B 1 297 ? -2.818 1.295 -7.727 1 96.69 297 GLY B N 1
ATOM 5345 C CA . GLY B 1 297 ? -2.398 1.439 -9.109 1 96.69 297 GLY B CA 1
ATOM 5346 C C . GLY B 1 297 ? -0.927 1.784 -9.258 1 96.69 297 GLY B C 1
ATOM 5347 O O . GLY B 1 297 ? -0.208 1.889 -8.258 1 96.69 297 GLY B O 1
ATOM 5348 N N . ILE B 1 298 ? -0.489 1.887 -10.445 1 98.06 298 ILE B N 1
ATOM 5349 C CA . ILE B 1 298 ? 0.887 2.248 -10.773 1 98.06 298 ILE B CA 1
ATOM 5350 C C . ILE B 1 298 ? 0.951 3.717 -11.18 1 98.06 298 ILE B C 1
ATOM 5352 O O . ILE B 1 298 ? 0.341 4.117 -12.172 1 98.06 298 ILE B O 1
ATOM 5356 N N . GLU B 1 299 ? 1.659 4.488 -10.438 1 96.75 299 GLU B N 1
ATOM 5357 C CA . GLU B 1 299 ? 1.78 5.914 -10.719 1 96.75 299 GLU B CA 1
ATOM 5358 C C . GLU B 1 299 ? 2.76 6.172 -11.859 1 96.75 299 GLU B C 1
ATOM 5360 O O . GLU B 1 299 ? 2.535 7.055 -12.688 1 96.75 299 GLU B O 1
ATOM 5365 N N . ARG B 1 300 ? 3.85 5.414 -11.852 1 96.94 300 ARG B N 1
ATOM 5366 C CA . ARG B 1 300 ? 4.855 5.621 -12.891 1 96.94 300 ARG B CA 1
ATOM 5367 C C . ARG B 1 300 ? 5.801 4.43 -12.977 1 96.94 300 ARG B C 1
ATOM 5369 O O . ARG B 1 300 ? 5.926 3.654 -12.031 1 96.94 300 ARG B O 1
ATOM 5376 N N . VAL B 1 301 ? 6.383 4.266 -14.109 1 98.12 301 VAL B N 1
ATOM 5377 C CA . VAL B 1 301 ? 7.488 3.35 -14.352 1 98.12 301 VAL B CA 1
ATOM 5378 C C . VAL B 1 301 ? 8.664 4.109 -14.961 1 98.12 301 VAL B C 1
ATOM 5380 O O . VAL B 1 301 ? 8.508 4.809 -15.969 1 98.12 301 VAL B O 1
ATOM 5383 N N . ASP B 1 302 ? 9.836 3.955 -14.367 1 97.44 302 ASP B N 1
ATOM 5384 C CA . ASP B 1 302 ? 11.039 4.664 -14.789 1 97.44 302 ASP B CA 1
ATOM 5385 C C . ASP B 1 302 ? 12.07 3.699 -15.375 1 97.44 302 ASP B C 1
ATOM 5387 O O . ASP B 1 302 ? 12.305 2.621 -14.82 1 97.44 302 ASP B O 1
ATOM 5391 N N . ILE B 1 303 ? 12.656 4.09 -16.516 1 98.12 303 ILE B N 1
ATOM 5392 C CA . ILE B 1 303 ? 13.68 3.299 -17.188 1 98.12 303 ILE B CA 1
ATOM 5393 C C . ILE B 1 303 ? 15.023 4.02 -17.109 1 98.12 303 ILE B C 1
ATOM 5395 O O . ILE B 1 303 ? 15.102 5.223 -17.375 1 98.12 303 ILE B O 1
ATOM 5399 N N . SER B 1 304 ? 16.047 3.309 -16.734 1 97.5 304 SER B N 1
ATOM 5400 C CA . SER B 1 304 ? 17.375 3.883 -16.672 1 97.5 304 SER B CA 1
ATOM 5401 C C . SER B 1 304 ? 18.359 3.113 -17.547 1 97.5 304 SER B C 1
ATOM 5403 O O . SER B 1 304 ? 18.25 1.892 -17.672 1 97.5 304 SER B O 1
ATOM 5405 N N . LEU B 1 305 ? 19.312 3.846 -18.109 1 97.19 305 LEU B N 1
ATOM 5406 C CA . LEU B 1 305 ? 20.344 3.258 -18.953 1 97.19 305 LEU B CA 1
ATOM 5407 C C . LEU B 1 305 ? 21.734 3.465 -18.344 1 97.19 305 LEU B C 1
ATOM 5409 O O . LEU B 1 305 ? 22.75 3.129 -18.969 1 97.19 305 LEU B O 1
ATOM 5413 N N . ASP B 1 306 ? 21.766 4.051 -17.141 1 95.88 306 ASP B N 1
ATOM 5414 C CA . ASP B 1 306 ? 23.047 4.406 -16.562 1 95.88 306 ASP B CA 1
ATOM 5415 C C . ASP B 1 306 ? 23.109 4.066 -15.078 1 95.88 306 ASP B C 1
ATOM 5417 O O . ASP B 1 306 ? 23.594 4.855 -14.266 1 95.88 306 ASP B O 1
ATOM 5421 N N . GLY B 1 307 ? 22.484 2.994 -14.812 1 94.25 307 GLY B N 1
ATOM 5422 C CA . GLY B 1 307 ? 22.609 2.459 -13.469 1 94.25 307 GLY B CA 1
ATOM 5423 C C . GLY B 1 307 ? 21.719 3.174 -12.461 1 94.25 307 GLY B C 1
ATOM 5424 O O . GLY B 1 307 ? 22.016 3.184 -11.266 1 94.25 307 GLY B O 1
ATOM 5425 N N . GLY B 1 308 ? 20.703 3.906 -12.836 1 93.75 308 GLY B N 1
ATOM 5426 C CA . GLY B 1 308 ? 19.766 4.555 -11.945 1 93.75 308 GLY B CA 1
ATOM 5427 C C . GLY B 1 308 ? 20.078 6.016 -11.695 1 93.75 308 GLY B C 1
ATOM 5428 O O . GLY B 1 308 ? 19.484 6.648 -10.82 1 93.75 308 GLY B O 1
ATOM 5429 N N . LYS B 1 309 ? 20.984 6.539 -12.484 1 93.44 309 LYS B N 1
ATOM 5430 C CA . LYS B 1 309 ? 21.344 7.945 -12.305 1 93.44 309 LYS B CA 1
ATOM 5431 C C . LYS B 1 309 ? 20.312 8.859 -12.961 1 93.44 309 LYS B C 1
ATOM 5433 O O . LYS B 1 309 ? 19.984 9.914 -12.414 1 93.44 309 LYS B O 1
ATOM 5438 N N . ASN B 1 310 ? 19.953 8.492 -14.133 1 93.12 310 ASN B N 1
ATOM 5439 C CA . ASN B 1 310 ? 18.906 9.195 -14.867 1 93.12 310 ASN B CA 1
ATOM 5440 C C . ASN B 1 310 ? 17.781 8.25 -15.281 1 93.12 310 ASN B C 1
ATOM 5442 O O . ASN B 1 310 ? 18 7.055 -15.469 1 93.12 310 ASN B O 1
ATOM 5446 N N . TRP B 1 311 ? 16.641 8.898 -15.422 1 94.19 311 TRP B N 1
ATOM 5447 C CA . TRP B 1 311 ? 15.461 8.078 -15.68 1 94.19 311 TRP B CA 1
ATOM 5448 C C . TRP B 1 311 ? 14.594 8.68 -16.781 1 94.19 311 TRP B C 1
ATOM 5450 O O . TRP B 1 311 ? 14.508 9.906 -16.906 1 94.19 311 TRP B O 1
ATOM 5460 N N . VAL B 1 312 ? 14.023 7.793 -17.516 1 93.5 312 VAL B N 1
ATOM 5461 C CA . VAL B 1 312 ? 12.984 8.148 -18.484 1 93.5 312 VAL B CA 1
ATOM 5462 C C . VAL B 1 312 ? 11.672 7.461 -18.109 1 93.5 312 VAL B C 1
ATOM 5464 O O . VAL B 1 312 ? 11.648 6.254 -17.875 1 93.5 312 VAL B O 1
ATOM 5467 N N . GLU B 1 313 ? 10.633 8.258 -18.047 1 95.62 313 GLU B N 1
ATOM 5468 C CA . GLU B 1 313 ? 9.336 7.699 -17.688 1 95.62 313 GLU B CA 1
ATOM 5469 C C . GLU B 1 313 ? 8.719 6.934 -18.859 1 95.62 313 GLU B C 1
ATOM 5471 O O . GLU B 1 313 ? 8.703 7.43 -20 1 95.62 313 GLU B O 1
ATOM 5476 N N . ALA B 1 314 ? 8.258 5.734 -18.609 1 97.38 314 ALA B N 1
ATOM 5477 C CA . ALA B 1 314 ? 7.594 4.914 -19.625 1 97.38 314 ALA B CA 1
ATOM 5478 C C . ALA B 1 314 ? 6.109 5.246 -19.703 1 97.38 314 ALA B C 1
ATOM 5480 O O . ALA B 1 314 ? 5.512 5.727 -18.734 1 97.38 314 ALA B O 1
ATOM 5481 N N . SER B 1 315 ? 5.516 5.043 -20.891 1 96.31 315 SER B N 1
ATOM 5482 C CA . SER B 1 315 ? 4.062 5.086 -21.016 1 96.31 315 SER B CA 1
ATOM 5483 C C . SER B 1 315 ? 3.418 3.85 -20.391 1 96.31 315 SER B C 1
ATOM 5485 O O . SER B 1 315 ? 4.051 2.797 -20.281 1 96.31 315 SER B O 1
ATOM 5487 N N . ARG B 1 316 ? 2.205 3.953 -19.969 1 96.44 316 ARG B N 1
ATOM 5488 C CA . ARG B 1 316 ? 1.466 2.867 -19.328 1 96.44 316 ARG B CA 1
ATOM 5489 C C . ARG B 1 316 ? 0.108 2.666 -19.984 1 96.44 316 ARG B C 1
ATOM 5491 O O . ARG B 1 316 ? -0.547 3.637 -20.375 1 96.44 316 ARG B O 1
ATOM 5498 N N . THR B 1 317 ? -0.31 1.392 -20 1 96.12 317 THR B N 1
ATOM 5499 C CA . THR B 1 317 ? -1.589 1.112 -20.641 1 96.12 317 THR B CA 1
ATOM 5500 C C . THR B 1 317 ? -2.266 -0.094 -20 1 96.12 317 THR B C 1
ATOM 5502 O O . THR B 1 317 ? -1.596 -1.051 -19.594 1 96.12 317 THR B O 1
ATOM 5505 N N . GLN B 1 318 ? -3.551 -0.056 -19.875 1 96 318 GLN B N 1
ATOM 5506 C CA . GLN B 1 318 ? -4.41 -1.206 -19.609 1 96 318 GLN B CA 1
ATOM 5507 C C . GLN B 1 318 ? -5.266 -1.54 -20.828 1 96 318 GLN B C 1
ATOM 5509 O O . GLN B 1 318 ? -4.91 -2.414 -21.625 1 96 318 GLN B O 1
ATOM 5514 N N . GLU B 1 319 ? -6.195 -0.693 -21.094 1 88.62 319 GLU B N 1
ATOM 5515 C CA . GLU B 1 319 ? -6.977 -0.819 -22.312 1 88.62 319 GLU B CA 1
ATOM 5516 C C . GLU B 1 319 ? -6.324 -0.061 -23.469 1 88.62 319 GLU B C 1
ATOM 5518 O O . GLU B 1 319 ? -5.996 1.119 -23.328 1 88.62 319 GLU B O 1
ATOM 5523 N N . PRO B 1 320 ? -6.176 -0.795 -24.578 1 82.94 320 PRO B N 1
ATOM 5524 C CA . PRO B 1 320 ? -5.555 -0.102 -25.703 1 82.94 320 PRO B CA 1
ATOM 5525 C C . PRO B 1 320 ? -6.312 1.161 -26.109 1 82.94 320 PRO B C 1
ATOM 5527 O O . PRO B 1 320 ? -7.543 1.149 -26.188 1 82.94 320 PRO B O 1
ATOM 5530 N N . GLY B 1 321 ? -5.582 2.203 -26.312 1 81.19 321 GLY B N 1
ATOM 5531 C CA . GLY B 1 321 ? -6.172 3.434 -26.812 1 81.19 321 GLY B CA 1
ATOM 5532 C C . GLY B 1 321 ? -6.688 4.344 -25.719 1 81.19 321 GLY B C 1
ATOM 5533 O O . GLY B 1 321 ? -7.059 5.488 -25.969 1 81.19 321 GLY B O 1
ATOM 5534 N N . LYS B 1 322 ? -6.688 3.807 -24.484 1 87.94 322 LYS B N 1
ATOM 5535 C CA . LYS B 1 322 ? -7.176 4.625 -23.375 1 87.94 322 LYS B CA 1
ATOM 5536 C C . LYS B 1 322 ? -6.031 5.055 -22.469 1 87.94 322 LYS B C 1
ATOM 5538 O O . LYS B 1 322 ? -5.113 4.273 -22.203 1 87.94 322 LYS B O 1
ATOM 5543 N N . GLN B 1 323 ? -6.109 6.254 -22.047 1 88.5 323 GLN B N 1
ATOM 5544 C CA . GLN B 1 323 ? -5.113 6.758 -21.109 1 88.5 323 GLN B CA 1
ATOM 5545 C C . GLN B 1 323 ? -5.281 6.113 -19.734 1 88.5 323 GLN B C 1
ATOM 5547 O O . GLN B 1 323 ? -6.387 6.078 -19.188 1 88.5 323 GLN B O 1
ATOM 5552 N N . TYR B 1 324 ? -4.215 5.578 -19.312 1 93.06 324 TYR B N 1
ATOM 5553 C CA . TYR B 1 324 ? -4.25 5.016 -17.969 1 93.06 324 TYR B CA 1
ATOM 5554 C C . TYR B 1 324 ? -4.07 6.105 -16.906 1 93.06 324 TYR B C 1
ATOM 5556 O O . TYR B 1 324 ? -3.113 6.879 -16.969 1 93.06 324 TYR B O 1
ATOM 5564 N N . ILE B 1 325 ? -5.008 6.199 -16.031 1 88.5 325 ILE B N 1
ATOM 5565 C CA . ILE B 1 325 ? -4.902 7.066 -14.859 1 88.5 325 ILE B CA 1
ATOM 5566 C C . ILE B 1 325 ? -4.996 6.23 -13.586 1 88.5 325 ILE B C 1
ATOM 5568 O O . ILE B 1 325 ? -6.027 5.617 -13.312 1 88.5 325 ILE B O 1
ATOM 5572 N N . SER B 1 326 ? -3.955 6.223 -12.883 1 90.56 326 SER B N 1
ATOM 5573 C CA . SER B 1 326 ? -3.873 5.406 -11.672 1 90.56 326 SER B CA 1
ATOM 5574 C C . SER B 1 326 ? -5.023 5.715 -10.727 1 90.56 326 SER B C 1
ATOM 5576 O O . SER B 1 326 ? -5.312 6.883 -10.445 1 90.56 326 SER B O 1
ATOM 5578 N N . GLU B 1 327 ? -5.723 4.691 -10.258 1 86.31 327 GLU B N 1
ATOM 5579 C CA . GLU B 1 327 ? -6.785 4.695 -9.258 1 86.31 327 GLU B CA 1
ATOM 5580 C C . GLU B 1 327 ? -8.031 5.398 -9.781 1 86.31 327 GLU B C 1
ATOM 5582 O O . GLU B 1 327 ? -8.93 5.746 -9.008 1 86.31 327 GLU B O 1
ATOM 5587 N N . HIS B 1 328 ? -8.062 5.703 -11.039 1 86.56 328 HIS B N 1
ATOM 5588 C CA . HIS B 1 328 ? -9.273 6.25 -11.648 1 86.56 328 HIS B CA 1
ATOM 5589 C C . HIS B 1 328 ? -10.352 5.18 -11.773 1 86.56 328 HIS B C 1
ATOM 5591 O O . HIS B 1 328 ? -10.047 3.992 -11.898 1 86.56 328 HIS B O 1
ATOM 5597 N N . SER B 1 329 ? -11.57 5.668 -11.805 1 83.25 329 SER B N 1
ATOM 5598 C CA . SER B 1 329 ? -12.711 4.758 -11.875 1 83.25 329 SER B CA 1
ATOM 5599 C C . SER B 1 329 ? -12.734 4 -13.195 1 83.25 329 SER B C 1
ATOM 5601 O O . SER B 1 329 ? -13.32 2.922 -13.289 1 83.25 329 SER B O 1
ATOM 5603 N N . SER B 1 330 ? -12.047 4.512 -14.219 1 84.69 330 SER B N 1
ATOM 5604 C CA . SER B 1 330 ? -12.039 3.869 -15.523 1 84.69 330 SER B CA 1
ATOM 5605 C C . SER B 1 330 ? -10.945 2.807 -15.609 1 84.69 330 SER B C 1
ATOM 5607 O O . SER B 1 330 ? -10.906 2.021 -16.562 1 84.69 330 SER B O 1
ATOM 5609 N N . SER B 1 331 ? -10.094 2.75 -14.625 1 92.12 331 SER B N 1
ATOM 5610 C CA . SER B 1 331 ? -8.992 1.797 -14.641 1 92.12 331 SER B CA 1
ATOM 5611 C C . SER B 1 331 ? -9.352 0.52 -13.891 1 92.12 331 SER B C 1
ATOM 5613 O O . SER B 1 331 ? -10.156 0.548 -12.961 1 92.12 331 SER B O 1
ATOM 5615 N N . ASP B 1 332 ? -8.797 -0.579 -14.367 1 94.88 332 ASP B N 1
ATOM 5616 C CA . ASP B 1 332 ? -8.953 -1.843 -13.656 1 94.88 332 ASP B CA 1
ATOM 5617 C C . ASP B 1 332 ? -8.133 -1.854 -12.375 1 94.88 332 ASP B C 1
ATOM 5619 O O . ASP B 1 332 ? -6.91 -2.025 -12.406 1 94.88 332 ASP B O 1
ATOM 5623 N N . LYS B 1 333 ? -8.742 -1.865 -11.305 1 94.69 333 LYS B N 1
ATOM 5624 C CA . LYS B 1 333 ? -8.172 -1.658 -9.977 1 94.69 333 LYS B CA 1
ATOM 5625 C C . LYS B 1 333 ? -7.156 -2.744 -9.641 1 94.69 333 LYS B C 1
ATOM 5627 O O . LYS B 1 333 ? -6.109 -2.461 -9.047 1 94.69 333 LYS B O 1
ATOM 5632 N N . TRP B 1 334 ? -7.461 -3.961 -10.039 1 98.06 334 TRP B N 1
ATOM 5633 C CA . TRP B 1 334 ? -6.699 -5.102 -9.539 1 98.06 334 TRP B CA 1
ATOM 5634 C C . TRP B 1 334 ? -5.73 -5.609 -10.602 1 98.06 334 TRP B C 1
ATOM 5636 O O . TRP B 1 334 ? -5.105 -6.66 -10.43 1 98.06 334 TRP B O 1
ATOM 5646 N N . ALA B 1 335 ? -5.594 -4.875 -11.711 1 98.31 335 ALA B N 1
ATOM 5647 C CA . ALA B 1 335 ? -4.859 -5.383 -12.867 1 98.31 335 ALA B CA 1
ATOM 5648 C C . ALA B 1 335 ? -3.498 -4.703 -12.992 1 98.31 335 ALA B C 1
ATOM 5650 O O . ALA B 1 335 ? -3.32 -3.568 -12.547 1 98.31 335 ALA B O 1
ATOM 5651 N N . TRP B 1 336 ? -2.596 -5.363 -13.586 1 98.56 336 TRP B N 1
ATOM 5652 C CA . TRP B 1 336 ? -1.302 -4.773 -13.914 1 98.56 336 TRP B CA 1
ATOM 5653 C C . TRP B 1 336 ? -1.439 -3.734 -15.023 1 98.56 336 TRP B C 1
ATOM 5655 O O . TRP B 1 336 ? -2.527 -3.547 -15.57 1 98.56 336 TRP B O 1
ATOM 5665 N N . VAL B 1 337 ? -0.402 -2.992 -15.211 1 98.19 337 VAL B N 1
ATOM 5666 C CA . VAL B 1 337 ? -0.265 -2.152 -16.391 1 98.19 337 VAL B CA 1
ATOM 5667 C C . VAL B 1 337 ? 0.903 -2.646 -17.25 1 98.19 337 VAL B C 1
ATOM 5669 O O . VAL B 1 337 ? 1.86 -3.223 -16.719 1 98.19 337 VAL B O 1
ATOM 5672 N N . LEU B 1 338 ? 0.74 -2.508 -18.469 1 98.38 338 LEU B N 1
ATOM 5673 C CA . LEU B 1 338 ? 1.869 -2.695 -19.375 1 98.38 338 LEU B CA 1
ATOM 5674 C C . LEU B 1 338 ? 2.588 -1.375 -19.625 1 98.38 338 LEU B C 1
ATOM 5676 O O . LEU B 1 338 ? 1.946 -0.33 -19.766 1 98.38 338 LEU B O 1
ATOM 5680 N N . PHE B 1 339 ? 3.873 -1.429 -19.594 1 98.44 339 PHE B N 1
ATOM 5681 C CA . PHE B 1 339 ? 4.617 -0.204 -19.859 1 98.44 339 PHE B CA 1
ATOM 5682 C C . PHE B 1 339 ? 5.488 -0.362 -21.109 1 98.44 339 PHE B C 1
ATOM 5684 O O . PHE B 1 339 ? 5.84 -1.481 -21.484 1 98.44 339 PHE B O 1
ATOM 5691 N N . GLU B 1 340 ? 5.797 0.758 -21.703 1 97.62 340 GLU B N 1
ATOM 5692 C CA . GLU B 1 340 ? 6.641 0.788 -22.891 1 97.62 340 GLU B CA 1
ATOM 5693 C C . GLU B 1 340 ? 7.473 2.064 -22.938 1 97.62 340 GLU B C 1
ATOM 5695 O O . GLU B 1 340 ? 6.996 3.141 -22.578 1 97.62 340 GLU B O 1
ATOM 5700 N N . ALA B 1 341 ? 8.656 1.915 -23.297 1 97.75 341 ALA B N 1
ATOM 5701 C CA . ALA B 1 341 ? 9.57 3.027 -23.547 1 97.75 341 ALA B CA 1
ATOM 5702 C C . ALA B 1 341 ? 10.508 2.719 -24.719 1 97.75 341 ALA B C 1
ATOM 5704 O O . ALA B 1 341 ? 10.906 1.569 -24.906 1 97.75 341 ALA B O 1
ATOM 5705 N N . THR B 1 342 ? 10.812 3.717 -25.469 1 97.69 342 THR B N 1
ATOM 5706 C CA . THR B 1 342 ? 11.82 3.59 -26.516 1 97.69 342 THR B CA 1
ATOM 5707 C C . THR B 1 342 ? 13.141 4.207 -26.062 1 97.69 342 THR B C 1
ATOM 5709 O O . THR B 1 342 ? 13.188 5.367 -25.656 1 97.69 342 THR B O 1
ATOM 5712 N N . ILE B 1 343 ? 14.148 3.402 -26.172 1 96.75 343 ILE B N 1
ATOM 5713 C CA . ILE B 1 343 ? 15.461 3.891 -25.75 1 96.75 343 ILE B CA 1
ATOM 5714 C C . ILE B 1 343 ? 16.438 3.818 -26.922 1 96.75 343 ILE B C 1
ATOM 5716 O O . ILE B 1 343 ? 16.219 3.057 -27.875 1 96.75 343 ILE B O 1
ATOM 5720 N N . ASP B 1 344 ? 17.5 4.66 -26.828 1 95.88 344 ASP B N 1
ATOM 5721 C CA . ASP B 1 344 ? 18.578 4.641 -27.812 1 95.88 344 ASP B CA 1
ATOM 5722 C C . ASP B 1 344 ? 19.828 3.943 -27.25 1 95.88 344 ASP B C 1
ATOM 5724 O O . ASP B 1 344 ? 20.359 4.359 -26.234 1 95.88 344 ASP B O 1
ATOM 5728 N N . VAL B 1 345 ? 20.234 2.893 -27.969 1 95.12 345 VAL B N 1
ATOM 5729 C CA . VAL B 1 345 ? 21.359 2.09 -27.484 1 95.12 345 VAL B CA 1
ATOM 5730 C C . VAL B 1 345 ? 22.531 2.207 -28.469 1 95.12 345 VAL B C 1
ATOM 5732 O O . VAL B 1 345 ? 22.375 1.943 -29.656 1 95.12 345 VAL B O 1
ATOM 5735 N N . SER B 1 346 ? 23.719 2.67 -27.984 1 94.81 346 SER B N 1
ATOM 5736 C CA . SER B 1 346 ? 24.891 2.826 -28.828 1 94.81 346 SER B CA 1
ATOM 5737 C C . SER B 1 346 ? 26.047 1.981 -28.328 1 94.81 346 SER B C 1
ATOM 5739 O O . SER B 1 346 ? 27.078 1.851 -29 1 94.81 346 SER B O 1
ATOM 5741 N N . GLN B 1 347 ? 25.922 1.439 -27.156 1 95.06 347 GLN B N 1
ATOM 5742 C CA . GLN B 1 347 ? 26.891 0.538 -26.531 1 95.06 347 GLN B CA 1
ATOM 5743 C C . GLN B 1 347 ? 26.203 -0.483 -25.641 1 95.06 347 GLN B C 1
ATOM 5745 O O . GLN B 1 347 ? 24.984 -0.42 -25.438 1 95.06 347 GLN B O 1
ATOM 5750 N N . THR B 1 348 ? 27 -1.452 -25.281 1 95.69 348 THR B N 1
ATOM 5751 C CA . THR B 1 348 ? 26.453 -2.383 -24.297 1 95.69 348 THR B CA 1
ATOM 5752 C C . THR B 1 348 ? 25.891 -1.632 -23.094 1 95.69 348 THR B C 1
ATOM 5754 O O . THR B 1 348 ? 26.562 -0.785 -22.516 1 95.69 348 THR B O 1
ATOM 5757 N N . THR B 1 349 ? 24.594 -1.905 -22.781 1 96.31 349 THR B N 1
ATOM 5758 C CA . THR B 1 349 ? 23.859 -1.078 -21.828 1 96.31 349 THR B CA 1
ATOM 5759 C C . THR B 1 349 ? 23 -1.942 -20.906 1 96.31 349 THR B C 1
ATOM 5761 O O . THR B 1 349 ? 22.281 -2.822 -21.375 1 96.31 349 THR B O 1
ATOM 5764 N N . GLU B 1 350 ? 23.141 -1.706 -19.609 1 98.06 350 GLU B N 1
ATOM 5765 C CA . GLU B 1 350 ? 22.172 -2.264 -18.672 1 98.06 350 GLU B CA 1
ATOM 5766 C C . GLU B 1 350 ? 20.906 -1.403 -18.609 1 98.06 350 GLU B C 1
ATOM 5768 O O . GLU B 1 350 ? 20.984 -0.195 -18.375 1 98.06 350 GLU B O 1
ATOM 5773 N N . VAL B 1 351 ? 19.812 -2.014 -18.906 1 98.62 351 VAL B N 1
ATOM 5774 C CA . VAL B 1 351 ? 18.531 -1.329 -18.812 1 98.62 351 VAL B CA 1
ATOM 5775 C C . VAL B 1 351 ? 17.828 -1.71 -17.5 1 98.62 351 VAL B C 1
ATOM 5777 O O . VAL B 1 351 ? 17.734 -2.893 -17.172 1 98.62 351 VAL B O 1
ATOM 5780 N N . ILE B 1 352 ? 17.359 -0.709 -16.766 1 98.5 352 ILE B N 1
ATOM 5781 C CA . ILE B 1 352 ? 16.734 -0.92 -15.461 1 98.5 352 ILE B CA 1
ATOM 5782 C C . ILE B 1 352 ? 15.305 -0.394 -15.484 1 98.5 352 ILE B C 1
ATOM 5784 O O . ILE B 1 352 ? 15.047 0.692 -16.016 1 98.5 352 ILE B O 1
ATOM 5788 N N . ALA B 1 353 ? 14.383 -1.149 -14.953 1 98.75 353 ALA B N 1
ATOM 5789 C CA . ALA B 1 353 ? 13 -0.703 -14.766 1 98.75 353 ALA B CA 1
ATOM 5790 C C . ALA B 1 353 ? 12.656 -0.612 -13.281 1 98.75 353 ALA B C 1
ATOM 5792 O O . ALA B 1 353 ? 12.984 -1.513 -12.508 1 98.75 353 ALA B O 1
ATOM 5793 N N . LYS B 1 354 ? 11.992 0.439 -12.891 1 98 354 LYS B N 1
ATOM 5794 C CA . LYS B 1 354 ? 11.531 0.711 -11.531 1 98 354 LYS B CA 1
ATOM 5795 C C . LYS B 1 354 ? 10.109 1.271 -11.539 1 98 354 LYS B C 1
ATOM 5797 O O . LYS B 1 354 ? 9.828 2.258 -12.219 1 98 354 LYS B O 1
ATOM 5802 N N . ALA B 1 355 ? 9.219 0.685 -10.75 1 98.5 355 ALA B N 1
ATOM 5803 C CA . ALA B 1 355 ? 7.832 1.153 -10.68 1 98.5 355 ALA B CA 1
ATOM 5804 C C . ALA B 1 355 ? 7.562 1.869 -9.359 1 98.5 355 ALA B C 1
ATOM 5806 O O . ALA B 1 355 ? 8.234 1.616 -8.359 1 98.5 355 ALA B O 1
ATOM 5807 N N . VAL B 1 356 ? 6.66 2.771 -9.367 1 97.62 356 VAL B N 1
ATOM 5808 C CA . VAL B 1 356 ? 6.121 3.51 -8.234 1 97.62 356 VAL B CA 1
ATOM 5809 C C . VAL B 1 356 ? 4.602 3.35 -8.188 1 97.62 356 VAL B C 1
ATOM 5811 O O . VAL B 1 356 ? 3.922 3.535 -9.203 1 97.62 356 VAL B O 1
ATOM 5814 N N . ASP B 1 357 ? 4.105 2.979 -7.027 1 97.56 357 ASP B N 1
ATOM 5815 C CA . ASP B 1 357 ? 2.658 2.781 -6.996 1 97.56 357 ASP B CA 1
ATOM 5816 C C . ASP B 1 357 ? 1.942 4.055 -6.551 1 97.56 357 ASP B C 1
ATOM 5818 O O . ASP B 1 357 ? 2.574 5.098 -6.371 1 97.56 357 ASP B O 1
ATOM 5822 N N . SER B 1 358 ? 0.64 4.016 -6.406 1 95.94 358 SER B N 1
ATOM 5823 C CA . SER B 1 358 ? -0.201 5.188 -6.176 1 95.94 358 SER B CA 1
ATOM 5824 C C . SER B 1 358 ? -0.012 5.73 -4.766 1 95.94 358 SER B C 1
ATOM 5826 O O . SER B 1 358 ? -0.429 6.852 -4.465 1 95.94 358 SER B O 1
ATOM 5828 N N . ALA B 1 359 ? 0.582 4.93 -3.848 1 96 359 ALA B N 1
ATOM 5829 C CA . ALA B 1 359 ? 0.914 5.402 -2.506 1 96 359 ALA B CA 1
ATOM 5830 C C . ALA B 1 359 ? 2.363 5.871 -2.432 1 96 359 ALA B C 1
ATOM 5832 O O . ALA B 1 359 ? 2.91 6.051 -1.341 1 96 359 ALA B O 1
ATOM 5833 N N . ALA B 1 360 ? 3.033 5.922 -3.59 1 96.38 360 ALA B N 1
ATOM 5834 C CA . ALA B 1 360 ? 4.391 6.43 -3.766 1 96.38 360 ALA B CA 1
ATOM 5835 C C . ALA B 1 360 ? 5.422 5.441 -3.225 1 96.38 360 ALA B C 1
ATOM 5837 O O . ALA B 1 360 ? 6.559 5.812 -2.939 1 96.38 360 ALA B O 1
ATOM 5838 N N . ASN B 1 361 ? 4.992 4.223 -2.98 1 97.81 361 ASN B N 1
ATOM 5839 C CA . ASN B 1 361 ? 6.012 3.207 -2.723 1 97.81 361 ASN B CA 1
ATOM 5840 C C . ASN B 1 361 ? 6.867 2.945 -3.957 1 97.81 361 ASN B C 1
ATOM 5842 O O . ASN B 1 361 ? 6.348 2.869 -5.074 1 97.81 361 ASN B O 1
ATOM 5846 N N . VAL B 1 362 ? 8.125 2.869 -3.732 1 97.44 362 VAL B N 1
ATOM 5847 C CA . VAL B 1 362 ? 9.094 2.67 -4.809 1 97.44 362 VAL B CA 1
ATOM 5848 C C . VAL B 1 362 ? 9.766 1.309 -4.652 1 97.44 362 VAL B C 1
ATOM 5850 O O . VAL B 1 362 ? 10.094 0.894 -3.537 1 97.44 362 VAL B O 1
ATOM 5853 N N . GLN B 1 363 ? 9.953 0.616 -5.758 1 98.19 363 GLN B N 1
ATOM 5854 C CA . GLN B 1 363 ? 10.664 -0.655 -5.723 1 98.19 363 GLN B CA 1
ATOM 5855 C C . GLN B 1 363 ? 12.039 -0.496 -5.074 1 98.19 363 GLN B C 1
ATOM 5857 O O . GLN B 1 363 ? 12.727 0.502 -5.301 1 98.19 363 GLN B O 1
ATOM 5862 N N . PRO B 1 364 ? 12.438 -1.487 -4.285 1 97 364 PRO B N 1
ATOM 5863 C CA . PRO B 1 364 ? 13.812 -1.463 -3.783 1 97 364 PRO B CA 1
ATOM 5864 C C . PRO B 1 364 ? 14.852 -1.69 -4.883 1 97 364 PRO B C 1
ATOM 5866 O O . PRO B 1 364 ? 14.523 -2.232 -5.941 1 97 364 PRO B O 1
ATOM 5869 N N . GLU B 1 365 ? 16.031 -1.354 -4.59 1 96.69 365 GLU B N 1
ATOM 5870 C CA . GLU B 1 365 ? 17.062 -1.3 -5.633 1 96.69 365 GLU B CA 1
ATOM 5871 C C . GLU B 1 365 ? 17.656 -2.68 -5.891 1 96.69 365 GLU B C 1
ATOM 5873 O O . GLU B 1 365 ? 17.734 -3.121 -7.039 1 96.69 365 GLU B O 1
ATOM 5878 N N . ASN B 1 366 ? 18.016 -3.375 -4.836 1 95.25 366 ASN B N 1
ATOM 5879 C CA . ASN B 1 366 ? 18.844 -4.574 -5 1 95.25 366 ASN B CA 1
ATOM 5880 C C . ASN B 1 366 ? 18.156 -5.801 -4.398 1 95.25 366 ASN B C 1
ATOM 5882 O O . ASN B 1 366 ? 17.516 -5.707 -3.352 1 95.25 366 ASN B O 1
ATOM 5886 N N . VAL B 1 367 ? 18.359 -6.93 -5.043 1 95.56 367 VAL B N 1
ATOM 5887 C CA . VAL B 1 367 ? 17.781 -8.188 -4.59 1 95.56 367 VAL B CA 1
ATOM 5888 C C . VAL B 1 367 ? 18.344 -8.547 -3.213 1 95.56 367 VAL B C 1
ATOM 5890 O O . VAL B 1 367 ? 17.625 -9.094 -2.371 1 95.56 367 VAL B O 1
ATOM 5893 N N . GLU B 1 368 ? 19.594 -8.18 -2.908 1 93.62 368 GLU B N 1
ATOM 5894 C CA . GLU B 1 368 ? 20.266 -8.516 -1.653 1 93.62 368 GLU B CA 1
ATOM 5895 C C . GLU B 1 368 ? 19.516 -7.922 -0.46 1 93.62 368 GLU B C 1
ATOM 5897 O O . GLU B 1 368 ? 19.453 -8.539 0.606 1 93.62 368 GLU B O 1
ATOM 5902 N N . SER B 1 369 ? 18.922 -6.797 -0.702 1 90.75 369 SER B N 1
ATOM 5903 C CA . SER B 1 369 ? 18.312 -6.066 0.401 1 90.75 369 SER B CA 1
ATOM 5904 C C . SER B 1 369 ? 16.922 -6.629 0.729 1 90.75 369 SER B C 1
ATOM 5906 O O . SER B 1 369 ? 16.359 -6.324 1.78 1 90.75 369 SER B O 1
ATOM 5908 N N . VAL B 1 370 ? 16.375 -7.48 -0.134 1 94 370 VAL B N 1
ATOM 5909 C CA . VAL B 1 370 ? 15.047 -8.039 0.107 1 94 370 VAL B CA 1
ATOM 5910 C C . VAL B 1 370 ? 15.117 -9.562 0.126 1 94 370 VAL B C 1
ATOM 5912 O O . VAL B 1 370 ? 14.086 -10.234 0.085 1 94 370 VAL B O 1
ATOM 5915 N N . TRP B 1 371 ? 16.328 -10.125 0.131 1 95.62 371 TRP B N 1
ATOM 5916 C CA . TRP B 1 371 ? 16.5 -11.57 0.102 1 95.62 371 TRP B CA 1
ATOM 5917 C C . TRP B 1 371 ? 15.805 -12.234 1.282 1 95.62 371 TRP B C 1
ATOM 5919 O O . TRP B 1 371 ? 15.812 -11.703 2.395 1 95.62 371 TRP B O 1
ATOM 5929 N N . ASN B 1 372 ? 15.211 -13.383 1.156 1 95.75 372 ASN B N 1
ATOM 5930 C CA . ASN B 1 372 ? 14.672 -14.242 2.209 1 95.75 372 ASN B CA 1
ATOM 5931 C C . ASN B 1 372 ? 14.766 -15.719 1.83 1 95.75 372 ASN B C 1
ATOM 5933 O O . ASN B 1 372 ? 14.859 -16.062 0.648 1 95.75 372 ASN B O 1
ATOM 5937 N N . LEU B 1 373 ? 14.695 -16.594 2.74 1 95.56 373 LEU B N 1
ATOM 5938 C CA . LEU B 1 373 ? 15.086 -18 2.588 1 95.56 373 LEU B CA 1
ATOM 5939 C C . LEU B 1 373 ? 14.133 -18.719 1.637 1 95.56 373 LEU B C 1
ATOM 5941 O O . LEU B 1 373 ? 14.492 -19.766 1.067 1 95.56 373 LEU B O 1
ATOM 5945 N N . ARG B 1 374 ? 12.883 -18.141 1.437 1 96.25 374 ARG B N 1
ATOM 5946 C CA . ARG B 1 374 ? 11.922 -18.812 0.564 1 96.25 374 ARG B CA 1
ATOM 5947 C C . ARG B 1 374 ? 11.906 -18.172 -0.822 1 96.25 374 ARG B C 1
ATOM 5949 O O . ARG B 1 374 ? 11.234 -18.672 -1.73 1 96.25 374 ARG B O 1
ATOM 5956 N N . GLY B 1 375 ? 12.648 -17.078 -0.972 1 96.94 375 GLY B N 1
ATOM 5957 C CA . GLY B 1 375 ? 12.75 -16.406 -2.258 1 96.94 375 GLY B CA 1
ATOM 5958 C C . GLY B 1 375 ? 11.438 -15.812 -2.727 1 96.94 375 GLY B C 1
ATOM 5959 O O . GLY B 1 375 ? 11.148 -15.805 -3.926 1 96.94 375 GLY B O 1
ATOM 5960 N N . VAL B 1 376 ? 10.633 -15.406 -1.778 1 97.12 376 VAL B N 1
ATOM 5961 C CA . VAL B 1 376 ? 9.352 -14.836 -2.168 1 97.12 376 VAL B CA 1
ATOM 5962 C C . VAL B 1 376 ? 9.477 -13.32 -2.305 1 97.12 376 VAL B C 1
ATOM 5964 O O . VAL B 1 376 ? 10.336 -12.703 -1.671 1 97.12 376 VAL B O 1
ATOM 5967 N N . LEU B 1 377 ? 8.719 -12.727 -3.25 1 96.31 377 LEU B N 1
ATOM 5968 C CA . LEU B 1 377 ? 8.516 -11.289 -3.395 1 96.31 377 LEU B CA 1
ATOM 5969 C C . LEU B 1 377 ? 9.82 -10.594 -3.764 1 96.31 377 LEU B C 1
ATOM 5971 O O . LEU B 1 377 ? 10.219 -9.617 -3.113 1 96.31 377 LEU B O 1
ATOM 5975 N N . ASN B 1 378 ? 10.555 -11.125 -4.727 1 96.75 378 ASN B N 1
ATOM 5976 C CA . ASN B 1 378 ? 11.617 -10.32 -5.328 1 96.75 378 ASN B CA 1
ATOM 5977 C C . ASN B 1 378 ? 11.055 -9.164 -6.137 1 96.75 378 ASN B C 1
ATOM 5979 O O . ASN B 1 378 ? 10.68 -9.336 -7.301 1 96.75 378 ASN B O 1
ATOM 5983 N N . THR B 1 379 ? 11.07 -8.008 -5.547 1 95.12 379 THR B N 1
ATOM 5984 C CA . THR B 1 379 ? 10.461 -6.852 -6.191 1 95.12 379 THR B CA 1
ATOM 5985 C C . THR B 1 379 ? 11.508 -5.773 -6.469 1 95.12 379 THR B C 1
ATOM 5987 O O . THR B 1 379 ? 11.164 -4.605 -6.652 1 95.12 379 THR B O 1
ATOM 5990 N N . SER B 1 380 ? 12.773 -6.156 -6.414 1 97.56 380 SER B N 1
ATOM 5991 C CA . SER B 1 380 ? 13.852 -5.211 -6.695 1 97.56 380 SER B CA 1
ATOM 5992 C C . SER B 1 380 ? 13.789 -4.715 -8.133 1 97.56 380 SER B C 1
ATOM 5994 O O . SER B 1 380 ? 13.078 -5.285 -8.961 1 97.56 380 SER B O 1
ATOM 5996 N N . TRP B 1 381 ? 14.484 -3.641 -8.367 1 98.5 381 TRP B N 1
ATOM 5997 C CA . TRP B 1 381 ? 14.602 -3.172 -9.742 1 98.5 381 TRP B CA 1
ATOM 5998 C C . TRP B 1 381 ? 14.914 -4.328 -10.688 1 98.5 381 TRP B C 1
ATOM 6000 O O . TRP B 1 381 ? 15.711 -5.207 -10.359 1 98.5 381 TRP B O 1
ATOM 6010 N N . HIS B 1 382 ? 14.234 -4.387 -11.82 1 98.75 382 HIS B N 1
ATOM 6011 C CA . HIS B 1 382 ? 14.578 -5.402 -12.812 1 98.75 382 HIS B CA 1
ATOM 6012 C C . HIS B 1 382 ? 15.641 -4.895 -13.781 1 98.75 382 HIS B C 1
ATOM 6014 O O . HIS B 1 382 ? 15.586 -3.746 -14.227 1 98.75 382 HIS B O 1
ATOM 6020 N N . ARG B 1 383 ? 16.578 -5.719 -14.062 1 98.38 383 ARG B N 1
ATOM 6021 C CA . ARG B 1 383 ? 17.703 -5.352 -14.906 1 98.38 383 ARG B CA 1
ATOM 6022 C C . ARG B 1 383 ? 17.891 -6.344 -16.047 1 98.38 383 ARG B C 1
ATOM 6024 O O . ARG B 1 383 ? 17.734 -7.551 -15.859 1 98.38 383 ARG B O 1
ATOM 6031 N N . VAL B 1 384 ? 18.141 -5.832 -17.188 1 98.31 384 VAL B N 1
ATOM 6032 C CA . VAL B 1 384 ? 18.531 -6.637 -18.344 1 98.31 384 VAL B CA 1
ATOM 6033 C C . VAL B 1 384 ? 19.75 -6.02 -19.031 1 98.31 384 VAL B C 1
ATOM 6035 O O . VAL B 1 384 ? 20 -4.82 -18.906 1 98.31 384 VAL B O 1
ATOM 6038 N N . LEU B 1 385 ? 20.5 -6.859 -19.703 1 98.19 385 LEU B N 1
ATOM 6039 C CA . LEU B 1 385 ? 21.719 -6.402 -20.391 1 98.19 385 LEU B CA 1
ATOM 6040 C C . LEU B 1 385 ? 21.547 -6.508 -21.891 1 98.19 385 LEU B C 1
ATOM 6042 O O . LEU B 1 385 ? 21.328 -7.598 -22.422 1 98.19 385 LEU B O 1
ATOM 6046 N N . LEU B 1 386 ? 21.625 -5.367 -22.562 1 97.81 386 LEU B N 1
ATOM 6047 C CA . LEU B 1 386 ? 21.641 -5.324 -24.016 1 97.81 386 LEU B CA 1
ATOM 6048 C C . LEU B 1 386 ? 23.078 -5.301 -24.547 1 97.81 386 LEU B C 1
ATOM 6050 O O . LEU B 1 386 ? 23.797 -4.324 -24.344 1 97.81 386 LEU B O 1
ATOM 6054 N N . ARG B 1 387 ? 23.484 -6.375 -25.172 1 96.12 387 ARG B N 1
ATOM 6055 C CA . ARG B 1 387 ? 24.844 -6.477 -25.734 1 96.12 387 ARG B CA 1
ATOM 6056 C C . ARG B 1 387 ? 24.844 -6.129 -27.219 1 96.12 387 ARG B C 1
ATOM 6058 O O . ARG B 1 387 ? 23.969 -6.555 -27.969 1 96.12 387 ARG B O 1
ATOM 6065 N N . LEU B 1 388 ? 25.844 -5.289 -27.594 1 89.94 388 LEU B N 1
ATOM 6066 C CA . LEU B 1 388 ? 25.938 -4.965 -29.016 1 89.94 388 LEU B CA 1
ATOM 6067 C C . LEU B 1 388 ? 26.672 -6.07 -29.766 1 89.94 388 LEU B C 1
ATOM 6069 O O . LEU B 1 388 ? 27.688 -6.594 -29.297 1 89.94 388 LEU B O 1
ATOM 6073 N N . GLY B 1 389 ? 26.047 -6.703 -30.781 1 75.69 389 GLY B N 1
ATOM 6074 C CA . GLY B 1 389 ? 26.672 -7.695 -31.625 1 75.69 389 GLY B CA 1
ATOM 6075 C C . GLY B 1 389 ? 27.766 -7.113 -32.5 1 75.69 389 GLY B C 1
ATOM 6076 O O . GLY B 1 389 ? 27.734 -5.922 -32.844 1 75.69 389 GLY B O 1
ATOM 6077 N N . HIS B 1 390 ? 28.984 -7.727 -32.625 1 62.03 390 HIS B N 1
ATOM 6078 C CA . HIS B 1 390 ? 30 -7.371 -33.594 1 62.03 390 HIS B CA 1
ATOM 6079 C C . HIS B 1 390 ? 29.453 -7.445 -35.031 1 62.03 390 HIS B C 1
ATOM 6081 O O . HIS B 1 390 ? 28.734 -8.383 -35.375 1 62.03 390 HIS B O 1
ATOM 6087 N N . SER B 1 391 ? 29.141 -6.371 -35.656 1 49.84 391 SER B N 1
ATOM 6088 C CA . SER B 1 391 ? 28.984 -6.461 -37.094 1 49.84 391 SER B CA 1
ATOM 6089 C C . SER B 1 391 ? 30.094 -7.316 -37.719 1 49.84 391 SER B C 1
ATOM 6091 O O . SER B 1 391 ? 31.281 -7.086 -37.469 1 49.84 391 SER B O 1
ATOM 6093 N N . ASN B 1 392 ? 29.875 -8.633 -37.812 1 41.19 392 ASN B N 1
ATOM 6094 C CA . ASN B 1 392 ? 30.797 -9.211 -38.812 1 41.19 392 ASN B CA 1
ATOM 6095 C C . ASN B 1 392 ? 30.938 -8.32 -40.031 1 41.19 392 ASN B C 1
ATOM 6097 O O . ASN B 1 392 ? 29.953 -8.031 -40.719 1 41.19 392 ASN B O 1
ATOM 6101 N N . LEU B 1 393 ? 31.969 -7.512 -40.188 1 30.14 393 LEU B N 1
ATOM 6102 C CA . LEU B 1 393 ? 32.531 -7.426 -41.531 1 30.14 393 LEU B CA 1
ATOM 6103 C C . LEU B 1 393 ? 33.125 -8.758 -41.969 1 30.14 393 LEU B C 1
ATOM 6105 O O . LEU B 1 393 ? 33.781 -9.43 -41.156 1 30.14 393 LEU B O 1
#

Foldseek 3Di:
DPQKAADQDAPPADDADPQWAFLDVAVTWTAHQLLQQQPALARDPRRQTFDDQHHQMDGHHLQGDWAWEEALFDDIDIGHPVNFQPADKDKAKFKAAALQACLQVLCVVPRFDDRDHHHGRMGIWIFMTHQLLVVVVVRPDAAQDCADPSQFFKKKWWANYFHVLQVRGTQMWIDTPRLSNHVVQVWGFTQDIRRHGDDRSAAPRTWIDGFQWHNSRTGHHTHYMYGYNDTDPGCCFQPHQWFDFPVDAPVRDDSNVTGHGTGAAKAKEWRNADQEHEDAFFKDKTKIKIFGGPQWAWQWKWKDFPLPPDTDTWAKDNDPPDHDDTPDPPDRRRGIIMTMDIDGDDAWTKMKMWIAIPVRDIAAADSSRRRDNNNGRSRHIYIHIYHYDPPDD/DPQKAADQDAPPADDADPQWAFLDVAVTWTAHQLLQQQPALARDPRRQTFDDQHHFMDGHHLQGDWAWEEALFDDIDIGHPVNFVPADKDKAKFKAAALQACLQVLCVVPRFDDRDHHHGRMGIWIFMTHQLLVVVVVRPDAAQDCADPSQFFKKKWWANYFHVLQVRGTQMFIDTPRLSNHVVQVWGFTQDIRRHGDDRSAAPRTWIDGFLWHNSRTGHHTHYMYGYNDTDPGCCFQPHQWFDFPVDAPVRDDSNVTGHGTGAAKAKEWRNADQEHEDAFFKDKTKIKIFGGPQWAWPWKWKDFPLPPDTDTWAKDNDPPDHDDIPDPPDRRRGIIMTMDIDGDDAWTKMKMWIAIPVRDTAAADSSRRRDNNNGRSRHIYIHIYHYDPPDD

Sequence (786 aa):
MPGIRGPSEYSQEPPRHPSLKVNAKEPFNAEPPRSALVSSYVTPVDLFYKRNHGPIPIVDHLQSYSVTLTGLIQNPRKLFIKDIRSLPKYNVTATLQCAGNRRTAMSKVRNVRGVGWDVSAIGNAVWGGAKLADVLELVGIPKLTASTNLGARHVEFVSVDRCKEENGGPYKASITLSQATNPEADVLLAYEMNGETLNRDHGFPLRVVVPGVIGARSVKWLDSINVIAEESQGFFMQKDYKMFPPSVNWDNINWSSRRPQMDFPVQSAICSVEDVQMVKPGKVSIKGYAVSGGGRGIERVDISLDGGKNWVEASRTQEPGKQYISEHSSSDKWAWVLFEATIDVSQTTEVIAKAVDSAANVQPENVESVWNLRGVLNTSWHRVLLRLGHSNLMPGIRGPSEYSQEPPRHPSLKVNAKEPFNAEPPRSALVSSYVTPVDLFYKRNHGPIPIVDHLQSYSVTLTGLIQNPRKLFIKDIRSLPKYNVTATLQCAGNRRTAMSKVRNVRGVGWDVSAIGNAVWGGAKLADVLELVGIPKLTASTNLGARHVEFVSVDRCKEENGGPYKASITLSQATNPEADVLLAYEMNGETLNRDHGFPLRVVVPGVIGARSVKWLDSINVIAEESQGFFMQKDYKMFPPSVNWDNINWSSRRPQMDFPVQSAICSVEDVQMVKPGKVSIKGYAVSGGGRGIERVDISLDGGKNWVEASRTQEPGKQYISEHSSSDKWAWVLFEATIDVSQTTEVIAKAVDSAANVQPENVESVWNLRGVLNTSWHRVLLRLGHSNL